Protein 3G5C (pdb70)

GO terms:
  GO:0005515 protein binding (F, IPI)
  GO:0005886 plasma membrane (C, IDA)
  GO:0007417 central nervous system development (P, TAS)
  GO:0005886 plasma membrane (C, TAS)
  GO:2000311 regulation of AMPA receptor activity (P, IDA)

Solvent-accessible surface area: 47093 Å² total; per-residue (Å²): 113,8,52,114,22,47,0,23,0,29,0,2,0,0,1,2,37,72,2,9,109,112,23,202,95,23,76,101,101,1,37,70,45,0,50,42,0,6,94,41,0,18,115,6,0,87,120,49,3,96,0,42,5,6,15,33,14,40,47,27,9,45,106,23,27,66,29,83,46,15,99,45,13,53,51,0,2,86,38,0,4,42,15,21,96,16,72,13,190,69,184,24,9,0,0,0,2,2,0,7,26,114,13,135,60,107,120,8,18,12,8,38,46,11,0,2,59,40,107,82,94,0,0,0,0,0,23,47,12,153,37,67,63,1,1,2,5,0,0,24,6,0,0,40,0,0,10,0,17,20,4,80,71,55,78,77,90,38,107,9,111,44,153,75,104,138,37,4,7,0,20,19,59,134,17,95,112,58,1,51,55,14,27,114,36,2,22,88,20,1,32,91,22,3,56,39,10,3,3,14,33,0,13,44,56,16,60,143,37,81,70,118,71,99,71,24,43,10,10,69,12,84,86,23,94,3,3,17,18,54,114,78,78,9,110,153,82,7,50,147,1,13,149,181,10,62,50,57,161,87,20,98,6,6,32,26,92,0,9,144,144,9,78,54,34,92,156,45,47,63,24,9,102,38,44,36,66,0,16,19,123,7,58,1,49,27,117,48,23,71,7,39,78,15,25,10,43,22,47,32,58,68,1,65,58,107,103,0,14,0,39,34,1,72,16,50,7,41,47,107,12,0,43,80,0,7,4,142,203,9,60,24,9,48,124,47,0,0,68,107,2,0,59,92,19,40,97,67,0,0,17,8,103,95,166,128,85,65,63,106,4,30,125,87,21,7,31,0,0,1,3,0,0,39,121,27,28,112,62,2,41,6,15,104,43,78,48,149,52,15,64,29,118,25,111,35,192,76,145,95,32,58,0,4,1,2,33,0,68,69,18,107,103,71,36,19,2,23,4,63,62,0,1,12,17,33,104,128,46,1,0,54,106,61,41,11,0,33,61,74,26,43,126,66,67,83,13,116,49,60,105,183,84,52,75,0,8,48,26,14,35,0,2,66,84,78,128,21,54,38,78,193,47,66,72,42,81,26,0,44,70,127,111,75,110,188,114,9,55,113,23,50,0,22,0,30,0,1,0,0,1,1,36,72,1,10,110,116,24,200,94,24,78,100,101,1,35,70,43,0,50,44,0,5,91,41,0,18,109,11,0,74,111,49,3,98,0,42,5,7,17,34,15,38,46,27,9,45,105,23,28,65,28,82,45,16,99,44,13,49,51,0,0,81,38,0,4,44,16,23,99,17,70,12,188,68,188,24,10,0,0,0,1,1,0,7,30,111,13,135,59,106,117,8,19,13,11,36,41,12,0,2,59,39,104,84,92,0,0,0,0,0,22,46,12,156,36,69,63,2,3,5,4,0,0,28,6,0,0,43,0,0,11,0,16,21,5,81,75,56,75,78,88,39,106,9,112,44,152,72,102,180,44,4,8,1,19,20,61,136,18,92,111,59,2,78,58,12,26,109,36,2,31,89,20,0,32,92,20,4,56,41,9,3,3,15,35,0,13,43,53,16,61,145,37,79,72,119,71,99,69,24,42,9,10,64,12,85,84,26,95,6,2,16,18,54,115,79,78,9,110,152,83,7,49,147,1,13,149,182,10,63,48,56,160,90,20,96,7,7,33,27,92,0,10,146,144,9,78,51,34,91,157,44,46,62,23,7,103,38,42,35,69,0,14,18,126,8,55,1,50,26,114,48,32,69,8,38,80,16,32,11,44,19,46,32,50,70,2,64,56,105,102,0,13,0,37,34,0,71,17,51,6,40,49,112,14,0,43,83,1,7,3,144,204,10,61,24,11,51,126,49,0,0,61,104,3,0,71,93,20,41,97,66,0,0,18,8,103,95,166,126,84,66,62,106,4,31,118,88,21,6,30,0,0,1,2,0,0,37,119,27,32,109,59,3,40,6,14,104,43,78,49,148,53,14,65,31,117,24,108,33,193,76,146,95,32,58,0,4,1,2,31,0,68,74,17,106,103,68,37,20,4,22,3,68,62,0,1,14,18,30,103,130,50,1,0,54,104,62,41,9,0,32,61,74,27,43,126,66,67,91,14,114,50,59,110,184,84,52,80,1,8,48,26,15,38,0,0,67,83,76,129,20,50,39,75,191,51,67,69,42,81,26,0,44,69,127,115,74,109,189

Nearest PDB structures (foldseek):
  5y31-assembly2_C  TM=9.924E-01  e=4.176E-101  Homo sapiens
  5y2z-assembly5_I  TM=9.927E-01  e=1.454E-100  Homo sapiens
  8y6b-assembly2_B  TM=9.921E-01  e=4.292E-99  Homo sapiens
  5y2z-assembly2_C  TM=9.931E-01  e=2.871E-98  Homo sapiens
  3k7l-assembly1_A  TM=7.183E-01  e=1.178E-37  Naja atra

Sequence (972 aa):
NVEEETKYIELMIVNDHLMFKKHRLSVVHTNTYAKSVVNMADLIYKDQLKTRIVLVAMETWATDNKFAISENPLITLREFMKYRRDFIKEKSDAVHLFSGSQFESSRSGAAYIGGICSLLKGGGVNEFGKTDLMAVTLAQSLAHNIGIISDKRKLASGECKCEDTWSGCIMGDTGYYLPKKFTQCNIEEYHDFLNSGGGACLFNKPSKLLDPPECGNGFIETGEECDCGTPAECVLEGAECCKKCTLTQDSQCSDGLCCKKCKFQPMGTVCREAVNDCDIRETCSGNSSQCAPNIHKMDGYSCDGVQGICFGGRCKTRDRQCKYIWGQKVTASDKYCYEKLNIEGTEKGNCGKDKDTWIQCNKRDVLCGYLLCTNIGNIPRLGELDGEITSTLVVQQGRTLNCSGGHVKLEEDVDLGYVEDGTPCGPQMMCLEHRCLPVASFNFSTCLSSKEGTICSGNGVCSNELKCVCNRHWIGSDCNTYFPHNNVEEETKYIELMIVNDHLMFKKHRLSVVHTNTYAKSVVNMADLIYKDQLKTRIVLVAMETWATDNKFAISENPLITLREFMKYRRDFIKEKSDAVHLFSGSQFESSRSGAAYIGGICSLLKGGGVNEFGKTDLMAVTLAQSLAHNIGIISDKRKLASGECKCEDTWSGCIMGDTGYYLPKKFTQCNIEEYHDFLNSGGGACLFNKPSKLLDPPECGNGFIETGEECDCGTPAECVLEGAECCKKCTLTQDSQCSDGLCCKKCKFQPMGTVCREAVNDCDIRETCSGNSSQCAPNIHKMDGYSCDGVQGICFGGRCKTRDRQCKYIWGQKVTASDKYCYEKLNIEGTEKGNCGKDKDTWIQCNKRDVLCGYLLCTNIGNIPRLGELDGEITSTLVVQQGRTLNCSGGHVKLEEDVDLGYVEDGTPCGPQMMCLEHRCLPVASFNFSTCLSSKEGTICSGNGVCSNELKCVCNRHWIGSDCNTYFPHN

Radius of gyration: 32.87 Å; Cα contacts (8 Å, |Δi|>4): 2276; chains: 2; bounding box: 91×82×80 Å

InterPro domains:
  IPR000742 EGF-like domain [PS00022] (700-711)
  IPR001590 Peptidase M12B, ADAM/reprolysin [PF01421] (239-438)
  IPR001590 Peptidase M12B, ADAM/reprolysin [PS50215] (239-438)
  IPR001762 Disintegrin domain [PF00200] (453-525)
  IPR001762 Disintegrin domain [PR00289] (485-504)
  IPR001762 Disintegrin domain [PR00289] (514-526)
  IPR001762 Disintegrin domain [PS50214] (444-531)
  IPR001762 Disintegrin domain [SM00050] (453-529)
  IPR002870 Peptidase M12B, propeptide [PF01562] (71-142)
  IPR006586 ADAM, cysteine-rich domain [PF08516] (531-644)
  IPR006586 ADAM, cysteine-rich domain [SM00608] (530-671)
  IPR013111 Epidermal growth factor-like domain, extracellular [PF07974] (679-711)
  IPR018358 Disintegrin, conserved site [PS00427] (485-504)
  IPR024079 Metallopeptidase, catalytic domain superfamily [G3DSA:3.40.390.10] (233-439)
  IPR034027 Reprolysin domain, adamalysin-type [cd04269] (239-436)
  IPR036436 Disintegrin domain superfamily [G3DSA:4.10.70.10] (443-527)
  IPR036436 Disintegrin domain superfamily [SSF57552] (453-529)

Secondary structure (DSSP, 8-state):
--SSSPEEEEEEEEE-HHHHHTTTT-HHHHHHHHHHHHHHHHHHHHHHTSEEEEEEEEEE-SS--SS---SSHHHHHHHHHHHHHHT--S--SEEEEEESS--SSS--EEE-TT-TT-TTTSEEEEE---HHHHHHHHHHHHHHHHT----HHHHHHT-S--S--SS-BTT-TTS-S---B--HHHHHHHHHHHHTT--GGGGPPP---SS---TTSS---SS-S---S-HHHHTTTTTTTEETTEE-SS-S-SSSTTBSSSSBPPTT-EEE--SSTTB--EE--SS-SS-----BBPTT-EETTTTEEEETTEEE-HHHHHHHHH-TT--BPPHHHHHHHTTTTBTTB-S-BSSSSBPPPPGGGTTSSB--BSS--SS-SSSEE-S--EEEEEEETTEEEEEEE--EESSSS-EETBPPTT-EEETTEEESSS-EEEGGGG-------SSTT-SGGGTEEEBTTS-EEE-TTEESTTS-EE----/--SSSPEEEEEEEEE-HHHHHTTTT-HHHHHHHHHHHHHHHHHHHHHHTSEEEEEEEEEE-SS--SS---SSHHHHHHHHHHHHHHT--S--SEEEEEESS--SSS--EEE-TT-TT-TTTSEEEEE---HHHHHHHHHHHHHHHHT----HHHHHHT-S--S--SS-BTT-TTS-S---B--HHHHHHHHHHHHTT--GGGGSPP---SS---TTSS---SS-S---S-HHHHTTTTTTTEETTEE-SS-S-SSSTTBSSSSBPPTT-EEE--SSTTB--EE--SS-SS-----BBPTT-EETTTTEEEETTEEE-HHHHHHHHH-TT--BPPHHHHHHHTTT-BTTB-S-BSSSSBPPPPGGGTTSSB--BSS--SS-SSSEE-S--EEEEEEETTEEEEEEE--EESSSS-EETBPPTT-EEETTEEESSS-EEEGGGG-------SSTT-SGGGTEEEBTTS-EEEPTTEESTTS-EE----

Structure (mmCIF, N/CA/C/O backbone):
data_3G5C
#
_entry.id   3G5C
#
_cell.length_a   122.090
_cell.length_b   122.090
_cell.length_c   208.690
_cell.angle_alpha   90.00
_cell.angle_beta   90.00
_cell.angle_gamma   120.00
#
_symmetry.space_group_name_H-M   'H 3'
#
loop_
_entity.id
_entity.type
_entity.pdbx_description
1 polymer 'ADAM 22'
2 non-polymer 2-acetamido-2-deoxy-beta-D-glucopyranose
3 non-polymer 'CALCIUM ION'
4 water water
#
loop_
_atom_site.group_PDB
_atom_site.id
_atom_site.type_symbol
_atom_site.label_atom_id
_atom_site.label_alt_id
_atom_site.label_comp_id
_atom_site.label_asym_id
_atom_site.label_entity_id
_atom_site.label_seq_id
_atom_site.pdbx_PDB_ins_code
_atom_site.Cartn_x
_atom_site.Cartn_y
_atom_site.Cartn_z
_atom_site.occupancy
_atom_site.B_iso_or_equiv
_atom_site.auth_seq_id
_atom_site.auth_comp_id
_atom_site.auth_asym_id
_atom_site.auth_atom_id
_atom_site.pdbx_PDB_model_num
ATOM 1 N N . ASN A 1 1 ? 29.099 -22.190 -29.785 1.00 85.61 233 ASN A N 1
ATOM 2 C CA . ASN A 1 1 ? 30.119 -21.255 -29.225 1.00 84.25 233 ASN A CA 1
ATOM 3 C C . ASN A 1 1 ? 29.911 -20.984 -27.730 1.00 82.95 233 ASN A C 1
ATOM 4 O O . ASN A 1 1 ? 29.712 -21.920 -26.952 1.00 82.90 233 ASN A O 1
ATOM 9 N N . VAL A 1 2 ? 29.968 -19.711 -27.337 1.00 66.20 234 VAL A N 1
ATOM 10 C CA . VAL A 1 2 ? 29.778 -19.326 -25.940 1.00 65.05 234 VAL A CA 1
ATOM 11 C C . VAL A 1 2 ? 28.382 -18.740 -25.706 1.00 65.13 234 VAL A C 1
ATOM 12 O O . VAL A 1 2 ? 27.854 -18.799 -24.591 1.00 64.59 234 VAL A O 1
ATOM 16 N N . GLU A 1 3 ? 27.786 -18.190 -26.764 1.00 53.64 235 GLU A N 1
ATOM 17 C CA . GLU A 1 3 ? 26.443 -17.618 -26.702 1.00 53.61 235 GLU A CA 1
ATOM 18 C C . GLU A 1 3 ? 25.364 -18.623 -27.123 1.00 53.14 235 GLU A C 1
ATOM 19 O O . GLU A 1 3 ? 24.167 -18.322 -27.084 1.00 54.63 235 GLU A O 1
ATOM 25 N N . GLU A 1 4 ? 25.797 -19.820 -27.520 1.00 58.61 236 GLU A N 1
ATOM 26 C CA . GLU A 1 4 ? 24.887 -20.914 -27.868 1.00 56.63 236 GLU A CA 1
ATOM 27 C C . GLU A 1 4 ? 24.680 -21.856 -26.677 1.00 52.93 236 GLU A C 1
ATOM 28 O O . GLU A 1 4 ? 23.683 -22.576 -26.614 1.00 53.81 236 GLU A O 1
ATOM 34 N N . GLU A 1 5 ? 25.631 -21.845 -25.744 1.00 69.46 237 GLU A N 1
ATOM 35 C CA . GLU A 1 5 ? 25.547 -22.658 -24.535 1.00 65.49 237 GLU A CA 1
ATOM 36 C C . GLU A 1 5 ? 24.465 -22.140 -23.591 1.00 61.12 237 GLU A C 1
ATOM 37 O O . GLU A 1 5 ? 24.107 -20.961 -23.628 1.00 59.78 237 GLU A O 1
ATOM 43 N N . THR A 1 6 ? 23.945 -23.034 -22.754 1.00 47.95 238 THR A N 1
ATOM 44 C CA . THR A 1 6 ? 22.983 -22.657 -21.730 1.00 45.77 238 THR A CA 1
ATOM 45 C C . THR A 1 6 ? 23.740 -22.117 -20.519 1.00 43.45 238 THR A C 1
ATOM 46 O O . THR A 1 6 ? 24.694 -22.737 -20.047 1.00 42.28 238 THR A O 1
ATOM 50 N N . LYS A 1 7 ? 23.318 -20.953 -20.038 1.00 42.46 239 LYS A N 1
ATOM 51 C CA . LYS A 1 7 ? 23.940 -20.314 -18.883 1.00 40.48 239 LYS A CA 1
ATOM 52 C C . LYS A 1 7 ? 23.127 -20.567 -17.612 1.00 40.70 239 LYS A C 1
ATOM 53 O O . LYS A 1 7 ? 21.914 -20.765 -17.673 1.00 42.21 239 LYS A O 1
ATOM 59 N N . TYR A 1 8 ? 23.807 -20.573 -16.467 1.00 47.29 240 TYR A N 1
ATOM 60 C CA . TYR A 1 8 ? 23.157 -20.885 -15.195 1.00 44.15 240 TYR A CA 1
ATOM 61 C C . TYR A 1 8 ? 23.561 -19.911 -14.094 1.00 42.34 240 TYR A C 1
ATOM 62 O O . TYR A 1 8 ? 24.718 -19.874 -13.666 1.00 45.76 240 TYR A O 1
ATOM 71 N N . ILE A 1 9 ? 22.590 -19.116 -13.650 1.00 33.74 241 ILE A N 1
ATOM 72 C CA . ILE A 1 9 ? 22.819 -18.162 -12.584 1.00 33.87 241 ILE A CA 1
ATOM 73 C C . ILE A 1 9 ? 22.454 -18.770 -11.225 1.00 35.90 241 ILE A C 1
ATOM 74 O O . ILE A 1 9 ? 21.277 -18.886 -10.877 1.00 38.17 241 ILE A O 1
ATOM 79 N N . GLU A 1 10 ? 23.479 -19.187 -10.485 1.00 31.33 242 GLU A N 1
ATOM 80 C CA . GLU A 1 10 ? 23.311 -19.691 -9.122 1.00 31.99 242 GLU A CA 1
ATOM 81 C C . GLU A 1 10 ? 22.988 -18.493 -8.235 1.00 30.43 242 GLU A C 1
ATOM 82 O O . GLU A 1 10 ? 23.841 -17.637 -7.988 1.00 30.49 242 GLU A O 1
ATOM 88 N N . LEU A 1 11 ? 21.744 -18.448 -7.763 1.00 26.47 243 LEU A N 1
ATOM 89 C CA . LEU A 1 11 ? 21.240 -17.282 -7.059 1.00 27.22 243 LEU A CA 1
ATOM 90 C C . LEU A 1 11 ? 20.924 -17.504 -5.586 1.00 27.77 243 LEU A C 1
ATOM 91 O O . LEU A 1 11 ? 20.341 -18.523 -5.209 1.00 31.31 243 LEU A O 1
ATOM 96 N N . MET A 1 12 ? 21.335 -16.542 -4.766 1.00 41.13 244 MET A N 1
ATOM 97 C CA . MET A 1 12 ? 20.958 -16.517 -3.361 1.00 41.50 244 MET A CA 1
ATOM 98 C C . MET A 1 12 ? 20.019 -15.331 -3.108 1.00 42.30 244 MET A C 1
ATOM 99 O O . MET A 1 12 ? 20.230 -14.235 -3.636 1.00 42.49 244 MET A O 1
ATOM 104 N N . ILE A 1 13 ? 18.976 -15.571 -2.309 1.00 40.13 245 ILE A N 1
ATOM 105 C CA . ILE A 1 13 ? 18.006 -14.543 -1.965 1.00 40.08 245 ILE A CA 1
ATOM 106 C C . ILE A 1 13 ? 17.996 -14.279 -0.460 1.00 44.28 245 ILE A C 1
ATOM 107 O O . ILE A 1 13 ? 17.978 -15.209 0.343 1.00 43.34 245 ILE A O 1
ATOM 112 N N . VAL A 1 14 ? 18.029 -12.999 -0.093 1.00 35.10 246 VAL A N 1
ATOM 113 C CA . VAL A 1 14 ? 17.928 -12.598 1.303 1.00 37.64 246 VAL A CA 1
ATOM 114 C C . VAL A 1 14 ? 16.630 -11.811 1.517 1.00 39.91 246 VAL A C 1
ATOM 115 O O . VAL A 1 14 ? 16.395 -10.794 0.867 1.00 43.37 246 VAL A O 1
ATOM 119 N N . ASN A 1 15 ? 15.785 -12.313 2.417 1.00 41.93 247 ASN A N 1
ATOM 120 C CA . ASN A 1 15 ? 14.538 -11.637 2.770 1.00 40.76 247 ASN A CA 1
ATOM 121 C C . ASN A 1 15 ? 14.726 -10.844 4.061 1.00 42.66 247 ASN A C 1
ATOM 122 O O . ASN A 1 15 ? 15.158 -11.396 5.080 1.00 40.94 247 ASN A O 1
ATOM 127 N N . ASP A 1 16 ? 14.414 -9.549 4.018 1.00 35.33 248 ASP A N 1
ATOM 128 C CA . ASP A 1 16 ? 14.533 -8.700 5.207 1.00 42.70 248 ASP A CA 1
ATOM 129 C C . ASP A 1 16 ? 13.314 -8.864 6.128 1.00 46.01 248 ASP A C 1
ATOM 130 O O . ASP A 1 16 ? 12.378 -9.607 5.804 1.00 46.64 248 ASP A O 1
ATOM 135 N N . HIS A 1 17 ? 13.338 -8.179 7.272 1.00 50.41 249 HIS A N 1
ATOM 136 C CA . HIS A 1 17 ? 12.297 -8.322 8.291 1.00 52.84 249 HIS A CA 1
ATOM 137 C C . HIS A 1 17 ? 10.912 -7.868 7.841 1.00 54.30 249 HIS A C 1
ATOM 138 O O . HIS A 1 17 ? 9.906 -8.464 8.237 1.00 55.44 249 HIS A O 1
ATOM 145 N N . LEU A 1 18 ? 10.861 -6.819 7.018 1.00 51.40 250 LEU A N 1
ATOM 146 C CA . LEU A 1 18 ? 9.593 -6.317 6.481 1.00 52.96 250 LEU A CA 1
ATOM 147 C C . LEU A 1 18 ? 8.985 -7.274 5.455 1.00 52.51 250 LEU A C 1
ATOM 148 O O . LEU A 1 18 ? 7.766 -7.328 5.304 1.00 56.32 250 LEU A O 1
ATOM 153 N N . MET A 1 19 ? 9.838 -8.015 4.754 1.00 49.93 251 MET A N 1
ATOM 154 C CA . MET A 1 19 ? 9.405 -9.061 3.825 1.00 50.18 251 MET A CA 1
ATOM 155 C C . MET A 1 19 ? 8.836 -10.243 4.618 1.00 53.14 251 MET A C 1
ATOM 156 O O . MET A 1 19 ? 7.896 -10.910 4.176 1.00 53.86 251 MET A O 1
ATOM 161 N N . PHE A 1 20 ? 9.421 -10.487 5.791 1.00 64.00 252 PHE A N 1
ATOM 162 C CA . PHE A 1 20 ? 8.997 -11.555 6.691 1.00 67.59 252 PHE A CA 1
ATOM 163 C C . PHE A 1 20 ? 7.646 -11.244 7.335 1.00 70.89 252 PHE A C 1
ATOM 164 O O . PHE A 1 20 ? 6.838 -12.147 7.566 1.00 71.22 252 PHE A O 1
ATOM 172 N N . LYS A 1 21 ? 7.417 -9.964 7.626 1.00 66.99 253 LYS A N 1
ATOM 173 C CA . LYS A 1 21 ? 6.162 -9.492 8.209 1.00 70.09 253 LYS A CA 1
ATOM 174 C C . LYS A 1 21 ? 5.029 -9.483 7.180 1.00 72.00 253 LYS A C 1
ATOM 175 O O . LYS A 1 21 ? 3.855 -9.556 7.543 1.00 74.70 253 LYS A O 1
ATOM 181 N N . LYS A 1 22 ? 5.393 -9.387 5.903 1.00 66.48 254 LYS A N 1
ATOM 182 C CA . LYS A 1 22 ? 4.429 -9.405 4.803 1.00 67.74 254 LYS A CA 1
ATOM 183 C C . LYS A 1 22 ? 3.791 -10.781 4.609 1.00 69.12 254 LYS A C 1
ATOM 184 O O . LYS A 1 22 ? 2.828 -10.924 3.851 1.00 70.24 254 LYS A O 1
ATOM 190 N N . HIS A 1 23 ? 4.330 -11.784 5.298 1.00 75.24 255 HIS A N 1
ATOM 191 C CA . HIS A 1 23 ? 3.830 -13.149 5.197 1.00 77.62 255 HIS A CA 1
ATOM 192 C C . HIS A 1 23 ? 3.529 -13.778 6.560 1.00 80.57 255 HIS A C 1
ATOM 193 O O . HIS A 1 23 ? 3.877 -14.934 6.820 1.00 81.88 255 HIS A O 1
ATOM 200 N N . ARG A 1 24 ? 2.885 -12.986 7.421 1.00 80.31 256 ARG A N 1
ATOM 201 C CA . ARG A 1 24 ? 2.394 -13.425 8.733 1.00 84.01 256 ARG A CA 1
ATOM 202 C C . ARG A 1 24 ? 3.433 -14.104 9.627 1.00 84.15 256 ARG A C 1
ATOM 203 O O . ARG A 1 24 ? 3.142 -15.113 10.279 1.00 86.03 256 ARG A O 1
ATOM 211 N N . LEU A 1 25 ? 4.638 -13.536 9.655 1.00 73.03 257 LEU A N 1
ATOM 212 C CA . LEU A 1 25 ? 5.754 -14.052 10.456 1.00 73.04 257 LEU A CA 1
ATOM 213 C C . LEU A 1 25 ? 5.998 -15.549 10.226 1.00 72.95 257 LEU A C 1
ATOM 214 O O . LEU A 1 25 ? 6.326 -16.290 11.158 1.00 73.51 257 LEU A O 1
ATOM 219 N N . SER A 1 26 ? 5.844 -15.979 8.976 1.00 99.53 258 SER A N 1
ATOM 220 C CA . SER A 1 26 ? 6.005 -17.381 8.602 1.00 98.81 258 SER A CA 1
ATOM 221 C C . SER A 1 26 ? 7.205 -17.574 7.685 1.00 96.82 258 SER A C 1
ATOM 222 O O . SER A 1 26 ? 7.281 -16.969 6.612 1.00 95.25 258 SER A O 1
ATOM 225 N N . VAL A 1 27 ? 8.136 -18.422 8.119 1.00 96.81 259 VAL A N 1
ATOM 226 C CA . VAL A 1 27 ? 9.363 -18.699 7.370 1.00 94.28 259 VAL A CA 1
ATOM 227 C C . VAL A 1 27 ? 9.077 -19.523 6.117 1.00 93.90 259 VAL A C 1
ATOM 228 O O . VAL A 1 27 ? 9.644 -19.260 5.054 1.00 93.89 259 VAL A O 1
ATOM 232 N N . VAL A 1 28 ? 8.194 -20.511 6.248 1.00 76.44 260 VAL A N 1
ATOM 233 C CA . VAL A 1 28 ? 7.822 -21.391 5.136 1.00 74.80 260 VAL A CA 1
ATOM 234 C C . VAL A 1 28 ? 7.105 -20.636 4.012 1.00 74.56 260 VAL A C 1
ATOM 235 O O . VAL A 1 28 ? 7.330 -20.912 2.833 1.00 73.45 260 VAL A O 1
ATOM 239 N N . HIS A 1 29 ? 6.254 -19.681 4.388 1.00 93.54 261 HIS A N 1
ATOM 240 C CA . HIS A 1 29 ? 5.524 -18.849 3.429 1.00 92.95 261 HIS A CA 1
ATOM 241 C C . HIS A 1 29 ? 6.461 -17.956 2.617 1.00 89.05 261 HIS A C 1
ATOM 242 O O . HIS A 1 29 ? 6.392 -17.941 1.388 1.00 87.06 261 HIS A O 1
ATOM 249 N N . THR A 1 30 ? 7.330 -17.222 3.313 1.00 85.36 262 THR A N 1
ATOM 250 C CA . THR A 1 30 ? 8.285 -16.306 2.686 1.00 83.10 262 THR A CA 1
ATOM 251 C C . THR A 1 30 ? 9.217 -17.003 1.700 1.00 80.60 262 THR A C 1
ATOM 252 O O . THR A 1 30 ? 9.441 -16.506 0.592 1.00 79.17 262 THR A O 1
ATOM 256 N N . ASN A 1 31 ? 9.751 -18.153 2.108 1.00 64.32 263 ASN A N 1
ATOM 257 C CA . ASN A 1 31 ? 10.683 -18.914 1.284 1.00 63.01 263 ASN A CA 1
ATOM 258 C C . ASN A 1 31 ? 10.037 -19.500 0.033 1.00 61.99 263 ASN A C 1
ATOM 259 O O . ASN A 1 31 ? 10.618 -19.436 -1.049 1.00 61.68 263 ASN A O 1
ATOM 264 N N . THR A 1 32 ? 8.837 -20.057 0.183 1.00 67.08 264 THR A N 1
ATOM 265 C CA . THR A 1 32 ? 8.082 -20.599 -0.952 1.00 68.14 264 THR A CA 1
ATOM 266 C C . THR A 1 32 ? 7.553 -19.482 -1.856 1.00 66.57 264 THR A C 1
ATOM 267 O O . THR A 1 32 ? 7.390 -19.679 -3.063 1.00 66.68 264 THR A O 1
ATOM 271 N N . TYR A 1 33 ? 7.287 -18.319 -1.265 1.00 60.68 265 TYR A N 1
ATOM 272 C CA . TYR A 1 33 ? 6.850 -17.142 -2.005 1.00 60.20 265 TYR A CA 1
ATOM 273 C C . TYR A 1 33 ? 7.990 -16.596 -2.869 1.00 57.47 265 TYR A C 1
ATOM 274 O O . TYR A 1 33 ? 7.768 -16.159 -4.003 1.00 58.40 265 TYR A O 1
ATOM 283 N N . ALA A 1 34 ? 9.206 -16.623 -2.323 1.00 55.67 266 ALA A N 1
ATOM 284 C CA . ALA A 1 34 ? 10.397 -16.148 -3.032 1.00 50.55 266 ALA A CA 1
ATOM 285 C C . ALA A 1 34 ? 10.826 -17.118 -4.125 1.00 51.58 266 ALA A C 1
ATOM 286 O O . ALA A 1 34 ? 11.403 -16.701 -5.130 1.00 46.21 266 ALA A O 1
ATOM 288 N N . LYS A 1 35 ? 10.556 -18.407 -3.917 1.00 55.06 267 LYS A N 1
ATOM 289 C CA . LYS A 1 35 ? 10.828 -19.432 -4.926 1.00 56.56 267 LYS A CA 1
ATOM 290 C C . LYS A 1 35 ? 9.951 -19.211 -6.160 1.00 57.90 267 LYS A C 1
ATOM 291 O O . LYS A 1 35 ? 10.384 -19.454 -7.286 1.00 59.96 267 LYS A O 1
ATOM 297 N N . SER A 1 36 ? 8.725 -18.744 -5.930 1.00 51.08 268 SER A N 1
ATOM 298 C CA . SER A 1 36 ? 7.769 -18.446 -6.996 1.00 51.10 268 SER A CA 1
ATOM 299 C C . SER A 1 36 ? 8.252 -17.288 -7.869 1.00 48.49 268 SER A C 1
ATOM 300 O O . SER A 1 36 ? 8.143 -17.339 -9.096 1.00 47.96 268 SER A O 1
ATOM 303 N N . VAL A 1 37 ? 8.786 -16.251 -7.220 1.00 52.67 269 VAL A N 1
ATOM 304 C CA . VAL A 1 37 ? 9.335 -15.079 -7.903 1.00 50.15 269 VAL A CA 1
ATOM 305 C C . VAL A 1 37 ? 10.533 -15.483 -8.774 1.00 49.77 269 VAL A C 1
ATOM 306 O O . VAL A 1 37 ? 10.644 -15.053 -9.928 1.00 53.54 269 VAL A O 1
ATOM 310 N N . VAL A 1 38 ? 11.413 -16.312 -8.212 1.00 37.02 270 VAL A N 1
ATOM 311 C CA . VAL A 1 38 ? 12.580 -16.834 -8.915 1.00 37.31 270 VAL A CA 1
ATOM 312 C C . VAL A 1 38 ? 12.155 -17.748 -10.069 1.00 41.21 270 VAL A C 1
ATOM 313 O O . VAL A 1 38 ? 12.726 -17.678 -11.172 1.00 39.55 270 VAL A O 1
ATOM 317 N N . ASN A 1 39 ? 11.148 -18.592 -9.813 1.00 36.78 271 ASN A N 1
ATOM 318 C CA . ASN A 1 39 ? 10.625 -19.527 -10.809 1.00 40.27 271 ASN A CA 1
ATOM 319 C C . ASN A 1 39 ? 10.073 -18.821 -12.050 1.00 40.56 271 ASN A C 1
ATOM 320 O O . ASN A 1 39 ? 10.303 -19.264 -13.179 1.00 38.84 271 ASN A O 1
ATOM 325 N N . MET A 1 40 ? 9.348 -17.725 -11.832 1.00 64.58 272 MET A N 1
ATOM 326 C CA . MET A 1 40 ? 8.768 -16.939 -12.922 1.00 64.88 272 MET A CA 1
ATOM 327 C C . MET A 1 40 ? 9.844 -16.172 -13.681 1.00 62.23 272 MET A C 1
ATOM 328 O O . MET A 1 40 ? 9.767 -16.029 -14.902 1.00 64.43 272 MET A O 1
ATOM 333 N N . ALA A 1 41 ? 10.835 -15.672 -12.944 1.00 46.49 273 ALA A N 1
ATOM 334 C CA . ALA A 1 41 ? 11.982 -14.974 -13.530 1.00 44.06 273 ALA A CA 1
ATOM 335 C C . ALA A 1 41 ? 12.842 -15.944 -14.349 1.00 43.98 273 ALA A C 1
ATOM 336 O O . ALA A 1 41 ? 13.472 -15.548 -15.328 1.00 41.11 273 ALA A O 1
ATOM 338 N N . ASP A 1 42 ? 12.861 -17.211 -13.929 1.00 41.12 274 ASP A N 1
ATOM 339 C CA . ASP A 1 42 ? 13.552 -18.265 -14.655 1.00 42.78 274 ASP A CA 1
ATOM 340 C C . ASP A 1 42 ? 12.877 -18.494 -16.012 1.00 45.06 274 ASP A C 1
ATOM 341 O O . ASP A 1 42 ? 13.554 -18.531 -17.036 1.00 43.88 274 ASP A O 1
ATOM 346 N N . LEU A 1 43 ? 11.548 -18.628 -16.006 1.00 53.38 275 LEU A N 1
ATOM 347 C CA . LEU A 1 43 ? 10.763 -18.849 -17.228 1.00 54.71 275 LEU A CA 1
ATOM 348 C C . LEU A 1 43 ? 10.990 -17.781 -18.294 1.00 54.30 275 LEU A C 1
ATOM 349 O O . LEU A 1 43 ? 10.958 -18.073 -19.492 1.00 54.29 275 LEU A O 1
ATOM 354 N N . ILE A 1 44 ? 11.200 -16.545 -17.850 1.00 56.73 276 ILE A N 1
ATOM 355 C CA . ILE A 1 44 ? 11.502 -15.426 -18.735 1.00 55.91 276 ILE A CA 1
ATOM 356 C C . ILE A 1 44 ? 12.902 -15.588 -19.336 1.00 55.64 276 ILE A C 1
ATOM 357 O O . ILE A 1 44 ? 13.104 -15.393 -20.538 1.00 54.88 276 ILE A O 1
ATOM 362 N N . TYR A 1 45 ? 13.855 -15.958 -18.484 1.00 43.76 277 TYR A N 1
ATOM 363 C CA . TYR A 1 45 ? 15.244 -16.153 -18.884 1.00 42.84 277 TYR A CA 1
ATOM 364 C C . TYR A 1 45 ? 15.463 -17.440 -19.681 1.00 45.89 277 TYR A C 1
ATOM 365 O O . TYR A 1 45 ? 16.287 -17.473 -20.598 1.00 45.99 277 TYR A O 1
ATOM 374 N N . LYS A 1 46 ? 14.719 -18.485 -19.320 1.00 52.57 278 LYS A N 1
ATOM 375 C CA . LYS A 1 46 ? 14.847 -19.822 -19.907 1.00 55.27 278 LYS A CA 1
ATOM 376 C C . LYS A 1 46 ? 14.851 -19.836 -21.431 1.00 57.46 278 LYS A C 1
ATOM 377 O O . LYS A 1 46 ? 15.693 -20.487 -22.051 1.00 57.83 278 LYS A O 1
ATOM 383 N N . ASP A 1 47 ? 13.911 -19.108 -22.024 1.00 83.76 279 ASP A N 1
ATOM 384 C CA . ASP A 1 47 ? 13.743 -19.087 -23.466 1.00 87.24 279 ASP A CA 1
ATOM 385 C C . ASP A 1 47 ? 14.561 -18.012 -24.171 1.00 86.70 279 ASP A C 1
ATOM 386 O O . ASP A 1 47 ? 15.388 -18.318 -25.034 1.00 88.94 279 ASP A O 1
ATOM 391 N N . GLN A 1 48 ? 14.336 -16.761 -23.780 1.00 60.39 280 GLN A N 1
ATOM 392 C CA . GLN A 1 48 ? 14.909 -15.606 -24.462 1.00 57.52 280 GLN A CA 1
ATOM 393 C C . GLN A 1 48 ? 16.427 -15.485 -24.390 1.00 55.42 280 GLN A C 1
ATOM 394 O O . GLN A 1 48 ? 17.091 -15.271 -25.407 1.00 55.31 280 GLN A O 1
ATOM 400 N N . LEU A 1 49 ? 16.974 -15.629 -23.186 1.00 45.73 281 LEU A N 1
ATOM 401 C CA . LEU A 1 49 ? 18.408 -15.444 -22.972 1.00 41.54 281 LEU A CA 1
ATOM 402 C C . LEU A 1 49 ? 19.208 -16.737 -22.972 1.00 40.86 281 LEU A C 1
ATOM 403 O O . LEU A 1 49 ? 20.440 -16.707 -22.848 1.00 39.72 281 LEU A O 1
ATOM 408 N N . LYS A 1 50 ? 18.511 -17.863 -23.127 1.00 40.52 282 LYS A N 1
ATOM 409 C CA . LYS A 1 50 ? 19.122 -19.199 -23.075 1.00 38.65 282 LYS A CA 1
ATOM 410 C C . LYS A 1 50 ? 19.885 -19.361 -21.752 1.00 37.05 282 LYS A C 1
ATOM 411 O O . LYS A 1 50 ? 20.973 -19.936 -21.707 1.00 37.05 282 LYS A O 1
ATOM 417 N N . THR A 1 51 ? 19.284 -18.844 -20.685 1.00 46.15 283 THR A N 1
ATOM 418 C CA . THR A 1 51 ? 19.894 -18.792 -19.362 1.00 43.59 283 THR A CA 1
ATOM 419 C C . THR A 1 51 ? 18.887 -19.236 -18.307 1.00 45.11 283 THR A C 1
ATOM 420 O O . THR A 1 51 ? 17.701 -18.947 -18.419 1.00 47.02 283 THR A O 1
ATOM 424 N N . ARG A 1 52 ? 19.362 -19.943 -17.283 1.00 43.36 284 ARG A N 1
ATOM 425 C CA . ARG A 1 52 ? 18.494 -20.445 -16.226 1.00 42.85 284 ARG A CA 1
ATOM 426 C C . ARG A 1 52 ? 18.797 -19.808 -14.877 1.00 42.78 284 ARG A C 1
ATOM 427 O O . ARG A 1 52 ? 19.963 -19.629 -14.514 1.00 43.37 284 ARG A O 1
ATOM 435 N N . ILE A 1 53 ? 17.741 -19.461 -14.143 1.00 42.29 285 ILE A N 1
ATOM 436 C CA . ILE A 1 53 ? 17.875 -18.883 -12.806 1.00 38.97 285 ILE A CA 1
ATOM 437 C C . ILE A 1 53 ? 17.683 -19.987 -11.761 1.00 40.78 285 ILE A C 1
ATOM 438 O O . ILE A 1 53 ? 16.559 -20.433 -11.498 1.00 42.86 285 ILE A O 1
ATOM 443 N N . VAL A 1 54 ? 18.794 -20.430 -11.175 1.00 52.19 286 VAL A N 1
ATOM 444 C CA . VAL A 1 54 ? 18.756 -21.494 -10.182 1.00 50.64 286 VAL A CA 1
ATOM 445 C C . VAL A 1 54 ? 18.973 -20.952 -8.777 1.00 52.05 286 VAL A C 1
ATOM 446 O O . VAL A 1 54 ? 20.014 -20.357 -8.477 1.00 51.95 286 VAL A O 1
ATOM 450 N N . LEU A 1 55 ? 17.971 -21.143 -7.922 1.00 46.66 287 LEU A N 1
ATOM 451 C CA . LEU A 1 55 ? 18.067 -20.747 -6.519 1.00 46.73 287 LEU A CA 1
ATOM 452 C C . LEU A 1 55 ? 18.892 -21.796 -5.773 1.00 46.82 287 LEU A C 1
ATOM 453 O O . LEU A 1 55 ? 18.485 -22.956 -5.662 1.00 50.13 287 LEU A O 1
ATOM 458 N N . VAL A 1 56 ? 20.053 -21.377 -5.271 1.00 53.26 288 VAL A N 1
ATOM 459 C CA . VAL A 1 56 ? 20.972 -22.286 -4.585 1.00 50.32 288 VAL A CA 1
ATOM 460 C C . VAL A 1 56 ? 20.989 -22.118 -3.065 1.00 52.82 288 VAL A C 1
ATOM 461 O O . VAL A 1 56 ? 21.265 -23.073 -2.337 1.00 54.14 288 VAL A O 1
ATOM 465 N N . ALA A 1 57 ? 20.683 -20.913 -2.597 1.00 47.49 289 ALA A N 1
ATOM 466 C CA . ALA A 1 57 ? 20.656 -20.613 -1.168 1.00 48.02 289 ALA A CA 1
ATOM 467 C C . ALA A 1 57 ? 19.654 -19.500 -0.841 1.00 48.61 289 ALA A C 1
ATOM 468 O O . ALA A 1 57 ? 19.255 -18.740 -1.724 1.00 50.01 289 ALA A O 1
ATOM 470 N N . MET A 1 58 ? 19.253 -19.420 0.429 1.00 39.22 290 MET A N 1
ATOM 471 C CA . MET A 1 58 ? 18.313 -18.406 0.899 1.00 40.03 290 MET A CA 1
ATOM 472 C C . MET A 1 58 ? 18.328 -18.248 2.416 1.00 41.19 290 MET A C 1
ATOM 473 O O . MET A 1 58 ? 18.455 -19.232 3.150 1.00 43.57 290 MET A O 1
ATOM 478 N N . GLU A 1 59 ? 18.227 -17.001 2.874 1.00 46.42 291 GLU A N 1
ATOM 479 C CA . GLU A 1 59 ? 18.073 -16.706 4.296 1.00 47.99 291 GLU A CA 1
ATOM 480 C C . GLU A 1 59 ? 16.997 -15.628 4.512 1.00 49.63 291 GLU A C 1
ATOM 481 O O . GLU A 1 59 ? 16.792 -14.758 3.660 1.00 47.42 291 GLU A O 1
ATOM 487 N N . THR A 1 60 ? 16.312 -15.705 5.651 1.00 62.50 292 THR A N 1
ATOM 488 C CA . THR A 1 60 ? 15.247 -14.766 5.984 1.00 62.89 292 THR A CA 1
ATOM 489 C C . THR A 1 60 ? 15.473 -14.166 7.367 1.00 65.43 292 THR A C 1
ATOM 490 O O . THR A 1 60 ? 15.677 -14.892 8.343 1.00 70.09 292 THR A O 1
ATOM 494 N N . TRP A 1 61 ? 15.450 -12.838 7.443 1.00 43.80 293 TRP A N 1
ATOM 495 C CA . TRP A 1 61 ? 15.660 -12.131 8.703 1.00 46.52 293 TRP A CA 1
ATOM 496 C C . TRP A 1 61 ? 14.368 -12.112 9.515 1.00 49.46 293 TRP A C 1
ATOM 497 O O . TRP A 1 61 ? 13.576 -11.166 9.444 1.00 49.85 293 TRP A O 1
ATOM 508 N N . ALA A 1 62 ? 14.175 -13.174 10.292 1.00 73.73 294 ALA A N 1
ATOM 509 C CA . ALA A 1 62 ? 12.955 -13.388 11.058 1.00 76.45 294 ALA A CA 1
ATOM 510 C C . ALA A 1 62 ? 12.799 -12.478 12.270 1.00 78.89 294 ALA A C 1
ATOM 511 O O . ALA A 1 62 ? 11.678 -12.177 12.689 1.00 81.80 294 ALA A O 1
ATOM 513 N N . THR A 1 63 ? 13.923 -12.040 12.826 1.00 49.85 295 THR A N 1
ATOM 514 C CA . THR A 1 63 ? 13.918 -11.212 14.027 1.00 51.93 295 THR A CA 1
ATOM 515 C C . THR A 1 63 ? 13.967 -9.718 13.721 1.00 51.72 295 THR A C 1
ATOM 516 O O . THR A 1 63 ? 13.105 -8.962 14.173 1.00 56.11 295 THR A O 1
ATOM 520 N N . ASP A 1 64 ? 14.969 -9.302 12.949 1.00 59.28 296 ASP A N 1
ATOM 521 C CA . ASP A 1 64 ? 15.180 -7.891 12.615 1.00 58.17 296 ASP A CA 1
ATOM 522 C C . ASP A 1 64 ? 16.177 -7.715 11.471 1.00 54.22 296 ASP A C 1
ATOM 523 O O . ASP A 1 64 ? 16.779 -8.684 11.006 1.00 54.67 296 ASP A O 1
ATOM 528 N N . ASN A 1 65 ? 16.341 -6.472 11.025 1.00 55.30 297 ASN A N 1
ATOM 529 C CA . ASN A 1 65 ? 17.285 -6.145 9.963 1.00 53.06 297 ASN A CA 1
ATOM 530 C C . ASN A 1 65 ? 18.723 -6.023 10.470 1.00 50.11 297 ASN A C 1
ATOM 531 O O . ASN A 1 65 ? 18.968 -5.465 11.543 1.00 51.05 297 ASN A O 1
ATOM 536 N N . LYS A 1 66 ? 19.661 -6.556 9.687 1.00 44.74 298 LYS A N 1
ATOM 537 C CA . LYS A 1 66 ? 21.084 -6.531 10.036 1.00 43.11 298 LYS A CA 1
ATOM 538 C C . LYS A 1 66 ? 21.696 -5.157 9.794 1.00 41.89 298 LYS A C 1
ATOM 539 O O . LYS A 1 66 ? 22.665 -4.770 10.453 1.00 45.89 298 LYS A O 1
ATOM 545 N N . PHE A 1 67 ? 21.128 -4.430 8.838 1.00 38.90 299 PHE A N 1
ATOM 546 C CA . PHE A 1 67 ? 21.532 -3.056 8.557 1.00 39.09 299 PHE A CA 1
ATOM 547 C C . PHE A 1 67 ? 20.299 -2.197 8.220 1.00 42.61 299 PHE A C 1
ATOM 548 O O . PHE A 1 67 ? 19.219 -2.728 7.948 1.00 41.40 299 PHE A O 1
ATOM 556 N N . ALA A 1 68 ? 20.472 -0.880 8.250 1.00 46.59 300 ALA A N 1
ATOM 557 C CA . ALA A 1 68 ? 19.395 0.056 7.959 1.00 50.74 300 ALA A CA 1
ATOM 558 C C . ALA A 1 68 ? 19.033 0.060 6.475 1.00 52.68 300 ALA A C 1
ATOM 559 O O . ALA A 1 68 ? 19.829 0.495 5.632 1.00 53.18 300 ALA A O 1
ATOM 561 N N . ILE A 1 69 ? 17.835 -0.437 6.165 1.00 65.85 301 ILE A N 1
ATOM 562 C CA . ILE A 1 69 ? 17.331 -0.460 4.794 1.00 67.21 301 ILE A CA 1
ATOM 563 C C . ILE A 1 69 ? 16.888 0.954 4.394 1.00 66.09 301 ILE A C 1
ATOM 564 O O . ILE A 1 69 ? 16.133 1.612 5.111 1.00 68.99 301 ILE A O 1
ATOM 569 N N . SER A 1 70 ? 17.386 1.417 3.252 1.00 47.65 302 SER A N 1
ATOM 570 C CA . SER A 1 70 ? 17.147 2.790 2.811 1.00 48.20 302 SER A CA 1
ATOM 571 C C . SER A 1 70 ? 16.097 2.924 1.718 1.00 47.19 302 SER A C 1
ATOM 572 O O . SER A 1 70 ? 15.891 2.007 0.919 1.00 47.08 302 SER A O 1
ATOM 575 N N . GLU A 1 71 ? 15.436 4.083 1.703 1.00 52.11 303 GLU A N 1
ATOM 576 C CA . GLU A 1 71 ? 14.435 4.428 0.688 1.00 53.16 303 GLU A CA 1
ATOM 577 C C . GLU A 1 71 ? 15.080 4.607 -0.692 1.00 49.95 303 GLU A C 1
ATOM 578 O O . GLU A 1 71 ? 14.424 4.429 -1.720 1.00 50.72 303 GLU A O 1
ATOM 584 N N . ASN A 1 72 ? 16.360 4.976 -0.694 1.00 61.26 304 ASN A N 1
ATOM 585 C CA . ASN A 1 72 ? 17.159 5.046 -1.907 1.00 58.15 304 ASN A CA 1
ATOM 586 C C . ASN A 1 72 ? 17.649 3.631 -2.236 1.00 57.25 304 ASN A C 1
ATOM 587 O O . ASN A 1 72 ? 18.330 3.003 -1.418 1.00 57.95 304 ASN A O 1
ATOM 592 N N . PRO A 1 73 ? 17.302 3.117 -3.434 1.00 45.15 305 PRO A N 1
ATOM 593 C CA . PRO A 1 73 ? 17.707 1.771 -3.852 1.00 44.01 305 PRO A CA 1
ATOM 594 C C . PRO A 1 73 ? 19.216 1.578 -3.949 1.00 41.78 305 PRO A C 1
ATOM 595 O O . PRO A 1 73 ? 19.717 0.490 -3.642 1.00 41.40 305 PRO A O 1
ATOM 599 N N . LEU A 1 74 ? 19.937 2.623 -4.354 1.00 45.11 306 LEU A N 1
ATOM 600 C CA . LEU A 1 74 ? 21.395 2.553 -4.509 1.00 40.37 306 LEU A CA 1
ATOM 601 C C . LEU A 1 74 ? 22.130 2.502 -3.172 1.00 40.55 306 LEU A C 1
ATOM 602 O O . LEU A 1 74 ? 23.120 1.775 -3.035 1.00 42.53 306 LEU A O 1
ATOM 607 N N . ILE A 1 75 ? 21.650 3.277 -2.198 1.00 34.31 307 ILE A N 1
ATOM 608 C CA . ILE A 1 75 ? 22.227 3.277 -0.843 1.00 35.00 307 ILE A CA 1
ATOM 609 C C . ILE A 1 75 ? 22.035 1.899 -0.201 1.00 29.79 307 ILE A C 1
ATOM 610 O O . ILE A 1 75 ? 22.953 1.363 0.414 1.00 30.64 307 ILE A O 1
ATOM 615 N N . THR A 1 76 ? 20.841 1.336 -0.371 1.00 38.87 308 THR A N 1
ATOM 616 C CA . THR A 1 76 ? 20.518 0.001 0.131 1.00 37.78 308 THR A CA 1
ATOM 617 C C . THR A 1 76 ? 21.390 -1.059 -0.542 1.00 35.94 308 THR A C 1
ATOM 618 O O . THR A 1 76 ? 21.916 -1.958 0.128 1.00 34.25 308 THR A O 1
ATOM 622 N N . LEU A 1 77 ? 21.540 -0.942 -1.860 1.00 26.97 309 LEU A N 1
ATOM 623 C CA . LEU A 1 77 ? 22.359 -1.862 -2.654 1.00 27.22 309 LEU A CA 1
ATOM 624 C C . LEU A 1 77 ? 23.812 -1.905 -2.169 1.00 28.16 309 LEU A C 1
ATOM 625 O O . LEU A 1 77 ? 24.400 -2.983 -2.033 1.00 26.21 309 LEU A O 1
ATOM 630 N N . ARG A 1 78 ? 24.377 -0.723 -1.914 1.00 26.93 310 ARG A N 1
ATOM 631 C CA . ARG A 1 78 ? 25.757 -0.583 -1.461 1.00 29.09 310 ARG A CA 1
ATOM 632 C C . ARG A 1 78 ? 25.967 -1.180 -0.066 1.00 33.80 310 ARG A C 1
ATOM 633 O O . ARG A 1 78 ? 26.975 -1.857 0.183 1.00 33.35 310 ARG A O 1
ATOM 641 N N . GLU A 1 79 ? 25.016 -0.925 0.837 1.00 45.48 311 GLU A N 1
ATOM 642 C CA . GLU A 1 79 ? 25.081 -1.455 2.203 1.00 47.57 311 GLU A CA 1
ATOM 643 C C . GLU A 1 79 ? 24.809 -2.954 2.245 1.00 48.12 311 GLU A C 1
ATOM 644 O O . GLU A 1 79 ? 25.294 -3.652 3.144 1.00 48.18 311 GLU A O 1
ATOM 650 N N . PHE A 1 80 ? 24.031 -3.446 1.280 1.00 35.03 312 PHE A N 1
ATOM 651 C CA . PHE A 1 80 ? 23.714 -4.867 1.195 1.00 32.82 312 PHE A CA 1
ATOM 652 C C . PHE A 1 80 ? 24.913 -5.696 0.750 1.00 33.75 312 PHE A C 1
ATOM 653 O O . PHE A 1 80 ? 25.121 -6.812 1.241 1.00 35.72 312 PHE A O 1
ATOM 661 N N . MET A 1 81 ? 25.692 -5.152 -0.185 1.00 42.38 313 MET A N 1
ATOM 662 C CA . MET A 1 81 ? 26.894 -5.830 -0.671 1.00 40.25 313 MET A CA 1
ATOM 663 C C . MET A 1 81 ? 28.000 -5.820 0.383 1.00 38.21 313 MET A C 1
ATOM 664 O O . MET A 1 81 ? 28.871 -6.689 0.384 1.00 36.74 313 MET A O 1
ATOM 669 N N . LYS A 1 82 ? 27.956 -4.834 1.275 1.00 33.26 314 LYS A N 1
ATOM 670 C CA . LYS A 1 82 ? 28.843 -4.780 2.432 1.00 33.90 314 LYS A CA 1
ATOM 671 C C . LYS A 1 82 ? 28.493 -5.926 3.388 1.00 32.62 314 LYS A C 1
ATOM 672 O O . LYS A 1 82 ? 29.380 -6.584 3.926 1.00 31.95 314 LYS A O 1
ATOM 678 N N . TYR A 1 83 ? 27.199 -6.149 3.593 1.00 32.98 315 TYR A N 1
ATOM 679 C CA . TYR A 1 83 ? 26.708 -7.227 4.444 1.00 33.71 315 TYR A CA 1
ATOM 680 C C . TYR A 1 83 ? 27.100 -8.595 3.895 1.00 34.65 315 TYR A C 1
ATOM 681 O O . TYR A 1 83 ? 27.557 -9.462 4.645 1.00 36.93 315 TYR A O 1
ATOM 690 N N . ARG A 1 84 ? 26.925 -8.784 2.589 1.00 34.45 316 ARG A N 1
ATOM 691 C CA . ARG A 1 84 ? 27.206 -10.074 1.955 1.00 35.24 316 ARG A CA 1
ATOM 692 C C . ARG A 1 84 ? 28.699 -10.396 1.877 1.00 35.03 316 ARG A C 1
ATOM 693 O O . ARG A 1 84 ? 29.088 -11.567 1.847 1.00 34.74 316 ARG A O 1
ATOM 701 N N . ARG A 1 85 ? 29.524 -9.354 1.831 1.00 34.89 317 ARG A N 1
ATOM 702 C CA . ARG A 1 85 ? 30.971 -9.518 1.806 1.00 34.53 317 ARG A CA 1
ATOM 703 C C . ARG A 1 85 ? 31.484 -9.988 3.171 1.00 35.19 317 ARG A C 1
ATOM 704 O O . ARG A 1 85 ? 32.397 -10.811 3.251 1.00 55.31 317 ARG A O 1
ATOM 712 N N . ASP A 1 86 ? 30.864 -9.474 4.232 1.00 35.54 318 ASP A N 1
ATOM 713 C CA . ASP A 1 86 ? 31.325 -9.716 5.587 1.00 36.35 318 ASP A CA 1
ATOM 714 C C . ASP A 1 86 ? 30.614 -10.842 6.335 1.00 37.13 318 ASP A C 1
ATOM 715 O O . ASP A 1 86 ? 31.158 -11.384 7.300 1.00 59.10 318 ASP A O 1
ATOM 720 N N . PHE A 1 87 ? 29.418 -11.209 5.879 1.00 48.63 319 PHE A N 1
ATOM 721 C CA . PHE A 1 87 ? 28.616 -12.201 6.596 1.00 47.99 319 PHE A CA 1
ATOM 722 C C . PHE A 1 87 ? 28.158 -13.407 5.780 1.00 49.22 319 PHE A C 1
ATOM 723 O O . PHE A 1 87 ? 28.123 -14.523 6.300 1.00 50.14 319 PHE A O 1
ATOM 731 N N . ILE A 1 88 ? 27.810 -13.193 4.513 1.00 50.87 320 ILE A N 1
ATOM 732 C CA . ILE A 1 88 ? 27.359 -14.289 3.650 1.00 50.89 320 ILE A CA 1
ATOM 733 C C . ILE A 1 88 ? 28.538 -15.163 3.218 1.00 53.34 320 ILE A C 1
ATOM 734 O O . ILE A 1 88 ? 29.456 -14.699 2.536 1.00 49.75 320 ILE A O 1
ATOM 739 N N . LYS A 1 89 ? 28.504 -16.428 3.633 1.00 57.96 321 LYS A N 1
ATOM 740 C CA . LYS A 1 89 ? 29.572 -17.378 3.324 1.00 63.33 321 LYS A CA 1
ATOM 741 C C . LYS A 1 89 ? 29.128 -18.574 2.475 1.00 66.71 321 LYS A C 1
ATOM 742 O O . LYS A 1 89 ? 29.813 -19.598 2.419 1.00 70.05 321 LYS A O 1
ATOM 748 N N . GLU A 1 90 ? 27.976 -18.434 1.818 1.00 41.93 322 GLU A N 1
ATOM 749 C CA . GLU A 1 90 ? 27.504 -19.435 0.854 1.00 43.73 322 GLU A CA 1
ATOM 750 C C . GLU A 1 90 ? 27.899 -19.028 -0.570 1.00 40.55 322 GLU A C 1
ATOM 751 O O . GLU A 1 90 ? 27.977 -17.837 -0.887 1.00 39.39 322 GLU A O 1
ATOM 757 N N . LYS A 1 91 ? 28.141 -20.028 -1.417 1.00 48.76 323 LYS A N 1
ATOM 758 C CA . LYS A 1 91 ? 28.597 -19.794 -2.790 1.00 45.02 323 LYS A CA 1
ATOM 759 C C . LYS A 1 91 ? 27.451 -19.528 -3.756 1.00 42.13 323 LYS A C 1
ATOM 760 O O . LYS A 1 91 ? 26.512 -20.316 -3.846 1.00 42.12 323 LYS A O 1
ATOM 766 N N . SER A 1 92 ? 27.549 -18.414 -4.477 1.00 39.18 324 SER A N 1
ATOM 767 C CA . SER A 1 92 ? 26.536 -18.016 -5.451 1.00 38.68 324 SER A CA 1
ATOM 768 C C . SER A 1 92 ? 27.107 -17.063 -6.502 1.00 34.92 324 SER A C 1
ATOM 769 O O . SER A 1 92 ? 28.069 -16.340 -6.240 1.00 37.79 324 SER A O 1
ATOM 772 N N . ASP A 1 93 ? 26.498 -17.074 -7.686 1.00 40.01 325 ASP A N 1
ATOM 773 C CA . ASP A 1 93 ? 26.875 -16.168 -8.772 1.00 35.63 325 ASP A CA 1
ATOM 774 C C . ASP A 1 93 ? 26.358 -14.750 -8.487 1.00 32.11 325 ASP A C 1
ATOM 775 O O . ASP A 1 93 ? 27.008 -13.761 -8.849 1.00 30.76 325 ASP A O 1
ATOM 780 N N . ALA A 1 94 ? 25.190 -14.664 -7.842 1.00 32.95 326 ALA A N 1
ATOM 781 C CA . ALA A 1 94 ? 24.581 -13.382 -7.478 1.00 31.23 326 ALA A CA 1
ATOM 782 C C . ALA A 1 94 ? 23.757 -13.486 -6.194 1.00 31.13 326 ALA A C 1
ATOM 783 O O . ALA A 1 94 ? 23.102 -14.496 -5.950 1.00 33.45 326 ALA A O 1
ATOM 785 N N . VAL A 1 95 ? 23.798 -12.427 -5.385 1.00 40.57 327 VAL A N 1
ATOM 786 C CA . VAL A 1 95 ? 23.039 -12.355 -4.140 1.00 38.09 327 VAL A CA 1
ATOM 787 C C . VAL A 1 95 ? 22.075 -11.163 -4.190 1.00 36.49 327 VAL A C 1
ATOM 788 O O . VAL A 1 95 ? 22.506 -10.007 -4.284 1.00 32.38 327 VAL A O 1
ATOM 792 N N . HIS A 1 96 ? 20.775 -11.442 -4.119 1.00 33.03 328 HIS A N 1
ATOM 793 C CA . HIS A 1 96 ? 19.764 -10.388 -4.193 1.00 34.39 328 HIS A CA 1
ATOM 794 C C . HIS A 1 96 ? 18.918 -10.242 -2.937 1.00 36.38 328 HIS A C 1
ATOM 795 O O . HIS A 1 96 ? 18.581 -11.227 -2.279 1.00 37.70 328 HIS A O 1
ATOM 802 N N . LEU A 1 97 ? 18.590 -8.996 -2.614 1.00 41.96 329 LEU A N 1
ATOM 803 C CA . LEU A 1 97 ? 17.771 -8.677 -1.453 1.00 45.16 329 LEU A CA 1
ATOM 804 C C . LEU A 1 97 ? 16.303 -8.513 -1.829 1.00 47.69 329 LEU A C 1
ATOM 805 O O . LEU A 1 97 ? 15.968 -7.816 -2.794 1.00 45.70 329 LEU A O 1
ATOM 810 N N . PHE A 1 98 ? 15.439 -9.172 -1.065 1.00 37.52 330 PHE A N 1
ATOM 811 C CA . PHE A 1 98 ? 13.997 -9.052 -1.217 1.00 38.15 330 PHE A CA 1
ATOM 812 C C . PHE A 1 98 ? 13.469 -8.196 -0.068 1.00 42.46 330 PHE A C 1
ATOM 813 O O . PHE A 1 98 ? 13.237 -8.696 1.039 1.00 40.38 330 PHE A O 1
ATOM 821 N N . SER A 1 99 ? 13.293 -6.900 -0.337 1.00 39.50 331 SER A N 1
ATOM 822 C CA . SER A 1 99 ? 12.841 -5.960 0.685 1.00 41.94 331 SER A CA 1
ATOM 823 C C . SER A 1 99 ? 11.332 -5.790 0.712 1.00 46.31 331 SER A C 1
ATOM 824 O O . SER A 1 99 ? 10.701 -5.605 -0.330 1.00 46.73 331 SER A O 1
ATOM 827 N N . GLY A 1 100 ? 10.763 -5.857 1.917 1.00 47.60 332 GLY A N 1
ATOM 828 C CA . GLY A 1 100 ? 9.326 -5.693 2.113 1.00 51.52 332 GLY A CA 1
ATOM 829 C C . GLY A 1 100 ? 8.872 -4.251 1.980 1.00 53.74 332 GLY A C 1
ATOM 830 O O . GLY A 1 100 ? 7.696 -3.982 1.722 1.00 54.43 332 GLY A O 1
ATOM 831 N N . SER A 1 101 ? 9.810 -3.324 2.164 1.00 42.06 333 SER A N 1
ATOM 832 C CA . SER A 1 101 ? 9.542 -1.892 2.037 1.00 43.51 333 SER A CA 1
ATOM 833 C C . SER A 1 101 ? 9.512 -1.457 0.566 1.00 43.20 333 SER A C 1
ATOM 834 O O . SER A 1 101 ? 9.692 -2.282 -0.343 1.00 39.36 333 SER A O 1
ATOM 837 N N . GLN A 1 102 ? 9.284 -0.163 0.342 1.00 67.82 334 GLN A N 1
ATOM 838 C CA . GLN A 1 102 ? 9.188 0.386 -1.008 1.00 70.83 334 GLN A CA 1
ATOM 839 C C . GLN A 1 102 ? 10.159 1.543 -1.209 1.00 71.43 334 GLN A C 1
ATOM 840 O O . GLN A 1 102 ? 10.322 2.387 -0.320 1.00 73.45 334 GLN A O 1
ATOM 846 N N . PHE A 1 103 ? 10.793 1.581 -2.381 1.00 39.55 335 PHE A N 1
ATOM 847 C CA . PHE A 1 103 ? 11.740 2.653 -2.716 1.00 39.44 335 PHE A CA 1
ATOM 848 C C . PHE A 1 103 ? 11.018 3.907 -3.207 1.00 43.32 335 PHE A C 1
ATOM 849 O O . PHE A 1 103 ? 9.836 3.856 -3.544 1.00 43.72 335 PHE A O 1
ATOM 857 N N . GLU A 1 104 ? 11.739 5.025 -3.237 1.00 47.53 336 GLU A N 1
ATOM 858 C CA . GLU A 1 104 ? 11.175 6.322 -3.598 1.00 51.90 336 GLU A CA 1
ATOM 859 C C . GLU A 1 104 ? 10.808 6.444 -5.074 1.00 52.02 336 GLU A C 1
ATOM 860 O O . GLU A 1 104 ? 9.648 6.665 -5.418 1.00 52.04 336 GLU A O 1
ATOM 866 N N . SER A 1 105 ? 11.810 6.304 -5.938 1.00 102.51 337 SER A N 1
ATOM 867 C CA . SER A 1 105 ? 11.630 6.422 -7.384 1.00 104.37 337 SER A CA 1
ATOM 868 C C . SER A 1 105 ? 10.902 5.215 -7.969 1.00 103.43 337 SER A C 1
ATOM 869 O O . SER A 1 105 ? 10.853 4.153 -7.344 1.00 102.28 337 SER A O 1
ATOM 872 N N . SER A 1 106 ? 10.350 5.385 -9.170 1.00 99.42 338 SER A N 1
ATOM 873 C CA . SER A 1 106 ? 9.656 4.307 -9.888 1.00 99.24 338 SER A CA 1
ATOM 874 C C . SER A 1 106 ? 10.564 3.101 -10.145 1.00 95.70 338 SER A C 1
ATOM 875 O O . SER A 1 106 ? 10.083 2.015 -10.486 1.00 95.73 338 SER A O 1
ATOM 878 N N . ARG A 1 107 ? 11.872 3.310 -10.001 1.00 56.30 339 ARG A N 1
ATOM 879 C CA . ARG A 1 107 ? 12.848 2.224 -10.045 1.00 50.75 339 ARG A CA 1
ATOM 880 C C . ARG A 1 107 ? 12.602 1.270 -8.872 1.00 45.95 339 ARG A C 1
ATOM 881 O O . ARG A 1 107 ? 12.860 1.604 -7.710 1.00 41.79 339 ARG A O 1
ATOM 889 N N . SER A 1 108 ? 12.092 0.087 -9.200 1.00 47.47 340 SER A N 1
ATOM 890 C CA . SER A 1 108 ? 11.749 -0.928 -8.211 1.00 46.70 340 SER A CA 1
ATOM 891 C C . SER A 1 108 ? 12.967 -1.709 -7.706 1.00 43.60 340 SER A C 1
ATOM 892 O O . SER A 1 108 ? 12.840 -2.595 -6.852 1.00 40.18 340 SER A O 1
ATOM 895 N N . GLY A 1 109 ? 14.142 -1.375 -8.235 1.00 51.05 341 GLY A N 1
ATOM 896 C CA . GLY A 1 109 ? 15.369 -2.040 -7.829 1.00 48.21 341 GLY A CA 1
ATOM 897 C C . GLY A 1 109 ? 16.645 -1.411 -8.367 1.00 44.52 341 GLY A C 1
ATOM 898 O O . GLY A 1 109 ? 16.605 -0.552 -9.251 1.00 46.96 341 GLY A O 1
ATOM 899 N N . ALA A 1 110 ? 17.774 -1.842 -7.812 1.00 45.26 342 ALA A N 1
ATOM 900 C CA . ALA A 1 110 ? 19.083 -1.385 -8.245 1.00 42.45 342 ALA A CA 1
ATOM 901 C C . ALA A 1 110 ? 20.093 -2.535 -8.190 1.00 40.66 342 ALA A C 1
ATOM 902 O O . ALA A 1 110 ? 20.173 -3.263 -7.193 1.00 39.83 342 ALA A O 1
ATOM 904 N N . ALA A 1 111 ? 20.851 -2.698 -9.273 1.00 31.39 343 ALA A N 1
ATOM 905 C CA . ALA A 1 111 ? 21.868 -3.732 -9.372 1.00 29.33 343 ALA A CA 1
ATOM 906 C C . ALA A 1 111 ? 23.044 -3.236 -10.216 1.00 27.77 343 ALA A C 1
ATOM 907 O O . ALA A 1 111 ? 22.866 -2.444 -11.136 1.00 31.44 343 ALA A O 1
ATOM 909 N N . TYR A 1 112 ? 24.240 -3.716 -9.897 1.00 28.85 344 TYR A N 1
ATOM 910 C CA . TYR A 1 112 ? 25.458 -3.288 -10.571 1.00 29.53 344 TYR A CA 1
ATOM 911 C C . TYR A 1 112 ? 25.572 -3.809 -11.989 1.00 30.03 344 TYR A C 1
ATOM 912 O O . TYR A 1 112 ? 25.364 -4.996 -12.241 1.00 30.11 344 TYR A O 1
ATOM 921 N N . ILE A 1 113 ? 25.901 -2.910 -12.910 1.00 28.80 345 ILE A N 1
ATOM 922 C CA . ILE A 1 113 ? 26.047 -3.257 -14.326 1.00 27.01 345 ILE A CA 1
ATOM 923 C C . ILE A 1 113 ? 27.286 -4.128 -14.534 1.00 26.98 345 ILE A C 1
ATOM 924 O O . ILE A 1 113 ? 28.407 -3.720 -14.214 1.00 29.58 345 ILE A O 1
ATOM 929 N N . GLY A 1 114 ? 27.061 -5.332 -15.064 1.00 32.77 346 GLY A N 1
ATOM 930 C CA . GLY A 1 114 ? 28.128 -6.315 -15.274 1.00 30.23 346 GLY A CA 1
ATOM 931 C C . GLY A 1 114 ? 28.706 -6.775 -13.947 1.00 32.36 346 GLY A C 1
ATOM 932 O O . GLY A 1 114 ? 29.924 -6.867 -13.787 1.00 29.14 346 GLY A O 1
ATOM 933 N N . GLY A 1 115 ? 27.820 -7.084 -13.005 1.00 29.62 347 GLY A N 1
ATOM 934 C CA . GLY A 1 115 ? 28.219 -7.383 -11.638 1.00 28.92 347 GLY A CA 1
ATOM 935 C C . GLY A 1 115 ? 28.451 -8.831 -11.271 1.00 30.33 347 GLY A C 1
ATOM 936 O O . GLY A 1 115 ? 29.182 -9.111 -10.319 1.00 32.01 347 GLY A O 1
ATOM 937 N N . ILE A 1 116 ? 27.842 -9.758 -12.016 1.00 26.57 348 ILE A N 1
ATOM 938 C CA . ILE A 1 116 ? 27.942 -11.194 -11.723 1.00 26.29 348 ILE A CA 1
ATOM 939 C C . ILE A 1 116 ? 29.373 -11.704 -11.547 1.00 26.57 348 ILE A C 1
ATOM 940 O O . ILE A 1 116 ? 30.326 -11.131 -12.105 1.00 21.44 348 ILE A O 1
ATOM 945 N N . CYS A 1 117 ? 29.511 -12.788 -10.774 1.00 42.22 349 CYS A N 1
ATOM 946 C CA . CYS A 1 117 ? 30.798 -13.413 -10.476 1.00 44.85 349 CYS A CA 1
ATOM 947 C C . CYS A 1 117 ? 31.678 -12.581 -9.531 1.00 45.00 349 CYS A C 1
ATOM 948 O O . CYS A 1 117 ? 32.664 -13.086 -8.982 1.00 47.64 349 CYS A O 1
ATOM 951 N N . SER A 1 118 ? 31.319 -11.315 -9.343 1.00 28.00 350 SER A N 1
ATOM 952 C CA . SER A 1 118 ? 32.051 -10.421 -8.447 1.00 26.96 350 SER A CA 1
ATOM 953 C C . SER A 1 118 ? 31.545 -10.556 -7.012 1.00 28.96 350 SER A C 1
ATOM 954 O O . SER A 1 118 ? 30.348 -10.770 -6.778 1.00 25.03 350 SER A O 1
ATOM 957 N N . LEU A 1 119 ? 32.460 -10.416 -6.059 1.00 46.07 351 LEU A N 1
ATOM 958 C CA . LEU A 1 119 ? 32.134 -10.545 -4.641 1.00 48.72 351 LEU A CA 1
ATOM 959 C C . LEU A 1 119 ? 31.476 -9.283 -4.095 1.00 50.52 351 LEU A C 1
ATOM 960 O O . LEU A 1 119 ? 30.563 -9.362 -3.273 1.00 52.78 351 LEU A O 1
ATOM 965 N N . LEU A 1 120 ? 31.937 -8.124 -4.561 1.00 47.87 352 LEU A N 1
ATOM 966 C CA . LEU A 1 120 ? 31.415 -6.835 -4.111 1.00 46.58 352 LEU A CA 1
ATOM 967 C C . LEU A 1 120 ? 30.336 -6.246 -5.015 1.00 46.83 352 LEU A C 1
ATOM 968 O O . LEU A 1 120 ? 29.554 -5.394 -4.580 1.00 47.74 352 LEU A O 1
ATOM 973 N N . LYS A 1 121 ? 30.285 -6.708 -6.265 1.00 35.10 353 LYS A N 1
ATOM 974 C CA . LYS A 1 121 ? 29.356 -6.152 -7.252 1.00 34.24 353 LYS A CA 1
ATOM 975 C C . LYS A 1 121 ? 28.261 -7.115 -7.704 1.00 35.05 353 LYS A C 1
ATOM 976 O O . LYS A 1 121 ? 27.278 -6.693 -8.321 1.00 37.56 353 LYS A O 1
ATOM 982 N N . GLY A 1 122 ? 28.429 -8.397 -7.393 1.00 36.88 354 GLY A N 1
ATOM 983 C CA . GLY A 1 122 ? 27.484 -9.423 -7.828 1.00 34.72 354 GLY A CA 1
ATOM 984 C C . GLY A 1 122 ? 26.201 -9.499 -7.016 1.00 34.40 354 GLY A C 1
ATOM 985 O O . GLY A 1 122 ? 26.045 -10.386 -6.173 1.00 32.78 354 GLY A O 1
ATOM 986 N N . GLY A 1 123 ? 25.289 -8.564 -7.270 1.00 27.99 355 GLY A N 1
ATOM 987 C CA . GLY A 1 123 ? 24.016 -8.550 -6.568 1.00 29.49 355 GLY A CA 1
ATOM 988 C C . GLY A 1 123 ? 23.119 -7.359 -6.856 1.00 31.16 355 GLY A C 1
ATOM 989 O O . GLY A 1 123 ? 23.485 -6.449 -7.593 1.00 30.12 355 GLY A O 1
ATOM 990 N N . GLY A 1 124 ? 21.935 -7.377 -6.253 1.00 32.43 356 GLY A N 1
ATOM 991 C CA . GLY A 1 124 ? 20.967 -6.306 -6.408 1.00 31.73 356 GLY A CA 1
ATOM 992 C C . GLY A 1 124 ? 19.981 -6.227 -5.255 1.00 34.98 356 GLY A C 1
ATOM 993 O O . GLY A 1 124 ? 19.993 -7.071 -4.350 1.00 35.57 356 GLY A O 1
ATOM 994 N N . VAL A 1 125 ? 19.136 -5.202 -5.288 1.00 33.69 357 VAL A N 1
ATOM 995 C CA . VAL A 1 125 ? 18.103 -5.003 -4.275 1.00 35.13 357 VAL A CA 1
ATOM 996 C C . VAL A 1 125 ? 16.741 -4.889 -4.981 1.00 37.18 357 VAL A C 1
ATOM 997 O O . VAL A 1 125 ? 16.624 -4.233 -6.017 1.00 37.02 357 VAL A O 1
ATOM 1001 N N . ASN A 1 126 ? 15.727 -5.545 -4.428 1.00 38.98 358 ASN A N 1
ATOM 1002 C CA . ASN A 1 126 ? 14.399 -5.564 -5.040 1.00 40.76 358 ASN A CA 1
ATOM 1003 C C . ASN A 1 126 ? 13.291 -5.257 -4.041 1.00 43.77 358 ASN A C 1
ATOM 1004 O O . ASN A 1 126 ? 13.217 -5.875 -2.972 1.00 41.91 358 ASN A O 1
ATOM 1009 N N . GLU A 1 127 ? 12.438 -4.291 -4.389 1.00 35.86 359 GLU A N 1
ATOM 1010 C CA . GLU A 1 127 ? 11.312 -3.917 -3.530 1.00 38.90 359 GLU A CA 1
ATOM 1011 C C . GLU A 1 127 ? 10.152 -4.900 -3.659 1.00 39.94 359 GLU A C 1
ATOM 1012 O O . GLU A 1 127 ? 10.060 -5.644 -4.637 1.00 40.39 359 GLU A O 1
ATOM 1018 N N . PHE A 1 128 ? 9.271 -4.889 -2.661 1.00 52.89 360 PHE A N 1
ATOM 1019 C CA . PHE A 1 128 ? 8.135 -5.803 -2.602 1.00 56.29 360 PHE A CA 1
ATOM 1020 C C . PHE A 1 128 ? 7.072 -5.511 -3.654 1.00 56.57 360 PHE A C 1
ATOM 1021 O O . PHE A 1 128 ? 6.850 -4.359 -4.027 1.00 56.23 360 PHE A O 1
ATOM 1029 N N . GLY A 1 129 ? 6.428 -6.576 -4.124 1.00 42.74 361 GLY A N 1
ATOM 1030 C CA . GLY A 1 129 ? 5.339 -6.481 -5.084 1.00 45.80 361 GLY A CA 1
ATOM 1031 C C . GLY A 1 129 ? 4.597 -7.801 -5.191 1.00 48.17 361 GLY A C 1
ATOM 1032 O O . GLY A 1 129 ? 4.713 -8.659 -4.313 1.00 49.46 361 GLY A O 1
ATOM 1033 N N . LYS A 1 130 ? 3.824 -7.956 -6.264 1.00 61.83 362 LYS A N 1
ATOM 1034 C CA . LYS A 1 130 ? 3.105 -9.197 -6.527 1.00 62.71 362 LYS A CA 1
ATOM 1035 C C . LYS A 1 130 ? 4.077 -10.209 -7.144 1.00 61.85 362 LYS A C 1
ATOM 1036 O O . LYS A 1 130 ? 5.109 -9.826 -7.693 1.00 91.03 362 LYS A O 1
ATOM 1042 N N . THR A 1 131 ? 3.739 -11.494 -7.042 1.00 67.69 363 THR A N 1
ATOM 1043 C CA . THR A 1 131 ? 4.583 -12.576 -7.553 1.00 69.08 363 THR A CA 1
ATOM 1044 C C . THR A 1 131 ? 5.007 -12.362 -9.006 1.00 68.92 363 THR A C 1
ATOM 1045 O O . THR A 1 131 ? 6.183 -12.521 -9.344 1.00 70.88 363 THR A O 1
ATOM 1049 N N . ASP A 1 132 ? 4.050 -11.990 -9.855 1.00 66.90 364 ASP A N 1
ATOM 1050 C CA . ASP A 1 132 ? 4.312 -11.724 -11.270 1.00 64.04 364 ASP A CA 1
ATOM 1051 C C . ASP A 1 132 ? 5.117 -10.438 -11.461 1.00 60.17 364 ASP A C 1
ATOM 1052 O O . ASP A 1 132 ? 5.996 -10.369 -12.323 1.00 57.25 364 ASP A O 1
ATOM 1057 N N . LEU A 1 133 ? 4.807 -9.428 -10.649 1.00 61.79 365 LEU A N 1
ATOM 1058 C CA . LEU A 1 133 ? 5.435 -8.109 -10.745 1.00 58.24 365 LEU A CA 1
ATOM 1059 C C . LEU A 1 133 ? 6.880 -8.091 -10.248 1.00 54.90 365 LEU A C 1
ATOM 1060 O O . LEU A 1 133 ? 7.739 -7.443 -10.846 1.00 55.52 365 LEU A O 1
ATOM 1065 N N . MET A 1 134 ? 7.135 -8.803 -9.154 1.00 49.95 366 MET A N 1
ATOM 1066 C CA . MET A 1 134 ? 8.463 -8.859 -8.544 1.00 47.73 366 MET A CA 1
ATOM 1067 C C . MET A 1 134 ? 9.444 -9.677 -9.377 1.00 47.87 366 MET A C 1
ATOM 1068 O O . MET A 1 134 ? 10.652 -9.434 -9.343 1.00 47.65 366 MET A O 1
ATOM 1073 N N . ALA A 1 135 ? 8.915 -10.654 -10.113 1.00 46.37 367 ALA A N 1
ATOM 1074 C CA . ALA A 1 135 ? 9.715 -11.485 -11.007 1.00 45.89 367 ALA A CA 1
ATOM 1075 C C . ALA A 1 135 ? 10.317 -10.643 -12.136 1.00 46.32 367 ALA A C 1
ATOM 1076 O O . ALA A 1 135 ? 11.431 -10.914 -12.587 1.00 51.66 367 ALA A O 1
ATOM 1078 N N . VAL A 1 136 ? 9.573 -9.628 -12.574 1.00 41.96 368 VAL A N 1
ATOM 1079 C CA . VAL A 1 136 ? 10.035 -8.676 -13.583 1.00 36.01 368 VAL A CA 1
ATOM 1080 C C . VAL A 1 136 ? 11.140 -7.799 -12.984 1.00 33.90 368 VAL A C 1
ATOM 1081 O O . VAL A 1 136 ? 12.158 -7.540 -13.641 1.00 33.40 368 VAL A O 1
ATOM 1085 N N . THR A 1 137 ? 10.937 -7.356 -11.741 1.00 33.07 369 THR A N 1
ATOM 1086 C CA . THR A 1 137 ? 11.920 -6.551 -11.006 1.00 29.18 369 THR A CA 1
ATOM 1087 C C . THR A 1 137 ? 13.248 -7.301 -10.847 1.00 29.31 369 THR A C 1
ATOM 1088 O O . THR A 1 137 ? 14.323 -6.704 -10.968 1.00 27.15 369 THR A O 1
ATOM 1092 N N . LEU A 1 138 ? 13.164 -8.603 -10.571 1.00 38.36 370 LEU A N 1
ATOM 1093 C CA . LEU A 1 138 ? 14.341 -9.458 -10.455 1.00 40.85 370 LEU A CA 1
ATOM 1094 C C . LEU A 1 138 ? 14.969 -9.719 -11.831 1.00 40.99 370 LEU A C 1
ATOM 1095 O O . LEU A 1 138 ? 16.195 -9.819 -11.952 1.00 38.75 370 LEU A O 1
ATOM 1100 N N . ALA A 1 139 ? 14.117 -9.833 -12.854 1.00 41.55 371 ALA A N 1
ATOM 1101 C CA . ALA A 1 139 ? 14.575 -10.089 -14.222 1.00 41.19 371 ALA A CA 1
ATOM 1102 C C . ALA A 1 139 ? 15.373 -8.927 -14.798 1.00 40.11 371 ALA A C 1
ATOM 1103 O O . ALA A 1 139 ? 16.274 -9.140 -15.613 1.00 44.12 371 ALA A O 1
ATOM 1105 N N . GLN A 1 140 ? 15.043 -7.706 -14.378 1.00 50.90 372 GLN A N 1
ATOM 1106 C CA . GLN A 1 140 ? 15.770 -6.511 -14.815 1.00 51.00 372 GLN A CA 1
ATOM 1107 C C . GLN A 1 140 ? 16.956 -6.198 -13.899 1.00 50.40 372 GLN A C 1
ATOM 1108 O O . GLN A 1 140 ? 17.897 -5.513 -14.306 1.00 51.64 372 GLN A O 1
ATOM 1114 N N . SER A 1 141 ? 16.899 -6.699 -12.666 1.00 35.42 373 SER A N 1
ATOM 1115 C CA . SER A 1 141 ? 18.015 -6.560 -11.717 1.00 35.44 373 SER A CA 1
ATOM 1116 C C . SER A 1 141 ? 19.157 -7.494 -12.121 1.00 33.83 373 SER A C 1
ATOM 1117 O O . SER A 1 141 ? 20.321 -7.092 -12.126 1.00 36.83 373 SER A O 1
ATOM 1120 N N . LEU A 1 142 ? 18.814 -8.737 -12.452 1.00 28.88 374 LEU A N 1
ATOM 1121 C CA . LEU A 1 142 ? 19.783 -9.721 -12.911 1.00 27.05 374 LEU A CA 1
ATOM 1122 C C . LEU A 1 142 ? 20.323 -9.379 -14.306 1.00 30.43 374 LEU A C 1
ATOM 1123 O O . LEU A 1 142 ? 21.459 -9.725 -14.638 1.00 28.83 374 LEU A O 1
ATOM 1128 N N . ALA A 1 143 ? 19.498 -8.706 -15.112 1.00 35.96 375 ALA A N 1
ATOM 1129 C CA . ALA A 1 143 ? 19.881 -8.256 -16.451 1.00 38.77 375 ALA A CA 1
ATOM 1130 C C . ALA A 1 143 ? 21.027 -7.248 -16.380 1.00 39.40 375 ALA A C 1
ATOM 1131 O O . ALA A 1 143 ? 21.934 -7.267 -17.218 1.00 39.17 375 ALA A O 1
ATOM 1133 N N . HIS A 1 144 ? 20.966 -6.361 -15.386 1.00 37.07 376 HIS A N 1
ATOM 1134 C CA . HIS A 1 144 ? 22.029 -5.385 -15.143 1.00 34.52 376 HIS A CA 1
ATOM 1135 C C . HIS A 1 144 ? 23.332 -6.084 -14.758 1.00 34.29 376 HIS A C 1
ATOM 1136 O O . HIS A 1 144 ? 24.395 -5.761 -15.295 1.00 31.95 376 HIS A O 1
ATOM 1143 N N . ASN A 1 145 ? 23.244 -7.039 -13.830 1.00 30.22 377 ASN A N 1
ATOM 1144 C CA . ASN A 1 145 ? 24.384 -7.878 -13.453 1.00 31.13 377 ASN A CA 1
ATOM 1145 C C . ASN A 1 145 ? 24.929 -8.611 -14.680 1.00 33.57 377 ASN A C 1
ATOM 1146 O O . ASN A 1 145 ? 26.136 -8.806 -14.816 1.00 34.20 377 ASN A O 1
ATOM 1151 N N . ILE A 1 146 ? 24.014 -8.999 -15.566 1.00 34.52 378 ILE A N 1
ATOM 1152 C CA . ILE A 1 146 ? 24.329 -9.789 -16.750 1.00 37.09 378 ILE A CA 1
ATOM 1153 C C . ILE A 1 146 ? 24.887 -8.985 -17.939 1.00 37.05 378 ILE A C 1
ATOM 1154 O O . ILE A 1 146 ? 25.376 -9.559 -18.909 1.00 38.54 378 ILE A O 1
ATOM 1159 N N . GLY A 1 147 ? 24.826 -7.662 -17.839 1.00 33.95 379 GLY A N 1
ATOM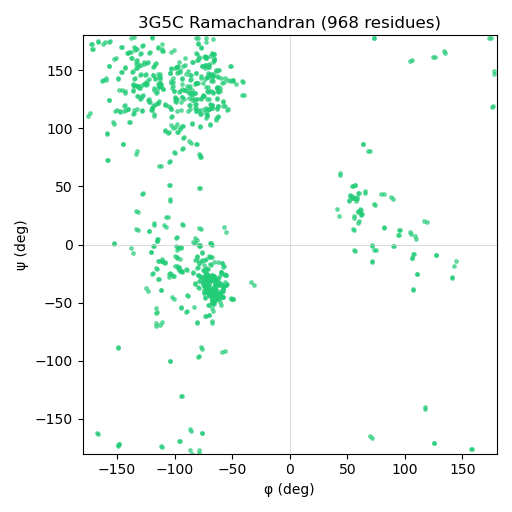 1160 C CA . GLY A 1 147 ? 25.391 -6.794 -18.862 1.00 35.34 379 GLY A CA 1
ATOM 1161 C C . GLY A 1 147 ? 24.379 -6.084 -19.744 1.00 38.08 379 GLY A C 1
ATOM 1162 O O . GLY A 1 147 ? 24.744 -5.224 -20.548 1.00 37.95 379 GLY A O 1
ATOM 1163 N N . ILE A 1 148 ? 23.108 -6.450 -19.598 1.00 40.17 380 ILE A N 1
ATOM 1164 C CA . ILE A 1 148 ? 22.018 -5.807 -20.324 1.00 42.14 380 ILE A CA 1
ATOM 1165 C C . ILE A 1 148 ? 21.722 -4.465 -19.652 1.00 46.28 380 ILE A C 1
ATOM 1166 O O . ILE A 1 148 ? 21.237 -4.421 -18.519 1.00 50.80 380 ILE A O 1
ATOM 1171 N N . ILE A 1 149 ? 22.010 -3.376 -20.363 1.00 45.42 381 ILE A N 1
ATOM 1172 C CA . ILE A 1 149 ? 21.909 -2.034 -19.792 1.00 47.55 381 ILE A CA 1
ATOM 1173 C C . ILE A 1 149 ? 20.785 -1.171 -20.361 1.00 53.41 381 ILE A C 1
ATOM 1174 O O . ILE A 1 149 ? 20.426 -0.151 -19.768 1.00 54.37 381 ILE A O 1
ATOM 1179 N N . SER A 1 150 ? 20.226 -1.603 -21.494 1.00 54.84 382 SER A N 1
ATOM 1180 C CA . SER A 1 150 ? 19.233 -0.828 -22.251 1.00 58.85 382 SER A CA 1
ATOM 1181 C C . SER A 1 150 ? 19.882 0.468 -22.761 1.00 59.20 382 SER A C 1
ATOM 1182 O O . SER A 1 150 ? 19.807 1.515 -22.109 1.00 61.05 382 SER A O 1
ATOM 1185 N N . ASP A 1 151 ? 20.516 0.373 -23.931 1.00 78.89 383 ASP A N 1
ATOM 1186 C CA . ASP A 1 151 ? 21.270 1.472 -24.542 1.00 78.31 383 ASP A CA 1
ATOM 1187 C C . ASP A 1 151 ? 20.448 2.747 -24.698 1.00 80.24 383 ASP A C 1
ATOM 1188 O O . ASP A 1 151 ? 19.467 2.776 -25.442 1.00 81.80 383 ASP A O 1
ATOM 1193 N N . LYS A 1 152 ? 20.867 3.800 -23.999 1.00 61.12 384 LYS A N 1
ATOM 1194 C CA . LYS A 1 152 ? 20.178 5.097 -24.025 1.00 62.97 384 LYS A CA 1
ATOM 1195 C C . LYS A 1 152 ? 20.386 5.846 -25.336 1.00 66.03 384 LYS A C 1
ATOM 1196 O O . LYS A 1 152 ? 19.478 6.532 -25.811 1.00 69.08 384 LYS A O 1
ATOM 1202 N N . ARG A 1 153 ? 21.586 5.722 -25.905 1.00 73.65 385 ARG A N 1
ATOM 1203 C CA . ARG A 1 153 ? 21.948 6.381 -27.164 1.00 74.94 385 ARG A CA 1
ATOM 1204 C C . ARG A 1 153 ? 21.070 5.901 -28.319 1.00 76.06 385 ARG A C 1
ATOM 1205 O O . ARG A 1 153 ? 20.566 6.707 -29.105 1.00 120.84 385 ARG A O 1
ATOM 1213 N N . LYS A 1 154 ? 20.898 4.584 -28.408 1.00 69.49 386 LYS A N 1
ATOM 1214 C CA . LYS A 1 154 ? 20.070 3.968 -29.443 1.00 70.56 386 LYS A CA 1
ATOM 1215 C C . LYS A 1 154 ? 18.583 4.219 -29.191 1.00 71.40 386 LYS A C 1
ATOM 1216 O O . LYS A 1 154 ? 17.800 4.318 -30.136 1.00 121.63 386 LYS A O 1
ATOM 1222 N N . LEU A 1 155 ? 18.205 4.321 -27.918 1.00 75.58 387 LEU A N 1
ATOM 1223 C CA . LEU A 1 155 ? 16.824 4.612 -27.525 1.00 76.32 387 LEU A CA 1
ATOM 1224 C C . LEU A 1 155 ? 16.403 6.033 -27.910 1.00 77.91 387 LEU A C 1
ATOM 1225 O O . LEU A 1 155 ? 15.325 6.234 -28.473 1.00 130.00 387 LEU A O 1
ATOM 1230 N N . ALA A 1 156 ? 17.256 7.007 -27.592 1.00 151.95 388 ALA A N 1
ATOM 1231 C CA . ALA A 1 156 ? 16.993 8.418 -27.886 1.00 154.30 388 ALA A CA 1
ATOM 1232 C C . ALA A 1 156 ? 16.940 8.691 -29.385 1.00 156.82 388 ALA A C 1
ATOM 1233 O O . ALA A 1 156 ? 16.219 9.583 -29.836 1.00 158.71 388 ALA A O 1
ATOM 1235 N N . SER A 1 157 ? 17.713 7.921 -30.148 1.00 89.79 389 SER A N 1
ATOM 1236 C CA . SER A 1 157 ? 17.723 8.022 -31.603 1.00 90.77 389 SER A CA 1
ATOM 1237 C C . SER A 1 157 ? 16.506 7.316 -32.208 1.00 93.70 389 SER A C 1
ATOM 1238 O O . SER A 1 157 ? 16.033 7.692 -33.281 1.00 95.79 389 SER A O 1
ATOM 1241 N N . GLY A 1 158 ? 16.001 6.305 -31.503 1.00 129.02 390 GLY A N 1
ATOM 1242 C CA . GLY A 1 158 ? 14.880 5.508 -31.986 1.00 128.79 390 GLY A CA 1
ATOM 1243 C C . GLY A 1 158 ? 15.354 4.243 -32.680 1.00 128.37 390 GLY A C 1
ATOM 1244 O O . GLY A 1 158 ? 14.574 3.563 -33.351 1.00 129.23 390 GLY A O 1
ATOM 1245 N N . GLU A 1 159 ? 16.641 3.936 -32.515 1.00 134.73 391 GLU A N 1
ATOM 1246 C CA . GLU A 1 159 ? 17.248 2.746 -33.103 1.00 133.73 391 GLU A CA 1
ATOM 1247 C C . GLU A 1 159 ? 16.681 1.484 -32.451 1.00 132.52 391 GLU A C 1
ATOM 1248 O O . GLU A 1 159 ? 16.171 0.612 -33.144 1.00 133.89 391 GLU A O 1
ATOM 1254 N N . CYS A 1 160 ? 16.750 1.395 -31.124 1.00 99.42 392 CYS A N 1
ATOM 1255 C CA . CYS A 1 160 ? 16.195 0.242 -30.416 1.00 97.16 392 CYS A CA 1
ATOM 1256 C C . CYS A 1 160 ? 14.801 0.538 -29.861 1.00 98.77 392 CYS A C 1
ATOM 1257 O O . CYS A 1 160 ? 14.633 1.397 -28.990 1.00 99.17 392 CYS A O 1
ATOM 1260 N N . LYS A 1 161 ? 13.805 -0.176 -30.385 1.00 73.47 393 LYS A N 1
ATOM 1261 C CA . LYS A 1 161 ? 12.413 -0.019 -29.955 1.00 75.24 393 LYS A CA 1
ATOM 1262 C C . LYS A 1 161 ? 11.792 -1.373 -29.616 1.00 75.82 393 LYS A C 1
ATOM 1263 O O . LYS A 1 161 ? 12.120 -2.388 -30.238 1.00 75.91 393 LYS A O 1
ATOM 1269 N N . CYS A 1 162 ? 10.897 -1.375 -28.630 1.00 102.86 394 CYS A N 1
ATOM 1270 C CA . CYS A 1 162 ? 10.191 -2.587 -28.210 1.00 104.67 394 CYS A CA 1
ATOM 1271 C C . CYS A 1 162 ? 9.212 -3.023 -29.306 1.00 108.16 394 CYS A C 1
ATOM 1272 O O . CYS A 1 162 ? 8.146 -2.424 -29.476 1.00 109.88 394 CYS A O 1
ATOM 1275 N N . GLU A 1 163 ? 9.597 -4.064 -30.045 1.00 97.00 395 GLU A N 1
ATOM 1276 C CA . GLU A 1 163 ? 8.818 -4.562 -31.181 1.00 101.01 395 GLU A CA 1
ATOM 1277 C C . GLU A 1 163 ? 7.499 -5.188 -30.749 1.00 103.99 395 GLU A C 1
ATOM 1278 O O . GLU A 1 163 ? 6.439 -4.860 -31.288 1.00 105.78 395 GLU A O 1
ATOM 1284 N N . ASP A 1 164 ? 7.574 -6.094 -29.778 1.00 141.83 396 ASP A N 1
ATOM 1285 C CA . ASP A 1 164 ? 6.392 -6.740 -29.228 1.00 144.76 396 ASP A CA 1
ATOM 1286 C C . ASP A 1 164 ? 5.968 -6.020 -27.951 1.00 145.44 396 ASP A C 1
ATOM 1287 O O . ASP A 1 164 ? 6.513 -6.276 -26.874 1.00 145.94 396 ASP A O 1
ATOM 1292 N N . THR A 1 165 ? 5.007 -5.110 -28.081 1.00 171.90 397 THR A N 1
ATOM 1293 C CA . THR A 1 165 ? 4.466 -4.385 -26.935 1.00 172.48 397 THR A CA 1
ATOM 1294 C C . THR A 1 165 ? 3.481 -5.293 -26.185 1.00 174.03 397 THR A C 1
ATOM 1295 O O . THR A 1 165 ? 2.353 -4.896 -25.874 1.00 175.05 397 THR A O 1
ATOM 1299 N N . TRP A 1 166 ? 3.923 -6.521 -25.918 1.00 200.80 398 TRP A N 1
ATOM 1300 C CA . TRP A 1 166 ? 3.143 -7.500 -25.159 1.00 200.80 398 TRP A CA 1
ATOM 1301 C C . TRP A 1 166 ? 3.260 -7.091 -23.694 1.00 200.80 398 TRP A C 1
ATOM 1302 O O . TRP A 1 166 ? 3.973 -7.726 -22.911 1.00 200.80 398 TRP A O 1
ATOM 1313 N N . SER A 1 167 ? 2.532 -6.033 -23.344 1.00 195.39 399 SER A N 1
ATOM 1314 C CA . SER A 1 167 ? 2.683 -5.356 -22.059 1.00 194.72 399 SER A CA 1
ATOM 1315 C C . SER A 1 167 ? 4.138 -4.867 -21.902 1.00 193.56 399 SER A C 1
ATOM 1316 O O . SER A 1 167 ? 4.729 -4.982 -20.828 1.00 192.99 399 SER A O 1
ATOM 1319 N N . GLY A 1 168 ? 4.702 -4.351 -22.998 1.00 94.88 400 GLY A N 1
ATOM 1320 C CA . GLY A 1 168 ? 6.035 -3.751 -23.001 1.00 88.60 400 GLY A CA 1
ATOM 1321 C C . GLY A 1 168 ? 7.228 -4.681 -22.887 1.00 83.97 400 GLY A C 1
ATOM 1322 O O . GLY A 1 168 ? 7.076 -5.901 -22.757 1.00 83.68 400 GLY A O 1
ATOM 1323 N N . CYS A 1 169 ? 8.420 -4.086 -22.947 1.00 78.25 401 CYS A N 1
ATOM 1324 C CA . CYS A 1 169 ? 9.685 -4.802 -22.815 1.00 73.01 401 CYS A CA 1
ATOM 1325 C C . CYS A 1 169 ? 10.285 -4.566 -21.423 1.00 67.49 401 CYS A C 1
ATOM 1326 O O . CYS A 1 169 ? 10.112 -3.490 -20.843 1.00 66.35 401 CYS A O 1
ATOM 1329 N N . ILE A 1 170 ? 10.995 -5.576 -20.906 1.00 55.00 402 ILE A N 1
ATOM 1330 C CA . ILE A 1 170 ? 11.518 -5.562 -19.530 1.00 49.19 402 ILE A CA 1
ATOM 1331 C C . ILE A 1 170 ? 12.483 -4.427 -19.247 1.00 49.00 402 ILE A C 1
ATOM 1332 O O . ILE A 1 170 ? 12.335 -3.713 -18.254 1.00 47.99 402 ILE A O 1
ATOM 1337 N N . MET A 1 171 ? 13.473 -4.259 -20.120 1.00 74.70 403 MET A N 1
ATOM 1338 C CA . MET A 1 171 ? 14.446 -3.182 -19.970 1.00 76.27 403 MET A CA 1
ATOM 1339 C C . MET A 1 171 ? 13.885 -1.836 -20.436 1.00 81.37 403 MET A C 1
ATOM 1340 O O . MET A 1 171 ? 14.626 -0.869 -20.639 1.00 82.39 403 MET A O 1
ATOM 1345 N N . GLY A 1 172 ? 12.564 -1.800 -20.602 1.00 103.88 404 GLY A N 1
ATOM 1346 C CA . GLY A 1 172 ? 11.844 -0.575 -20.901 1.00 111.05 404 GLY A CA 1
ATOM 1347 C C . GLY A 1 172 ? 10.950 -0.221 -19.721 1.00 115.80 404 GLY A C 1
ATOM 1348 O O . GLY A 1 172 ? 9.722 -0.273 -19.826 1.00 115.86 404 GLY A O 1
ATOM 1349 N N . ASP A 1 173 ? 11.576 0.128 -18.595 1.00 155.43 405 ASP A N 1
ATOM 1350 C CA . ASP A 1 173 ? 10.853 0.536 -17.387 1.00 159.48 405 ASP A CA 1
ATOM 1351 C C . ASP A 1 173 ? 10.152 1.884 -17.584 1.00 161.76 405 ASP A C 1
ATOM 1352 O O . ASP A 1 173 ? 9.501 2.398 -16.671 1.00 161.98 405 ASP A O 1
ATOM 1357 N N . THR A 1 174 ? 10.299 2.438 -18.789 1.00 171.38 406 THR A N 1
ATOM 1358 C CA . THR A 1 174 ? 9.633 3.676 -19.211 1.00 173.28 406 THR A CA 1
ATOM 1359 C C . THR A 1 174 ? 8.109 3.585 -19.027 1.00 174.10 406 THR A C 1
ATOM 1360 O O . THR A 1 174 ? 7.452 4.584 -18.728 1.00 174.77 406 THR A O 1
ATOM 1364 N N . GLY A 1 175 ? 7.567 2.385 -19.228 1.00 114.67 407 GLY A N 1
ATOM 1365 C CA . GLY A 1 175 ? 6.161 2.098 -18.964 1.00 115.72 407 GLY A CA 1
ATOM 1366 C C . GLY A 1 175 ? 6.082 0.914 -18.013 1.00 114.97 407 GLY A C 1
ATOM 1367 O O . GLY A 1 175 ? 6.835 -0.055 -18.162 1.00 113.99 407 GLY A O 1
ATOM 1368 N N . TYR A 1 176 ? 5.175 0.980 -17.040 1.00 130.20 408 TYR A N 1
ATOM 1369 C CA . TYR A 1 176 ? 5.074 -0.080 -16.041 1.00 128.73 408 TYR A CA 1
ATOM 1370 C C . TYR A 1 176 ? 3.709 -0.766 -16.008 1.00 127.70 408 TYR A C 1
ATOM 1371 O O . TYR A 1 176 ? 2.684 -0.153 -15.695 1.00 128.53 408 TYR A O 1
ATOM 1380 N N . TYR A 1 177 ? 3.731 -2.053 -16.348 1.00 117.26 409 TYR A N 1
ATOM 1381 C CA . TYR A 1 177 ? 2.538 -2.901 -16.441 1.00 115.58 409 TYR A CA 1
ATOM 1382 C C . TYR A 1 177 ? 2.941 -4.333 -16.098 1.00 111.77 409 TYR A C 1
ATOM 1383 O O . TYR A 1 177 ? 2.851 -4.737 -14.938 1.00 111.30 409 TYR A O 1
ATOM 1392 N N . LEU A 1 178 ? 3.373 -5.090 -17.108 1.00 115.72 410 LEU A N 1
ATOM 1393 C CA . LEU A 1 178 ? 3.941 -6.421 -16.910 1.00 110.02 410 LEU A CA 1
ATOM 1394 C C . LEU A 1 178 ? 4.804 -6.839 -18.112 1.00 106.12 410 LEU A C 1
ATOM 1395 O O . LEU A 1 178 ? 4.388 -7.686 -18.910 1.00 107.26 410 LEU A O 1
ATOM 1400 N N . PRO A 1 179 ? 6.000 -6.226 -18.265 1.00 76.51 411 PRO A N 1
ATOM 1401 C CA . PRO A 1 179 ? 6.913 -6.575 -19.359 1.00 72.13 411 PRO A CA 1
ATOM 1402 C C . PRO A 1 179 ? 7.368 -8.034 -19.263 1.00 69.09 411 PRO A C 1
ATOM 1403 O O . PRO A 1 179 ? 7.788 -8.491 -18.198 1.00 68.02 411 PRO A O 1
ATOM 1407 N N . LYS A 1 180 ? 7.285 -8.748 -20.382 1.00 83.65 412 LYS A N 1
ATOM 1408 C CA . LYS A 1 180 ? 7.581 -10.176 -20.411 1.00 81.02 412 LYS A CA 1
ATOM 1409 C C . LYS A 1 180 ? 8.719 -10.529 -21.373 1.00 77.96 412 LYS A C 1
ATOM 1410 O O . LYS A 1 180 ? 9.181 -11.674 -21.406 1.00 76.94 412 LYS A O 1
ATOM 1416 N N . LYS A 1 181 ? 9.182 -9.540 -22.135 1.00 74.92 413 LYS A N 1
ATOM 1417 C CA . LYS A 1 181 ? 10.199 -9.778 -23.158 1.00 71.05 413 LYS A CA 1
ATOM 1418 C C . LYS A 1 181 ? 11.363 -8.794 -23.170 1.00 67.54 413 LYS A C 1
ATOM 1419 O O . LYS A 1 181 ? 11.225 -7.642 -22.756 1.00 66.48 413 LYS A O 1
ATOM 1425 N N . PHE A 1 182 ? 12.512 -9.281 -23.634 1.00 51.44 414 PHE A N 1
ATOM 1426 C CA . PHE A 1 182 ? 13.683 -8.445 -23.870 1.00 48.10 414 PHE A CA 1
ATOM 1427 C C . PHE A 1 182 ? 13.737 -8.088 -25.360 1.00 48.84 414 PHE A C 1
ATOM 1428 O O . PHE A 1 182 ? 13.322 -8.883 -26.211 1.00 47.59 414 PHE A O 1
ATOM 1436 N N . THR A 1 183 ? 14.244 -6.897 -25.665 1.00 69.43 415 THR A N 1
ATOM 1437 C CA . THR A 1 183 ? 14.443 -6.474 -27.049 1.00 71.90 415 THR A CA 1
ATOM 1438 C C . THR A 1 183 ? 15.624 -7.241 -27.651 1.00 74.04 415 THR A C 1
ATOM 1439 O O . THR A 1 183 ? 16.446 -7.793 -26.919 1.00 74.01 415 THR A O 1
ATOM 1443 N N . GLN A 1 184 ? 15.694 -7.286 -28.979 1.00 56.23 416 GLN A N 1
ATOM 1444 C CA . GLN A 1 184 ? 16.824 -7.910 -29.669 1.00 57.16 416 GLN A CA 1
ATOM 1445 C C . GLN A 1 184 ? 18.140 -7.201 -29.339 1.00 55.53 416 GLN A C 1
ATOM 1446 O O . GLN A 1 184 ? 19.206 -7.817 -29.370 1.00 55.23 416 GLN A O 1
ATOM 1452 N N . CYS A 1 185 ? 18.047 -5.908 -29.025 1.00 48.12 417 CYS A N 1
ATOM 1453 C CA . CYS A 1 185 ? 19.198 -5.123 -28.580 1.00 48.17 417 CYS A CA 1
ATOM 1454 C C . CYS A 1 185 ? 19.690 -5.617 -27.214 1.00 43.07 417 CYS A C 1
ATOM 1455 O O . CYS A 1 185 ? 20.892 -5.645 -26.963 1.00 39.53 417 CYS A O 1
ATOM 1458 N N . ASN A 1 186 ? 18.753 -5.998 -26.346 1.00 61.90 418 ASN A N 1
ATOM 1459 C CA . ASN A 1 186 ? 19.062 -6.562 -25.035 1.00 56.91 418 ASN A CA 1
ATOM 1460 C C . ASN A 1 186 ? 19.855 -7.872 -25.146 1.00 56.50 418 ASN A C 1
ATOM 1461 O O . ASN A 1 186 ? 20.806 -8.099 -24.396 1.00 54.98 418 ASN A O 1
ATOM 1466 N N . ILE A 1 187 ? 19.441 -8.725 -26.083 1.00 41.86 419 ILE A N 1
ATOM 1467 C CA . ILE A 1 187 ? 20.080 -10.015 -26.324 1.00 41.65 419 ILE A CA 1
ATOM 1468 C C . ILE A 1 187 ? 21.509 -9.822 -26.832 1.00 42.42 419 ILE A C 1
ATOM 1469 O O . ILE A 1 187 ? 22.417 -10.564 -26.445 1.00 41.46 419 ILE A O 1
ATOM 1474 N N . GLU A 1 188 ? 21.697 -8.821 -27.693 1.00 52.49 420 GLU A N 1
ATOM 1475 C CA . GLU A 1 188 ? 23.013 -8.496 -28.253 1.00 52.77 420 GLU A CA 1
ATOM 1476 C C . GLU A 1 188 ? 23.971 -7.986 -27.183 1.00 49.75 420 GLU A C 1
ATOM 1477 O O . GLU A 1 188 ? 25.134 -8.380 -27.153 1.00 49.20 420 GLU A O 1
ATOM 1483 N N . GLU A 1 189 ? 23.472 -7.112 -26.310 1.00 48.27 421 GLU A N 1
ATOM 1484 C CA . GLU A 1 189 ? 24.243 -6.567 -25.191 1.00 42.09 421 GLU A CA 1
ATOM 1485 C C . GLU A 1 189 ? 24.722 -7.683 -24.253 1.00 38.53 421 GLU A C 1
ATOM 1486 O O . GLU A 1 189 ? 25.813 -7.600 -23.677 1.00 37.86 421 GLU A O 1
ATOM 1492 N N . TYR A 1 190 ? 23.901 -8.718 -24.112 1.00 37.05 422 TYR A N 1
ATOM 1493 C CA . TYR A 1 190 ? 24.235 -9.879 -23.297 1.00 37.93 422 TYR A CA 1
ATOM 1494 C C . TYR A 1 190 ? 25.278 -10.761 -23.991 1.00 38.99 422 TYR A C 1
ATOM 1495 O O . TYR A 1 190 ? 26.205 -11.255 -23.345 1.00 39.24 422 TYR A O 1
ATOM 1504 N N . HIS A 1 191 ? 25.119 -10.954 -25.301 1.00 32.67 423 HIS A N 1
ATOM 1505 C CA . HIS A 1 191 ? 26.087 -11.714 -26.095 1.00 33.29 423 HIS A CA 1
ATOM 1506 C C . HIS A 1 191 ? 27.459 -11.035 -26.081 1.00 32.65 423 HIS A C 1
ATOM 1507 O O . HIS A 1 191 ? 28.478 -11.694 -25.902 1.00 32.38 423 HIS A O 1
ATOM 1514 N N . ASP A 1 192 ? 27.460 -9.721 -26.269 1.00 39.92 424 ASP A N 1
ATOM 1515 C CA . ASP A 1 192 ? 28.679 -8.910 -26.270 1.00 39.61 424 ASP A CA 1
ATOM 1516 C C . ASP A 1 192 ? 29.406 -8.968 -24.933 1.00 39.44 424 ASP A C 1
ATOM 1517 O O . ASP A 1 192 ? 30.628 -8.876 -24.887 1.00 41.20 424 ASP A O 1
ATOM 1522 N N . PHE A 1 193 ? 28.645 -9.107 -23.853 1.00 35.47 425 PHE A N 1
ATOM 1523 C CA . PHE A 1 193 ? 29.193 -9.218 -22.505 1.00 33.65 425 PHE A CA 1
ATOM 1524 C C . PHE A 1 193 ? 29.901 -10.562 -22.299 1.00 34.70 425 PHE A C 1
ATOM 1525 O O . PHE A 1 193 ? 30.976 -10.617 -21.695 1.00 36.47 425 PHE A O 1
ATOM 1533 N N . LEU A 1 194 ? 29.282 -11.637 -22.792 1.00 31.17 426 LEU A N 1
ATOM 1534 C CA . LEU A 1 194 ? 29.844 -12.982 -22.702 1.00 31.47 426 LEU A CA 1
ATOM 1535 C C . LEU A 1 194 ? 31.060 -13.126 -23.621 1.00 34.93 426 LEU A C 1
ATOM 1536 O O . LEU A 1 194 ? 32.053 -13.770 -23.253 1.00 36.11 426 LEU A O 1
ATOM 1541 N N . ASN A 1 195 ? 30.969 -12.534 -24.813 1.00 46.90 427 ASN A N 1
ATOM 1542 C CA . ASN A 1 195 ? 32.074 -12.524 -25.770 1.00 46.18 427 ASN A CA 1
ATOM 1543 C C . ASN A 1 195 ? 33.218 -11.611 -25.306 1.00 43.84 427 ASN A C 1
ATOM 1544 O O . ASN A 1 195 ? 34.360 -11.761 -25.747 1.00 43.72 427 ASN A O 1
ATOM 1549 N N . SER A 1 196 ? 32.897 -10.674 -24.418 1.00 31.38 428 SER A N 1
ATOM 1550 C CA . SER A 1 196 ? 33.893 -9.778 -23.832 1.00 29.56 428 SER A CA 1
ATOM 1551 C C . SER A 1 196 ? 34.686 -10.472 -22.713 1.00 28.19 428 SER A C 1
ATOM 1552 O O . SER A 1 196 ? 35.740 -9.990 -22.300 1.00 31.24 428 SER A O 1
ATOM 1555 N N . GLY A 1 197 ? 34.168 -11.601 -22.234 1.00 29.90 429 GLY A N 1
ATOM 1556 C CA . GLY A 1 197 ? 34.827 -12.372 -21.185 1.00 27.90 429 GLY A CA 1
ATOM 1557 C C . GLY A 1 197 ? 34.113 -12.328 -19.844 1.00 25.55 429 GLY A C 1
ATOM 1558 O O . GLY A 1 197 ? 34.612 -12.856 -18.848 1.00 26.40 429 GLY A O 1
ATOM 1559 N N . GLY A 1 198 ? 32.944 -11.694 -19.820 1.00 27.54 430 GLY A N 1
ATOM 1560 C CA . GLY A 1 198 ? 32.157 -11.578 -18.602 1.00 27.38 430 GLY A CA 1
ATOM 1561 C C . GLY A 1 198 ? 31.215 -12.747 -18.389 1.00 28.49 430 GLY A C 1
ATOM 1562 O O . GLY A 1 198 ? 30.740 -13.360 -19.350 1.00 33.21 430 GLY A O 1
ATOM 1563 N N . GLY A 1 199 ? 30.954 -13.059 -17.120 1.00 27.18 431 GLY A N 1
ATOM 1564 C CA . GLY A 1 199 ? 30.047 -14.141 -16.764 1.00 25.77 431 GLY A CA 1
ATOM 1565 C C . GLY A 1 199 ? 30.653 -15.524 -16.861 1.00 29.76 431 GLY A C 1
ATOM 1566 O O . GLY A 1 199 ? 30.015 -16.454 -17.366 1.00 30.40 431 GLY A O 1
ATOM 1567 N N . ALA A 1 200 ? 31.881 -15.665 -16.370 1.00 41.45 432 ALA A N 1
ATOM 1568 C CA . ALA A 1 200 ? 32.592 -16.944 -16.399 1.00 40.73 432 ALA A CA 1
ATOM 1569 C C . ALA A 1 200 ? 32.008 -17.962 -15.420 1.00 42.37 432 ALA A C 1
ATOM 1570 O O . ALA A 1 200 ? 32.063 -19.168 -15.662 1.00 42.54 432 ALA A O 1
ATOM 1572 N N . CYS A 1 201 ? 31.446 -17.471 -14.322 1.00 29.56 433 CYS A N 1
ATOM 1573 C CA . CYS A 1 201 ? 30.857 -18.315 -13.283 1.00 30.14 433 CYS A CA 1
ATOM 1574 C C . CYS A 1 201 ? 29.458 -18.830 -13.652 1.00 30.81 433 CYS A C 1
ATOM 1575 O O . CYS A 1 201 ? 28.843 -19.586 -12.891 1.00 32.15 433 CYS A O 1
ATOM 1578 N N . LEU A 1 202 ? 28.968 -18.425 -14.820 1.00 36.60 434 LEU A N 1
ATOM 1579 C CA . LEU A 1 202 ? 27.630 -18.787 -15.292 1.00 38.94 434 LEU A CA 1
ATOM 1580 C C . LEU A 1 202 ? 27.608 -20.044 -16.164 1.00 41.34 434 LEU A C 1
ATOM 1581 O O . LEU A 1 202 ? 26.623 -20.293 -16.866 1.00 44.10 434 LEU A O 1
ATOM 1586 N N . PHE A 1 203 ? 28.672 -20.838 -16.108 1.00 53.73 435 PHE A N 1
ATOM 1587 C CA . PHE A 1 203 ? 28.813 -21.995 -17.000 1.00 54.11 435 PHE A CA 1
ATOM 1588 C C . PHE A 1 203 ? 28.819 -23.369 -16.343 1.00 56.95 435 PHE A C 1
ATOM 1589 O O . PHE A 1 203 ? 28.983 -24.382 -17.025 1.00 58.70 435 PHE A O 1
ATOM 1597 N N . ASN A 1 204 ? 28.637 -23.407 -15.024 1.00 47.14 436 ASN A N 1
ATOM 1598 C CA . ASN A 1 204 ? 28.530 -24.675 -14.315 1.00 47.81 436 ASN A CA 1
ATOM 1599 C C . ASN A 1 204 ? 27.079 -25.001 -13.950 1.00 50.44 436 ASN A C 1
ATOM 1600 O O . ASN A 1 204 ? 26.308 -24.118 -13.578 1.00 52.17 436 ASN A O 1
ATOM 1605 N N . LYS A 1 205 ? 26.716 -26.276 -14.081 1.00 65.77 437 LYS A N 1
ATOM 1606 C CA . LYS A 1 205 ? 25.371 -26.716 -13.762 1.00 66.51 437 LYS A CA 1
ATOM 1607 C C . LYS A 1 205 ? 25.226 -27.182 -12.320 1.00 70.14 437 LYS A C 1
ATOM 1608 O O . LYS A 1 205 ? 25.996 -28.027 -11.852 1.00 70.51 437 LYS A O 1
ATOM 1614 N N . PRO A 1 206 ? 24.258 -26.598 -11.589 1.00 61.18 438 PRO A N 1
ATOM 1615 C CA . PRO A 1 206 ? 23.960 -27.009 -10.214 1.00 63.29 438 PRO A CA 1
ATOM 1616 C C . PRO A 1 206 ? 23.333 -28.419 -10.199 1.00 67.11 438 PRO A C 1
ATOM 1617 O O . PRO A 1 206 ? 22.842 -28.904 -11.229 1.00 64.41 438 PRO A O 1
ATOM 1621 N N . SER A 1 207 ? 23.359 -29.056 -9.029 1.00 79.63 439 SER A N 1
ATOM 1622 C CA . SER A 1 207 ? 22.801 -30.395 -8.861 1.00 85.77 439 SER A CA 1
ATOM 1623 C C . SER A 1 207 ? 21.619 -30.393 -7.890 1.00 89.77 439 SER A C 1
ATOM 1624 O O . SER A 1 207 ? 20.473 -30.581 -8.303 1.00 91.23 439 SER A O 1
ATOM 1627 N N . LYS A 1 208 ? 21.906 -30.170 -6.609 1.00 176.36 440 LYS A N 1
ATOM 1628 C CA . LYS A 1 208 ? 20.878 -30.151 -5.583 1.00 179.74 440 LYS A CA 1
ATOM 1629 C C . LYS A 1 208 ? 20.217 -28.785 -5.451 1.00 179.37 440 LYS A C 1
ATOM 1630 O O . LYS A 1 208 ? 20.622 -27.977 -4.627 1.00 178.12 440 LYS A O 1
ATOM 1636 N N . LEU A 1 209 ? 19.183 -28.556 -6.257 1.00 79.68 441 LEU A N 1
ATOM 1637 C CA . LEU A 1 209 ? 18.359 -27.364 -6.107 1.00 79.43 441 LEU A CA 1
ATOM 1638 C C . LEU A 1 209 ? 17.617 -27.521 -4.767 1.00 81.37 441 LEU A C 1
ATOM 1639 O O . LEU A 1 209 ? 17.196 -28.604 -4.395 1.00 83.19 441 LEU A O 1
ATOM 1644 N N . LEU A 1 210 ? 17.455 -26.410 -4.041 1.00 71.83 442 LEU A N 1
ATOM 1645 C CA . LEU A 1 210 ? 16.821 -26.427 -2.700 1.00 74.10 442 LEU A CA 1
ATOM 1646 C C . LEU A 1 210 ? 15.428 -26.997 -2.635 1.00 77.14 442 LEU A C 1
ATOM 1647 O O . LEU A 1 210 ? 14.711 -26.813 -1.648 1.00 77.26 442 LEU A O 1
ATOM 1652 N N . ASP A 1 211 ? 15.042 -27.701 -3.697 1.00 99.69 443 ASP A N 1
ATOM 1653 C CA . ASP A 1 211 ? 13.744 -28.355 -3.797 1.00 103.10 443 ASP A CA 1
ATOM 1654 C C . ASP A 1 211 ? 13.926 -29.849 -4.073 1.00 105.50 443 ASP A C 1
ATOM 1655 O O . ASP A 1 211 ? 14.821 -30.236 -4.828 1.00 104.52 443 ASP A O 1
ATOM 1660 N N . PRO A 1 212 ? 13.079 -30.670 -3.427 1.00 105.37 444 PRO A N 1
ATOM 1661 C CA . PRO A 1 212 ? 13.126 -32.162 -3.624 1.00 106.50 444 PRO A CA 1
ATOM 1662 C C . PRO A 1 212 ? 13.214 -32.593 -5.091 1.00 105.96 444 PRO A C 1
ATOM 1663 O O . PRO A 1 212 ? 12.527 -32.023 -5.942 1.00 106.44 444 PRO A O 1
ATOM 1667 N N . PRO A 1 213 ? 14.058 -33.607 -5.388 1.00 106.58 445 PRO A N 1
ATOM 1668 C CA . PRO A 1 213 ? 14.290 -34.122 -6.741 1.00 106.35 445 PRO A CA 1
ATOM 1669 C C . PRO A 1 213 ? 13.038 -34.434 -7.548 1.00 107.10 445 PRO A C 1
ATOM 1670 O O . PRO A 1 213 ? 12.049 -34.926 -7.006 1.00 107.94 445 PRO A O 1
ATOM 1674 N N . GLU A 1 214 ? 13.099 -34.133 -8.844 1.00 97.81 446 GLU A N 1
ATOM 1675 C CA . GLU A 1 214 ? 12.011 -34.397 -9.776 1.00 99.71 446 GLU A CA 1
ATOM 1676 C C . GLU A 1 214 ? 12.627 -34.793 -11.117 1.00 100.02 446 GLU A C 1
ATOM 1677 O O . GLU A 1 214 ? 13.304 -33.988 -11.759 1.00 98.38 446 GLU A O 1
ATOM 1683 N N . CYS A 1 215 ? 12.398 -36.042 -11.524 1.00 78.28 447 CYS A N 1
ATOM 1684 C CA . CYS A 1 215 ? 12.979 -36.574 -12.751 1.00 78.35 447 CYS A CA 1
ATOM 1685 C C . CYS A 1 215 ? 12.354 -35.972 -14.007 1.00 75.67 447 CYS A C 1
ATOM 1686 O O . CYS A 1 215 ? 11.165 -36.154 -14.269 1.00 76.93 447 CYS A O 1
ATOM 1689 N N . GLY A 1 216 ? 13.167 -35.242 -14.770 1.00 91.82 448 GLY A N 1
ATOM 1690 C CA . GLY A 1 216 ? 12.715 -34.645 -16.019 1.00 90.57 448 GLY A CA 1
ATOM 1691 C C . GLY A 1 216 ? 12.733 -33.126 -16.060 1.00 87.66 448 GLY A C 1
ATOM 1692 O O . GLY A 1 216 ? 12.041 -32.521 -16.882 1.00 87.26 448 GLY A O 1
ATOM 1693 N N . ASN A 1 217 ? 13.510 -32.510 -15.171 1.00 84.97 449 ASN A N 1
ATOM 1694 C CA . ASN A 1 217 ? 13.657 -31.053 -15.159 1.00 80.62 449 ASN A CA 1
ATOM 1695 C C . ASN A 1 217 ? 14.952 -30.601 -15.851 1.00 78.40 449 ASN A C 1
ATOM 1696 O O . ASN A 1 217 ? 15.147 -29.409 -16.103 1.00 77.10 449 ASN A O 1
ATOM 1701 N N . GLY A 1 218 ? 15.823 -31.563 -16.155 1.00 83.14 450 GLY A N 1
ATOM 1702 C CA . GLY A 1 218 ? 17.091 -31.286 -16.823 1.00 80.78 450 GLY A CA 1
ATOM 1703 C C . GLY A 1 218 ? 18.256 -31.107 -15.867 1.00 79.84 450 GLY A C 1
ATOM 1704 O O . GLY A 1 218 ? 19.353 -30.728 -16.280 1.00 78.43 450 GLY A O 1
ATOM 1705 N N . PHE A 1 219 ? 18.013 -31.386 -14.588 1.00 54.52 451 PHE A N 1
ATOM 1706 C CA . PHE A 1 219 ? 19.019 -31.239 -13.544 1.00 53.74 451 PHE A CA 1
ATOM 1707 C C . PHE A 1 219 ? 19.230 -32.560 -12.819 1.00 55.05 451 PHE A C 1
ATOM 1708 O O . PHE A 1 219 ? 18.277 -33.152 -12.310 1.00 57.23 451 PHE A O 1
ATOM 1716 N N . ILE A 1 220 ? 20.482 -33.019 -12.780 1.00 59.96 452 ILE A N 1
ATOM 1717 C CA . ILE A 1 220 ? 20.820 -34.268 -12.098 1.00 61.75 452 ILE A CA 1
ATOM 1718 C C . ILE A 1 220 ? 20.886 -34.043 -10.588 1.00 60.93 452 ILE A C 1
ATOM 1719 O O . ILE A 1 220 ? 21.861 -33.500 -10.065 1.00 57.46 452 ILE A O 1
ATOM 1724 N N . GLU A 1 221 ? 19.821 -34.456 -9.905 1.00 91.25 453 GLU A N 1
ATOM 1725 C CA . GLU A 1 221 ? 19.690 -34.303 -8.459 1.00 92.01 453 GLU A CA 1
ATOM 1726 C C . GLU A 1 221 ? 20.111 -35.583 -7.730 1.00 95.17 453 GLU A C 1
ATOM 1727 O O . GLU A 1 221 ? 20.697 -36.483 -8.339 1.00 97.41 453 GLU A O 1
ATOM 1733 N N . THR A 1 222 ? 19.828 -35.654 -6.429 1.00 98.67 454 THR A N 1
ATOM 1734 C CA . THR A 1 222 ? 20.160 -36.841 -5.634 1.00 99.17 454 THR A CA 1
ATOM 1735 C C . THR A 1 222 ? 19.207 -37.999 -5.926 1.00 100.94 454 THR A C 1
ATOM 1736 O O . THR A 1 222 ? 17.985 -37.843 -5.871 1.00 102.02 454 THR A O 1
ATOM 1740 N N . GLY A 1 223 ? 19.788 -39.156 -6.242 1.00 69.04 455 GLY A N 1
ATOM 1741 C CA . GLY A 1 223 ? 19.018 -40.349 -6.568 1.00 70.72 455 GLY A CA 1
ATOM 1742 C C . GLY A 1 223 ? 19.059 -40.699 -8.046 1.00 71.64 455 GLY A C 1
ATOM 1743 O O . GLY A 1 223 ? 19.144 -41.872 -8.417 1.00 72.48 455 GLY A O 1
ATOM 1744 N N . GLU A 1 224 ? 19.002 -39.673 -8.890 1.00 90.49 456 GLU A N 1
ATOM 1745 C CA . GLU A 1 224 ? 19.009 -39.846 -10.341 1.00 92.54 456 GLU A CA 1
ATOM 1746 C C . GLU A 1 224 ? 20.415 -39.745 -10.927 1.00 92.24 456 GLU A C 1
ATOM 1747 O O . GLU A 1 224 ? 21.224 -38.923 -10.495 1.00 89.83 456 GLU A O 1
ATOM 1753 N N . GLU A 1 225 ? 20.649 -40.707 -11.899 1.00 92.68 457 GLU A N 1
ATOM 1754 C CA . GLU A 1 225 ? 21.954 -40.845 -12.547 1.00 93.09 457 GLU A CA 1
ATOM 1755 C C . GLU A 1 225 ? 22.090 -39.845 -13.689 1.00 91.40 457 GLU A C 1
ATOM 1756 O O . GLU A 1 225 ? 23.052 -39.080 -13.747 1.00 89.20 457 GLU A O 1
ATOM 1762 N N . CYS A 1 226 ? 21.119 -39.871 -14.600 1.00 71.19 458 CYS A N 1
ATOM 1763 C CA . CYS A 1 226 ? 21.071 -38.942 -15.722 1.00 69.55 458 CYS A CA 1
ATOM 1764 C C . CYS A 1 226 ? 19.790 -38.111 -15.669 1.00 67.66 458 CYS A C 1
ATOM 1765 O O . CYS A 1 226 ? 18.952 -38.290 -14.778 1.00 68.34 458 CYS A O 1
ATOM 1768 N N . ASP A 1 227 ? 19.664 -37.203 -16.636 1.00 62.50 459 ASP A N 1
ATOM 1769 C CA . ASP A 1 227 ? 18.487 -36.366 -16.796 1.00 61.72 459 ASP A CA 1
ATOM 1770 C C . ASP A 1 227 ? 18.634 -35.540 -18.069 1.00 62.22 459 ASP A C 1
ATOM 1771 O O . ASP A 1 227 ? 19.491 -34.658 -18.148 1.00 61.06 459 ASP A O 1
ATOM 1776 N N . CYS A 1 228 ? 17.827 -35.859 -19.072 1.00 55.50 460 CYS A N 1
ATOM 1777 C CA . CYS A 1 228 ? 17.741 -35.041 -20.276 1.00 58.67 460 CYS A CA 1
ATOM 1778 C C . CYS A 1 228 ? 16.729 -33.918 -19.985 1.00 60.10 460 CYS A C 1
ATOM 1779 O O . CYS A 1 228 ? 16.190 -33.848 -18.880 1.00 60.43 460 CYS A O 1
ATOM 1782 N N . GLY A 1 229 ? 16.489 -33.041 -20.958 1.00 183.38 461 GLY A N 1
ATOM 1783 C CA . GLY A 1 229 ? 15.553 -31.930 -20.773 1.00 183.00 461 GLY A CA 1
ATOM 1784 C C . GLY A 1 229 ? 14.169 -32.406 -20.361 1.00 184.01 461 GLY A C 1
ATOM 1785 O O . GLY A 1 229 ? 13.878 -32.546 -19.171 1.00 183.95 461 GLY A O 1
ATOM 1786 N N . THR A 1 230 ? 13.314 -32.627 -21.357 1.00 102.21 462 THR A N 1
ATOM 1787 C CA . THR A 1 230 ? 11.980 -33.205 -21.179 1.00 105.01 462 THR A CA 1
ATOM 1788 C C . THR A 1 230 ? 11.757 -34.091 -22.406 1.00 107.20 462 THR A C 1
ATOM 1789 O O . THR A 1 230 ? 12.315 -33.806 -23.463 1.00 105.72 462 THR A O 1
ATOM 1793 N N . PRO A 1 231 ? 10.927 -35.150 -22.291 1.00 134.39 463 PRO A N 1
ATOM 1794 C CA . PRO A 1 231 ? 10.661 -36.087 -23.393 1.00 136.35 463 PRO A CA 1
ATOM 1795 C C . PRO A 1 231 ? 10.662 -35.483 -24.799 1.00 135.27 463 PRO A C 1
ATOM 1796 O O . PRO A 1 231 ? 11.031 -36.159 -25.759 1.00 135.49 463 PRO A O 1
ATOM 1800 N N . ALA A 1 232 ? 10.244 -34.224 -24.912 1.00 108.87 464 ALA A N 1
ATOM 1801 C CA . ALA A 1 232 ? 10.262 -33.495 -26.180 1.00 108.28 464 ALA A CA 1
ATOM 1802 C C . ALA A 1 232 ? 11.691 -33.091 -26.572 1.00 106.63 464 ALA A C 1
ATOM 1803 O O . ALA A 1 232 ? 12.199 -33.513 -27.613 1.00 107.15 464 ALA A O 1
ATOM 1805 N N . GLU A 1 233 ? 12.326 -32.272 -25.734 1.00 135.12 465 GLU A N 1
ATOM 1806 C CA . GLU A 1 233 ? 13.701 -31.810 -25.966 1.00 133.70 465 GLU A CA 1
ATOM 1807 C C . GLU A 1 233 ? 14.743 -32.891 -25.653 1.00 133.45 465 GLU A C 1
ATOM 1808 O O . GLU A 1 233 ? 15.936 -32.716 -25.916 1.00 133.30 465 GLU A O 1
ATOM 1814 N N . CYS A 1 234 ? 14.275 -34.003 -25.093 1.00 124.62 466 CYS A N 1
ATOM 1815 C CA . CYS A 1 234 ? 15.106 -35.161 -24.774 1.00 124.51 466 CYS A CA 1
ATOM 1816 C C . CYS A 1 234 ? 15.479 -35.924 -26.047 1.00 124.55 466 CYS A C 1
ATOM 1817 O O . CYS A 1 234 ? 16.581 -36.462 -26.154 1.00 124.20 466 CYS A O 1
ATOM 1820 N N . VAL A 1 235 ? 14.548 -35.963 -26.999 1.00 94.23 467 VAL A N 1
ATOM 1821 C CA . VAL A 1 235 ? 14.745 -36.630 -28.291 1.00 94.77 467 VAL A CA 1
ATOM 1822 C C . VAL A 1 235 ? 15.952 -36.054 -29.038 1.00 92.56 467 VAL A C 1
ATOM 1823 O O . VAL A 1 235 ? 16.693 -36.786 -29.699 1.00 93.63 467 VAL A O 1
ATOM 1827 N N . LEU A 1 236 ? 16.141 -34.742 -28.917 1.00 88.16 468 LEU A N 1
ATOM 1828 C CA . LEU A 1 236 ? 17.257 -34.040 -29.552 1.00 86.25 468 LEU A CA 1
ATOM 1829 C C . LEU A 1 236 ? 18.613 -34.527 -29.039 1.00 85.47 468 LEU A C 1
ATOM 1830 O O . LEU A 1 236 ? 19.545 -34.716 -29.824 1.00 84.93 468 LEU A O 1
ATOM 1835 N N . GLU A 1 237 ? 18.711 -34.729 -27.725 1.00 85.97 469 GLU A N 1
ATOM 1836 C CA . GLU A 1 237 ? 19.930 -35.230 -27.095 1.00 86.48 469 GLU A CA 1
ATOM 1837 C C . GLU A 1 237 ? 19.641 -35.895 -25.751 1.00 86.71 469 GLU A C 1
ATOM 1838 O O . GLU A 1 237 ? 19.039 -35.282 -24.866 1.00 84.88 469 GLU A O 1
ATOM 1844 N N . GLY A 1 238 ? 20.060 -37.152 -25.614 1.00 122.32 470 GLY A N 1
ATOM 1845 C CA . GLY A 1 238 ? 19.955 -37.857 -24.343 1.00 125.63 470 GLY A CA 1
ATOM 1846 C C . GLY A 1 238 ? 18.957 -38.994 -24.252 1.00 129.31 470 GLY A C 1
ATOM 1847 O O . GLY A 1 238 ? 19.120 -39.899 -23.431 1.00 130.39 470 GLY A O 1
ATOM 1848 N N . ALA A 1 239 ? 17.925 -38.948 -25.093 1.00 163.56 471 ALA A N 1
ATOM 1849 C CA . ALA A 1 239 ? 16.865 -39.960 -25.096 1.00 166.26 471 ALA A CA 1
ATOM 1850 C C . ALA A 1 239 ? 17.373 -41.371 -25.377 1.00 167.55 471 ALA A C 1
ATOM 1851 O O . ALA A 1 239 ? 16.737 -42.357 -24.998 1.00 168.75 471 ALA A O 1
ATOM 1853 N N . GLU A 1 240 ? 18.523 -41.454 -26.037 1.00 106.23 472 GLU A N 1
ATOM 1854 C CA . GLU A 1 240 ? 19.116 -42.725 -26.426 1.00 107.78 472 GLU A CA 1
ATOM 1855 C C . GLU A 1 240 ? 19.749 -43.468 -25.250 1.00 106.34 472 GLU A C 1
ATOM 1856 O O . GLU A 1 240 ? 19.759 -44.700 -25.222 1.00 108.66 472 GLU A O 1
ATOM 1862 N N . CYS A 1 241 ? 20.267 -42.713 -24.282 1.00 85.28 473 CYS A N 1
ATOM 1863 C CA . CYS A 1 241 ? 20.981 -43.295 -23.140 1.00 84.91 473 CYS A CA 1
ATOM 1864 C C . CYS A 1 241 ? 20.327 -43.093 -21.780 1.00 84.01 473 CYS A C 1
ATOM 1865 O O . CYS A 1 241 ? 20.607 -43.841 -20.841 1.00 84.27 473 CYS A O 1
ATOM 1868 N N . CYS A 1 242 ? 19.463 -42.087 -21.669 1.00 98.34 474 CYS A N 1
ATOM 1869 C CA . CYS A 1 242 ? 18.765 -41.820 -20.414 1.00 98.85 474 CYS A CA 1
ATOM 1870 C C . CYS A 1 242 ? 17.338 -42.362 -20.455 1.00 101.45 474 CYS A C 1
ATOM 1871 O O . CYS A 1 242 ? 16.602 -42.140 -21.420 1.00 102.45 474 CYS A O 1
ATOM 1874 N N . LYS A 1 243 ? 16.966 -43.078 -19.396 1.00 72.85 475 LYS A N 1
ATOM 1875 C CA . LYS A 1 243 ? 15.643 -43.684 -19.277 1.00 75.84 475 LYS A CA 1
ATOM 1876 C C . LYS A 1 243 ? 15.222 -43.697 -17.809 1.00 75.65 475 LYS A C 1
ATOM 1877 O O . LYS A 1 243 ? 15.846 -44.371 -16.986 1.00 76.43 475 LYS A O 1
ATOM 1883 N N . LYS A 1 244 ? 14.166 -42.946 -17.498 1.00 114.55 476 LYS A N 1
ATOM 1884 C CA . LYS A 1 244 ? 13.644 -42.812 -16.132 1.00 115.32 476 LYS A CA 1
ATOM 1885 C C . LYS A 1 244 ? 14.747 -42.349 -15.167 1.00 114.38 476 LYS A C 1
ATOM 1886 O O . LYS A 1 244 ? 14.836 -42.819 -14.027 1.00 115.50 476 LYS A O 1
ATOM 1892 N N . CYS A 1 245 ? 15.575 -41.420 -15.649 1.00 117.72 477 CYS A N 1
ATOM 1893 C CA . CYS A 1 245 ? 16.729 -40.898 -14.911 1.00 115.93 477 CYS A CA 1
ATOM 1894 C C . CYS A 1 245 ? 17.777 -41.974 -14.579 1.00 115.35 477 CYS A C 1
ATOM 1895 O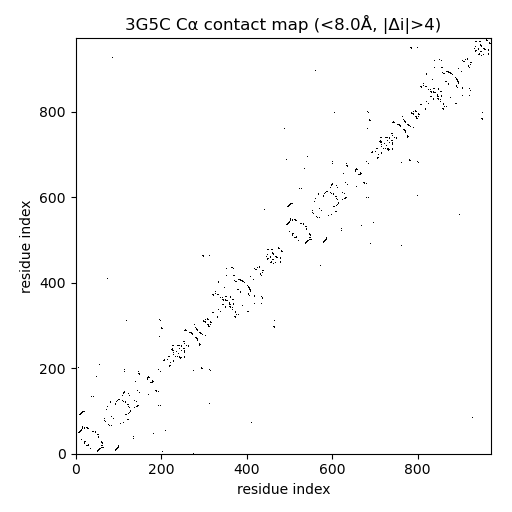 O . CYS A 1 245 ? 18.480 -41.887 -13.566 1.00 113.59 477 CYS A O 1
ATOM 1898 N N . THR A 1 246 ? 17.869 -42.983 -15.444 1.00 87.32 478 THR A N 1
ATOM 1899 C CA . THR A 1 246 ? 18.848 -44.061 -15.303 1.00 86.26 478 THR A CA 1
ATOM 1900 C C . THR A 1 246 ? 19.501 -44.371 -16.647 1.00 85.37 478 THR A C 1
ATOM 1901 O O . THR A 1 246 ? 18.831 -44.407 -17.683 1.00 85.05 478 THR A O 1
ATOM 1905 N N . LEU A 1 247 ? 20.815 -44.585 -16.615 1.00 72.42 479 LEU A N 1
ATOM 1906 C CA . LEU A 1 247 ? 21.595 -44.870 -17.818 1.00 72.29 479 LEU A CA 1
ATOM 1907 C C . LEU A 1 247 ? 21.270 -46.236 -18.416 1.00 76.13 479 LEU A C 1
ATOM 1908 O O . LEU A 1 247 ? 20.962 -47.185 -17.690 1.00 76.69 479 LEU A O 1
ATOM 1913 N N . THR A 1 248 ? 21.335 -46.327 -19.743 1.00 126.25 480 THR A N 1
ATOM 1914 C CA . THR A 1 248 ? 21.102 -47.587 -20.449 1.00 129.52 480 THR A CA 1
ATOM 1915 C C . THR A 1 248 ? 22.318 -48.513 -20.322 1.00 131.58 480 THR A C 1
ATOM 1916 O O . THR A 1 248 ? 23.163 -48.318 -19.443 1.00 129.59 480 THR A O 1
ATOM 1920 N N . GLN A 1 249 ? 22.400 -49.517 -21.193 1.00 140.05 481 GLN A N 1
ATOM 1921 C CA . GLN A 1 249 ? 23.500 -50.476 -21.169 1.00 141.92 481 GLN A CA 1
ATOM 1922 C C . GLN A 1 249 ? 24.821 -49.803 -21.547 1.00 139.42 481 GLN A C 1
ATOM 1923 O O . GLN A 1 249 ? 25.726 -49.690 -20.716 1.00 137.61 481 GLN A O 1
ATOM 1929 N N . ASP A 1 250 ? 24.918 -49.352 -22.796 1.00 156.81 482 ASP A N 1
ATOM 1930 C CA . ASP A 1 250 ? 26.125 -48.695 -23.296 1.00 154.40 482 ASP A CA 1
ATOM 1931 C C . ASP A 1 250 ? 26.025 -47.179 -23.156 1.00 150.61 482 ASP A C 1
ATOM 1932 O O . ASP A 1 250 ? 25.687 -46.474 -24.113 1.00 150.26 482 ASP A O 1
ATOM 1937 N N . SER A 1 251 ? 26.323 -46.686 -21.955 1.00 120.10 483 SER A N 1
ATOM 1938 C CA . SER A 1 251 ? 26.256 -45.259 -21.664 1.00 114.82 483 SER A CA 1
ATOM 1939 C C . SER A 1 251 ? 27.082 -44.856 -20.447 1.00 112.26 483 SER A C 1
ATOM 1940 O O . SER A 1 251 ? 27.155 -45.583 -19.453 1.00 111.00 483 SER A O 1
ATOM 1943 N N . GLN A 1 252 ? 27.717 -43.693 -20.558 1.00 104.21 484 GLN A N 1
ATOM 1944 C CA . GLN A 1 252 ? 28.465 -43.084 -19.462 1.00 101.37 484 GLN A CA 1
ATOM 1945 C C . GLN A 1 252 ? 27.811 -41.735 -19.151 1.00 97.52 484 GLN A C 1
ATOM 1946 O O . GLN A 1 252 ? 27.918 -41.213 -18.039 1.00 96.12 484 GLN A O 1
ATOM 1952 N N . CYS A 1 253 ? 27.134 -41.192 -20.161 1.00 75.30 485 CYS A N 1
ATOM 1953 C CA . CYS A 1 253 ? 26.448 -39.910 -20.069 1.00 72.79 485 CYS A CA 1
ATOM 1954 C C . CYS A 1 253 ? 25.189 -39.908 -20.933 1.00 72.31 485 CYS A C 1
ATOM 1955 O O . CYS A 1 253 ? 24.963 -40.825 -21.728 1.00 73.73 485 CYS A O 1
ATOM 1958 N N . SER A 1 254 ? 24.373 -38.874 -20.761 1.00 75.50 486 SER A N 1
ATOM 1959 C CA . SER A 1 254 ? 23.162 -38.700 -21.545 1.00 76.48 486 SER A CA 1
ATOM 1960 C C . SER A 1 254 ? 23.269 -37.440 -22.402 1.00 74.78 486 SER A C 1
ATOM 1961 O O . SER A 1 254 ? 23.181 -37.503 -23.630 1.00 75.56 486 SER A O 1
ATOM 1964 N N . ASP A 1 255 ? 23.481 -36.304 -21.740 1.00 66.66 487 ASP A N 1
ATOM 1965 C CA . ASP A 1 255 ? 23.553 -35.002 -22.399 1.00 65.06 487 ASP A CA 1
ATOM 1966 C C . ASP A 1 255 ? 24.746 -34.187 -21.908 1.00 61.93 487 ASP A C 1
ATOM 1967 O O . ASP A 1 255 ? 25.269 -34.427 -20.815 1.00 61.33 487 ASP A O 1
ATOM 1972 N N . GLY A 1 256 ? 25.170 -33.226 -22.726 1.00 84.42 488 GLY A N 1
ATOM 1973 C CA . GLY A 1 256 ? 26.293 -32.361 -22.384 1.00 79.34 488 GLY A CA 1
ATOM 1974 C C . GLY A 1 256 ? 27.277 -32.178 -23.526 1.00 79.10 488 GLY A C 1
ATOM 1975 O O . GLY A 1 256 ? 27.258 -32.935 -24.501 1.00 79.89 488 GLY A O 1
ATOM 1976 N N . LEU A 1 257 ? 28.139 -31.170 -23.398 1.00 60.10 489 LEU A N 1
ATOM 1977 C CA . LEU A 1 257 ? 29.157 -30.863 -24.406 1.00 58.27 489 LEU A CA 1
ATOM 1978 C C . LEU A 1 257 ? 30.232 -31.938 -24.498 1.00 57.49 489 LEU A C 1
ATOM 1979 O O . LEU A 1 257 ? 30.862 -32.105 -25.545 1.00 54.21 489 LEU A O 1
ATOM 1984 N N . CYS A 1 258 ? 30.444 -32.655 -23.398 1.00 68.83 490 CYS A N 1
ATOM 1985 C CA . CYS A 1 258 ? 31.416 -33.742 -23.354 1.00 72.66 490 CYS A CA 1
ATOM 1986 C C . CYS A 1 258 ? 30.718 -35.108 -23.371 1.00 77.27 490 CYS A C 1
ATOM 1987 O O . CYS A 1 258 ? 30.979 -35.972 -22.530 1.00 79.31 490 CYS A O 1
ATOM 1990 N N . CYS A 1 259 ? 29.827 -35.276 -24.348 1.00 82.28 491 CYS A N 1
ATOM 1991 C CA . CYS A 1 259 ? 29.066 -36.512 -24.539 1.00 86.37 491 CYS A CA 1
ATOM 1992 C C . CYS A 1 259 ? 28.698 -36.614 -26.020 1.00 88.55 491 CYS A C 1
ATOM 1993 O O . CYS A 1 259 ? 27.806 -35.906 -26.494 1.00 88.97 491 CYS A O 1
ATOM 1996 N N . LYS A 1 260 ? 29.390 -37.494 -26.743 1.00 144.35 492 LYS A N 1
ATOM 1997 C CA . LYS A 1 260 ? 29.211 -37.613 -28.192 1.00 148.17 492 LYS A CA 1
ATOM 1998 C C . LYS A 1 260 ? 27.935 -38.356 -28.578 1.00 151.82 492 LYS A C 1
ATOM 1999 O O . LYS A 1 260 ? 26.883 -37.736 -28.757 1.00 152.86 492 LYS A O 1
ATOM 2005 N N . LYS A 1 261 ? 28.034 -39.678 -28.711 1.00 125.54 493 LYS A N 1
ATOM 2006 C CA . LYS A 1 261 ? 26.889 -40.523 -29.058 1.00 128.70 493 LYS A CA 1
ATOM 2007 C C . LYS A 1 261 ? 26.068 -40.783 -27.799 1.00 129.34 493 LYS A C 1
ATOM 2008 O O . LYS A 1 261 ? 24.927 -40.329 -27.685 1.00 128.97 493 LYS A O 1
ATOM 2014 N N . CYS A 1 262 ? 26.669 -41.519 -26.869 1.00 74.22 494 CYS A N 1
ATOM 2015 C CA . CYS A 1 262 ? 26.103 -41.786 -25.546 1.00 75.15 494 CYS A CA 1
ATOM 2016 C C . CYS A 1 262 ? 27.244 -42.027 -24.557 1.00 74.09 494 CYS A C 1
ATOM 2017 O O . CYS A 1 262 ? 27.019 -42.273 -23.370 1.00 75.06 494 CYS A O 1
ATOM 2020 N N . LYS A 1 263 ? 28.470 -41.945 -25.073 1.00 99.62 495 LYS A N 1
ATOM 2021 C CA . LYS A 1 263 ? 29.680 -42.161 -24.285 1.00 99.26 495 LYS A CA 1
ATOM 2022 C C . LYS A 1 263 ? 30.435 -40.847 -24.085 1.00 96.67 495 LYS A C 1
ATOM 2023 O O . LYS A 1 263 ? 30.147 -39.847 -24.748 1.00 95.76 495 LYS A O 1
ATOM 2029 N N . PHE A 1 264 ? 31.396 -40.857 -23.163 1.00 89.69 496 PHE A N 1
ATOM 2030 C CA . PHE A 1 264 ? 32.202 -39.677 -22.864 1.00 86.57 496 PHE A CA 1
ATOM 2031 C C . PHE A 1 264 ? 33.099 -39.252 -24.026 1.00 84.61 496 PHE A C 1
ATOM 2032 O O . PHE A 1 264 ? 33.408 -40.046 -24.918 1.00 86.24 496 PHE A O 1
ATOM 2040 N N . GLN A 1 265 ? 33.505 -37.985 -23.999 1.00 91.91 497 GLN A N 1
ATOM 2041 C CA . GLN A 1 265 ? 34.434 -37.428 -24.977 1.00 87.75 497 GLN A CA 1
ATOM 2042 C C . GLN A 1 265 ? 35.845 -37.559 -24.392 1.00 87.67 497 GLN A C 1
ATOM 2043 O O . GLN A 1 265 ? 36.061 -37.221 -23.223 1.00 85.01 497 GLN A O 1
ATOM 2049 N N . PRO A 1 266 ? 36.816 -38.042 -25.198 1.00 83.17 498 PRO A N 1
ATOM 2050 C CA . PRO A 1 266 ? 38.195 -38.242 -24.735 1.00 81.51 498 PRO A CA 1
ATOM 2051 C C . PRO A 1 266 ? 38.798 -37.029 -24.033 1.00 78.32 498 PRO A C 1
ATOM 2052 O O . PRO A 1 266 ? 38.561 -35.895 -24.449 1.00 77.17 498 PRO A O 1
ATOM 2056 N N . MET A 1 267 ? 39.569 -37.283 -22.974 1.00 97.52 499 MET A N 1
ATOM 2057 C CA . MET A 1 267 ? 40.196 -36.223 -22.188 1.00 94.20 499 MET A CA 1
ATOM 2058 C C . MET A 1 267 ? 41.093 -35.334 -23.044 1.00 91.07 499 MET A C 1
ATOM 2059 O O . MET A 1 267 ? 42.019 -35.814 -23.699 1.00 91.59 499 MET A O 1
ATOM 2064 N N . GLY A 1 268 ? 40.795 -34.036 -23.036 1.00 74.95 500 GLY A N 1
ATOM 2065 C CA . GLY A 1 268 ? 41.564 -33.066 -23.802 1.00 69.56 500 GLY A CA 1
ATOM 2066 C C . GLY A 1 268 ? 40.865 -32.558 -25.050 1.00 66.78 500 GLY A C 1
ATOM 2067 O O . GLY A 1 268 ? 41.479 -31.870 -25.870 1.00 64.76 500 GLY A O 1
ATOM 2068 N N . THR A 1 269 ? 39.589 -32.900 -25.203 1.00 64.85 501 THR A N 1
ATOM 2069 C CA . THR A 1 269 ? 38.799 -32.433 -26.345 1.00 64.01 501 THR A CA 1
ATOM 2070 C C . THR A 1 269 ? 38.258 -31.032 -26.055 1.00 62.84 501 THR A C 1
ATOM 2071 O O . THR A 1 269 ? 37.579 -30.814 -25.046 1.00 64.18 501 THR A O 1
ATOM 2075 N N . VAL A 1 270 ? 38.565 -30.096 -26.950 1.00 67.22 502 VAL A N 1
ATOM 2076 C CA . VAL A 1 270 ? 38.156 -28.702 -26.802 1.00 66.29 502 VAL A CA 1
ATOM 2077 C C . VAL A 1 270 ? 36.636 -28.558 -26.808 1.00 68.02 502 VAL A C 1
ATOM 2078 O O . VAL A 1 270 ? 35.985 -28.762 -27.833 1.00 69.53 502 VAL A O 1
ATOM 2082 N N . CYS A 1 271 ? 36.082 -28.223 -25.646 1.00 59.55 503 CYS A N 1
ATOM 2083 C CA . CYS A 1 271 ? 34.642 -28.028 -25.497 1.00 57.72 503 CYS A CA 1
ATOM 2084 C C . CYS A 1 271 ? 34.246 -26.552 -25.494 1.00 54.29 503 CYS A C 1
ATOM 2085 O O . CYS A 1 271 ? 33.126 -26.202 -25.872 1.00 56.08 503 CYS A O 1
ATOM 2088 N N . ARG A 1 272 ? 35.169 -25.695 -25.061 1.00 51.24 504 ARG A N 1
ATOM 2089 C CA . ARG A 1 272 ? 34.945 -24.251 -25.048 1.00 48.83 504 ARG A CA 1
ATOM 2090 C C . ARG A 1 272 ? 36.229 -23.495 -25.402 1.00 46.48 504 ARG A C 1
ATOM 2091 O O . ARG A 1 272 ? 37.239 -23.616 -24.713 1.00 45.04 504 ARG A O 1
ATOM 2099 N N . GLU A 1 273 ? 36.171 -22.720 -26.481 1.00 54.62 505 GLU A N 1
ATOM 2100 C CA . GLU A 1 273 ? 37.298 -21.923 -26.936 1.00 54.03 505 GLU A CA 1
ATOM 2101 C C . GLU A 1 273 ? 37.337 -20.581 -26.204 1.00 49.08 505 GLU A C 1
ATOM 2102 O O . GLU A 1 273 ? 36.319 -20.115 -25.692 1.00 47.76 505 GLU A O 1
ATOM 2108 N N . ALA A 1 274 ? 38.520 -19.974 -26.154 1.00 45.05 506 ALA A N 1
ATOM 2109 C CA . ALA A 1 274 ? 38.721 -18.668 -25.523 1.00 39.26 506 ALA A CA 1
ATOM 2110 C C . ALA A 1 274 ? 37.996 -17.559 -26.288 1.00 41.63 506 ALA A C 1
ATOM 2111 O O . ALA A 1 274 ? 38.123 -17.458 -27.512 1.00 37.08 506 ALA A O 1
ATOM 2113 N N . VAL A 1 275 ? 37.239 -16.737 -25.560 1.00 40.10 507 VAL A N 1
ATOM 2114 C CA . VAL A 1 275 ? 36.482 -15.637 -26.168 1.00 40.37 507 VAL A CA 1
ATOM 2115 C C . VAL A 1 275 ? 37.363 -14.435 -26.494 1.00 40.54 507 VAL A C 1
ATOM 2116 O O . VAL A 1 275 ? 37.099 -13.704 -27.455 1.00 43.18 507 VAL A O 1
ATOM 2120 N N . ASN A 1 276 ? 38.404 -14.237 -25.688 1.00 37.15 508 ASN A N 1
ATOM 2121 C CA . ASN A 1 276 ? 39.380 -13.173 -25.899 1.00 33.64 508 ASN A CA 1
ATOM 2122 C C . ASN A 1 276 ? 40.764 -13.601 -25.390 1.00 32.38 508 ASN A C 1
ATOM 2123 O O . ASN A 1 276 ? 40.949 -14.760 -25.005 1.00 33.47 508 ASN A O 1
ATOM 2128 N N . ASP A 1 277 ? 41.727 -12.679 -25.396 1.00 37.09 509 ASP A N 1
ATOM 2129 C CA . ASP A 1 277 ? 43.080 -12.991 -24.925 1.00 39.65 509 ASP A CA 1
ATOM 2130 C C . ASP A 1 277 ? 43.225 -12.948 -23.394 1.00 39.61 509 ASP A C 1
ATOM 2131 O O . ASP A 1 277 ? 44.321 -13.133 -22.855 1.00 38.39 509 ASP A O 1
ATOM 2136 N N . CYS A 1 278 ? 42.105 -12.713 -22.707 1.00 36.69 510 CYS A N 1
ATOM 2137 C CA . CYS A 1 278 ? 42.048 -12.813 -21.244 1.00 37.43 510 CYS A CA 1
ATOM 2138 C C . CYS A 1 278 ? 41.542 -14.191 -20.841 1.00 38.52 510 CYS A C 1
ATOM 2139 O O . CYS A 1 278 ? 41.635 -14.576 -19.675 1.00 35.56 510 CYS A O 1
ATOM 2142 N N . ASP A 1 279 ? 41.020 -14.928 -21.820 1.00 35.99 511 ASP A N 1
ATOM 2143 C CA . ASP A 1 279 ? 40.352 -16.206 -21.571 1.00 39.04 511 ASP A CA 1
ATOM 2144 C C . ASP A 1 279 ? 41.246 -17.418 -21.783 1.00 40.05 511 ASP A C 1
ATOM 2145 O O . ASP A 1 279 ? 42.208 -17.369 -22.553 1.00 42.60 511 ASP A O 1
ATOM 2150 N N . ILE A 1 280 ? 40.918 -18.506 -21.086 1.00 27.28 512 ILE A N 1
ATOM 2151 C CA . ILE A 1 280 ? 41.608 -19.784 -21.215 1.00 26.93 512 ILE A CA 1
ATOM 2152 C C . ILE A 1 280 ? 40.627 -20.823 -21.766 1.00 28.81 512 ILE A C 1
ATOM 2153 O O . ILE A 1 280 ? 39.517 -20.950 -21.255 1.00 27.20 512 ILE A O 1
ATOM 2158 N N . ARG A 1 281 ? 41.041 -21.554 -22.798 1.00 46.73 513 ARG A N 1
ATOM 2159 C CA . ARG A 1 281 ? 40.208 -22.609 -23.387 1.00 50.61 513 ARG A CA 1
ATOM 2160 C C . ARG A 1 281 ? 39.949 -23.749 -22.399 1.00 51.33 513 ARG A C 1
ATOM 2161 O O . ARG A 1 281 ? 40.773 -24.037 -21.525 1.00 49.40 513 ARG A O 1
ATOM 2169 N N . GLU A 1 282 ? 38.789 -24.386 -22.547 1.00 41.60 514 GLU A N 1
ATOM 2170 C CA . GLU A 1 282 ? 38.388 -25.478 -21.666 1.00 41.07 514 GLU A CA 1
ATOM 2171 C C . GLU A 1 282 ? 38.370 -26.799 -22.432 1.00 45.51 514 GLU A C 1
ATOM 2172 O O . GLU A 1 282 ? 37.902 -26.866 -23.575 1.00 44.96 514 GLU A O 1
ATOM 2178 N N . THR A 1 283 ? 38.897 -27.845 -21.800 1.00 45.07 515 THR A N 1
ATOM 2179 C CA . THR A 1 283 ? 38.940 -29.174 -22.407 1.00 49.62 515 THR A CA 1
ATOM 2180 C C . THR A 1 283 ? 38.065 -30.161 -21.646 1.00 52.56 515 THR A C 1
ATOM 2181 O O . THR A 1 283 ? 37.924 -30.067 -20.424 1.00 51.51 515 THR A O 1
ATOM 2185 N N . CYS A 1 284 ? 37.481 -31.105 -22.383 1.00 54.19 516 CYS A N 1
ATOM 2186 C CA . CYS A 1 284 ? 36.680 -32.172 -21.788 1.00 57.58 516 CYS A CA 1
ATOM 2187 C C . CYS A 1 284 ? 37.552 -33.031 -20.880 1.00 59.15 516 CYS A C 1
ATOM 2188 O O . CYS A 1 284 ? 38.671 -33.401 -21.238 1.00 59.62 516 CYS A O 1
ATOM 2191 N N . SER A 1 285 ? 37.027 -33.331 -19.697 1.00 59.55 517 SER A N 1
ATOM 2192 C CA . SER A 1 285 ? 37.754 -34.088 -18.687 1.00 61.80 517 SER A CA 1
ATOM 2193 C C . SER A 1 285 ? 37.901 -35.569 -19.027 1.00 65.41 517 SER A C 1
ATOM 2194 O O . SER A 1 285 ? 38.781 -36.248 -18.493 1.00 67.54 517 SER A O 1
ATOM 2197 N N . GLY A 1 286 ? 37.040 -36.060 -19.918 1.00 83.94 518 GLY A N 1
ATOM 2198 C CA . GLY A 1 286 ? 36.987 -37.483 -20.236 1.00 88.50 518 GLY A CA 1
ATOM 2199 C C . GLY A 1 286 ? 36.321 -38.255 -19.105 1.00 90.42 518 GLY A C 1
ATOM 2200 O O . GLY A 1 286 ? 36.097 -39.463 -19.206 1.00 90.65 518 GLY A O 1
ATOM 2201 N N . ASN A 1 287 ? 36.007 -37.535 -18.029 1.00 80.88 519 ASN A N 1
ATOM 2202 C CA . ASN A 1 287 ? 35.401 -38.102 -16.833 1.00 83.62 519 ASN A CA 1
ATOM 2203 C C . ASN A 1 287 ? 33.987 -37.569 -16.615 1.00 82.98 519 ASN A C 1
ATOM 2204 O O . ASN A 1 287 ? 33.140 -38.255 -16.045 1.00 83.94 519 ASN A O 1
ATOM 2209 N N . SER A 1 288 ? 33.743 -36.343 -17.075 1.00 108.58 520 SER A N 1
ATOM 2210 C CA . SER A 1 288 ? 32.455 -35.688 -16.887 1.00 106.27 520 SER A CA 1
ATOM 2211 C C . SER A 1 288 ? 31.764 -35.362 -18.208 1.00 104.08 520 SER A C 1
ATOM 2212 O O . SER A 1 288 ? 32.419 -35.183 -19.237 1.00 104.32 520 SER A O 1
ATOM 2215 N N . SER A 1 289 ? 30.436 -35.299 -18.165 1.00 57.19 521 SER A N 1
ATOM 2216 C CA . SER A 1 289 ? 29.620 -34.946 -19.328 1.00 55.68 521 SER A CA 1
ATOM 2217 C C . SER A 1 289 ? 29.609 -33.433 -19.551 1.00 53.57 521 SER A C 1
ATOM 2218 O O . SER A 1 289 ? 29.403 -32.965 -20.673 1.00 52.64 521 SER A O 1
ATOM 2221 N N . GLN A 1 290 ? 29.817 -32.681 -18.470 1.00 71.73 522 GLN A N 1
ATOM 2222 C CA . GLN A 1 290 ? 29.899 -31.225 -18.539 1.00 68.88 522 GLN A CA 1
ATOM 2223 C C . GLN A 1 290 ? 31.284 -30.771 -18.980 1.00 68.47 522 GLN A C 1
ATOM 2224 O O . GLN A 1 290 ? 32.289 -31.422 -18.683 1.00 68.98 522 GLN A O 1
ATOM 2230 N N . CYS A 1 291 ? 31.324 -29.658 -19.703 1.00 76.32 523 CYS A N 1
ATOM 2231 C CA . CYS A 1 291 ? 32.579 -28.994 -20.037 1.00 74.29 523 CYS A CA 1
ATOM 2232 C C . CYS A 1 291 ? 33.024 -28.242 -18.775 1.00 70.05 523 CYS A C 1
ATOM 2233 O O . CYS A 1 291 ? 32.265 -27.443 -18.219 1.00 70.70 523 CYS A O 1
ATOM 2236 N N . ALA A 1 292 ? 34.253 -28.515 -18.336 1.00 60.59 524 ALA A N 1
ATOM 2237 C CA . ALA A 1 292 ? 34.823 -27.976 -17.089 1.00 57.37 524 ALA A CA 1
ATOM 2238 C C . ALA A 1 292 ? 34.495 -26.504 -16.833 1.00 53.88 524 ALA A C 1
ATOM 2239 O O . ALA A 1 292 ? 34.535 -25.695 -17.762 1.00 54.51 524 ALA A O 1
ATOM 2241 N N . PRO A 1 293 ? 34.195 -26.144 -15.566 1.00 47.45 525 PRO A N 1
ATOM 2242 C CA . PRO A 1 293 ? 33.845 -24.772 -15.176 1.00 43.49 525 PRO A CA 1
ATOM 2243 C C . PRO A 1 293 ? 34.694 -23.724 -15.886 1.00 41.84 525 PRO A C 1
ATOM 2244 O O . PRO A 1 293 ? 35.920 -23.805 -15.859 1.00 43.24 525 PRO A O 1
ATOM 2248 N N . ASN A 1 294 ? 34.038 -22.740 -16.499 1.00 44.72 526 ASN A N 1
ATOM 2249 C CA . ASN A 1 294 ? 34.711 -21.704 -17.264 1.00 40.59 526 ASN A CA 1
ATOM 2250 C C . ASN A 1 294 ? 35.635 -20.837 -16.416 1.00 40.26 526 ASN A C 1
ATOM 2251 O O . ASN A 1 294 ? 35.196 -20.152 -15.489 1.00 39.55 526 ASN A O 1
ATOM 2256 N N . ILE A 1 295 ? 36.929 -20.895 -16.745 1.00 41.12 527 ILE A N 1
ATOM 2257 C CA . ILE A 1 295 ? 37.945 -20.105 -16.064 1.00 38.43 527 ILE A CA 1
ATOM 2258 C C . ILE A 1 295 ? 38.763 -19.295 -17.062 1.00 40.78 527 ILE A C 1
ATOM 2259 O O . ILE A 1 295 ? 38.825 -19.633 -18.249 1.00 38.50 527 ILE A O 1
ATOM 2264 N N . HIS A 1 296 ? 39.377 -18.216 -16.575 1.00 38.14 528 HIS A N 1
ATOM 2265 C CA . HIS A 1 296 ? 40.188 -17.339 -17.409 1.00 36.78 528 HIS A CA 1
ATOM 2266 C C . HIS A 1 296 ? 41.468 -16.937 -16.678 1.00 32.56 528 HIS A C 1
ATOM 2267 O O . HIS A 1 296 ? 41.684 -17.334 -15.527 1.00 30.67 528 HIS A O 1
ATOM 2274 N N . LYS A 1 297 ? 42.317 -16.164 -17.356 1.00 30.54 529 LYS A N 1
ATOM 2275 C CA . LYS A 1 297 ? 43.549 -15.655 -16.759 1.00 31.04 529 LYS A CA 1
ATOM 2276 C C . LYS A 1 297 ? 43.239 -14.755 -15.565 1.00 33.10 529 LYS A C 1
ATOM 2277 O O . LYS A 1 297 ? 42.247 -14.023 -15.575 1.00 35.14 529 LYS A O 1
ATOM 2283 N N . MET A 1 298 ? 44.091 -14.817 -14.546 1.00 32.83 530 MET A N 1
ATOM 2284 C CA . MET A 1 298 ? 43.928 -13.989 -13.346 1.00 34.01 530 MET A CA 1
ATOM 2285 C C . MET A 1 298 ? 44.145 -12.503 -13.651 1.00 36.23 530 MET A C 1
ATOM 2286 O O . MET A 1 298 ? 44.693 -12.145 -14.697 1.00 35.24 530 MET A O 1
ATOM 2291 N N . ASP A 1 299 ? 43.712 -11.644 -12.730 1.00 41.65 531 ASP A N 1
ATOM 2292 C CA . ASP A 1 299 ? 43.822 -10.196 -12.899 1.00 42.32 531 ASP A CA 1
ATOM 2293 C C . ASP A 1 299 ? 45.265 -9.729 -12.874 1.00 44.07 531 ASP A C 1
ATOM 2294 O O . ASP A 1 299 ? 45.956 -9.878 -11.865 1.00 48.13 531 ASP A O 1
ATOM 2299 N N . GLY A 1 300 ? 45.714 -9.154 -13.988 1.00 27.11 532 GLY A N 1
ATOM 2300 C CA . GLY A 1 300 ? 47.091 -8.669 -14.097 1.00 24.36 532 GLY A CA 1
ATOM 2301 C C . GLY A 1 300 ? 47.707 -8.935 -15.458 1.00 27.17 532 GLY A C 1
ATOM 2302 O O . GLY A 1 300 ? 48.602 -8.205 -15.889 1.00 30.93 532 GLY A O 1
ATOM 2303 N N . TYR A 1 301 ? 47.239 -9.994 -16.119 1.00 25.61 533 TYR A N 1
ATOM 2304 C CA . TYR A 1 301 ? 47.695 -10.341 -17.461 1.00 24.88 533 TYR A CA 1
ATOM 2305 C C . TYR A 1 301 ? 47.338 -9.240 -18.457 1.00 25.26 533 TYR A C 1
ATOM 2306 O O . TYR A 1 301 ? 46.221 -8.723 -18.454 1.00 27.53 533 TYR A O 1
ATOM 2315 N N . SER A 1 302 ? 48.300 -8.883 -19.302 1.00 32.30 534 SER A N 1
ATOM 2316 C CA . SER A 1 302 ? 48.086 -7.862 -20.310 1.00 34.50 534 SER A CA 1
ATOM 2317 C C . SER A 1 302 ? 47.281 -8.396 -21.493 1.00 32.80 534 SER A C 1
ATOM 2318 O O . SER A 1 302 ? 47.420 -9.551 -21.881 1.00 31.24 534 SER A O 1
ATOM 2321 N N . CYS A 1 303 ? 46.417 -7.541 -22.039 1.00 23.66 535 CYS A N 1
ATOM 2322 C CA . CYS A 1 303 ? 45.588 -7.886 -23.189 1.00 22.75 535 CYS A CA 1
ATOM 2323 C C . CYS A 1 303 ? 45.628 -6.779 -24.246 1.00 23.60 535 CYS A C 1
ATOM 2324 O O . CYS A 1 303 ? 46.118 -5.679 -23.985 1.00 24.75 535 CYS A O 1
ATOM 2327 N N . ASP A 1 304 ? 45.113 -7.083 -25.436 1.00 37.48 536 ASP A N 1
ATOM 2328 C CA . ASP A 1 304 ? 45.145 -6.174 -26.595 1.00 38.70 536 ASP A CA 1
ATOM 2329 C C . ASP A 1 304 ? 46.563 -5.717 -26.957 1.00 38.98 536 ASP A C 1
ATOM 2330 O O . ASP A 1 304 ? 46.740 -4.680 -27.600 1.00 39.52 536 ASP A O 1
ATOM 2335 N N . GLY A 1 305 ? 47.559 -6.503 -26.548 1.00 50.81 537 GLY A N 1
ATOM 2336 C CA . GLY A 1 305 ? 48.960 -6.189 -26.795 1.00 53.40 537 GLY A CA 1
ATOM 2337 C C . GLY A 1 305 ? 49.446 -4.994 -25.994 1.00 54.83 537 GLY A C 1
ATOM 2338 O O . GLY A 1 305 ? 49.523 -3.878 -26.523 1.00 57.91 537 GLY A O 1
ATOM 2339 N N . VAL A 1 306 ? 49.763 -5.234 -24.719 1.00 57.59 538 VAL A N 1
ATOM 2340 C CA . VAL A 1 306 ? 50.255 -4.213 -23.771 1.00 59.07 538 VAL A CA 1
ATOM 2341 C C . VAL A 1 306 ? 49.328 -2.993 -23.579 1.00 58.27 538 VAL A C 1
ATOM 2342 O O . VAL A 1 306 ? 49.572 -2.141 -22.717 1.00 60.51 538 VAL A O 1
ATOM 2346 N N . GLN A 1 307 ? 48.258 -2.932 -24.368 1.00 62.16 539 GLN A N 1
ATOM 2347 C CA . GLN A 1 307 ? 47.329 -1.809 -24.339 1.00 59.96 539 GLN A CA 1
ATOM 2348 C C . GLN A 1 307 ? 46.277 -1.939 -23.237 1.00 57.70 539 GLN A C 1
ATOM 2349 O O . GLN A 1 307 ? 45.711 -0.939 -22.787 1.00 57.28 539 GLN A O 1
ATOM 2355 N N . GLY A 1 308 ? 46.019 -3.175 -22.809 1.00 34.62 540 GLY A N 1
ATOM 2356 C CA . GLY A 1 308 ? 45.034 -3.436 -21.765 1.00 29.83 540 GLY A CA 1
ATOM 2357 C C . GLY A 1 308 ? 45.518 -4.422 -20.714 1.00 28.98 540 GLY A C 1
ATOM 2358 O O . GLY A 1 308 ? 46.561 -5.055 -20.874 1.00 32.33 540 GLY A O 1
ATOM 2359 N N . ILE A 1 309 ? 44.747 -4.537 -19.633 1.00 40.63 541 ILE A N 1
ATOM 2360 C CA . ILE A 1 309 ? 45.019 -5.479 -18.552 1.00 36.22 541 ILE A CA 1
ATOM 2361 C C . ILE A 1 309 ? 43.724 -6.178 -18.131 1.00 38.37 541 ILE A C 1
ATOM 2362 O O . ILE A 1 309 ? 42.697 -5.522 -17.929 1.00 42.90 541 ILE A O 1
ATOM 2367 N N . CYS A 1 310 ? 43.791 -7.502 -17.998 1.00 30.94 542 CYS A N 1
ATOM 2368 C CA . CYS A 1 310 ? 42.625 -8.311 -17.675 1.00 31.46 542 CYS A CA 1
ATOM 2369 C C . CYS A 1 310 ? 42.114 -8.117 -16.246 1.00 30.19 542 CYS A C 1
ATOM 2370 O O . CYS A 1 310 ? 42.892 -8.115 -15.290 1.00 30.69 542 CYS A O 1
ATOM 2373 N N . PHE A 1 311 ? 40.800 -7.930 -16.132 1.00 27.10 543 PHE A N 1
ATOM 2374 C CA . PHE A 1 311 ? 40.111 -7.847 -14.841 1.00 27.45 543 PHE A CA 1
ATOM 2375 C C . PHE A 1 311 ? 38.778 -8.574 -14.949 1.00 28.09 543 PHE A C 1
ATOM 2376 O O . PHE A 1 311 ? 37.908 -8.161 -15.717 1.00 23.93 543 PHE A O 1
ATOM 2384 N N . GLY A 1 312 ? 38.630 -9.647 -14.174 1.00 29.28 544 GLY A N 1
ATOM 2385 C CA . GLY A 1 312 ? 37.412 -10.456 -14.186 1.00 27.48 544 GLY A CA 1
ATOM 2386 C C . GLY A 1 312 ? 37.133 -11.108 -15.533 1.00 32.36 544 GLY A C 1
ATOM 2387 O O . GLY A 1 312 ? 35.980 -11.414 -15.854 1.00 37.15 544 GLY A O 1
ATOM 2388 N N . GLY A 1 313 ? 38.191 -11.313 -16.319 1.00 26.67 545 GLY A N 1
ATOM 2389 C CA . GLY A 1 313 ? 38.075 -11.913 -17.639 1.00 25.60 545 GLY A CA 1
ATOM 2390 C C . GLY A 1 313 ? 37.874 -10.900 -18.751 1.00 27.90 545 GLY A C 1
ATOM 2391 O O . GLY A 1 313 ? 37.785 -11.265 -19.930 1.00 28.97 545 GLY A O 1
ATOM 2392 N N . ARG A 1 314 ? 37.808 -9.622 -18.380 1.00 31.48 546 ARG A N 1
ATOM 2393 C CA . ARG A 1 314 ? 37.579 -8.540 -19.337 1.00 32.02 546 ARG A CA 1
ATOM 2394 C C . ARG A 1 314 ? 38.786 -7.623 -19.483 1.00 35.78 546 ARG A C 1
ATOM 2395 O O . ARG A 1 314 ? 39.498 -7.359 -18.508 1.00 37.00 546 ARG A O 1
ATOM 2403 N N . CYS A 1 315 ? 39.002 -7.138 -20.707 1.00 25.47 547 CYS A N 1
ATOM 2404 C CA . CYS A 1 315 ? 40.138 -6.286 -21.016 1.00 26.04 547 CYS A CA 1
ATOM 2405 C C . CYS A 1 315 ? 39.825 -4.811 -20.761 1.00 29.00 547 CYS A C 1
ATOM 2406 O O . CYS A 1 315 ? 38.794 -4.293 -21.206 1.00 28.34 547 CYS A O 1
ATOM 2409 N N . LYS A 1 316 ? 40.720 -4.138 -20.037 1.00 34.47 548 LYS A N 1
ATOM 2410 C CA . LYS A 1 316 ? 40.543 -2.727 -19.707 1.00 33.21 548 LYS A CA 1
ATOM 2411 C C . LYS A 1 316 ? 41.496 -1.812 -20.476 1.00 34.60 548 LYS A C 1
ATOM 2412 O O . LYS A 1 316 ? 42.663 -1.659 -20.107 1.00 35.15 548 LYS A O 1
ATOM 2418 N N . THR A 1 317 ? 40.988 -1.229 -21.563 1.00 41.86 549 THR A N 1
ATOM 2419 C CA . THR A 1 317 ? 41.722 -0.210 -22.313 1.00 41.94 549 THR A CA 1
ATOM 2420 C C . THR A 1 317 ? 40.895 1.077 -22.336 1.00 38.32 549 THR A C 1
ATOM 2421 O O . THR A 1 317 ? 39.709 1.064 -22.004 1.00 41.20 549 THR A O 1
ATOM 2425 N N . ARG A 1 318 ? 41.527 2.186 -22.715 1.00 25.08 550 ARG A N 1
ATOM 2426 C CA . ARG A 1 318 ? 40.844 3.470 -22.837 1.00 28.28 550 ARG A CA 1
ATOM 2427 C C . ARG A 1 318 ? 39.926 3.501 -24.054 1.00 29.12 550 ARG A C 1
ATOM 2428 O O . ARG A 1 318 ? 38.901 4.189 -24.046 1.00 32.78 550 ARG A O 1
ATOM 2436 N N . ASP A 1 319 ? 40.304 2.761 -25.098 1.00 32.82 551 ASP A N 1
ATOM 2437 C CA . ASP A 1 319 ? 39.507 2.680 -26.323 1.00 33.41 551 ASP A CA 1
ATOM 2438 C C . ASP A 1 319 ? 38.211 1.911 -26.096 1.00 34.91 551 ASP A C 1
ATOM 2439 O O . ASP A 1 319 ? 37.166 2.277 -26.632 1.00 35.37 551 ASP A O 1
ATOM 2444 N N . ARG A 1 320 ? 38.285 0.850 -25.294 1.00 35.49 552 ARG A N 1
ATOM 2445 C CA . ARG A 1 320 ? 37.118 0.035 -24.953 1.00 32.70 552 ARG A CA 1
ATOM 2446 C C . ARG A 1 320 ? 36.192 0.764 -23.989 1.00 32.63 552 ARG A C 1
ATOM 2447 O O . ARG A 1 320 ? 34.981 0.546 -24.001 1.00 34.27 552 ARG A O 1
ATOM 2455 N N . GLN A 1 321 ? 36.771 1.616 -23.144 1.00 45.65 553 GLN A N 1
ATOM 2456 C CA . GLN A 1 321 ? 36.004 2.433 -22.204 1.00 48.35 553 GLN A CA 1
ATOM 2457 C C . GLN A 1 321 ? 35.240 3.528 -22.956 1.00 51.45 553 GLN A C 1
ATOM 2458 O O . GLN A 1 321 ? 34.104 3.852 -22.603 1.00 55.11 553 GLN A O 1
ATOM 2464 N N . CYS A 1 322 ? 35.869 4.093 -23.985 1.00 40.36 554 CYS A N 1
ATOM 2465 C CA . CYS A 1 322 ? 35.234 5.096 -24.841 1.00 42.16 554 CYS A CA 1
ATOM 2466 C C . CYS A 1 322 ? 34.057 4.504 -25.620 1.00 40.52 554 CYS A C 1
ATOM 2467 O O . CYS A 1 322 ? 33.038 5.175 -25.811 1.00 44.18 554 CYS A O 1
ATOM 2470 N N . LYS A 1 323 ? 34.202 3.249 -26.053 1.00 37.13 555 LYS A N 1
ATOM 2471 C CA . LYS A 1 323 ? 33.146 2.549 -26.786 1.00 38.48 555 LYS A CA 1
ATOM 2472 C C . LYS A 1 323 ? 31.999 2.123 -25.872 1.00 39.39 555 LYS A C 1
ATOM 2473 O O . LYS A 1 323 ? 30.834 2.135 -26.279 1.00 39.65 555 LYS A O 1
ATOM 2479 N N . TYR A 1 324 ? 32.339 1.755 -24.641 1.00 35.54 556 TYR A N 1
ATOM 2480 C CA . TYR A 1 324 ? 31.366 1.320 -23.646 1.00 38.25 556 TYR A CA 1
ATOM 2481 C C . TYR A 1 324 ? 30.406 2.441 -23.250 1.00 40.43 556 TYR A C 1
ATOM 2482 O O . TYR A 1 324 ? 29.221 2.196 -23.005 1.00 41.88 556 TYR A O 1
ATOM 2491 N N . ILE A 1 325 ? 30.920 3.664 -23.205 1.00 37.35 557 ILE A N 1
ATOM 2492 C CA . ILE A 1 325 ? 30.126 4.817 -22.815 1.00 35.64 557 ILE A CA 1
ATOM 2493 C C . ILE A 1 325 ? 29.414 5.483 -24.002 1.00 39.92 557 ILE A C 1
ATOM 2494 O O . ILE A 1 325 ? 28.228 5.813 -23.913 1.00 41.81 557 ILE A O 1
ATOM 2499 N N . TRP A 1 326 ? 30.128 5.644 -25.117 1.00 54.39 558 TRP A N 1
ATOM 2500 C CA . TRP A 1 326 ? 29.628 6.453 -26.230 1.00 54.84 558 TRP A CA 1
ATOM 2501 C C . TRP A 1 326 ? 29.244 5.729 -27.516 1.00 54.55 558 TRP A C 1
ATOM 2502 O O . TRP A 1 326 ? 28.602 6.315 -28.390 1.00 59.40 558 TRP A O 1
ATOM 2513 N N . GLY A 1 327 ? 29.628 4.461 -27.633 1.00 50.38 559 GLY A N 1
ATOM 2514 C CA . GLY A 1 327 ? 29.264 3.669 -28.803 1.00 52.20 559 GLY A CA 1
ATOM 2515 C C . GLY A 1 327 ? 30.443 3.061 -29.537 1.00 54.04 559 GLY A C 1
ATOM 2516 O O . GLY A 1 327 ? 31.578 3.511 -29.389 1.00 54.90 559 GLY A O 1
ATOM 2517 N N . GLN A 1 328 ? 30.155 2.052 -30.354 1.00 50.92 560 GLN A N 1
ATOM 2518 C CA . GLN A 1 328 ? 31.171 1.290 -31.078 1.00 52.90 560 GLN A CA 1
ATOM 2519 C C . GLN A 1 328 ? 31.932 2.101 -32.129 1.00 55.17 560 GLN A C 1
ATOM 2520 O O . GLN A 1 328 ? 33.084 1.802 -32.442 1.00 56.83 560 GLN A O 1
ATOM 2526 N N . LYS A 1 329 ? 31.284 3.134 -32.661 1.00 62.76 561 LYS A N 1
ATOM 2527 C CA . LYS A 1 329 ? 31.883 3.985 -33.691 1.00 64.10 561 LYS A CA 1
ATOM 2528 C C . LYS A 1 329 ? 32.919 4.957 -33.118 1.00 62.98 561 LYS A C 1
ATOM 2529 O O . LYS A 1 329 ? 33.709 5.545 -33.859 1.00 64.36 561 LYS A O 1
ATOM 2535 N N . VAL A 1 330 ? 32.912 5.109 -31.795 1.00 44.47 562 VAL A N 1
ATOM 2536 C CA . VAL A 1 330 ? 33.813 6.023 -31.100 1.00 43.76 562 VAL A CA 1
ATOM 2537 C C . VAL A 1 330 ? 35.157 5.360 -30.800 1.00 42.95 562 VAL A C 1
ATOM 2538 O O . VAL A 1 330 ? 35.216 4.173 -30.475 1.00 42.22 562 VAL A O 1
ATOM 2542 N N . THR A 1 331 ? 36.231 6.134 -30.922 1.00 43.07 563 THR A N 1
ATOM 2543 C CA . THR A 1 331 ? 37.579 5.673 -30.602 1.00 42.07 563 THR A CA 1
ATOM 2544 C C . THR A 1 331 ? 38.217 6.586 -29.559 1.00 41.51 563 THR A C 1
ATOM 2545 O O . THR A 1 331 ? 37.823 7.740 -29.414 1.00 44.71 563 THR A O 1
ATOM 2549 N N . ALA A 1 332 ? 39.200 6.060 -28.833 1.00 48.03 564 ALA A N 1
ATOM 2550 C CA . ALA A 1 332 ? 39.947 6.843 -27.853 1.00 46.92 564 ALA A CA 1
ATOM 2551 C C . ALA A 1 332 ? 40.862 7.840 -28.562 1.00 48.75 564 ALA A C 1
ATOM 2552 O O . ALA A 1 332 ? 41.406 7.546 -29.625 1.00 50.74 564 ALA A O 1
ATOM 2554 N N . SER A 1 333 ? 41.017 9.021 -27.966 1.00 39.55 565 SER A N 1
ATOM 2555 C CA . SER A 1 333 ? 41.882 10.063 -28.511 1.00 41.72 565 SER A CA 1
ATOM 2556 C C . SER A 1 333 ? 43.350 9.650 -28.480 1.00 43.06 565 SER A C 1
ATOM 2557 O O . SER A 1 333 ? 43.728 8.703 -27.781 1.00 38.89 565 SER A O 1
ATOM 2560 N N . ASP A 1 334 ? 44.168 10.372 -29.245 1.00 40.40 566 ASP A N 1
ATOM 2561 C CA . ASP A 1 334 ? 45.608 10.155 -29.284 1.00 43.91 566 ASP A CA 1
ATOM 2562 C C . ASP A 1 334 ? 46.215 10.415 -27.903 1.00 44.07 566 ASP A C 1
ATOM 2563 O O . ASP A 1 334 ? 45.696 11.227 -27.133 1.00 44.66 566 ASP A O 1
ATOM 2568 N N . LYS A 1 335 ? 47.311 9.720 -27.598 1.00 52.25 567 LYS A N 1
ATOM 2569 C CA . LYS A 1 335 ? 48.018 9.884 -26.326 1.00 54.11 567 LYS A CA 1
ATOM 2570 C C . LYS A 1 335 ? 48.430 11.339 -26.078 1.00 57.95 567 LYS A C 1
ATOM 2571 O O . LYS A 1 335 ? 48.583 11.762 -24.930 1.00 59.14 567 LYS A O 1
ATOM 2577 N N . TYR A 1 336 ? 48.599 12.090 -27.167 1.00 67.13 568 TYR A N 1
ATOM 2578 C CA . TYR A 1 336 ? 48.975 13.504 -27.118 1.00 69.81 568 TYR A CA 1
ATOM 2579 C C . TYR A 1 336 ? 47.841 14.383 -26.594 1.00 68.70 568 TYR A C 1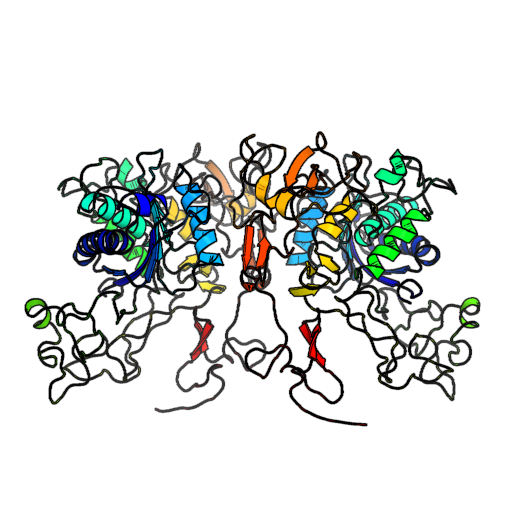
ATOM 2580 O O . TYR A 1 336 ? 48.095 15.398 -25.942 1.00 66.89 568 TYR A O 1
ATOM 2589 N N . CYS A 1 337 ? 46.599 13.995 -26.890 1.00 54.93 569 CYS A N 1
ATOM 2590 C CA . CYS A 1 337 ? 45.410 14.688 -26.372 1.00 54.77 569 CYS A CA 1
ATOM 2591 C C . CYS A 1 337 ? 45.432 14.685 -24.841 1.00 51.91 569 CYS A C 1
ATOM 2592 O O . CYS A 1 337 ? 45.066 15.671 -24.205 1.00 48.88 569 CYS A O 1
ATOM 2595 N N . TYR A 1 338 ? 45.852 13.556 -24.268 1.00 49.37 570 TYR A N 1
ATOM 2596 C CA . TYR A 1 338 ? 46.008 13.415 -22.827 1.00 49.07 570 TYR A CA 1
ATOM 2597 C C . TYR A 1 338 ? 47.195 14.239 -22.331 1.00 51.30 570 TYR A C 1
ATOM 2598 O O . TYR A 1 338 ? 47.056 15.050 -21.412 1.00 52.12 570 TYR A O 1
ATOM 2607 N N . GLU A 1 339 ? 48.349 14.039 -22.969 1.00 53.06 571 GLU A N 1
ATOM 2608 C CA . GLU A 1 339 ? 49.612 14.675 -22.573 1.00 52.08 571 GLU A CA 1
ATOM 2609 C C . GLU A 1 339 ? 49.604 16.202 -22.539 1.00 52.56 571 GLU A C 1
ATOM 2610 O O . GLU A 1 339 ? 50.467 16.811 -21.904 1.00 52.95 571 GLU A O 1
ATOM 2616 N N . LYS A 1 340 ? 48.635 16.815 -23.216 1.00 54.01 572 LYS A N 1
ATOM 2617 C CA . LYS A 1 340 ? 48.565 18.271 -23.293 1.00 56.11 572 LYS A CA 1
ATOM 2618 C C . LYS A 1 340 ? 47.387 18.901 -22.567 1.00 56.32 572 LYS A C 1
ATOM 2619 O O . LYS A 1 340 ? 47.540 19.948 -21.936 1.00 57.65 572 LYS A O 1
ATOM 2625 N N . LEU A 1 341 ? 46.223 18.268 -22.642 1.00 60.50 573 LEU A N 1
ATOM 2626 C CA . LEU A 1 341 ? 45.013 18.827 -22.043 1.00 57.05 573 LEU A CA 1
ATOM 2627 C C . LEU A 1 341 ? 44.860 18.563 -20.548 1.00 55.93 573 LEU A C 1
ATOM 2628 O O . LEU A 1 341 ? 44.323 19.400 -19.823 1.00 54.11 573 LEU A O 1
ATOM 2633 N N . ASN A 1 342 ? 45.338 17.405 -20.090 1.00 60.84 574 ASN A N 1
ATOM 2634 C CA . ASN A 1 342 ? 45.184 17.011 -18.686 1.00 58.71 574 ASN A CA 1
ATOM 2635 C C . ASN A 1 342 ? 46.075 17.750 -17.691 1.00 60.45 574 ASN A C 1
ATOM 2636 O O . ASN A 1 342 ? 45.746 17.830 -16.507 1.00 59.26 574 ASN A O 1
ATOM 2641 N N . ILE A 1 343 ? 47.190 18.299 -18.172 1.00 87.96 575 ILE A N 1
ATOM 2642 C CA . ILE A 1 343 ? 48.089 19.080 -17.316 1.00 92.26 575 ILE A CA 1
ATOM 2643 C C . ILE A 1 343 ? 47.604 20.530 -17.165 1.00 95.17 575 ILE A C 1
ATOM 2644 O O . ILE A 1 343 ? 48.073 21.261 -16.289 1.00 95.65 575 ILE A O 1
ATOM 2649 N N . GLU A 1 344 ? 46.657 20.934 -18.011 1.00 76.69 576 GLU A N 1
ATOM 2650 C CA . GLU A 1 344 ? 46.103 22.287 -17.979 1.00 81.50 576 GLU A CA 1
ATOM 2651 C C . GLU A 1 344 ? 45.295 22.563 -16.709 1.00 82.95 576 GLU A C 1
ATOM 2652 O O . GLU A 1 344 ? 45.522 23.569 -16.030 1.00 86.22 576 GLU A O 1
ATOM 2658 N N . GLY A 1 345 ? 44.363 21.666 -16.395 1.00 82.56 577 GLY A N 1
ATOM 2659 C CA . GLY A 1 345 ? 43.504 21.822 -15.226 1.00 84.16 577 GLY A CA 1
ATOM 2660 C C . GLY A 1 345 ? 42.229 22.583 -15.537 1.00 85.12 577 GLY A C 1
ATOM 2661 O O . GLY A 1 345 ? 41.773 23.400 -14.735 1.00 85.40 577 GLY A O 1
ATOM 2662 N N . THR A 1 346 ? 41.663 22.312 -16.710 1.00 84.43 578 THR A N 1
ATOM 2663 C CA . THR A 1 346 ? 40.422 22.949 -17.143 1.00 85.36 578 THR A CA 1
ATOM 2664 C C . THR A 1 346 ? 39.289 21.924 -17.171 1.00 83.50 578 THR A C 1
ATOM 2665 O O . THR A 1 346 ? 39.464 20.780 -16.747 1.00 131.10 578 THR A O 1
ATOM 2669 N N . GLU A 1 347 ? 38.127 22.347 -17.663 1.00 64.26 579 GLU A N 1
ATOM 2670 C CA . GLU A 1 347 ? 36.980 21.457 -17.842 1.00 62.78 579 GLU A CA 1
ATOM 2671 C C . GLU A 1 347 ? 37.249 20.526 -19.026 1.00 61.94 579 GLU A C 1
ATOM 2672 O O . GLU A 1 347 ? 36.544 19.533 -19.223 1.00 115.04 579 GLU A O 1
ATOM 2678 N N . LYS A 1 348 ? 38.286 20.854 -19.793 1.00 79.42 580 LYS A N 1
ATOM 2679 C CA . LYS A 1 348 ? 38.630 20.140 -21.020 1.00 78.95 580 LYS A CA 1
ATOM 2680 C C . LYS A 1 348 ? 39.731 19.096 -20.823 1.00 77.38 580 LYS A C 1
ATOM 2681 O O . LYS A 1 348 ? 40.070 18.359 -21.751 1.00 122.78 580 LYS A O 1
ATOM 2687 N N . GLY A 1 349 ? 40.279 19.043 -19.609 1.00 84.63 581 GLY A N 1
ATOM 2688 C CA . GLY A 1 349 ? 41.337 18.094 -19.271 1.00 81.48 581 GLY A CA 1
ATOM 2689 C C . GLY A 1 349 ? 41.841 18.315 -17.856 1.00 79.31 581 GLY A C 1
ATOM 2690 O O . GLY A 1 349 ? 42.364 19.385 -17.538 1.00 82.48 581 GLY A O 1
ATOM 2691 N N . ASN A 1 350 ? 41.695 17.291 -17.014 1.00 58.98 582 ASN A N 1
ATOM 2692 C CA . ASN A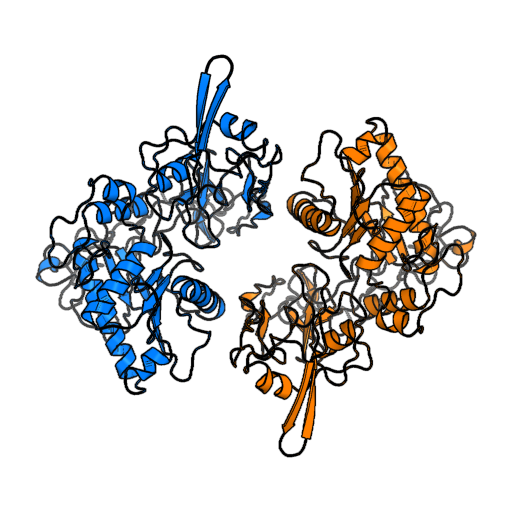 1 350 ? 42.036 17.389 -15.593 1.00 57.71 582 ASN A CA 1
ATOM 2693 C C . ASN A 1 350 ? 42.214 16.037 -14.899 1.00 57.13 582 ASN A C 1
ATOM 2694 O O . ASN A 1 350 ? 41.950 14.985 -15.489 1.00 54.96 582 ASN A O 1
ATOM 2699 N N . CYS A 1 351 ? 42.667 16.080 -13.644 1.00 58.82 583 CYS A N 1
ATOM 2700 C CA . CYS A 1 351 ? 42.801 14.888 -12.799 1.00 58.06 583 CYS A CA 1
ATOM 2701 C C . CYS A 1 351 ? 41.705 14.829 -11.729 1.00 58.05 583 CYS A C 1
ATOM 2702 O O . CYS A 1 351 ? 41.875 14.184 -10.690 1.00 57.19 583 CYS A O 1
ATOM 2705 N N . GLY A 1 352 ? 40.587 15.502 -11.993 1.00 53.92 584 GLY A N 1
ATOM 2706 C CA . GLY A 1 352 ? 39.470 15.538 -11.059 1.00 55.56 584 GLY A CA 1
ATOM 2707 C C . GLY A 1 352 ? 39.044 16.949 -10.694 1.00 59.14 584 GLY A C 1
ATOM 2708 O O . GLY A 1 352 ? 39.505 17.924 -11.291 1.00 60.19 584 GLY A O 1
ATOM 2709 N N . LYS A 1 353 ? 38.162 17.047 -9.700 1.00 67.78 585 LYS A N 1
ATOM 2710 C CA . LYS A 1 353 ? 37.643 18.326 -9.235 1.00 70.73 585 LYS A CA 1
ATOM 2711 C C . LYS A 1 353 ? 37.718 18.394 -7.710 1.00 72.79 585 LYS A C 1
ATOM 2712 O O . LYS A 1 353 ? 37.394 17.424 -7.022 1.00 70.36 585 LYS A O 1
ATOM 2718 N N . ASP A 1 354 ? 38.152 19.544 -7.194 1.00 116.58 586 ASP A N 1
ATOM 2719 C CA . ASP A 1 354 ? 38.301 19.743 -5.754 1.00 120.00 586 ASP A CA 1
ATOM 2720 C C . ASP A 1 354 ? 37.168 20.599 -5.183 1.00 122.12 586 ASP A C 1
ATOM 2721 O O . ASP A 1 354 ? 36.068 20.098 -4.947 1.00 120.93 586 ASP A O 1
ATOM 2726 N N . LYS A 1 355 ? 37.446 21.883 -4.961 1.00 144.09 587 LYS A N 1
ATOM 2727 C CA . LYS A 1 355 ? 36.453 22.828 -4.442 1.00 146.20 587 LYS A CA 1
ATOM 2728 C C . LYS A 1 355 ? 35.975 23.720 -5.583 1.00 147.81 587 LYS A C 1
ATOM 2729 O O . LYS A 1 355 ? 36.309 24.908 -5.637 1.00 149.14 587 LYS A O 1
ATOM 2735 N N . ASP A 1 356 ? 35.191 23.129 -6.485 1.00 126.18 588 ASP A N 1
ATOM 2736 C CA . ASP A 1 356 ? 34.711 23.798 -7.698 1.00 127.93 588 ASP A CA 1
ATOM 2737 C C . ASP A 1 356 ? 35.864 24.276 -8.598 1.00 127.52 588 ASP A C 1
ATOM 2738 O O . ASP A 1 356 ? 35.681 25.133 -9.470 1.00 129.68 588 ASP A O 1
ATOM 2743 N N . THR A 1 357 ? 37.046 23.706 -8.369 1.00 137.74 589 THR A N 1
ATOM 2744 C CA . THR A 1 357 ? 38.247 24.010 -9.145 1.00 136.71 589 THR A CA 1
ATOM 2745 C C . THR A 1 357 ? 38.877 22.702 -9.616 1.00 133.00 589 THR A C 1
ATOM 2746 O O . THR A 1 357 ? 39.137 21.804 -8.810 1.00 131.34 589 THR A O 1
ATOM 2750 N N . TRP A 1 358 ? 39.108 22.597 -10.924 1.00 73.47 590 TRP A N 1
ATOM 2751 C CA . TRP A 1 358 ? 39.678 21.389 -11.518 1.00 70.41 590 TRP A CA 1
ATOM 2752 C C . TRP A 1 358 ? 41.119 21.157 -11.080 1.00 68.61 590 TRP A C 1
ATOM 2753 O O . TRP A 1 358 ? 41.876 22.109 -10.879 1.00 70.35 590 TRP A O 1
ATOM 2764 N N . ILE A 1 359 ? 41.482 19.883 -10.931 1.00 102.12 591 ILE A N 1
ATOM 2765 C CA . ILE A 1 359 ? 42.844 19.492 -10.563 1.00 99.11 591 ILE A CA 1
ATOM 2766 C C . ILE A 1 359 ? 43.655 19.210 -11.824 1.00 97.61 591 ILE A C 1
ATOM 2767 O O . ILE A 1 359 ? 43.237 18.419 -12.670 1.00 95.75 591 ILE A O 1
ATOM 2772 N N . GLN A 1 360 ? 44.810 19.857 -11.951 1.00 56.65 592 GLN A N 1
ATOM 2773 C CA . GLN A 1 360 ? 45.689 19.607 -13.090 1.00 55.31 592 GLN A CA 1
ATOM 2774 C C . GLN A 1 360 ? 46.605 18.407 -12.847 1.00 53.35 592 GLN A C 1
ATOM 2775 O O . GLN A 1 360 ? 47.265 18.309 -11.808 1.00 53.96 592 GLN A O 1
ATOM 2781 N N . CYS A 1 361 ? 46.619 17.492 -13.816 1.00 54.36 593 CYS A N 1
ATOM 2782 C CA . CYS A 1 361 ? 47.404 16.271 -13.720 1.00 51.31 593 CYS A CA 1
ATOM 2783 C C . CYS A 1 361 ? 48.905 16.506 -13.723 1.00 49.35 593 CYS A C 1
ATOM 2784 O O . CYS A 1 361 ? 49.400 17.438 -14.356 1.00 52.04 593 CYS A O 1
ATOM 2787 N N . ASN A 1 362 ? 49.615 15.657 -12.988 1.00 64.14 594 ASN A N 1
ATOM 2788 C CA . ASN A 1 362 ? 51.063 15.597 -13.065 1.00 63.70 594 ASN A CA 1
ATOM 2789 C C . ASN A 1 362 ? 51.408 14.890 -14.385 1.00 63.39 594 ASN A C 1
ATOM 2790 O O . ASN A 1 362 ? 50.611 14.096 -14.893 1.00 62.95 594 ASN A O 1
ATOM 2795 N N . LYS A 1 363 ? 52.587 15.184 -14.934 1.00 59.25 595 LYS A N 1
ATOM 2796 C CA . LYS A 1 363 ? 53.029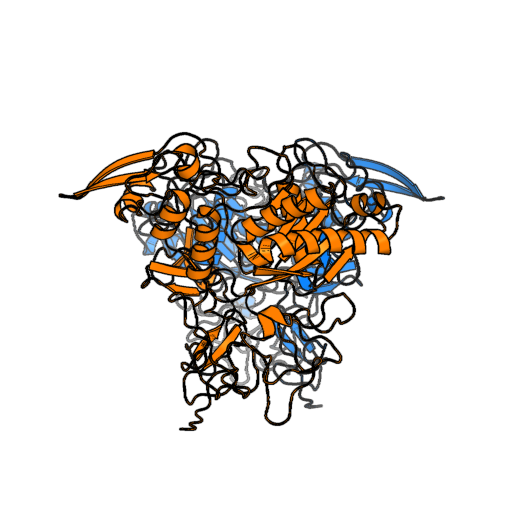 14.586 -16.199 1.00 58.42 595 LYS A CA 1
ATOM 2797 C C . LYS A 1 363 ? 53.121 13.055 -16.138 1.00 58.36 595 LYS A C 1
ATOM 2798 O O . LYS A 1 363 ? 53.056 12.380 -17.170 1.00 58.30 595 LYS A O 1
ATOM 2804 N N . ARG A 1 364 ? 53.274 12.521 -14.925 1.00 44.79 596 ARG A N 1
ATOM 2805 C CA . ARG A 1 364 ? 53.309 11.082 -14.694 1.00 43.50 596 ARG A CA 1
ATOM 2806 C C . ARG A 1 364 ? 51.916 10.442 -14.805 1.00 40.68 596 ARG A C 1
ATOM 2807 O O . ARG A 1 364 ? 51.776 9.339 -15.339 1.00 38.42 596 ARG A O 1
ATOM 2815 N N . ASP A 1 365 ? 50.897 11.140 -14.304 1.00 49.08 597 ASP A N 1
ATOM 2816 C CA . ASP A 1 365 ? 49.531 10.600 -14.244 1.00 46.82 597 ASP A CA 1
ATOM 2817 C C . ASP A 1 365 ? 48.627 11.185 -15.322 1.00 47.32 597 ASP A C 1
ATOM 2818 O O . ASP A 1 365 ? 47.444 11.441 -15.082 1.00 45.55 597 ASP A O 1
ATOM 2823 N N . VAL A 1 366 ? 49.179 11.374 -16.517 1.00 58.26 598 VAL A N 1
ATOM 2824 C CA . VAL A 1 366 ? 48.446 12.040 -17.593 1.00 58.03 598 VAL A CA 1
ATOM 2825 C C . VAL A 1 366 ? 47.470 11.126 -18.337 1.00 57.72 598 VAL A C 1
ATOM 2826 O O . VAL A 1 366 ? 46.538 11.604 -18.988 1.00 58.38 598 VAL A O 1
ATOM 2830 N N . LEU A 1 367 ? 47.678 9.812 -18.228 1.00 58.71 599 LEU A N 1
ATOM 2831 C CA . LEU A 1 367 ? 46.791 8.830 -18.859 1.00 56.83 599 LEU A CA 1
ATOM 2832 C C . LEU A 1 367 ? 45.763 8.261 -17.872 1.00 52.99 599 LEU A C 1
ATOM 2833 O O . LEU A 1 367 ? 45.015 7.344 -18.213 1.00 50.43 599 LEU A O 1
ATOM 2838 N N . CYS A 1 368 ? 45.726 8.807 -16.656 1.00 40.86 600 CYS A N 1
ATOM 2839 C CA . CYS A 1 368 ? 44.820 8.322 -15.619 1.00 40.04 600 CYS A CA 1
ATOM 2840 C C . CYS A 1 368 ? 43.757 9.337 -15.211 1.00 41.33 600 CYS A C 1
ATOM 2841 O O . CYS A 1 368 ? 42.972 9.091 -14.285 1.00 39.76 600 CYS A O 1
ATOM 2844 N N . GLY A 1 369 ? 43.724 10.474 -15.907 1.00 45.20 601 GLY A N 1
ATOM 2845 C CA . GLY A 1 369 ? 42.780 11.536 -15.594 1.00 46.02 601 GLY A CA 1
ATOM 2846 C C . GLY A 1 369 ? 41.506 11.489 -16.407 1.00 46.78 601 GLY A C 1
ATOM 2847 O O . GLY A 1 369 ? 40.867 10.444 -16.510 1.00 46.97 601 GLY A O 1
ATOM 2848 N N . TYR A 1 370 ? 41.148 12.638 -16.980 1.00 46.14 602 TYR A N 1
ATOM 2849 C CA . TYR A 1 370 ? 39.940 12.805 -17.787 1.00 45.50 602 TYR A CA 1
ATOM 2850 C C . TYR A 1 370 ? 39.988 11.942 -19.048 1.00 43.31 602 TYR A C 1
ATOM 2851 O O . TYR A 1 370 ? 40.945 12.019 -19.826 1.00 46.15 602 TYR A O 1
ATOM 2860 N N . LEU A 1 371 ? 38.964 11.110 -19.231 1.00 49.90 603 LEU A N 1
ATOM 2861 C CA . LEU A 1 371 ? 38.876 10.233 -20.401 1.00 45.98 603 LEU A CA 1
ATOM 2862 C C . LEU A 1 371 ? 38.604 11.056 -21.656 1.00 49.78 603 LEU A C 1
ATOM 2863 O O . LEU A 1 371 ? 37.636 11.823 -21.719 1.00 50.06 603 LEU A O 1
ATOM 2868 N N . LEU A 1 372 ? 39.464 10.881 -22.655 1.00 43.80 604 LEU A N 1
ATOM 2869 C CA . LEU A 1 372 ? 39.359 11.619 -23.903 1.00 45.58 604 LEU A CA 1
ATOM 2870 C C . LEU A 1 372 ? 39.138 10.697 -25.096 1.00 45.71 604 LEU A C 1
ATOM 2871 O O . LEU A 1 372 ? 39.961 9.826 -25.384 1.00 43.53 604 LEU A O 1
ATOM 2876 N N . CYS A 1 373 ? 38.007 10.890 -25.768 1.00 62.04 605 CYS A N 1
ATOM 2877 C CA . CYS A 1 373 ? 37.657 10.131 -26.963 1.00 64.87 605 CYS A CA 1
ATOM 2878 C C . CYS A 1 373 ? 37.633 11.083 -28.171 1.00 70.38 605 CYS A C 1
ATOM 2879 O O . CYS A 1 373 ? 37.689 12.300 -28.002 1.00 69.28 605 CYS A O 1
ATOM 2882 N N . THR A 1 374 ? 37.553 10.529 -29.379 1.00 62.81 606 THR A N 1
ATOM 2883 C CA . THR A 1 374 ? 37.636 11.329 -30.602 1.00 69.46 606 THR A CA 1
ATOM 2884 C C . THR A 1 374 ? 36.339 12.058 -30.973 1.00 72.57 606 THR A C 1
ATOM 2885 O O . THR A 1 374 ? 36.073 13.151 -30.464 1.00 75.08 606 THR A O 1
ATOM 2889 N N . ASN A 1 375 ? 35.543 11.458 -31.860 1.00 86.33 607 ASN A N 1
ATOM 2890 C CA . ASN A 1 375 ? 34.274 12.048 -32.289 1.00 90.11 607 ASN A CA 1
ATOM 2891 C C . ASN A 1 375 ? 33.142 11.519 -31.416 1.00 89.19 607 ASN A C 1
ATOM 2892 O O . ASN A 1 375 ? 32.532 10.488 -31.706 1.00 88.09 607 ASN A O 1
ATOM 2897 N N . ILE A 1 376 ? 32.870 12.259 -30.346 1.00 55.19 608 ILE A N 1
ATOM 2898 C CA . ILE A 1 376 ? 31.937 11.826 -29.314 1.00 56.67 608 ILE A CA 1
ATOM 2899 C C . ILE A 1 376 ? 30.506 12.278 -29.581 1.00 58.87 608 ILE A C 1
ATOM 2900 O O . ILE A 1 376 ? 30.277 13.265 -30.286 1.00 61.42 608 ILE A O 1
ATOM 2905 N N . GLY A 1 377 ? 29.542 11.536 -29.038 1.00 69.09 609 GLY A N 1
ATOM 2906 C CA . GLY A 1 377 ? 28.137 11.917 -29.147 1.00 68.98 609 GLY A CA 1
ATOM 2907 C C . GLY A 1 377 ? 27.765 12.868 -28.022 1.00 68.60 609 GLY A C 1
ATOM 2908 O O . GLY A 1 377 ? 28.634 13.523 -27.443 1.00 69.97 609 GLY A O 1
ATOM 2909 N N . ASN A 1 378 ? 26.474 12.964 -27.723 1.00 71.30 610 ASN A N 1
ATOM 2910 C CA . ASN A 1 378 ? 26.014 13.763 -26.586 1.00 69.93 610 ASN A CA 1
ATOM 2911 C C . ASN A 1 378 ? 24.985 13.009 -25.740 1.00 67.14 610 ASN A C 1
ATOM 2912 O O . ASN A 1 378 ? 24.307 13.590 -24.891 1.00 67.69 610 ASN A O 1
ATOM 2917 N N . ILE A 1 379 ? 24.889 11.705 -25.987 1.00 65.33 611 ILE A N 1
ATOM 2918 C CA . ILE A 1 379 ? 24.003 10.822 -25.238 1.00 62.36 611 ILE A CA 1
ATOM 2919 C C . ILE A 1 379 ? 24.724 9.494 -24.963 1.00 58.03 611 ILE A C 1
ATOM 2920 O O . ILE A 1 379 ? 24.914 8.683 -25.876 1.00 57.49 611 ILE A O 1
ATOM 2925 N N . PRO A 1 380 ? 25.160 9.281 -23.705 1.00 62.69 612 PRO A N 1
ATOM 2926 C CA . PRO A 1 380 ? 25.857 8.043 -23.347 1.00 59.31 612 PRO A CA 1
ATOM 2927 C C . PRO A 1 380 ? 24.926 6.841 -23.338 1.00 58.20 612 PRO A C 1
ATOM 2928 O O . PRO A 1 380 ? 23.722 6.987 -23.110 1.00 60.25 612 PRO A O 1
ATOM 2932 N N . ARG A 1 381 ? 25.490 5.660 -23.589 1.00 59.67 613 ARG A N 1
ATOM 2933 C CA . ARG A 1 381 ? 24.730 4.411 -23.624 1.00 58.22 613 ARG A CA 1
ATOM 2934 C C . ARG A 1 381 ? 24.146 4.063 -22.255 1.00 58.33 613 ARG A C 1
ATOM 2935 O O . ARG A 1 381 ? 23.088 3.436 -22.161 1.00 59.36 613 ARG A O 1
ATOM 2943 N N . LEU A 1 382 ? 24.848 4.478 -21.204 1.00 52.49 614 LEU A N 1
ATOM 2944 C CA . LEU A 1 382 ? 24.415 4.256 -19.829 1.00 53.07 614 LEU A CA 1
ATOM 2945 C C . LEU A 1 382 ? 24.655 5.514 -18.990 1.00 55.79 614 LEU A C 1
ATOM 2946 O O . LEU A 1 382 ? 25.370 6.424 -19.416 1.00 55.41 614 LEU A O 1
ATOM 2951 N N . GLY A 1 383 ? 24.041 5.556 -17.808 1.00 58.08 615 GLY A N 1
ATOM 2952 C CA . GLY A 1 383 ? 24.251 6.649 -16.864 1.00 63.75 615 GLY A CA 1
ATOM 2953 C C . GLY A 1 383 ? 23.669 7.990 -17.261 1.00 68.99 615 GLY A C 1
ATOM 2954 O O . GLY A 1 383 ? 22.838 8.079 -18.170 1.00 68.48 615 GLY A O 1
ATOM 2955 N N . GLU A 1 384 ? 24.123 9.038 -16.574 1.00 47.76 616 GLU A N 1
ATOM 2956 C CA . GLU A 1 384 ? 23.629 10.390 -16.798 1.00 52.94 616 GLU A CA 1
ATOM 2957 C C . GLU A 1 384 ? 24.745 11.357 -17.168 1.00 56.29 616 GLU A C 1
ATOM 2958 O O . GLU A 1 384 ? 25.711 11.513 -16.420 1.00 56.98 616 GLU A O 1
ATOM 2964 N N . LEU A 1 385 ? 24.601 11.997 -18.327 1.00 69.32 617 LEU A N 1
ATOM 2965 C CA . LEU A 1 385 ? 25.526 13.045 -18.752 1.00 71.60 617 LEU A CA 1
ATOM 2966 C C . LEU A 1 385 ? 25.314 14.276 -17.873 1.00 76.06 617 LEU A C 1
ATOM 2967 O O . LEU A 1 385 ? 24.236 14.877 -17.877 1.00 78.90 617 LEU A O 1
ATOM 2972 N N . ASP A 1 386 ? 26.348 14.644 -17.123 1.00 76.36 618 ASP A N 1
ATOM 2973 C CA . ASP A 1 386 ? 26.273 15.773 -16.208 1.00 77.87 618 ASP A CA 1
ATOM 2974 C C . ASP A 1 386 ? 26.924 17.020 -16.806 1.00 80.16 618 ASP A C 1
ATOM 2975 O O . ASP A 1 386 ? 28.069 17.356 -16.495 1.00 79.53 618 ASP A O 1
ATOM 2980 N N . GLY A 1 387 ? 26.176 17.693 -17.680 1.00 55.56 619 GLY A N 1
ATOM 2981 C CA . GLY A 1 387 ? 26.649 18.915 -18.310 1.00 57.32 619 GLY A CA 1
ATOM 2982 C C . GLY A 1 387 ? 26.789 18.821 -19.818 1.00 57.91 619 GLY A C 1
ATOM 2983 O O . GLY A 1 387 ? 25.973 18.188 -20.491 1.00 111.76 619 GLY A O 1
ATOM 2984 N N . GLU A 1 388 ? 27.841 19.452 -20.337 1.00 82.52 620 GLU A N 1
ATOM 2985 C CA . GLU A 1 388 ? 28.081 19.522 -21.776 1.00 82.08 620 GLU A CA 1
ATOM 2986 C C . GLU A 1 388 ? 29.298 18.705 -22.192 1.00 80.17 620 GLU A C 1
ATOM 2987 O O . GLU A 1 388 ? 30.085 18.261 -21.349 1.00 78.74 620 GLU A O 1
ATOM 2993 N N . ILE A 1 389 ? 29.443 18.518 -23.499 1.00 70.37 621 ILE A N 1
ATOM 2994 C CA . ILE A 1 389 ? 30.557 17.773 -24.060 1.00 68.47 621 ILE A CA 1
ATOM 2995 C C . ILE A 1 389 ? 31.794 18.654 -24.247 1.00 69.30 621 ILE A C 1
ATOM 2996 O O . ILE A 1 389 ? 31.706 19.778 -24.753 1.00 71.27 621 ILE A O 1
ATOM 3001 N N . THR A 1 390 ? 32.934 18.138 -23.803 1.00 60.32 622 THR A N 1
ATOM 3002 C CA . THR A 1 390 ? 34.226 18.781 -23.991 1.00 61.38 622 THR A CA 1
ATOM 3003 C C . THR A 1 390 ? 34.742 18.462 -25.398 1.00 62.18 622 THR A C 1
ATOM 3004 O O . THR A 1 390 ? 34.591 17.336 -25.871 1.00 60.59 622 THR A O 1
ATOM 3008 N N . SER A 1 391 ? 35.327 19.459 -26.063 1.00 76.07 623 SER A N 1
ATOM 3009 C CA . SER A 1 391 ? 35.938 19.269 -27.379 1.00 78.46 623 SER A CA 1
ATOM 3010 C C . SER A 1 391 ? 36.973 20.346 -27.719 1.00 81.15 623 SER A C 1
ATOM 3011 O O . SER A 1 391 ? 36.628 21.425 -28.205 1.00 83.40 623 SER A O 1
ATOM 3014 N N . THR A 1 392 ? 38.241 20.045 -27.443 1.00 94.59 624 THR A N 1
ATOM 3015 C CA . THR A 1 392 ? 39.351 20.930 -27.796 1.00 97.11 624 THR A CA 1
ATOM 3016 C C . THR A 1 392 ? 40.011 20.396 -29.070 1.00 98.23 624 THR A C 1
ATOM 3017 O O . THR A 1 392 ? 39.733 19.269 -29.492 1.00 96.71 624 THR A O 1
ATOM 3021 N N . LEU A 1 393 ? 40.873 21.204 -29.683 1.00 100.00 625 LEU A N 1
ATOM 3022 C CA . LEU A 1 393 ? 41.573 20.796 -30.896 1.00 100.48 625 LEU A CA 1
ATOM 3023 C C . LEU A 1 393 ? 43.056 21.161 -30.820 1.00 103.14 625 LEU A C 1
ATOM 3024 O O . LEU A 1 393 ? 43.413 22.340 -30.752 1.00 104.53 625 LEU A O 1
ATOM 3029 N N . VAL A 1 394 ? 43.912 20.141 -30.825 1.00 72.00 626 VAL A N 1
ATOM 3030 C CA . VAL A 1 394 ? 45.360 20.339 -30.757 1.00 73.42 626 VAL A CA 1
ATOM 3031 C C . VAL A 1 394 ? 46.070 19.917 -32.040 1.00 75.56 626 VAL A C 1
ATOM 3032 O O . VAL A 1 394 ? 45.736 18.893 -32.643 1.00 75.16 626 VAL A O 1
ATOM 3036 N N . VAL A 1 395 ? 47.047 20.723 -32.451 1.00 82.40 627 VAL A N 1
ATOM 3037 C CA . VAL A 1 395 ? 47.842 20.437 -33.643 1.00 84.27 627 VAL A CA 1
ATOM 3038 C C . VAL A 1 395 ? 49.117 19.677 -33.281 1.00 82.88 627 VAL A C 1
ATOM 3039 O O . VAL A 1 395 ? 49.725 19.923 -32.235 1.00 83.15 627 VAL A O 1
ATOM 3043 N N . GLN A 1 396 ? 49.504 18.738 -34.141 1.00 133.60 628 GLN A N 1
ATOM 3044 C CA . GLN A 1 396 ? 50.731 17.976 -33.946 1.00 131.24 628 GLN A CA 1
ATOM 3045 C C . GLN A 1 396 ? 51.543 17.926 -35.241 1.00 132.68 628 GLN A C 1
ATOM 3046 O O . GLN A 1 396 ? 51.498 16.941 -35.985 1.00 131.47 628 GLN A O 1
ATOM 3052 N N . GLN A 1 397 ? 52.269 19.015 -35.496 1.00 155.66 629 GLN A N 1
ATOM 3053 C CA . GLN A 1 397 ? 53.152 19.190 -36.661 1.00 157.57 629 GLN A CA 1
ATOM 3054 C C . GLN A 1 397 ? 52.617 18.720 -38.024 1.00 157.73 629 GLN A C 1
ATOM 3055 O O . GLN A 1 397 ? 53.391 18.434 -38.942 1.00 157.61 629 GLN A O 1
ATOM 3061 N N . GLY A 1 398 ? 51.292 18.667 -38.151 1.00 145.38 630 GLY A N 1
ATOM 3062 C CA . GLY A 1 398 ? 50.650 18.212 -39.380 1.00 145.70 630 GLY A CA 1
ATOM 3063 C C . GLY A 1 398 ? 49.369 17.428 -39.140 1.00 143.71 630 GLY A C 1
ATOM 3064 O O . GLY A 1 398 ? 48.589 17.204 -40.069 1.00 144.19 630 GLY A O 1
ATOM 3065 N N . ARG A 1 399 ? 49.156 17.008 -37.894 1.00 173.31 631 ARG A N 1
ATOM 3066 C CA . ARG A 1 399 ? 47.960 16.259 -37.517 1.00 170.77 631 ARG A CA 1
ATOM 3067 C C . ARG A 1 399 ? 47.128 17.014 -36.482 1.00 169.08 631 ARG A C 1
ATOM 3068 O O . ARG A 1 399 ? 47.548 17.178 -35.333 1.00 169.44 631 ARG A O 1
ATOM 3076 N N . THR A 1 400 ? 45.954 17.482 -36.904 1.00 127.44 632 THR A N 1
ATOM 3077 C CA . THR A 1 400 ? 45.020 18.156 -36.002 1.00 125.69 632 THR A CA 1
ATOM 3078 C C . THR A 1 400 ? 44.145 17.094 -35.331 1.00 122.25 632 THR A C 1
ATOM 3079 O O . THR A 1 400 ? 43.388 16.381 -35.996 1.00 120.15 632 THR A O 1
ATOM 3083 N N . LEU A 1 401 ? 44.261 16.996 -34.008 1.00 95.22 633 LEU A N 1
ATOM 3084 C CA . LEU A 1 401 ? 43.566 15.965 -33.245 1.00 90.11 633 LEU A CA 1
ATOM 3085 C C . LEU A 1 401 ? 42.343 16.490 -32.511 1.00 88.76 633 LEU A C 1
ATOM 3086 O O . LEU A 1 401 ? 42.367 17.588 -31.948 1.00 87.39 633 LEU A O 1
ATOM 3091 N N . ASN A 1 402 ? 41.273 15.697 -32.528 1.00 70.12 634 ASN A N 1
ATOM 3092 C CA . ASN A 1 402 ? 40.027 16.050 -31.857 1.00 69.03 634 ASN A CA 1
ATOM 3093 C C . ASN A 1 402 ? 39.886 15.284 -30.543 1.00 67.12 634 ASN A C 1
ATOM 3094 O O . ASN A 1 402 ? 39.690 14.068 -30.538 1.00 66.13 634 ASN A O 1
ATOM 3099 N N . CYS A 1 403 ? 39.996 16.007 -29.432 1.00 70.84 635 CYS A N 1
ATOM 3100 C CA . CYS A 1 403 ? 39.910 15.411 -28.103 1.00 68.83 635 CYS A CA 1
ATOM 3101 C C . CYS A 1 403 ? 38.596 15.815 -27.443 1.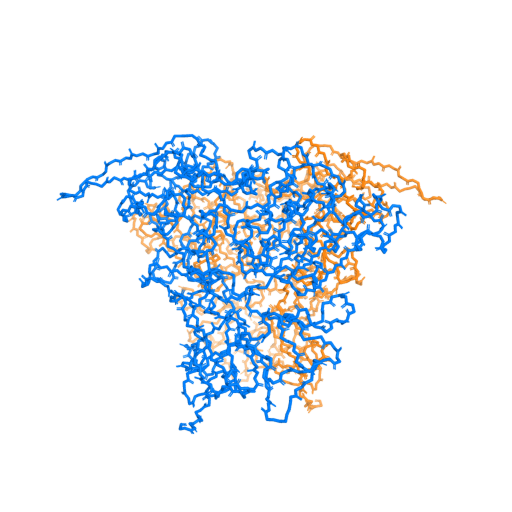00 67.84 635 CYS A C 1
ATOM 3102 O O . CYS A 1 403 ? 38.340 17.001 -27.233 1.00 71.56 635 CYS A O 1
ATOM 3105 N N . SER A 1 404 ? 37.776 14.824 -27.110 1.00 63.70 636 SER A N 1
ATOM 3106 C CA . SER A 1 404 ? 36.448 15.060 -26.550 1.00 61.11 636 SER A CA 1
ATOM 3107 C C . SER A 1 404 ? 36.194 14.267 -25.275 1.00 59.09 636 SER A C 1
ATOM 3108 O O . SER A 1 404 ? 36.785 13.209 -25.065 1.00 57.17 636 SER A O 1
ATOM 3111 N N . GLY A 1 405 ? 35.300 14.783 -24.432 1.00 66.48 637 GLY A N 1
ATOM 3112 C CA . GLY A 1 405 ? 34.961 14.124 -23.178 1.00 64.49 637 GLY A CA 1
ATOM 3113 C C . GLY A 1 405 ? 33.527 14.342 -22.728 1.00 61.77 637 GLY A C 1
ATOM 3114 O O . GLY A 1 405 ? 32.711 14.899 -23.462 1.00 62.79 637 GLY A O 1
ATOM 3115 N N . GLY A 1 406 ? 33.234 13.897 -21.509 1.00 50.36 638 GLY A N 1
ATOM 3116 C CA . GLY A 1 406 ? 31.905 14.019 -20.925 1.00 51.58 638 GLY A CA 1
ATOM 3117 C C . GLY A 1 406 ? 31.836 13.378 -19.549 1.00 51.75 638 GLY A C 1
ATOM 3118 O O . GLY A 1 406 ? 32.542 12.404 -19.278 1.00 51.56 638 GLY A O 1
ATOM 3119 N N . HIS A 1 407 ? 30.986 13.928 -18.682 1.00 59.79 639 HIS A N 1
ATOM 3120 C CA . HIS A 1 407 ? 30.828 13.417 -17.323 1.00 59.04 639 HIS A CA 1
ATOM 3121 C C . HIS A 1 407 ? 29.582 12.559 -17.184 1.00 58.74 639 HIS A C 1
ATOM 3122 O O . HIS A 1 407 ? 28.471 13.071 -17.058 1.00 62.13 639 HIS A O 1
ATOM 3129 N N . VAL A 1 408 ? 29.784 11.244 -17.206 1.00 40.36 640 VAL A N 1
ATOM 3130 C CA . VAL A 1 408 ? 28.685 10.289 -17.122 1.00 40.19 640 VAL A CA 1
ATOM 3131 C C . VAL A 1 408 ? 28.606 9.679 -15.724 1.00 43.37 640 VAL A C 1
ATOM 3132 O O . VAL A 1 408 ? 29.524 8.994 -15.273 1.00 42.91 640 VAL A O 1
ATOM 3136 N N . LYS A 1 409 ? 27.487 9.942 -15.049 1.00 49.40 641 LYS A N 1
ATOM 3137 C CA . LYS A 1 409 ? 27.286 9.508 -13.674 1.00 51.19 641 LYS A CA 1
ATOM 3138 C C . LYS A 1 409 ? 26.398 8.277 -13.575 1.00 53.38 641 LYS A C 1
ATOM 3139 O O . LYS A 1 409 ? 25.376 8.182 -14.259 1.00 54.50 641 LYS A O 1
ATOM 3145 N N . LEU A 1 410 ? 26.805 7.334 -12.730 1.00 96.75 642 LEU A N 1
ATOM 3146 C CA . LEU A 1 410 ? 25.984 6.168 -12.390 1.00 97.99 642 LEU A CA 1
ATOM 3147 C C . LEU A 1 410 ? 25.588 6.303 -10.916 1.00 101.07 642 LEU A C 1
ATOM 3148 O O . LEU A 1 410 ? 24.420 6.514 -10.581 1.00 100.72 642 LEU A O 1
ATOM 3153 N N . GLU A 1 411 ? 26.585 6.158 -10.049 1.00 126.92 643 GLU A N 1
ATOM 3154 C CA . GLU A 1 411 ? 26.431 6.413 -8.628 1.00 131.75 643 GLU A CA 1
ATOM 3155 C C . GLU A 1 411 ? 26.797 7.889 -8.397 1.00 134.40 643 GLU A C 1
ATOM 3156 O O . GLU A 1 411 ? 27.459 8.509 -9.234 1.00 136.23 643 GLU A O 1
ATOM 3162 N N . GLU A 1 412 ? 26.348 8.445 -7.274 1.00 95.47 644 GLU A N 1
ATOM 3163 C CA . GLU A 1 412 ? 26.710 9.810 -6.881 1.00 96.59 644 GLU A CA 1
ATOM 3164 C C . GLU A 1 412 ? 28.210 9.887 -6.579 1.00 96.75 644 GLU A C 1
ATOM 3165 O O . GLU A 1 412 ? 28.785 10.976 -6.504 1.00 97.03 644 GLU A O 1
ATOM 3171 N N . ASP A 1 413 ? 28.829 8.719 -6.414 1.00 134.03 645 ASP A N 1
ATOM 3172 C CA . ASP A 1 413 ? 30.259 8.600 -6.154 1.00 132.25 645 ASP A CA 1
ATOM 3173 C C . ASP A 1 413 ? 31.025 8.225 -7.429 1.00 129.18 645 ASP A C 1
ATOM 3174 O O . ASP A 1 413 ? 32.052 8.828 -7.747 1.00 128.58 645 ASP A O 1
ATOM 3179 N N . VAL A 1 414 ? 30.510 7.232 -8.151 1.00 103.09 646 VAL A N 1
ATOM 3180 C CA . VAL A 1 414 ? 31.160 6.701 -9.348 1.00 99.57 646 VAL A CA 1
ATOM 3181 C C . VAL A 1 414 ? 30.891 7.567 -10.577 1.00 98.20 646 VAL A C 1
ATOM 3182 O O . VAL A 1 414 ? 29.735 7.837 -10.915 1.00 99.34 646 VAL A O 1
ATOM 3186 N N . ASP A 1 415 ? 31.966 7.998 -11.235 1.00 47.32 647 ASP A N 1
ATOM 3187 C CA . ASP A 1 415 ? 31.859 8.825 -12.433 1.00 46.29 647 ASP A CA 1
ATOM 3188 C C . ASP A 1 415 ? 32.671 8.276 -13.604 1.00 41.05 647 ASP A C 1
ATOM 3189 O O . ASP A 1 415 ? 33.902 8.186 -13.542 1.00 37.80 647 ASP A O 1
ATOM 3194 N N . LEU A 1 416 ? 31.957 7.892 -14.662 1.00 58.81 648 LEU A N 1
ATOM 3195 C CA . LEU A 1 416 ? 32.579 7.505 -15.924 1.00 56.46 648 LEU A CA 1
ATOM 3196 C C . LEU A 1 416 ? 32.906 8.801 -16.671 1.00 58.17 648 LEU A C 1
ATOM 3197 O O . LEU A 1 416 ? 32.106 9.747 -16.681 1.00 61.93 648 LEU A O 1
ATOM 3202 N N . GLY A 1 417 ? 34.075 8.832 -17.302 1.00 46.33 649 GLY A N 1
ATOM 3203 C CA . GLY A 1 417 ? 34.577 10.061 -17.911 1.00 42.63 649 GLY A CA 1
ATOM 3204 C C . GLY A 1 417 ? 35.981 10.325 -17.389 1.00 43.11 649 GLY A C 1
ATOM 3205 O O . GLY A 1 417 ? 36.675 11.230 -17.851 1.00 41.45 649 GLY A O 1
ATOM 3206 N N . TYR A 1 418 ? 36.368 9.539 -16.389 1.00 46.59 650 TYR A N 1
ATOM 3207 C CA . TYR A 1 418 ? 37.740 9.490 -15.903 1.00 45.03 650 TYR A CA 1
ATOM 3208 C C . TYR A 1 418 ? 38.245 8.066 -16.111 1.00 40.68 650 TYR A C 1
ATOM 3209 O O . TYR A 1 418 ? 37.478 7.110 -15.998 1.00 39.92 650 TYR A O 1
ATOM 3218 N N . VAL A 1 419 ? 39.537 7.940 -16.415 1.00 42.41 651 VAL A N 1
ATOM 3219 C CA . VAL A 1 419 ? 40.144 6.642 -16.712 1.00 40.08 651 VAL A CA 1
ATOM 3220 C C . VAL A 1 419 ? 39.943 5.638 -15.584 1.00 39.34 651 VAL A C 1
ATOM 3221 O O . VAL A 1 419 ? 40.368 5.857 -14.449 1.00 42.73 651 VAL A O 1
ATOM 3225 N N . GLU A 1 420 ? 39.266 4.548 -15.924 1.00 36.73 652 GLU A N 1
ATOM 3226 C CA . GLU A 1 420 ? 38.921 3.471 -15.004 1.00 33.51 652 GLU A CA 1
ATOM 3227 C C . GLU A 1 420 ? 40.165 2.846 -14.362 1.00 31.05 652 GLU A C 1
ATOM 3228 O O . GLU A 1 420 ? 41.183 2.649 -15.026 1.00 26.69 652 GLU A O 1
ATOM 3234 N N . ASP A 1 421 ? 40.074 2.556 -13.060 1.00 32.89 653 ASP A N 1
ATOM 3235 C CA . ASP A 1 421 ? 41.176 1.961 -12.299 1.00 31.74 653 ASP A CA 1
ATOM 3236 C C . ASP A 1 421 ? 41.587 0.602 -12.862 1.00 32.34 653 ASP A C 1
ATOM 3237 O O . ASP A 1 421 ? 40.730 -0.257 -13.127 1.00 30.94 653 ASP A O 1
ATOM 3242 N N . GLY A 1 422 ? 42.897 0.416 -13.040 1.00 38.41 654 GLY A N 1
ATOM 3243 C CA . GLY A 1 422 ? 43.436 -0.838 -13.554 1.00 37.42 654 GLY A CA 1
ATOM 3244 C C . GLY A 1 422 ? 43.917 -0.765 -14.995 1.00 36.52 654 GLY A C 1
ATOM 3245 O O . GLY A 1 422 ? 44.571 -1.687 -15.481 1.00 33.70 654 GLY A O 1
ATOM 3246 N N . THR A 1 423 ? 43.581 0.334 -15.670 1.00 24.67 655 THR A N 1
ATOM 3247 C CA . THR A 1 423 ? 43.979 0.564 -17.059 1.00 24.86 655 THR A CA 1
ATOM 3248 C C . THR A 1 423 ? 45.478 0.880 -17.137 1.00 28.57 655 THR A C 1
ATOM 3249 O O . THR A 1 423 ? 45.990 1.670 -16.333 1.00 28.86 655 THR A O 1
ATOM 3253 N N . PRO A 1 424 ? 46.193 0.264 -18.101 1.00 24.54 656 PRO A N 1
ATOM 3254 C CA . PRO A 1 424 ? 47.629 0.504 -18.269 1.00 26.70 656 PRO A CA 1
ATOM 3255 C C . PRO A 1 424 ? 47.953 1.964 -18.568 1.00 28.02 656 PRO A C 1
ATOM 3256 O O . PRO A 1 424 ? 47.292 2.591 -19.399 1.00 30.71 656 PRO A O 1
ATOM 3260 N N . CYS A 1 425 ? 48.962 2.493 -17.880 1.00 31.11 657 CYS A N 1
ATOM 3261 C CA . CYS A 1 425 ? 49.457 3.849 -18.123 1.00 33.11 657 CYS A CA 1
ATOM 3262 C C . CYS A 1 425 ? 50.945 3.809 -18.482 1.00 36.63 657 CYS A C 1
ATOM 3263 O O . CYS A 1 425 ? 51.618 4.845 -18.520 1.00 42.46 657 CYS A O 1
ATOM 3266 N N . GLY A 1 426 ? 51.444 2.601 -18.749 1.00 37.26 658 GLY A N 1
ATOM 3267 C CA . GLY A 1 426 ? 52.842 2.385 -19.090 1.00 36.66 658 GLY A CA 1
ATOM 3268 C C . GLY A 1 426 ? 53.271 0.956 -18.800 1.00 39.87 658 GLY A C 1
ATOM 3269 O O . GLY A 1 426 ? 52.442 0.127 -18.420 1.00 39.33 658 GLY A O 1
ATOM 3270 N N . PRO A 1 427 ? 54.565 0.645 -18.983 1.00 43.17 659 PRO A N 1
ATOM 3271 C CA . PRO A 1 427 ? 55.095 -0.696 -18.723 1.00 40.70 659 PRO A CA 1
ATOM 3272 C C . PRO A 1 427 ? 55.047 -1.028 -17.228 1.00 38.72 659 PRO A C 1
ATOM 3273 O O . PRO A 1 427 ? 55.662 -0.328 -16.416 1.00 37.06 659 PRO A O 1
ATOM 3277 N N . GLN A 1 428 ? 54.315 -2.086 -16.887 1.00 40.52 660 GLN A N 1
ATOM 3278 C CA . GLN A 1 428 ? 54.138 -2.545 -15.499 1.00 38.88 660 GLN A CA 1
ATOM 3279 C C . GLN A 1 428 ? 53.505 -1.491 -14.591 1.00 37.45 660 GLN A C 1
ATOM 3280 O O . GLN A 1 428 ? 53.745 -1.479 -13.377 1.00 35.40 660 GLN A O 1
ATOM 3286 N N . MET A 1 429 ? 52.696 -0.615 -15.179 1.00 41.83 661 MET A N 1
ATOM 3287 C CA . MET A 1 429 ? 52.056 0.467 -14.437 1.00 41.35 661 MET A CA 1
ATOM 3288 C C . MET A 1 429 ? 50.579 0.622 -14.789 1.00 40.31 661 MET A C 1
ATOM 3289 O O . MET A 1 429 ? 50.203 0.559 -15.964 1.00 39.42 661 MET A O 1
ATOM 3294 N N . MET A 1 430 ? 49.755 0.816 -13.761 1.00 37.81 662 MET A N 1
ATOM 3295 C CA . MET A 1 430 ? 48.305 0.937 -13.927 1.00 39.68 662 MET A CA 1
ATOM 3296 C C . MET A 1 430 ? 47.733 2.178 -13.238 1.00 38.81 662 MET A C 1
ATOM 3297 O O . MET A 1 430 ? 48.398 2.806 -12.419 1.00 40.36 662 MET A O 1
ATOM 3302 N N . CYS A 1 431 ? 46.502 2.525 -13.592 1.00 29.72 663 CYS A N 1
ATOM 3303 C CA . CYS A 1 431 ? 45.807 3.658 -12.991 1.00 32.41 663 CYS A CA 1
ATOM 3304 C C . CYS A 1 431 ? 45.066 3.248 -11.722 1.00 32.08 663 CYS A C 1
ATOM 3305 O O . CYS A 1 431 ? 44.399 2.215 -11.693 1.00 32.86 663 CYS A O 1
ATOM 3308 N N . LEU A 1 432 ? 45.199 4.068 -10.682 1.00 28.41 664 LEU A N 1
ATOM 3309 C CA . LEU A 1 432 ? 44.490 3.858 -9.416 1.00 31.94 664 LEU A CA 1
ATOM 3310 C C . LEU A 1 432 ? 44.247 5.222 -8.776 1.00 33.01 664 LEU A C 1
ATOM 3311 O O . LEU A 1 432 ? 45.192 5.918 -8.408 1.00 34.61 664 LEU A O 1
ATOM 3316 N N . GLU A 1 433 ? 42.971 5.590 -8.653 1.00 40.48 665 GLU A N 1
ATOM 3317 C CA . GLU A 1 433 ? 42.559 6.875 -8.089 1.00 44.00 665 GLU A CA 1
ATOM 3318 C C . GLU A 1 433 ? 43.236 8.042 -8.819 1.00 44.87 665 GLU A C 1
ATOM 3319 O O . GLU A 1 433 ? 43.837 8.926 -8.196 1.00 45.85 665 GLU A O 1
ATOM 3325 N N . HIS A 1 434 ? 43.137 8.017 -10.150 1.00 38.89 666 HIS A N 1
ATOM 3326 C CA . HIS A 1 434 ? 43.710 9.045 -11.035 1.00 42.59 666 HIS A CA 1
ATOM 3327 C C . HIS A 1 434 ? 45.237 9.163 -10.949 1.00 44.63 666 HIS A C 1
ATOM 3328 O O . HIS A 1 434 ? 45.801 10.227 -11.220 1.00 48.09 666 HIS A O 1
ATOM 3335 N N . ARG A 1 435 ? 45.897 8.069 -10.575 1.00 50.89 667 ARG A N 1
ATOM 3336 C CA . ARG A 1 435 ? 47.348 8.041 -10.440 1.00 49.05 667 ARG A CA 1
ATOM 3337 C C . ARG A 1 435 ? 47.964 6.834 -11.134 1.00 46.21 667 ARG A C 1
ATOM 3338 O O . ARG A 1 435 ? 47.453 5.721 -11.027 1.00 45.32 667 ARG A O 1
ATOM 3346 N N . CYS A 1 436 ? 49.064 7.067 -11.849 1.00 40.06 668 CYS A N 1
ATOM 3347 C CA . CYS A 1 436 ? 49.792 6.004 -12.523 1.00 39.41 668 CYS A CA 1
ATOM 3348 C C . CYS A 1 436 ? 50.765 5.348 -11.538 1.00 39.71 668 CYS A C 1
ATOM 3349 O O . CYS A 1 436 ? 51.815 5.903 -11.214 1.00 41.94 668 CYS A O 1
ATOM 3352 N N . LEU A 1 437 ? 50.395 4.161 -11.063 1.00 45.85 669 LEU A N 1
ATOM 3353 C CA . LEU A 1 437 ? 51.171 3.438 -10.059 1.00 42.36 669 LEU A CA 1
ATOM 3354 C C . LEU A 1 437 ? 51.708 2.115 -10.590 1.00 40.60 669 LEU A C 1
ATOM 3355 O O . LEU A 1 437 ? 51.146 1.555 -11.532 1.00 38.64 669 LEU A O 1
ATOM 3360 N N . PRO A 1 438 ? 52.802 1.603 -9.991 1.00 47.52 670 PRO A N 1
ATOM 3361 C CA . PRO A 1 438 ? 53.370 0.312 -10.389 1.00 45.86 670 PRO A CA 1
ATOM 3362 C C . PRO A 1 438 ? 52.402 -0.842 -10.063 1.00 43.48 670 PRO A C 1
ATOM 3363 O O . PRO A 1 438 ? 51.530 -0.700 -9.202 1.00 45.60 670 PRO A O 1
ATOM 3367 N N . VAL A 1 439 ? 52.581 -1.975 -10.745 1.00 36.30 671 VAL A N 1
ATOM 3368 C CA . VAL A 1 439 ? 51.729 -3.158 -10.559 1.00 36.98 671 VAL A CA 1
ATOM 3369 C C . VAL A 1 439 ? 51.684 -3.671 -9.114 1.00 36.51 671 VAL A C 1
ATOM 3370 O O . VAL A 1 439 ? 50.707 -4.312 -8.706 1.00 37.03 671 VAL A O 1
ATOM 3374 N N . ALA A 1 440 ? 52.734 -3.379 -8.352 1.00 33.15 672 ALA A N 1
ATOM 3375 C CA . ALA A 1 440 ? 52.846 -3.807 -6.957 1.00 36.27 672 ALA A CA 1
ATOM 3376 C C . ALA A 1 440 ? 51.814 -3.140 -6.043 1.00 35.74 672 ALA A C 1
ATOM 3377 O O . ALA A 1 440 ? 51.395 -3.725 -5.043 1.00 38.10 672 ALA A O 1
ATOM 3379 N N . SER A 1 441 ? 51.409 -1.922 -6.399 1.00 34.52 673 SER A N 1
ATOM 3380 C CA . SER A 1 441 ? 50.432 -1.148 -5.631 1.00 34.10 673 SER A CA 1
ATOM 3381 C C . SER A 1 441 ? 49.019 -1.742 -5.677 1.00 37.27 673 SER A C 1
ATOM 3382 O O . SER A 1 441 ? 48.083 -1.189 -5.092 1.00 40.23 673 SER A O 1
ATOM 3385 N N . PHE A 1 442 ? 48.876 -2.867 -6.377 1.00 41.30 674 PHE A N 1
ATOM 3386 C CA . PHE A 1 442 ? 47.606 -3.567 -6.496 1.00 39.69 674 PHE A CA 1
ATOM 3387 C C . PHE A 1 442 ? 47.622 -4.868 -5.687 1.00 38.16 674 PHE A C 1
ATOM 3388 O O . PHE A 1 442 ? 46.570 -5.456 -5.409 1.00 38.56 674 PHE A O 1
ATOM 3396 N N . ASN A 1 443 ? 48.825 -5.293 -5.306 1.00 44.86 675 ASN A N 1
ATOM 3397 C CA . ASN A 1 443 ? 49.053 -6.523 -4.534 1.00 46.14 675 ASN A CA 1
ATOM 3398 C C . ASN A 1 443 ? 48.224 -7.706 -5.031 1.00 44.14 675 ASN A C 1
ATOM 3399 O O . ASN A 1 443 ? 47.380 -8.232 -4.296 1.00 41.82 675 ASN A O 1
ATOM 3404 N N . PHE A 1 444 ? 48.450 -8.099 -6.280 1.00 43.17 676 PHE A N 1
ATOM 3405 C CA . PHE A 1 444 ? 47.767 -9.252 -6.863 1.00 42.49 676 PHE A CA 1
ATOM 3406 C C . PHE A 1 444 ? 48.230 -10.547 -6.199 1.00 43.89 676 PHE A C 1
ATOM 3407 O O . PHE A 1 444 ? 49.410 -10.708 -5.889 1.00 45.74 676 PHE A O 1
ATOM 3415 N N . SER A 1 445 ? 47.285 -11.452 -5.978 1.00 37.88 677 SER A N 1
ATOM 3416 C CA . SER A 1 445 ? 47.589 -12.794 -5.478 1.00 39.80 677 SER A CA 1
ATOM 3417 C C . SER A 1 445 ? 48.207 -13.603 -6.626 1.00 41.16 677 SER A C 1
ATOM 3418 O O . SER A 1 445 ? 48.061 -13.241 -7.796 1.00 39.04 677 SER A O 1
ATOM 3421 N N . THR A 1 446 ? 48.896 -14.694 -6.296 1.00 49.54 678 THR A N 1
ATOM 3422 C CA . THR A 1 446 ? 49.576 -15.493 -7.315 1.00 51.98 678 THR A CA 1
ATOM 3423 C C . THR A 1 446 ? 49.408 -16.988 -7.123 1.00 51.47 678 THR A C 1
ATOM 3424 O O . THR A 1 446 ? 49.076 -17.455 -6.034 1.00 52.96 678 THR A O 1
ATOM 3428 N N . CYS A 1 447 ? 49.635 -17.728 -8.202 1.00 41.27 679 CYS A N 1
ATOM 3429 C CA . CYS A 1 447 ? 49.652 -19.182 -8.188 1.00 36.09 679 CYS A CA 1
ATOM 3430 C C . CYS A 1 447 ? 51.003 -19.676 -7.646 1.00 36.12 679 CYS A C 1
ATOM 3431 O O . CYS A 1 447 ? 51.922 -18.883 -7.424 1.00 39.20 679 CYS A O 1
ATOM 3434 N N . LEU A 1 448 ? 51.117 -20.989 -7.443 1.00 41.63 680 LEU A N 1
ATOM 3435 C CA . LEU A 1 448 ? 52.359 -21.601 -6.969 1.00 40.28 680 LEU A CA 1
ATOM 3436 C C . LEU A 1 448 ? 53.401 -21.676 -8.085 1.00 42.28 680 LEU A C 1
ATOM 3437 O O . LEU A 1 448 ? 53.072 -21.974 -9.237 1.00 41.45 680 LEU A O 1
ATOM 3442 N N . SER A 1 449 ? 54.653 -21.393 -7.737 1.00 46.75 681 SER A N 1
ATOM 3443 C CA . SER A 1 449 ? 55.758 -21.446 -8.696 1.00 47.31 681 SER A CA 1
ATOM 3444 C C . SER A 1 449 ? 57.050 -21.916 -8.029 1.00 50.27 681 SER A C 1
ATOM 3445 O O . SER A 1 449 ? 57.414 -21.441 -6.952 1.00 52.41 681 SER A O 1
ATOM 3448 N N . SER A 1 450 ? 57.731 -22.853 -8.680 1.00 38.26 682 SER A N 1
ATOM 3449 C CA . SER A 1 450 ? 58.961 -23.428 -8.151 1.00 39.97 682 SER A CA 1
ATOM 3450 C C . SER A 1 450 ? 60.212 -22.986 -8.921 1.00 40.13 682 SER A C 1
ATOM 3451 O O . SER A 1 450 ? 61.277 -23.600 -8.806 1.00 43.99 682 SER A O 1
ATOM 3454 N N . LYS A 1 451 ? 60.067 -21.920 -9.699 1.00 36.85 683 LYS A N 1
ATOM 3455 C CA . LYS A 1 451 ? 61.182 -21.326 -10.430 1.00 40.89 683 LYS A CA 1
ATOM 3456 C C . LYS A 1 451 ? 61.211 -19.812 -10.201 1.00 42.47 683 LYS A C 1
ATOM 3457 O O . LYS A 1 451 ? 60.172 -19.144 -10.267 1.00 42.15 683 LYS A O 1
ATOM 3463 N N . GLU A 1 452 ? 62.407 -19.286 -9.933 1.00 45.90 684 GLU A N 1
ATOM 3464 C CA . GLU A 1 452 ? 62.603 -17.874 -9.606 1.00 46.35 684 GLU A CA 1
ATOM 3465 C C . GLU A 1 452 ? 62.196 -16.933 -10.742 1.00 45.74 684 GLU A C 1
ATOM 3466 O O . GLU A 1 452 ? 62.745 -17.001 -11.847 1.00 45.53 684 GLU A O 1
ATOM 3472 N N . GLY A 1 453 ? 61.225 -16.067 -10.457 1.00 43.18 685 GLY A N 1
ATOM 3473 C CA . GLY A 1 453 ? 60.760 -15.070 -11.414 1.00 41.71 685 GLY A CA 1
ATOM 3474 C C . GLY A 1 453 ? 59.924 -15.609 -12.559 1.00 42.75 685 GLY A C 1
ATOM 3475 O O . GLY A 1 453 ? 60.003 -15.109 -13.682 1.00 41.47 685 GLY A O 1
ATOM 3476 N N . THR A 1 454 ? 59.123 -16.637 -12.276 1.00 52.83 686 THR A N 1
ATOM 3477 C CA . THR A 1 454 ? 58.236 -17.246 -13.274 1.00 50.42 686 THR A CA 1
ATOM 3478 C C . THR A 1 454 ? 56.833 -17.450 -12.714 1.00 47.17 686 THR A C 1
ATOM 3479 O O . THR A 1 454 ? 56.648 -17.566 -11.501 1.00 47.64 686 THR A O 1
ATOM 3483 N N . ILE A 1 455 ? 55.852 -17.493 -13.610 1.00 35.95 687 ILE A N 1
ATOM 3484 C CA . ILE A 1 455 ? 54.466 -17.803 -13.240 1.00 33.11 687 ILE A CA 1
ATOM 3485 C C . ILE A 1 455 ? 54.213 -19.281 -13.553 1.00 33.28 687 ILE A C 1
ATOM 3486 O O . ILE A 1 455 ? 54.377 -19.713 -14.704 1.00 31.45 687 ILE A O 1
ATOM 3491 N N . CYS A 1 456 ? 53.811 -20.037 -12.531 1.00 39.05 688 CYS A N 1
ATOM 3492 C CA . CYS A 1 456 ? 53.577 -21.487 -12.641 1.00 42.05 688 CYS A CA 1
ATOM 3493 C C . CYS A 1 456 ? 54.815 -22.232 -13.152 1.00 43.25 688 CYS A C 1
ATOM 3494 O O . CYS A 1 456 ? 54.734 -23.012 -14.108 1.00 43.80 688 CYS A O 1
ATOM 3497 N N . SER A 1 457 ? 55.953 -21.974 -12.507 1.00 31.67 689 SER A N 1
ATOM 3498 C CA . SER A 1 457 ? 57.257 -22.558 -12.862 1.00 31.33 689 SER A CA 1
ATOM 3499 C C . SER A 1 457 ? 57.656 -22.321 -14.330 1.00 33.00 689 SER A C 1
ATOM 3500 O O . SER A 1 457 ? 58.602 -22.937 -14.836 1.00 31.02 689 SER A O 1
ATOM 3503 N N . GLY A 1 458 ? 56.941 -21.410 -14.991 1.00 29.87 690 GLY A N 1
ATOM 3504 C CA . GLY A 1 458 ? 57.191 -21.079 -16.389 1.00 31.37 690 GLY A CA 1
ATOM 3505 C C . GLY A 1 458 ? 56.559 -22.050 -17.372 1.00 34.64 690 GLY A C 1
ATOM 3506 O O . GLY A 1 458 ? 56.892 -22.036 -18.560 1.00 35.25 690 GLY A O 1
ATOM 3507 N N . ASN A 1 459 ? 55.642 -22.882 -16.882 1.00 44.17 691 ASN A N 1
ATOM 3508 C CA . ASN A 1 459 ? 54.989 -23.900 -17.713 1.00 46.05 691 ASN A CA 1
ATOM 3509 C C . ASN A 1 459 ? 53.466 -23.925 -17.566 1.00 48.31 691 ASN A C 1
ATOM 3510 O O . ASN A 1 459 ? 52.836 -24.969 -17.754 1.00 49.94 691 ASN A O 1
ATOM 3515 N N . GLY A 1 460 ? 52.879 -22.774 -17.239 1.00 53.33 692 GLY A N 1
ATOM 3516 C CA . GLY A 1 460 ? 51.435 -22.684 -17.071 1.00 52.89 692 GLY A CA 1
ATOM 3517 C C . GLY A 1 460 ? 50.893 -21.280 -16.888 1.00 51.86 692 GLY A C 1
ATOM 3518 O O . GLY A 1 460 ? 51.652 -20.319 -16.746 1.00 53.23 692 GLY A O 1
ATOM 3519 N N . VAL A 1 461 ? 49.567 -21.173 -16.889 1.00 36.18 693 VAL A N 1
ATOM 3520 C CA . VAL A 1 461 ? 48.867 -19.899 -16.716 1.00 32.62 693 VAL A CA 1
ATOM 3521 C C . VAL A 1 461 ? 48.110 -19.896 -15.392 1.00 27.54 693 VAL A C 1
ATOM 3522 O O . VAL A 1 461 ? 47.460 -20.878 -15.037 1.00 26.31 693 VAL A O 1
ATOM 3526 N N . CYS A 1 462 ? 48.196 -18.781 -14.672 1.00 31.44 694 CYS A N 1
ATOM 3527 C CA . CYS A 1 462 ? 47.490 -18.619 -13.405 1.00 29.48 694 CYS A CA 1
ATOM 3528 C C . CYS A 1 462 ? 46.037 -18.217 -13.645 1.00 29.77 694 CYS A C 1
ATOM 3529 O O . CYS A 1 462 ? 45.758 -17.130 -14.162 1.00 29.62 694 CYS A O 1
ATOM 3532 N N . SER A 1 463 ? 45.119 -19.103 -13.270 1.00 33.68 695 SER A N 1
ATOM 3533 C CA . SER A 1 463 ? 43.681 -18.874 -13.446 1.00 34.38 695 SER A CA 1
ATOM 3534 C C . SER A 1 463 ? 43.125 -17.911 -12.410 1.00 35.47 695 SER A C 1
ATOM 3535 O O . SER A 1 463 ? 43.804 -17.572 -11.442 1.00 34.05 695 SER A O 1
ATOM 3538 N N . ASN A 1 464 ? 41.880 -17.475 -12.616 1.00 44.53 696 ASN A N 1
ATOM 3539 C CA . ASN A 1 464 ? 41.199 -16.595 -11.668 1.00 44.30 696 ASN A CA 1
ATOM 3540 C C . ASN A 1 464 ? 40.872 -17.311 -10.346 1.00 45.73 696 ASN A C 1
ATOM 3541 O O . ASN A 1 464 ? 40.609 -16.668 -9.327 1.00 46.44 696 ASN A O 1
ATOM 3546 N N . GLU A 1 465 ? 40.899 -18.642 -10.386 1.00 41.99 697 GLU A N 1
ATOM 3547 C CA . GLU A 1 465 ? 40.729 -19.473 -9.198 1.00 45.21 697 GLU A CA 1
ATOM 3548 C C . GLU A 1 465 ? 42.062 -19.607 -8.439 1.00 44.46 697 GLU A C 1
ATOM 3549 O O . GLU A 1 465 ? 42.133 -20.286 -7.406 1.00 48.28 697 GLU A O 1
ATOM 3555 N N . LEU A 1 466 ? 43.098 -18.947 -8.958 1.00 32.99 698 LEU A N 1
ATOM 3556 C CA . LEU A 1 466 ? 44.461 -19.018 -8.429 1.00 30.48 698 LEU A CA 1
ATOM 3557 C C . LEU A 1 466 ? 45.023 -20.439 -8.458 1.00 31.05 698 LEU A C 1
ATOM 3558 O O . LEU A 1 466 ? 45.634 -20.910 -7.489 1.00 28.83 698 LEU A O 1
ATOM 3563 N N . LYS A 1 467 ? 44.797 -21.113 -9.588 1.00 44.82 699 LYS A N 1
ATOM 3564 C CA . LYS A 1 467 ? 45.319 -22.454 -9.836 1.00 46.25 699 LYS A CA 1
ATOM 3565 C C . LYS A 1 467 ? 46.112 -22.458 -11.139 1.00 49.27 699 LYS A C 1
ATOM 3566 O O . LYS A 1 467 ? 45.787 -21.724 -12.077 1.00 47.65 699 LYS A O 1
ATOM 3572 N N . CYS A 1 468 ? 47.153 -23.283 -11.190 1.00 35.44 700 CYS A N 1
ATOM 3573 C CA . CYS A 1 468 ? 47.995 -23.379 -12.375 1.00 33.23 700 CYS A CA 1
ATOM 3574 C C . CYS A 1 468 ? 47.406 -24.297 -13.444 1.00 33.14 700 CYS A C 1
ATOM 3575 O O . CYS A 1 468 ? 47.210 -25.490 -13.214 1.00 35.27 700 CYS A O 1
ATOM 3578 N N . VAL A 1 469 ? 47.108 -23.717 -14.604 1.00 38.71 701 VAL A N 1
ATOM 3579 C CA . VAL A 1 469 ? 46.658 -24.481 -15.765 1.00 38.56 701 VAL A CA 1
ATOM 3580 C C . VAL A 1 469 ? 47.897 -24.746 -16.618 1.00 38.99 701 VAL A C 1
ATOM 3581 O O . VAL A 1 469 ? 48.349 -23.884 -17.373 1.00 40.26 701 VAL A O 1
ATOM 3585 N N . CYS A 1 470 ? 48.436 -25.951 -16.485 1.00 30.14 702 CYS A N 1
ATOM 3586 C CA . CYS A 1 470 ? 49.699 -26.317 -17.122 1.00 28.39 702 CYS A CA 1
ATOM 3587 C C . CYS A 1 470 ? 49.600 -26.516 -18.624 1.00 30.39 702 CYS A C 1
ATOM 3588 O O . CYS A 1 470 ? 48.530 -26.833 -19.151 1.00 30.53 702 CYS A O 1
ATOM 3591 N N . ASN A 1 471 ? 50.725 -26.318 -19.305 1.00 31.00 703 ASN A N 1
ATOM 3592 C CA . ASN A 1 471 ? 50.852 -26.623 -20.722 1.00 37.39 703 ASN A CA 1
ATOM 3593 C C . ASN A 1 471 ? 50.911 -28.147 -20.902 1.00 40.71 703 ASN A C 1
ATOM 3594 O O . ASN A 1 471 ? 50.892 -28.896 -19.918 1.00 39.23 703 ASN A O 1
ATOM 3599 N N . ARG A 1 472 ? 50.976 -28.601 -22.153 1.00 40.28 704 ARG A N 1
ATOM 3600 C CA . ARG A 1 472 ? 51.072 -30.027 -22.441 1.00 45.26 704 ARG A CA 1
ATOM 3601 C C . ARG A 1 472 ? 52.332 -30.626 -21.800 1.00 45.60 704 ARG A C 1
ATOM 3602 O O . ARG A 1 472 ? 53.375 -29.969 -21.724 1.00 49.89 704 ARG A O 1
ATOM 3610 N N . HIS A 1 473 ? 52.206 -31.864 -21.322 1.00 59.45 705 HIS A N 1
ATOM 3611 C CA . HIS A 1 473 ? 53.316 -32.629 -20.735 1.00 56.30 705 HIS A CA 1
ATOM 3612 C C . HIS A 1 473 ? 53.819 -32.161 -19.365 1.00 53.96 705 HIS A C 1
ATOM 3613 O O . HIS A 1 473 ? 54.740 -32.755 -18.804 1.00 56.19 705 HIS A O 1
ATOM 3620 N N . TRP A 1 474 ? 53.218 -31.100 -18.831 1.00 38.60 706 TRP A N 1
ATOM 3621 C CA . TRP A 1 474 ? 53.585 -30.602 -17.507 1.00 35.30 706 TRP A CA 1
ATOM 3622 C C . TRP A 1 474 ? 52.476 -30.858 -16.491 1.00 33.55 706 TRP A C 1
ATOM 3623 O O . TRP A 1 474 ? 51.294 -30.616 -16.772 1.00 32.96 706 TRP A O 1
ATOM 3634 N N . ILE A 1 475 ? 52.856 -31.370 -15.321 1.00 38.39 707 ILE A N 1
ATOM 3635 C CA . ILE A 1 475 ? 51.895 -31.667 -14.254 1.00 39.24 707 ILE A CA 1
ATOM 3636 C C . ILE A 1 475 ? 52.297 -31.038 -12.918 1.00 40.07 707 ILE A C 1
ATOM 3637 O O . ILE A 1 475 ? 53.402 -30.505 -12.780 1.00 43.58 707 ILE A O 1
ATOM 3642 N N . GLY A 1 476 ? 51.385 -31.094 -11.948 1.00 36.20 708 GLY A N 1
ATOM 3643 C CA . GLY A 1 476 ? 51.619 -30.531 -10.626 1.00 31.15 708 GLY A CA 1
ATOM 3644 C C . GLY A 1 476 ? 50.850 -29.247 -10.402 1.00 33.15 708 GLY A C 1
ATOM 3645 O O . GLY A 1 476 ? 50.450 -28.569 -11.362 1.00 30.61 708 GLY A O 1
ATOM 3646 N N . SER A 1 477 ? 50.640 -28.907 -9.128 1.00 28.02 709 SER A N 1
ATOM 3647 C CA . SER A 1 477 ? 49.943 -27.678 -8.743 1.00 26.94 709 SER A CA 1
ATOM 3648 C C . SER A 1 477 ? 50.780 -26.431 -9.065 1.00 27.15 709 SER A C 1
ATOM 3649 O O . SER A 1 477 ? 50.283 -25.299 -9.004 1.00 26.94 709 SER A O 1
ATOM 3652 N N . ASP A 1 478 ? 52.046 -26.650 -9.412 1.00 28.83 710 ASP A N 1
ATOM 3653 C CA . ASP A 1 478 ? 52.965 -25.565 -9.773 1.00 28.95 710 ASP A CA 1
ATOM 3654 C C . ASP A 1 478 ? 53.480 -25.696 -11.212 1.00 29.38 710 ASP A C 1
ATOM 3655 O O . ASP A 1 478 ? 54.251 -24.846 -11.667 1.00 31.53 710 ASP A O 1
ATOM 3660 N N . CYS A 1 479 ? 53.052 -26.754 -11.907 1.00 30.11 711 CYS A N 1
ATOM 3661 C CA . CYS A 1 479 ? 53.495 -27.077 -13.279 1.00 30.20 711 CYS A CA 1
ATOM 3662 C C . CYS A 1 479 ? 55.018 -27.242 -13.374 1.00 31.94 711 CYS A C 1
ATOM 3663 O O . CYS A 1 479 ? 55.636 -26.849 -14.372 1.00 33.29 711 CYS A O 1
ATOM 3666 N N . ASN A 1 480 ? 55.610 -27.840 -12.340 1.00 33.30 712 ASN A N 1
ATOM 3667 C CA . ASN A 1 480 ? 57.055 -27.979 -12.262 1.00 36.71 712 ASN A CA 1
ATOM 3668 C C . ASN A 1 480 ? 57.586 -29.344 -12.706 1.00 39.43 712 ASN A C 1
ATOM 3669 O O . ASN A 1 480 ? 58.770 -29.483 -13.027 1.00 41.45 712 ASN A O 1
ATOM 3674 N N . THR A 1 481 ? 56.704 -30.336 -12.748 1.00 47.33 713 THR A N 1
ATOM 3675 C CA . THR A 1 481 ? 57.086 -31.702 -13.104 1.00 47.62 713 THR A CA 1
ATOM 3676 C C . THR A 1 481 ? 56.769 -32.032 -14.561 1.00 48.76 713 THR A C 1
ATOM 3677 O O . THR A 1 481 ? 55.637 -31.855 -15.017 1.00 50.67 713 THR A O 1
ATOM 3681 N N . TYR A 1 482 ? 57.783 -32.501 -15.284 1.00 35.94 714 TYR A N 1
ATOM 3682 C CA . TYR A 1 482 ? 57.626 -32.894 -16.687 1.00 37.49 714 TYR A CA 1
ATOM 3683 C C . TYR A 1 482 ? 57.168 -34.355 -16.760 1.00 41.38 714 TYR A C 1
ATOM 3684 O O . TYR A 1 482 ? 57.854 -35.263 -16.285 1.00 41.47 714 TYR A O 1
ATOM 3693 N N . PHE A 1 483 ? 55.998 -34.558 -17.358 1.00 47.25 715 PHE A N 1
ATOM 3694 C CA . PHE A 1 483 ? 55.356 -35.867 -17.430 1.00 48.56 715 PHE A CA 1
ATOM 3695 C C . PHE A 1 483 ? 54.630 -36.012 -18.769 1.00 51.06 715 PHE A C 1
ATOM 3696 O O . PHE A 1 483 ? 53.437 -35.712 -18.867 1.00 49.75 715 PHE A O 1
ATOM 3704 N N . PRO A 1 484 ? 55.346 -36.452 -19.815 1.00 54.62 716 PRO A N 1
ATOM 3705 C CA . PRO A 1 484 ? 54.723 -36.622 -21.134 1.00 59.95 716 PRO A CA 1
ATOM 3706 C C . PRO A 1 484 ? 53.859 -37.882 -21.210 1.00 66.03 716 PRO A C 1
ATOM 3707 O O . PRO A 1 484 ? 54.105 -38.849 -20.481 1.00 67.28 716 PRO A O 1
ATOM 3711 N N . HIS A 1 485 ? 52.858 -37.866 -22.092 1.00 100.23 717 HIS A N 1
ATOM 3712 C CA . HIS A 1 485 ? 51.911 -38.980 -22.209 1.00 108.79 717 HIS A CA 1
ATOM 3713 C C . HIS A 1 485 ? 51.571 -39.416 -23.636 1.00 112.62 717 HIS A C 1
ATOM 3714 O O . HIS A 1 485 ? 50.908 -40.446 -23.829 1.00 113.68 717 HIS A O 1
ATOM 3721 N N . ASN A 1 486 ? 52.048 -38.649 -24.621 1.00 92.52 718 ASN A N 1
ATOM 3722 C CA . ASN A 1 486 ? 51.748 -38.870 -26.045 1.00 97.56 718 ASN A CA 1
ATOM 3723 C C . ASN A 1 486 ? 50.329 -38.418 -26.405 1.00 101.94 718 ASN A C 1
ATOM 3724 O O . ASN A 1 486 ? 49.333 -38.987 -25.918 1.00 102.67 718 ASN A O 1
ATOM 3729 N N . ASN B 1 1 ? 65.703 -1.028 31.483 1.00 85.59 233 ASN B N 1
ATOM 3730 C CA . ASN B 1 1 ? 64.389 -1.453 30.917 1.00 84.23 233 ASN B CA 1
ATOM 3731 C C . ASN B 1 1 ? 64.264 -1.145 29.421 1.00 82.93 233 ASN B C 1
ATOM 3732 O O . ASN B 1 1 ? 65.172 -1.457 28.647 1.00 82.88 233 ASN B O 1
ATOM 3737 N N . VAL B 1 2 ? 63.141 -0.549 29.022 1.00 66.15 234 VAL B N 1
ATOM 3738 C CA . VAL B 1 2 ? 62.901 -0.197 27.622 1.00 65.00 234 VAL B CA 1
ATOM 3739 C C . VAL B 1 2 ? 63.077 1.306 27.386 1.00 65.08 234 VAL B C 1
ATOM 3740 O O . VAL B 1 2 ? 63.367 1.735 26.267 1.00 64.54 234 VAL B O 1
ATOM 3744 N N . GLU B 1 3 ? 62.906 2.093 28.447 1.00 53.63 235 GLU B N 1
ATOM 3745 C CA . GLU B 1 3 ? 63.078 3.545 28.392 1.00 53.60 235 GLU B CA 1
ATOM 3746 C C . GLU B 1 3 ? 64.488 3.976 28.814 1.00 53.13 235 GLU B C 1
ATOM 3747 O O . GLU B 1 3 ? 64.824 5.163 28.776 1.00 54.62 235 GLU B O 1
ATOM 3753 N N . GLU B 1 4 ? 65.305 3.002 29.214 1.00 58.54 236 GLU B N 1
ATOM 3754 C CA . GLU B 1 4 ? 66.706 3.242 29.563 1.00 56.56 236 GLU B CA 1
ATOM 3755 C C . GLU B 1 4 ? 67.623 2.959 28.368 1.00 52.86 236 GLU B C 1
ATOM 3756 O O . GLU B 1 4 ? 68.743 3.465 28.304 1.00 53.74 236 GLU B O 1
ATOM 3762 N N . GLU B 1 5 ? 67.139 2.142 27.434 1.00 69.43 237 GLU B N 1
ATOM 3763 C CA . GLU B 1 5 ? 67.883 1.806 26.224 1.00 65.46 237 GLU B CA 1
ATOM 3764 C C . GLU B 1 5 ? 67.982 3.000 25.277 1.00 61.09 237 GLU B C 1
ATOM 3765 O O . GLU B 1 5 ? 67.142 3.898 25.309 1.00 59.75 237 GLU B O 1
ATOM 3771 N N . THR B 1 6 ? 69.020 2.998 24.444 1.00 47.95 238 THR B N 1
ATOM 3772 C CA . THR B 1 6 ? 69.180 4.019 23.420 1.00 45.77 238 THR B CA 1
ATOM 3773 C C . THR B 1 6 ? 68.335 3.631 22.208 1.00 43.45 238 THR B C 1
ATOM 3774 O O . THR B 1 6 ? 68.396 2.494 21.735 1.00 42.28 238 THR B O 1
ATOM 3778 N N . LYS B 1 7 ? 67.534 4.582 21.727 1.00 42.53 239 LYS B N 1
ATOM 3779 C CA . LYS B 1 7 ? 66.674 4.365 20.568 1.00 40.55 239 LYS B CA 1
ATOM 3780 C C . LYS B 1 7 ? 67.309 4.934 19.299 1.00 40.77 239 LYS B C 1
ATOM 3781 O O . LYS B 1 7 ? 68.108 5.870 19.366 1.00 42.28 239 LYS B O 1
ATOM 3787 N N . TYR B 1 8 ? 66.956 4.362 18.151 1.00 47.23 240 TYR B N 1
ATOM 3788 C CA . TYR B 1 8 ? 67.550 4.763 16.878 1.00 44.09 240 TYR B CA 1
ATOM 3789 C C . TYR B 1 8 ? 66.504 4.909 15.780 1.00 42.28 240 TYR B C 1
ATOM 3790 O O . TYR B 1 8 ? 65.891 3.927 15.352 1.00 45.70 240 TYR B O 1
ATOM 3799 N N . ILE B 1 9 ? 66.298 6.145 15.338 1.00 33.65 241 ILE B N 1
ATOM 3800 C CA . ILE B 1 9 ? 65.354 6.425 14.274 1.00 33.78 241 ILE B CA 1
ATOM 3801 C C . ILE B 1 9 ? 66.061 6.424 12.912 1.00 35.81 241 ILE B C 1
ATOM 3802 O O . ILE B 1 9 ? 66.762 7.373 12.563 1.00 38.08 241 ILE B O 1
ATOM 3807 N N . GLU B 1 10 ? 65.894 5.328 12.175 1.00 31.37 242 GLU B N 1
ATOM 3808 C CA . GLU B 1 10 ? 66.421 5.205 10.815 1.00 32.03 242 GLU B CA 1
ATOM 3809 C C . GLU B 1 10 ? 65.562 6.082 9.913 1.00 30.47 242 GLU B C 1
ATOM 3810 O O . GLU B 1 10 ? 64.404 5.762 9.637 1.00 30.53 242 GLU B O 1
ATOM 3816 N N . LEU B 1 11 ? 66.149 7.184 9.457 1.00 26.53 243 LEU B N 1
ATOM 3817 C CA . LEU B 1 11 ? 65.397 8.209 8.748 1.00 27.28 243 LEU B CA 1
ATOM 3818 C C . LEU B 1 11 ? 65.750 8.367 7.272 1.00 27.83 243 LEU B C 1
ATOM 3819 O O . LEU B 1 11 ? 66.926 8.346 6.892 1.00 31.37 243 LEU B O 1
ATOM 3824 N N . MET B 1 12 ? 64.715 8.502 6.455 1.00 41.08 244 MET B N 1
ATOM 3825 C CA . MET B 1 12 ? 64.886 8.843 5.044 1.00 41.45 244 MET B CA 1
ATOM 3826 C C . MET B 1 12 ? 64.321 10.245 4.794 1.00 42.25 244 MET B C 1
ATOM 3827 O O . MET B 1 12 ? 63.254 10.599 5.313 1.00 42.44 244 MET B O 1
ATOM 3832 N N . ILE B 1 13 ? 65.046 11.032 4.001 1.00 40.06 245 ILE B N 1
ATOM 3833 C CA . ILE B 1 13 ? 64.620 12.378 3.651 1.00 40.01 245 ILE B CA 1
ATOM 3834 C C . ILE B 1 13 ? 64.397 12.515 2.148 1.00 44.21 245 ILE B C 1
ATOM 3835 O O . ILE B 1 13 ? 65.193 12.032 1.345 1.00 43.27 245 ILE B O 1
ATOM 3840 N N . VAL B 1 14 ? 63.284 13.148 1.780 1.00 35.10 246 VAL B N 1
ATOM 3841 C CA . VAL B 1 14 ? 62.990 13.429 0.382 1.00 37.64 246 VAL B CA 1
ATOM 3842 C C . VAL B 1 14 ? 62.957 14.947 0.164 1.00 39.91 246 VAL B C 1
ATOM 3843 O O . VAL B 1 14 ? 62.188 15.661 0.808 1.00 43.37 246 VAL B O 1
ATOM 3847 N N . ASN B 1 15 ? 63.821 15.427 -0.728 1.00 41.91 247 ASN B N 1
ATOM 3848 C CA . ASN B 1 15 ? 63.860 16.841 -1.085 1.00 40.74 247 ASN B CA 1
ATOM 3849 C C . ASN B 1 15 ? 63.072 17.072 -2.375 1.00 42.64 247 ASN B C 1
ATOM 3850 O O . ASN B 1 15 ? 63.331 16.424 -3.389 1.00 40.92 247 ASN B O 1
ATOM 3855 N N . ASP B 1 16 ? 62.106 17.987 -2.331 1.00 35.43 248 ASP B N 1
ATOM 3856 C CA . ASP B 1 16 ? 61.307 18.311 -3.513 1.00 42.80 248 ASP B CA 1
ATOM 3857 C C . ASP B 1 16 ? 62.066 19.268 -4.446 1.00 46.11 248 ASP B C 1
ATOM 3858 O O . ASP B 1 16 ? 63.186 19.687 -4.136 1.00 46.74 248 ASP B O 1
ATOM 3863 N N . HIS B 1 17 ? 61.454 19.601 -5.583 1.00 50.42 249 HIS B N 1
ATOM 3864 C CA . HIS B 1 17 ? 62.097 20.421 -6.606 1.00 52.85 249 HIS B CA 1
ATOM 3865 C C . HIS B 1 17 ? 62.400 21.849 -6.156 1.00 54.31 249 HIS B C 1
ATOM 3866 O O . HIS B 1 17 ? 63.422 22.420 -6.546 1.00 55.45 249 HIS B O 1
ATOM 3873 N N . LEU B 1 18 ? 61.516 22.418 -5.336 1.00 51.35 250 LEU B N 1
ATOM 3874 C CA . LEU B 1 18 ? 61.716 23.771 -4.805 1.00 52.91 250 LEU B CA 1
ATOM 3875 C C . LEU B 1 18 ? 62.840 23.827 -3.772 1.00 52.46 250 LEU B C 1
ATOM 3876 O O . LEU B 1 18 ? 63.489 24.859 -3.619 1.00 56.27 250 LEU B O 1
ATOM 3881 N N . MET B 1 19 ? 63.060 22.717 -3.073 1.00 49.89 251 MET B N 1
ATOM 3882 C CA . MET B 1 19 ? 64.182 22.568 -2.146 1.00 50.14 251 MET B CA 1
ATOM 3883 C C . MET B 1 19 ? 65.490 22.482 -2.943 1.00 53.10 251 MET B C 1
ATOM 3884 O O . MET B 1 19 ? 66.530 22.983 -2.512 1.00 53.82 251 MET B O 1
ATOM 3889 N N . PHE B 1 20 ? 65.415 21.836 -4.106 1.00 63.98 252 PHE B N 1
ATOM 3890 C CA . PHE B 1 20 ? 66.552 21.669 -5.006 1.00 67.57 252 PHE B CA 1
ATOM 3891 C C . PHE B 1 20 ? 66.962 22.990 -5.656 1.00 70.87 252 PHE B C 1
ATOM 3892 O O . PHE B 1 20 ? 68.149 23.231 -5.892 1.00 71.20 252 PHE B O 1
ATOM 3900 N N . LYS B 1 21 ? 65.970 23.833 -5.946 1.00 67.03 253 LYS B N 1
ATOM 3901 C CA . LYS B 1 21 ? 66.197 25.154 -6.529 1.00 70.13 253 LYS B CA 1
ATOM 3902 C C . LYS B 1 21 ? 66.770 26.130 -5.501 1.00 72.04 253 LYS B C 1
ATOM 3903 O O . LYS B 1 21 ? 67.468 27.079 -5.861 1.00 74.74 253 LYS B O 1
ATOM 3909 N N . LYS B 1 22 ? 66.466 25.892 -4.227 1.00 66.48 254 LYS B N 1
ATOM 3910 C CA . LYS B 1 22 ? 66.969 26.712 -3.124 1.00 67.74 254 LYS B CA 1
ATOM 3911 C C . LYS B 1 22 ? 68.476 26.570 -2.929 1.00 69.12 254 LYS B C 1
ATOM 3912 O O . LYS B 1 22 ? 69.084 27.334 -2.174 1.00 70.24 254 LYS B O 1
ATOM 3918 N N . HIS B 1 23 ? 69.071 25.593 -3.607 1.00 75.26 255 HIS B N 1
ATOM 3919 C CA . HIS B 1 23 ? 70.504 25.341 -3.510 1.00 77.64 255 HIS B CA 1
ATOM 3920 C C . HIS B 1 23 ? 71.195 25.289 -4.877 1.00 80.59 255 HIS B C 1
ATOM 3921 O O . HIS B 1 23 ? 72.013 24.403 -5.144 1.00 81.90 255 HIS B O 1
ATOM 3928 N N . ARG B 1 24 ? 70.836 26.250 -5.731 1.00 80.30 256 ARG B N 1
ATOM 3929 C CA . ARG B 1 24 ? 71.464 26.464 -7.041 1.00 84.00 256 ARG B CA 1
ATOM 3930 C C . ARG B 1 24 ? 71.535 25.233 -7.945 1.00 84.14 256 ARG B C 1
ATOM 3931 O O . ARG B 1 24 ? 72.549 24.994 -8.608 1.00 86.02 256 ARG B O 1
ATOM 3939 N N . LEU B 1 25 ? 70.445 24.465 -7.970 1.00 73.04 257 LEU B N 1
ATOM 3940 C CA . LEU B 1 25 ? 70.334 23.241 -8.774 1.00 73.05 257 LEU B CA 1
ATOM 3941 C C . LEU B 1 25 ? 71.505 22.279 -8.545 1.00 72.96 257 LEU B C 1
ATOM 3942 O O . LEU B 1 25 ? 71.971 21.613 -9.472 1.00 73.52 257 LEU B O 1
ATOM 3947 N N . SER B 1 26 ? 71.964 22.205 -7.297 1.00 99.51 258 SER B N 1
ATOM 3948 C CA . SER B 1 26 ? 73.091 21.356 -6.923 1.00 98.79 258 SER B CA 1
ATOM 3949 C C . SER B 1 26 ? 72.649 20.225 -6.008 1.00 96.80 258 SER B C 1
ATOM 3950 O O . SER B 1 26 ? 72.076 20.465 -4.942 1.00 95.23 258 SER B O 1
ATOM 3953 N N . VAL B 1 27 ? 72.926 18.993 -6.431 1.00 96.84 259 VAL B N 1
ATOM 3954 C CA . VAL B 1 27 ? 72.545 17.796 -5.679 1.00 94.31 259 VAL B CA 1
ATOM 3955 C C . VAL B 1 27 ? 73.406 17.630 -4.428 1.00 93.93 259 VAL B C 1
ATOM 3956 O O . VAL B 1 27 ? 72.899 17.268 -3.364 1.00 93.92 259 VAL B O 1
ATOM 3960 N N . VAL B 1 28 ? 74.702 17.907 -4.563 1.00 76.48 260 VAL B N 1
ATOM 3961 C CA . VAL B 1 28 ? 75.657 17.781 -3.458 1.00 74.84 260 VAL B CA 1
ATOM 3962 C C . VAL B 1 28 ? 75.374 18.782 -2.333 1.00 74.60 260 VAL B C 1
ATOM 3963 O O . VAL B 1 28 ? 75.534 18.458 -1.154 1.00 73.49 260 VAL B O 1
ATOM 3967 N N . HIS B 1 29 ? 74.950 19.989 -2.708 1.00 93.56 261 HIS B N 1
ATOM 3968 C CA . HIS B 1 29 ? 74.602 21.036 -1.748 1.00 92.97 261 HIS B CA 1
ATOM 3969 C C . HIS B 1 29 ? 73.360 20.681 -0.934 1.00 89.07 261 HIS B C 1
ATOM 3970 O O . HIS B 1 29 ? 73.381 20.759 0.295 1.00 87.08 261 HIS B O 1
ATOM 3977 N N . THR B 1 30 ? 72.291 20.285 -1.627 1.00 85.34 262 THR B N 1
ATOM 3978 C CA . THR B 1 30 ? 71.021 19.920 -0.997 1.00 83.08 262 THR B CA 1
ATOM 3979 C C . THR B 1 30 ? 71.159 18.764 -0.012 1.00 80.58 262 THR B C 1
ATOM 3980 O O . THR B 1 30 ? 70.618 18.817 1.095 1.00 79.15 262 THR B O 1
ATOM 3984 N N . ASN B 1 31 ? 71.888 17.728 -0.424 1.00 64.32 263 ASN B N 1
ATOM 3985 C CA . ASN B 1 31 ? 72.083 16.537 0.394 1.00 63.01 263 ASN B CA 1
ATOM 3986 C C . ASN B 1 31 ? 72.915 16.791 1.642 1.00 61.99 263 ASN B C 1
ATOM 3987 O O . ASN B 1 31 ? 72.580 16.300 2.720 1.00 61.68 263 ASN B O 1
ATOM 3992 N N . THR B 1 32 ? 73.988 17.565 1.499 1.00 67.05 264 THR B N 1
ATOM 3993 C CA . THR B 1 32 ? 74.834 17.943 2.635 1.00 68.11 264 THR B CA 1
ATOM 3994 C C . THR B 1 32 ? 74.126 18.954 3.544 1.00 66.54 264 THR B C 1
ATOM 3995 O O . THR B 1 32 ? 74.364 18.981 4.755 1.00 66.65 264 THR B O 1
ATOM 3999 N N . TYR B 1 33 ? 73.266 19.780 2.949 1.00 60.67 265 TYR B N 1
ATOM 4000 C CA . TYR B 1 33 ? 72.461 20.746 3.691 1.00 60.19 265 TYR B CA 1
ATOM 4001 C C . TYR B 1 33 ? 71.422 20.030 4.558 1.00 57.46 265 TYR B C 1
ATOM 4002 O O . TYR B 1 33 ? 71.160 20.438 5.692 1.00 58.39 265 TYR B O 1
ATOM 4011 N N . ALA B 1 34 ? 70.832 18.969 4.010 1.00 55.71 266 ALA B N 1
ATOM 4012 C CA . ALA B 1 34 ? 69.830 18.179 4.716 1.00 50.59 266 ALA B CA 1
ATOM 4013 C C . ALA B 1 34 ? 70.456 17.323 5.814 1.00 51.62 266 ALA B C 1
ATOM 4014 O O . ALA B 1 34 ? 69.809 17.045 6.828 1.00 46.25 266 ALA B O 1
ATOM 4016 N N . LYS B 1 35 ? 71.704 16.903 5.604 1.00 55.06 267 LYS B N 1
ATOM 4017 C CA . LYS B 1 35 ? 72.453 16.159 6.617 1.00 56.56 267 LYS B CA 1
ATOM 4018 C C . LYS B 1 35 ? 72.697 17.034 7.847 1.00 57.90 267 LYS B C 1
ATOM 4019 O O . LYS B 1 35 ? 72.681 16.541 8.976 1.00 59.96 267 LYS B O 1
ATOM 4025 N N . SER B 1 36 ? 72.909 18.331 7.614 1.00 51.12 268 SER B N 1
ATOM 4026 C CA . SER B 1 36 ? 73.123 19.308 8.681 1.00 51.14 268 SER B CA 1
ATOM 4027 C C . SER B 1 36 ? 71.873 19.477 9.549 1.00 48.53 268 SER B C 1
ATOM 4028 O O . SER B 1 36 ? 71.967 19.567 10.774 1.00 48.00 268 SER B O 1
ATOM 4031 N N . VAL B 1 37 ? 70.711 19.511 8.897 1.00 52.73 269 VAL B N 1
ATOM 4032 C CA . VAL B 1 37 ? 69.422 19.624 9.581 1.00 50.21 269 VAL B CA 1
ATOM 4033 C C . VAL B 1 37 ? 69.170 18.386 10.449 1.00 49.83 269 VAL B C 1
ATOM 4034 O O . VAL B 1 37 ? 68.736 18.504 11.598 1.00 53.60 269 VAL B O 1
ATOM 4038 N N . VAL B 1 38 ? 69.459 17.209 9.892 1.00 36.96 270 VAL B N 1
ATOM 4039 C CA . VAL B 1 38 ? 69.321 15.938 10.596 1.00 37.25 270 VAL B CA 1
ATOM 4040 C C . VAL B 1 38 ? 70.323 15.843 11.753 1.00 41.15 270 VAL B C 1
ATOM 4041 O O . VAL B 1 38 ? 69.977 15.386 12.855 1.00 39.49 270 VAL B O 1
ATOM 4045 N N . ASN B 1 39 ? 71.557 16.283 11.500 1.00 36.80 271 ASN B N 1
ATOM 4046 C CA . ASN B 1 39 ? 72.632 16.266 12.495 1.00 40.29 271 ASN B CA 1
ATOM 4047 C C . ASN B 1 39 ? 72.305 17.101 13.738 1.00 40.58 271 ASN B C 1
ATOM 4048 O O . ASN B 1 39 ? 72.571 16.681 14.864 1.00 38.86 271 ASN B O 1
ATOM 4053 N N . MET B 1 40 ? 71.729 18.280 13.516 1.00 64.55 272 MET B N 1
ATOM 4054 C CA . MET B 1 40 ? 71.350 19.186 14.598 1.00 64.85 272 MET B CA 1
ATOM 4055 C C . MET B 1 40 ? 70.129 18.676 15.358 1.00 62.20 272 MET B C 1
ATOM 4056 O O . MET B 1 40 ? 70.016 18.868 16.568 1.00 64.40 272 MET B O 1
ATOM 4061 N N . ALA B 1 41 ? 69.214 18.042 14.628 1.00 46.52 273 ALA B N 1
ATOM 4062 C CA . ALA B 1 41 ? 68.027 17.415 15.214 1.00 44.09 273 ALA B CA 1
ATOM 4063 C C . ALA B 1 41 ? 68.434 16.182 16.035 1.00 44.01 273 ALA B C 1
ATOM 4064 O O . ALA B 1 41 ? 67.778 15.841 17.025 1.00 41.14 273 ALA B O 1
ATOM 4066 N N . ASP B 1 42 ? 69.515 15.524 15.609 1.00 41.05 274 ASP B N 1
ATOM 4067 C CA . ASP B 1 42 ? 70.074 14.394 16.338 1.00 42.71 274 ASP B CA 1
ATOM 4068 C C . ASP B 1 42 ? 70.604 14.863 17.698 1.00 44.99 274 ASP B C 1
ATOM 4069 O O . ASP B 1 42 ? 70.286 14.263 18.720 1.00 43.81 274 ASP B O 1
ATOM 4074 N N . LEU B 1 43 ? 71.390 15.944 17.698 1.00 53.36 275 LEU B N 1
ATOM 4075 C CA . LEU B 1 43 ? 71.968 16.511 18.923 1.00 54.69 275 LEU B CA 1
ATOM 4076 C C . LEU B 1 43 ? 70.923 16.853 19.983 1.00 54.28 275 LEU B C 1
ATOM 4077 O O . LEU B 1 43 ? 71.183 16.730 21.184 1.00 54.27 275 LEU B O 1
ATOM 4082 N N . ILE B 1 44 ? 69.753 17.294 19.534 1.00 56.66 276 ILE B N 1
ATOM 4083 C CA . ILE B 1 44 ? 68.624 17.591 20.414 1.00 55.84 276 ILE B CA 1
ATOM 4084 C C . ILE B 1 44 ? 68.078 16.292 21.020 1.00 55.57 276 ILE B C 1
ATOM 4085 O O . ILE B 1 44 ? 67.808 16.215 22.219 1.00 54.81 276 ILE B O 1
ATOM 4090 N N . TYR B 1 45 ? 67.921 15.280 20.167 1.00 43.70 277 TYR B N 1
ATOM 4091 C CA . TYR B 1 45 ? 67.401 13.979 20.570 1.00 42.78 277 TYR B CA 1
ATOM 4092 C C . TYR B 1 45 ? 68.402 13.147 21.368 1.00 45.83 277 TYR B C 1
ATOM 4093 O O . TYR B 1 45 ? 68.020 12.420 22.285 1.00 45.93 277 TYR B O 1
ATOM 4102 N N . LYS B 1 46 ? 69.680 13.263 21.004 1.00 52.56 278 LYS B N 1
ATOM 4103 C CA . LYS B 1 46 ? 70.770 12.479 21.590 1.00 55.26 278 LYS B CA 1
ATOM 4104 C C . LYS B 1 46 ? 70.782 12.465 23.116 1.00 57.45 278 LYS B C 1
ATOM 4105 O O . LYS B 1 46 ? 70.916 11.407 23.734 1.00 57.82 278 LYS B O 1
ATOM 4111 N N . ASP B 1 47 ? 70.632 13.644 23.710 1.00 83.76 279 ASP B N 1
ATOM 4112 C CA . ASP B 1 47 ? 70.699 13.798 25.151 1.00 87.24 279 ASP B CA 1
ATOM 4113 C C . ASP B 1 47 ? 69.357 13.636 25.857 1.00 86.70 279 ASP B C 1
ATOM 4114 O O . ASP B 1 47 ? 69.216 12.802 26.756 1.00 88.94 279 ASP B O 1
ATOM 4119 N N . GLN B 1 48 ? 68.385 14.449 25.452 1.00 60.39 280 GLN B N 1
ATOM 4120 C CA . GLN B 1 48 ? 67.098 14.539 26.137 1.00 57.52 280 GLN B CA 1
ATOM 4121 C C . GLN B 1 48 ? 66.221 13.299 26.067 1.00 55.42 280 GLN B C 1
ATOM 4122 O O . GLN B 1 48 ? 65.673 12.860 27.081 1.00 55.31 280 GLN B O 1
ATOM 4128 N N . LEU B 1 49 ? 66.095 12.731 24.871 1.00 45.65 281 LEU B N 1
ATOM 4129 C CA . LEU B 1 49 ? 65.214 11.582 24.656 1.00 41.46 281 LEU B CA 1
ATOM 4130 C C . LEU B 1 49 ? 65.935 10.243 24.653 1.00 40.78 281 LEU B C 1
ATOM 4131 O O . LEU B 1 49 ? 65.297 9.193 24.517 1.00 39.64 281 LEU B O 1
ATOM 4136 N N . LYS B 1 50 ? 67.259 10.286 24.815 1.00 40.61 282 LYS B N 1
ATOM 4137 C CA . LYS B 1 50 ? 68.121 9.093 24.757 1.00 38.74 282 LYS B CA 1
ATOM 4138 C C . LYS B 1 50 ? 67.875 8.346 23.437 1.00 37.14 282 LYS B C 1
ATOM 4139 O O . LYS B 1 50 ? 67.837 7.112 23.395 1.00 37.14 282 LYS B O 1
ATOM 4145 N N . THR B 1 51 ? 67.721 9.125 22.368 1.00 46.18 283 THR B N 1
ATOM 4146 C CA . THR B 1 51 ? 67.366 8.620 21.046 1.00 43.62 283 THR B CA 1
ATOM 4147 C C . THR B 1 51 ? 68.245 9.283 19.990 1.00 45.14 283 THR B C 1
ATOM 4148 O O . THR B 1 51 ? 68.557 10.464 20.093 1.00 47.05 283 THR B O 1
ATOM 4152 N N . ARG B 1 52 ? 68.641 8.519 18.978 1.00 43.37 284 ARG B N 1
ATOM 4153 C CA . ARG B 1 52 ? 69.499 9.034 17.913 1.00 42.86 284 ARG B CA 1
ATOM 4154 C C . ARG B 1 52 ? 68.775 9.102 16.577 1.00 42.79 284 ARG B C 1
ATOM 4155 O O . ARG B 1 52 ? 67.973 8.223 16.249 1.00 43.38 284 ARG B O 1
ATOM 4163 N N . ILE B 1 53 ? 69.057 10.155 15.814 1.00 42.32 285 ILE B N 1
ATOM 4164 C CA . ILE B 1 53 ? 68.469 10.323 14.484 1.00 39.00 285 ILE B CA 1
ATOM 4165 C C . ILE B 1 53 ? 69.509 9.960 13.420 1.00 40.81 285 ILE B C 1
ATOM 4166 O O . ILE B 1 53 ? 70.431 10.730 13.128 1.00 42.89 285 ILE B O 1
ATOM 4171 N N . VAL B 1 54 ? 69.353 8.762 12.859 1.00 52.16 286 VAL B N 1
ATOM 4172 C CA . VAL B 1 54 ? 70.287 8.262 11.864 1.00 50.61 286 VAL B CA 1
ATOM 4173 C C . VAL B 1 54 ? 69.707 8.338 10.462 1.00 52.02 286 VAL B C 1
ATOM 4174 O O . VAL B 1 54 ? 68.676 7.727 10.168 1.00 51.92 286 VAL B O 1
ATOM 4178 N N . LEU B 1 55 ? 70.371 9.111 9.604 1.00 46.67 287 LEU B N 1
ATOM 4179 C CA . LEU B 1 55 ? 69.978 9.225 8.203 1.00 46.74 287 LEU B CA 1
ATOM 4180 C C . LEU B 1 55 ? 70.473 7.992 7.454 1.00 46.83 287 LEU B C 1
ATOM 4181 O O . LEU B 1 55 ? 71.681 7.772 7.336 1.00 50.14 287 LEU B O 1
ATOM 4186 N N . VAL B 1 56 ? 69.531 7.188 6.960 1.00 53.27 288 VAL B N 1
ATOM 4187 C CA . VAL B 1 56 ? 69.867 5.941 6.273 1.00 50.33 288 VAL B CA 1
ATOM 4188 C C . VAL B 1 56 ? 69.702 6.009 4.754 1.00 52.83 288 VAL B C 1
ATOM 4189 O O . VAL B 1 56 ? 70.371 5.274 4.024 1.00 54.15 288 VAL B O 1
ATOM 4193 N N . ALA B 1 57 ? 68.831 6.900 4.286 1.00 47.41 289 ALA B N 1
ATOM 4194 C CA . ALA B 1 57 ? 68.584 7.075 2.859 1.00 47.94 289 ALA B CA 1
ATOM 4195 C C . ALA B 1 57 ? 68.117 8.495 2.528 1.00 48.53 289 ALA B C 1
ATOM 4196 O O . ALA B 1 57 ? 67.650 9.219 3.406 1.00 49.93 289 ALA B O 1
ATOM 4198 N N . MET B 1 58 ? 68.259 8.884 1.262 1.00 39.18 290 MET B N 1
ATOM 4199 C CA . MET B 1 58 ? 67.832 10.196 0.789 1.00 39.99 290 MET B CA 1
ATOM 4200 C C . MET B 1 58 ? 67.689 10.252 -0.733 1.00 41.15 290 MET B C 1
ATOM 4201 O O . MET B 1 58 ? 68.468 9.636 -1.466 1.00 43.53 290 MET B O 1
ATOM 4206 N N . GLU B 1 59 ? 66.666 10.970 -1.193 1.00 46.33 291 GLU B N 1
ATOM 4207 C CA . GLU B 1 59 ? 66.486 11.245 -2.614 1.00 47.90 291 GLU B CA 1
ATOM 4208 C C . GLU B 1 59 ? 66.082 12.711 -2.832 1.00 49.54 291 GLU B C 1
ATOM 4209 O O . GLU B 1 59 ? 65.416 13.316 -1.988 1.00 47.33 291 GLU B O 1
ATOM 4215 N N . THR B 1 60 ? 66.502 13.273 -3.965 1.00 62.46 292 THR B N 1
ATOM 4216 C CA . THR B 1 60 ? 66.210 14.661 -4.299 1.00 62.85 292 THR B CA 1
ATOM 4217 C C . THR B 1 60 ? 65.580 14.759 -5.681 1.00 65.39 292 THR B C 1
ATOM 4218 O O . THR B 1 60 ? 66.101 14.211 -6.651 1.00 70.05 292 THR B O 1
ATOM 4222 N N . TRP B 1 61 ? 64.447 15.452 -5.759 1.00 43.81 293 TRP B N 1
ATOM 4223 C CA . TRP B 1 61 ? 63.724 15.625 -7.016 1.00 46.53 293 TRP B CA 1
ATOM 4224 C C . TRP B 1 61 ? 64.359 16.744 -7.833 1.00 49.47 293 TRP B C 1
ATOM 4225 O O . TRP B 1 61 ? 63.937 17.903 -7.765 1.00 49.86 293 TRP B O 1
ATOM 4236 N N . ALA B 1 62 ? 65.375 16.374 -8.609 1.00 73.69 294 ALA B N 1
ATOM 4237 C CA . ALA B 1 62 ? 66.168 17.328 -9.376 1.00 76.41 294 ALA B CA 1
ATOM 4238 C C . ALA B 1 62 ? 65.453 17.923 -10.581 1.00 78.85 294 ALA B C 1
ATOM 4239 O O . ALA B 1 62 ? 65.743 19.049 -10.984 1.00 81.76 294 ALA B O 1
ATOM 4241 N N . THR B 1 63 ? 64.513 17.169 -11.142 1.00 49.92 295 THR B N 1
ATOM 4242 C CA . THR B 1 63 ? 63.800 17.592 -12.343 1.00 52.00 295 THR B CA 1
ATOM 4243 C C . THR B 1 63 ? 62.479 18.294 -12.046 1.00 51.79 295 THR B C 1
ATOM 4244 O O . THR B 1 63 ? 62.250 19.411 -12.514 1.00 56.18 295 THR B O 1
ATOM 4248 N N . ASP B 1 64 ? 61.620 17.638 -11.266 1.00 59.27 296 ASP B N 1
ATOM 4249 C CA . ASP B 1 64 ? 60.292 18.160 -10.933 1.00 58.16 296 ASP B CA 1
ATOM 4250 C C . ASP B 1 64 ? 59.645 17.389 -9.787 1.00 54.21 296 ASP B C 1
ATOM 4251 O O . ASP B 1 64 ? 60.196 16.395 -9.308 1.00 54.66 296 ASP B O 1
ATOM 4256 N N . ASN B 1 65 ? 58.477 17.857 -9.352 1.00 55.31 297 ASN B N 1
ATOM 4257 C CA . ASN B 1 65 ? 57.725 17.202 -8.284 1.00 53.07 297 ASN B CA 1
ATOM 4258 C C . ASN B 1 65 ? 56.898 16.020 -8.791 1.00 50.12 297 ASN B C 1
ATOM 4259 O O . ASN B 1 65 ? 56.281 16.092 -9.857 1.00 51.06 297 ASN B O 1
ATOM 4264 N N . LYS B 1 66 ? 56.902 14.935 -8.014 1.00 44.76 298 LYS B N 1
ATOM 4265 C CA . LYS B 1 66 ? 56.171 13.716 -8.358 1.00 43.13 298 LYS B CA 1
ATOM 4266 C C . LYS B 1 66 ? 54.671 13.875 -8.115 1.00 41.91 298 LYS B C 1
ATOM 4267 O O . LYS B 1 66 ? 53.850 13.229 -8.774 1.00 45.91 298 LYS B O 1
ATOM 4273 N N . PHE B 1 67 ? 54.325 14.729 -7.154 1.00 38.93 299 PHE B N 1
ATOM 4274 C CA . PHE B 1 67 ? 52.934 15.067 -6.871 1.00 39.12 299 PHE B CA 1
ATOM 4275 C C . PHE B 1 67 ? 52.800 16.562 -6.542 1.00 42.64 299 PHE B C 1
ATOM 4276 O O . PHE B 1 67 ? 53.800 17.235 -6.271 1.00 41.43 299 PHE B O 1
ATOM 4284 N N . ALA B 1 68 ? 51.570 17.066 -6.571 1.00 46.56 300 ALA B N 1
ATOM 4285 C CA . ALA B 1 68 ? 51.305 18.471 -6.283 1.00 50.71 300 ALA B CA 1
ATOM 4286 C C . ALA B 1 68 ? 51.470 18.789 -4.795 1.00 52.65 300 ALA B C 1
ATOM 4287 O O . ALA B 1 68 ? 50.697 18.316 -3.955 1.00 53.15 300 ALA B O 1
ATOM 4289 N N . ILE B 1 69 ? 52.497 19.578 -4.485 1.00 65.83 301 ILE B N 1
ATOM 4290 C CA . ILE B 1 69 ? 52.781 20.010 -3.118 1.00 67.19 301 ILE B CA 1
ATOM 4291 C C . ILE B 1 69 ? 51.767 21.096 -2.716 1.00 66.07 301 ILE B C 1
ATOM 4292 O O . ILE B 1 69 ? 51.567 22.076 -3.435 1.00 68.97 301 ILE B O 1
ATOM 4297 N N . SER B 1 70 ? 51.121 20.899 -1.572 1.00 47.69 302 SER B N 1
ATOM 4298 C CA . SER B 1 70 ? 50.051 21.792 -1.130 1.00 48.24 302 SER B CA 1
ATOM 4299 C C . SER B 1 70 ? 50.469 22.766 -0.036 1.00 47.23 302 SER B C 1
ATOM 4300 O O . SER B 1 70 ? 51.366 22.480 0.765 1.00 47.12 302 SER B O 1
ATOM 4303 N N . GLU B 1 71 ? 49.802 23.923 -0.020 1.00 52.11 303 GLU B N 1
ATOM 4304 C CA . GLU B 1 71 ? 50.005 24.961 0.995 1.00 53.16 303 GLU B CA 1
ATOM 4305 C C . GLU B 1 71 ? 49.524 24.490 2.374 1.00 49.95 303 GLU B C 1
ATOM 4306 O O . GLU B 1 71 ? 50.000 24.970 3.405 1.00 50.72 303 GLU B O 1
ATOM 4312 N N . ASN B 1 72 ? 48.567 23.565 2.371 1.00 61.20 304 ASN B N 1
ATOM 4313 C CA . ASN B 1 72 ? 48.101 22.912 3.585 1.00 58.09 304 ASN B CA 1
ATOM 4314 C C . ASN B 1 72 ? 49.070 21.770 3.917 1.00 57.19 304 ASN B C 1
ATOM 4315 O O . ASN B 1 72 ? 49.262 20.863 3.101 1.00 57.89 304 ASN B O 1
ATOM 4320 N N . PRO B 1 73 ? 49.694 21.815 5.113 1.00 45.19 305 PRO B N 1
ATOM 4321 C CA . PRO B 1 73 ? 50.651 20.786 5.539 1.00 44.05 305 PRO B CA 1
ATOM 4322 C C . PRO B 1 73 ? 50.061 19.384 5.637 1.00 41.82 305 PRO B C 1
ATOM 4323 O O . PRO B 1 73 ? 50.753 18.407 5.339 1.00 41.44 305 PRO B O 1
ATOM 4327 N N . LEU B 1 74 ? 48.793 19.287 6.035 1.00 45.09 306 LEU B N 1
ATOM 4328 C CA . LEU B 1 74 ? 48.118 17.994 6.192 1.00 40.35 306 LEU B CA 1
ATOM 4329 C C . LEU B 1 74 ? 47.788 17.329 4.858 1.00 40.53 306 LEU B C 1
ATOM 4330 O O . LEU B 1 74 ? 47.896 16.107 4.729 1.00 42.51 306 LEU B O 1
ATOM 4335 N N . ILE B 1 75 ? 47.381 18.135 3.875 1.00 34.50 307 ILE B N 1
ATOM 4336 C CA . ILE B 1 75 ? 47.088 17.640 2.524 1.00 35.19 307 ILE B CA 1
ATOM 4337 C C . ILE B 1 75 ? 48.377 17.120 1.880 1.00 29.98 307 ILE B C 1
ATOM 4338 O O . ILE B 1 75 ? 48.377 16.062 1.251 1.00 30.83 307 ILE B O 1
ATOM 4343 N N . THR B 1 76 ? 49.464 17.867 2.050 1.00 38.98 308 THR B N 1
ATOM 4344 C CA . THR B 1 76 ? 50.781 17.480 1.547 1.00 37.89 308 THR B CA 1
ATOM 4345 C C . THR B 1 76 ? 51.258 16.188 2.219 1.00 36.05 308 THR B C 1
ATOM 4346 O O . THR B 1 76 ? 51.766 15.279 1.551 1.00 34.36 308 THR B O 1
ATOM 4350 N N . LEU B 1 77 ? 51.088 16.118 3.538 1.00 27.16 309 LEU B N 1
ATOM 4351 C CA . LEU B 1 77 ? 51.475 14.954 4.333 1.00 27.41 309 LEU B CA 1
ATOM 4352 C C . LEU B 1 77 ? 50.783 13.672 3.848 1.00 28.35 309 LEU B C 1
ATOM 4353 O O . LEU B 1 77 ? 51.416 12.623 3.711 1.00 26.40 309 LEU B O 1
ATOM 4358 N N . ARG B 1 78 ? 49.478 13.775 3.597 1.00 27.03 310 ARG B N 1
ATOM 4359 C CA . ARG B 1 78 ? 48.667 12.644 3.150 1.00 29.19 310 ARG B CA 1
ATOM 4360 C C . ARG B 1 78 ? 49.073 12.166 1.755 1.00 33.90 310 ARG B C 1
ATOM 4361 O O . ARG B 1 78 ? 49.147 10.963 1.508 1.00 33.45 310 ARG B O 1
ATOM 4369 N N . GLU B 1 79 ? 49.340 13.113 0.855 1.00 45.63 311 GLU B N 1
ATOM 4370 C CA . GLU B 1 79 ? 49.762 12.798 -0.514 1.00 47.72 311 GLU B CA 1
ATOM 4371 C C . GLU B 1 79 ? 51.192 12.271 -0.558 1.00 48.27 311 GLU B C 1
ATOM 4372 O O . GLU B 1 79 ? 51.547 11.497 -1.454 1.00 48.33 311 GLU B O 1
ATOM 4378 N N . PHE B 1 80 ? 52.008 12.699 0.400 1.00 35.08 312 PHE B N 1
ATOM 4379 C CA . PHE B 1 80 ? 53.401 12.263 0.488 1.00 32.87 312 PHE B CA 1
ATOM 4380 C C . PHE B 1 80 ? 53.516 10.810 0.935 1.00 33.80 312 PHE B C 1
ATOM 4381 O O . PHE B 1 80 ? 54.381 10.073 0.448 1.00 35.77 312 PHE B O 1
ATOM 4389 N N . MET B 1 81 ? 52.651 10.409 1.864 1.00 42.33 313 MET B N 1
ATOM 4390 C CA . MET B 1 81 ? 52.630 9.034 2.358 1.00 40.20 313 MET B CA 1
ATOM 4391 C C . MET B 1 81 ? 52.070 8.075 1.299 1.00 38.16 313 MET B C 1
ATOM 4392 O O . MET B 1 81 ? 52.379 6.884 1.305 1.00 36.69 313 MET B O 1
ATOM 4397 N N . LYS B 1 82 ? 51.248 8.609 0.400 1.00 33.20 314 LYS B N 1
ATOM 4398 C CA . LYS B 1 82 ? 50.759 7.863 -0.757 1.00 33.84 314 LYS B CA 1
ATOM 4399 C C . LYS B 1 82 ? 51.925 7.603 -1.713 1.00 32.56 314 LYS B C 1
ATOM 4400 O O . LYS B 1 82 ? 52.048 6.510 -2.262 1.00 31.89 314 LYS B O 1
ATOM 4406 N N . TYR B 1 83 ? 52.770 8.615 -1.903 1.00 33.03 315 TYR B N 1
ATOM 4407 C CA . TYR B 1 83 ? 53.951 8.501 -2.753 1.00 33.76 315 TYR B CA 1
ATOM 4408 C C . TYR B 1 83 ? 54.941 7.480 -2.205 1.00 34.70 315 TYR B C 1
ATOM 4409 O O . TYR B 1 83 ? 55.467 6.654 -2.954 1.00 36.98 315 TYR B O 1
ATOM 4418 N N . ARG B 1 84 ? 55.190 7.537 -0.899 1.00 34.49 316 ARG B N 1
ATOM 4419 C CA . ARG B 1 84 ? 56.167 6.651 -0.262 1.00 35.28 316 ARG B CA 1
ATOM 4420 C C . ARG B 1 84 ? 55.704 5.198 -0.195 1.00 35.07 316 ARG B C 1
ATOM 4421 O O . ARG B 1 84 ? 56.527 4.278 -0.181 1.00 34.78 316 ARG B O 1
ATOM 4429 N N . ARG B 1 85 ? 54.390 5.005 -0.136 1.00 34.93 317 ARG B N 1
ATOM 4430 C CA . ARG B 1 85 ? 53.804 3.669 -0.115 1.00 34.57 317 ARG B CA 1
ATOM 4431 C C . ARG B 1 85 ? 53.953 2.995 -1.482 1.00 35.23 317 ARG B C 1
ATOM 4432 O O . ARG B 1 85 ? 54.224 1.795 -1.565 1.00 55.35 317 ARG B O 1
ATOM 4440 N N . ASP B 1 86 ? 53.800 3.789 -2.542 1.00 35.43 318 ASP B N 1
ATOM 4441 C CA . ASP B 1 86 ? 53.785 3.268 -3.898 1.00 36.24 318 ASP B CA 1
ATOM 4442 C C . ASP B 1 86 ? 55.126 3.288 -4.626 1.00 37.02 318 ASP B C 1
ATOM 4443 O O . ASP B 1 86 ? 55.340 2.504 -5.552 1.00 58.99 318 ASP B O 1
ATOM 4448 N N . PHE B 1 87 ? 56.032 4.164 -4.197 1.00 48.56 319 PHE B N 1
ATOM 4449 C CA . PHE B 1 87 ? 57.296 4.351 -4.910 1.00 47.92 319 PHE B CA 1
ATOM 4450 C C . PHE B 1 87 ? 58.568 4.130 -4.092 1.00 49.15 319 PHE B C 1
ATOM 4451 O O . PHE B 1 87 ? 59.533 3.555 -4.597 1.00 50.07 319 PHE B O 1
ATOM 4459 N N . ILE B 1 88 ? 58.571 4.580 -2.837 1.00 50.81 320 ILE B N 1
ATOM 4460 C CA . ILE B 1 88 ? 59.739 4.422 -1.966 1.00 50.83 320 ILE B CA 1
ATOM 4461 C C . ILE B 1 88 ? 59.900 2.965 -1.534 1.00 53.28 320 ILE B C 1
ATOM 4462 O O . ILE B 1 88 ? 59.036 2.405 -0.859 1.00 49.69 320 ILE B O 1
ATOM 4467 N N . LYS B 1 89 ? 61.017 2.363 -1.936 1.00 57.95 321 LYS B N 1
ATOM 4468 C CA . LYS B 1 89 ? 61.301 0.960 -1.642 1.00 63.32 321 LYS B CA 1
ATOM 4469 C C . LYS B 1 89 ? 62.554 0.734 -0.790 1.00 66.70 321 LYS B C 1
ATOM 4470 O O . LYS B 1 89 ? 63.085 -0.377 -0.734 1.00 70.04 321 LYS B O 1
ATOM 4476 N N . GLU B 1 90 ? 63.019 1.796 -0.135 1.00 41.94 322 GLU B N 1
ATOM 4477 C CA . GLU B 1 90 ? 64.115 1.698 0.829 1.00 43.74 322 GLU B CA 1
ATOM 4478 C C . GLU B 1 90 ? 63.555 1.558 2.248 1.00 40.56 322 GLU B C 1
ATOM 4479 O O . GLU B 1 90 ? 62.471 2.065 2.553 1.00 39.40 322 GLU B O 1
ATOM 4485 N N . LYS B 1 91 ? 64.308 0.870 3.107 1.00 48.73 323 LYS B N 1
ATOM 4486 C CA . LYS B 1 91 ? 63.872 0.582 4.476 1.00 44.99 323 LYS B CA 1
ATOM 4487 C C . LYS B 1 91 ? 64.227 1.695 5.453 1.00 42.10 323 LYS B C 1
ATOM 4488 O O . LYS B 1 91 ? 65.387 2.095 5.560 1.00 42.09 323 LYS B O 1
ATOM 4494 N N . SER B 1 92 ? 63.211 2.179 6.167 1.00 39.18 324 SER B N 1
ATOM 4495 C CA . SER B 1 92 ? 63.375 3.255 7.140 1.00 38.68 324 SER B CA 1
ATOM 4496 C C . SER B 1 92 ? 62.266 3.241 8.189 1.00 34.92 324 SER B C 1
ATOM 4497 O O . SER B 1 92 ? 61.155 2.772 7.927 1.00 37.79 324 SER B O 1
ATOM 4500 N N . ASP B 1 93 ? 62.579 3.764 9.374 1.00 40.05 325 ASP B N 1
ATOM 4501 C CA . ASP B 1 93 ? 61.603 3.889 10.454 1.00 35.67 325 ASP B CA 1
ATOM 4502 C C . ASP B 1 93 ? 60.636 5.049 10.172 1.00 32.15 325 ASP B C 1
ATOM 4503 O O . ASP B 1 93 ? 59.450 4.987 10.530 1.00 30.80 325 ASP B O 1
ATOM 4508 N N . ALA B 1 94 ? 61.144 6.097 9.523 1.00 32.92 326 ALA B N 1
ATOM 4509 C CA . ALA B 1 94 ? 60.341 7.274 9.164 1.00 31.20 326 ALA B CA 1
ATOM 4510 C C . ALA B 1 94 ? 60.839 7.935 7.883 1.00 31.10 326 ALA B C 1
ATOM 4511 O O . ALA B 1 94 ? 62.046 8.007 7.643 1.00 33.42 326 ALA B O 1
ATOM 4513 N N . VAL B 1 95 ? 59.903 8.421 7.072 1.00 40.52 327 VAL B N 1
ATOM 4514 C CA . VAL B 1 95 ? 60.220 9.119 5.826 1.00 38.04 327 VAL B CA 1
ATOM 4515 C C . VAL B 1 95 ? 59.667 10.545 5.875 1.00 36.44 327 VAL B C 1
ATOM 4516 O O . VAL B 1 95 ? 58.453 10.748 5.966 1.00 32.33 327 VAL B O 1
ATOM 4520 N N . HIS B 1 96 ? 60.558 11.532 5.806 1.00 33.03 328 HIS B N 1
ATOM 4521 C CA . HIS B 1 96 ? 60.148 12.942 5.880 1.00 34.39 328 HIS B CA 1
ATOM 4522 C C . HIS B 1 96 ? 60.444 13.738 4.618 1.00 36.38 328 HIS B C 1
ATOM 4523 O O . HIS B 1 96 ? 61.473 13.543 3.968 1.00 37.70 328 HIS B O 1
ATOM 4530 N N . LEU B 1 97 ? 59.527 14.635 4.284 1.00 41.91 329 LEU B N 1
ATOM 4531 C CA . LEU B 1 97 ? 59.664 15.503 3.122 1.00 45.11 329 LEU B CA 1
ATOM 4532 C C . LEU B 1 97 ? 60.260 16.857 3.507 1.00 47.64 329 LEU B C 1
ATOM 4533 O O . LEU B 1 97 ? 59.830 17.486 4.480 1.00 45.65 329 LEU B O 1
ATOM 4538 N N . PHE B 1 98 ? 61.257 17.283 2.740 1.00 37.51 330 PHE B N 1
ATOM 4539 C CA . PHE B 1 98 ? 61.873 18.590 2.896 1.00 38.14 330 PHE B CA 1
ATOM 4540 C C . PHE B 1 98 ? 61.390 19.483 1.747 1.00 42.45 330 PHE B C 1
ATOM 4541 O O . PHE B 1 98 ? 61.937 19.439 0.640 1.00 40.37 330 PHE B O 1
ATOM 4549 N N . SER B 1 99 ? 60.355 20.281 2.020 1.00 39.56 331 SER B N 1
ATOM 4550 C CA . SER B 1 99 ? 59.764 21.149 1.001 1.00 42.00 331 SER B CA 1
ATOM 4551 C C . SER B 1 99 ? 60.391 22.532 0.968 1.00 46.37 331 SER B C 1
ATOM 4552 O O . SER B 1 99 ? 60.573 23.168 2.012 1.00 46.79 331 SER B O 1
ATOM 4555 N N . GLY B 1 100 ? 60.718 22.990 -0.240 1.00 47.65 332 GLY B N 1
ATOM 4556 C CA . GLY B 1 100 ? 61.301 24.312 -0.440 1.00 51.57 332 GLY B CA 1
ATOM 4557 C C . GLY B 1 100 ? 60.286 25.434 -0.307 1.00 53.79 332 GLY B C 1
ATOM 4558 O O . GLY B 1 100 ? 60.650 26.587 -0.057 1.00 54.48 332 GLY B O 1
ATOM 4559 N N . SER B 1 101 ? 59.012 25.090 -0.478 1.00 42.09 333 SER B N 1
ATOM 4560 C CA . SER B 1 101 ? 57.911 26.045 -0.354 1.00 43.54 333 SER B CA 1
ATOM 4561 C C . SER B 1 101 ? 57.561 26.311 1.114 1.00 43.23 333 SER B C 1
ATOM 4562 O O . SER B 1 101 ? 58.221 25.790 2.026 1.00 39.39 333 SER B O 1
ATOM 4565 N N . GLN B 1 102 ? 56.523 27.116 1.335 1.00 67.80 334 GLN B N 1
ATOM 4566 C CA . GLN B 1 102 ? 56.099 27.482 2.683 1.00 70.81 334 GLN B CA 1
ATOM 4567 C C . GLN B 1 102 ? 54.612 27.232 2.892 1.00 71.41 334 GLN B C 1
ATOM 4568 O O . GLN B 1 102 ? 53.794 27.542 2.020 1.00 73.43 334 GLN B O 1
ATOM 4574 N N . PHE B 1 103 ? 54.269 26.680 4.054 1.00 39.62 335 PHE B N 1
ATOM 4575 C CA . PHE B 1 103 ? 52.867 26.396 4.397 1.00 39.51 335 PHE B CA 1
ATOM 4576 C C . PHE B 1 103 ? 52.150 27.652 4.894 1.00 43.39 335 PHE B C 1
ATOM 4577 O O . PHE B 1 103 ? 52.792 28.644 5.249 1.00 43.79 335 PHE B O 1
ATOM 4585 N N . GLU B 1 104 ? 50.820 27.594 4.913 1.00 47.59 336 GLU B N 1
ATOM 4586 C CA . GLU B 1 104 ? 49.984 28.738 5.279 1.00 51.96 336 GLU B CA 1
ATOM 4587 C C . GLU B 1 104 ? 50.060 29.109 6.758 1.00 52.08 336 GLU B C 1
ATOM 4588 O O . GLU B 1 104 ? 50.448 30.225 7.108 1.00 52.10 336 GLU B O 1
ATOM 4594 N N . SER B 1 105 ? 49.682 28.166 7.618 1.00 102.48 337 SER B N 1
ATOM 4595 C CA . SER B 1 105 ? 49.672 28.378 9.064 1.00 104.34 337 SER B CA 1
ATOM 4596 C C . SER B 1 105 ? 51.080 28.400 9.647 1.00 103.40 337 SER B C 1
ATOM 4597 O O . SER B 1 105 ? 52.022 27.905 9.025 1.00 102.25 337 SER B O 1
ATOM 4600 N N . SER B 1 106 ? 51.211 28.971 10.845 1.00 99.41 338 SER B N 1
ATOM 4601 C CA . SER B 1 106 ? 52.493 29.028 11.564 1.00 99.23 338 SER B CA 1
ATOM 4602 C C . SER B 1 106 ? 53.071 27.635 11.827 1.00 95.69 338 SER B C 1
ATOM 4603 O O . SER B 1 106 ? 54.247 27.499 12.177 1.00 95.72 338 SER B O 1
ATOM 4606 N N . ARG B 1 107 ? 52.228 26.614 11.678 1.00 56.36 339 ARG B N 1
ATOM 4607 C CA . ARG B 1 107 ? 52.666 25.221 11.726 1.00 50.81 339 ARG B CA 1
ATOM 4608 C C . ARG B 1 107 ? 53.616 24.946 10.556 1.00 46.01 339 ARG B C 1
ATOM 4609 O O . ARG B 1 107 ? 53.199 24.864 9.396 1.00 41.85 339 ARG B O 1
ATOM 4617 N N . SER B 1 108 ? 54.897 24.815 10.885 1.00 47.47 340 SER B N 1
ATOM 4618 C CA . SER B 1 108 ? 55.949 24.605 9.896 1.00 46.70 340 SER B CA 1
ATOM 4619 C C . SER B 1 108 ? 56.020 23.160 9.392 1.00 43.60 340 SER B C 1
ATOM 4620 O O . SER B 1 108 ? 56.848 22.827 8.539 1.00 40.18 340 SER B O 1
ATOM 4623 N N . GLY B 1 109 ? 55.145 22.310 9.920 1.00 51.07 341 GLY B N 1
ATOM 4624 C CA . GLY B 1 109 ? 55.108 20.913 9.511 1.00 48.23 341 GLY B CA 1
ATOM 4625 C C . GLY B 1 109 ? 53.926 20.122 10.048 1.00 44.54 341 GLY B C 1
ATOM 4626 O O . GLY B 1 109 ? 53.199 20.586 10.934 1.00 46.98 341 GLY B O 1
ATOM 4627 N N . ALA B 1 110 ? 53.738 18.927 9.497 1.00 45.21 342 ALA B N 1
ATOM 4628 C CA . ALA B 1 110 ? 52.682 18.019 9.926 1.00 42.40 342 ALA B CA 1
ATOM 4629 C C . ALA B 1 110 ? 53.169 16.574 9.871 1.00 40.61 342 ALA B C 1
ATOM 4630 O O . ALA B 1 110 ? 53.732 16.134 8.865 1.00 39.78 342 ALA B O 1
ATOM 4632 N N . ALA B 1 111 ? 52.953 15.844 10.962 1.00 31.55 343 ALA B N 1
ATOM 4633 C CA . ALA B 1 111 ? 53.342 14.442 11.058 1.00 29.49 343 ALA B CA 1
ATOM 4634 C C . ALA B 1 111 ? 52.328 13.667 11.904 1.00 27.93 343 ALA B C 1
ATOM 4635 O O . ALA B 1 111 ? 51.734 14.217 12.827 1.00 31.60 343 ALA B O 1
ATOM 4637 N N . TYR B 1 112 ? 52.139 12.391 11.577 1.00 28.88 344 TYR B N 1
ATOM 4638 C CA . TYR B 1 112 ? 51.162 11.550 12.252 1.00 29.56 344 TYR B CA 1
ATOM 4639 C C . TYR B 1 112 ? 51.563 11.188 13.671 1.00 30.06 344 TYR B C 1
ATOM 4640 O O . TYR B 1 112 ? 52.689 10.748 13.915 1.00 30.14 344 TYR B O 1
ATOM 4649 N N . ILE B 1 113 ? 50.621 11.364 14.597 1.00 29.05 345 ILE B N 1
ATOM 4650 C CA . ILE B 1 113 ? 50.838 11.066 16.012 1.00 27.26 345 ILE B CA 1
ATOM 4651 C C . ILE B 1 113 ? 50.979 9.560 16.217 1.00 27.23 345 ILE B C 1
ATOM 4652 O O . ILE B 1 113 ? 50.060 8.797 15.891 1.00 29.83 345 ILE B O 1
ATOM 4657 N N . GLY B 1 114 ? 52.132 9.143 16.750 1.00 32.77 346 GLY B N 1
ATOM 4658 C CA . GLY B 1 114 ? 52.440 7.724 16.964 1.00 30.23 346 GLY B CA 1
ATOM 4659 C C . GLY B 1 114 ? 52.556 6.986 15.639 1.00 32.36 346 GLY B C 1
ATOM 4660 O O . GLY B 1 114 ? 52.048 5.879 15.481 1.00 29.14 346 GLY B O 1
ATOM 4661 N N . GLY B 1 115 ? 53.256 7.604 14.692 1.00 29.82 347 GLY B N 1
ATOM 4662 C CA . GLY B 1 115 ? 53.316 7.108 13.323 1.00 29.12 347 GLY B CA 1
ATOM 4663 C C . GLY B 1 115 ? 54.464 6.197 12.953 1.00 30.53 347 GLY B C 1
ATOM 4664 O O . GLY B 1 115 ? 54.353 5.429 11.997 1.00 32.21 347 GLY B O 1
ATOM 4665 N N . ILE B 1 116 ? 55.563 6.262 13.705 1.00 26.55 348 ILE B N 1
ATOM 4666 C CA . ILE B 1 116 ? 56.762 5.458 13.415 1.00 26.27 348 ILE B CA 1
ATOM 4667 C C . ILE B 1 116 ? 56.490 3.965 13.239 1.00 26.55 348 ILE B C 1
ATOM 4668 O O . ILE B 1 116 ? 55.522 3.433 13.800 1.00 21.42 348 ILE B O 1
ATOM 4673 N N . CYS B 1 117 ? 57.367 3.302 12.471 1.00 42.18 349 CYS B N 1
ATOM 4674 C CA . CYS B 1 117 ? 57.260 1.874 12.170 1.00 44.81 349 CYS B CA 1
ATOM 4675 C C . CYS B 1 117 ? 56.110 1.535 11.213 1.00 44.96 349 CYS B C 1
ATOM 4676 O O . CYS B 1 117 ? 56.060 0.433 10.656 1.00 47.60 349 CYS B O 1
ATOM 4679 N N . SER B 1 118 ? 55.193 2.479 11.028 1.00 27.98 350 SER B N 1
ATOM 4680 C CA . SER B 1 118 ? 54.060 2.290 10.129 1.00 26.94 350 SER B CA 1
ATOM 4681 C C . SER B 1 118 ? 54.429 2.659 8.692 1.00 28.94 350 SER B C 1
ATOM 4682 O O . SER B 1 118 ? 55.214 3.583 8.463 1.00 25.01 350 SER B O 1
ATOM 4685 N N . LEU B 1 119 ? 53.851 1.934 7.740 1.00 45.96 351 LEU B N 1
ATOM 4686 C CA . LEU B 1 119 ? 54.122 2.149 6.324 1.00 48.61 351 LEU B CA 1
ATOM 4687 C C . LEU B 1 119 ? 53.343 3.344 5.772 1.00 50.41 351 LEU B C 1
ATOM 4688 O O . LEU B 1 119 ? 53.855 4.091 4.937 1.00 52.67 351 LEU B O 1
ATOM 4693 N N . LEU B 1 120 ? 52.113 3.522 6.250 1.00 47.76 352 LEU B N 1
ATOM 4694 C CA . LEU B 1 120 ? 51.244 4.606 5.799 1.00 46.47 352 LEU B CA 1
ATOM 4695 C C . LEU B 1 120 ? 51.263 5.836 6.699 1.00 46.72 352 LEU B C 1
ATOM 4696 O O . LEU B 1 120 ? 50.882 6.928 6.272 1.00 47.63 352 LEU B O 1
ATOM 4701 N N . LYS B 1 121 ? 51.718 5.660 7.939 1.00 35.03 353 LYS B N 1
ATOM 4702 C CA . LYS B 1 121 ? 51.697 6.741 8.931 1.00 34.17 353 LYS B CA 1
ATOM 4703 C C . LYS B 1 121 ? 53.073 7.218 9.384 1.00 34.98 353 LYS B C 1
ATOM 4704 O O . LYS B 1 121 ? 53.197 8.276 9.999 1.00 37.49 353 LYS B O 1
ATOM 4710 N N . GLY B 1 122 ? 54.103 6.440 9.071 1.00 36.97 354 GLY B N 1
ATOM 4711 C CA . GLY B 1 122 ? 55.462 6.747 9.504 1.00 34.81 354 GLY B CA 1
ATOM 4712 C C . GLY B 1 122 ? 56.164 7.819 8.697 1.00 34.49 354 GLY B C 1
ATOM 4713 O O . GLY B 1 122 ? 57.006 7.516 7.850 1.00 32.87 354 GLY B O 1
ATOM 4714 N N . GLY B 1 123 ? 55.816 9.073 8.964 1.00 28.29 355 GLY B N 1
ATOM 4715 C CA . GLY B 1 123 ? 56.441 10.192 8.263 1.00 29.79 355 GLY B CA 1
ATOM 4716 C C . GLY B 1 123 ? 55.847 11.560 8.546 1.00 31.46 355 GLY B C 1
ATOM 4717 O O . GLY B 1 123 ? 54.872 11.691 9.283 1.00 30.42 355 GLY B O 1
ATOM 4718 N N . GLY B 1 124 ? 56.448 12.578 7.940 1.00 32.41 356 GLY B N 1
ATOM 4719 C CA . GLY B 1 124 ? 55.995 13.950 8.091 1.00 31.71 356 GLY B CA 1
ATOM 4720 C C . GLY B 1 124 ? 56.424 14.846 6.941 1.00 34.96 356 GLY B C 1
ATOM 4721 O O . GLY B 1 124 ? 57.162 14.422 6.046 1.00 35.55 356 GLY B O 1
ATOM 4722 N N . VAL B 1 125 ? 55.946 16.083 6.966 1.00 33.65 357 VAL B N 1
ATOM 4723 C CA . VAL B 1 125 ? 56.309 17.076 5.964 1.00 35.09 357 VAL B CA 1
ATOM 4724 C C . VAL B 1 125 ? 56.897 18.312 6.676 1.00 37.14 357 VAL B C 1
ATOM 4725 O O . VAL B 1 125 ? 56.409 18.727 7.726 1.00 36.98 357 VAL B O 1
ATOM 4729 N N . ASN B 1 126 ? 57.969 18.865 6.114 1.00 39.02 358 ASN B N 1
ATOM 4730 C CA . ASN B 1 126 ? 58.659 20.004 6.724 1.00 40.80 358 ASN B CA 1
ATOM 4731 C C . ASN B 1 126 ? 58.937 21.115 5.719 1.00 43.81 358 ASN B C 1
ATOM 4732 O O . ASN B 1 126 ? 59.506 20.868 4.647 1.00 41.95 358 ASN B O 1
ATOM 4737 N N . GLU B 1 127 ? 58.528 22.339 6.065 1.00 35.92 359 GLU B N 1
ATOM 4738 C CA . GLU B 1 127 ? 58.767 23.497 5.203 1.00 38.96 359 GLU B CA 1
ATOM 4739 C C . GLU B 1 127 ? 60.200 24.000 5.330 1.00 40.00 359 GLU B C 1
ATOM 4740 O O . GLU B 1 127 ? 60.896 23.693 6.300 1.00 40.45 359 GLU B O 1
ATOM 4746 N N . PHE B 1 128 ? 60.630 24.779 4.338 1.00 52.94 360 PHE B N 1
ATOM 4747 C CA . PHE B 1 128 ? 61.990 25.305 4.282 1.00 56.34 360 PHE B CA 1
ATOM 4748 C C . PHE B 1 128 ? 62.264 26.377 5.332 1.00 56.62 360 PHE B C 1
ATOM 4749 O O . PHE B 1 128 ? 61.372 27.138 5.711 1.00 56.28 360 PHE B O 1
ATOM 4757 N N . GLY B 1 129 ? 63.511 26.410 5.796 1.00 42.79 361 GLY B N 1
ATOM 4758 C CA . GLY B 1 129 ? 63.970 27.409 6.755 1.00 45.85 361 GLY B CA 1
ATOM 4759 C C . GLY B 1 129 ? 65.485 27.385 6.866 1.00 48.22 361 GLY B C 1
ATOM 4760 O O . GLY B 1 129 ? 66.169 26.853 5.991 1.00 49.51 361 GLY B O 1
ATOM 4761 N N . LYS B 1 130 ? 66.004 27.970 7.940 1.00 61.78 362 LYS B N 1
ATOM 4762 C CA . LYS B 1 130 ? 67.436 27.968 8.204 1.00 62.66 362 LYS B CA 1
ATOM 4763 C C . LYS B 1 130 ? 67.826 26.618 8.818 1.00 61.80 362 LYS B C 1
ATOM 4764 O O . LYS B 1 130 ? 66.977 25.912 9.359 1.00 90.98 362 LYS B O 1
ATOM 4770 N N . THR B 1 131 ? 69.109 26.272 8.721 1.00 67.70 363 THR B N 1
ATOM 4771 C CA . THR B 1 131 ? 69.626 25.002 9.235 1.00 69.09 363 THR B CA 1
ATOM 4772 C C . THR B 1 131 ? 69.228 24.743 10.687 1.00 68.93 363 THR B C 1
ATOM 4773 O O . THR B 1 131 ? 68.773 23.648 11.024 1.00 70.89 363 THR B O 1
ATOM 4777 N N . ASP B 1 132 ? 69.392 25.756 11.534 1.00 66.85 364 ASP B N 1
ATOM 4778 C CA . ASP B 1 132 ? 69.030 25.669 12.950 1.00 63.99 364 ASP B CA 1
ATOM 4779 C C . ASP B 1 132 ? 67.512 25.612 13.142 1.00 60.12 364 ASP B C 1
ATOM 4780 O O . ASP B 1 132 ? 67.016 24.894 14.011 1.00 57.20 364 ASP B O 1
ATOM 4785 N N . LEU B 1 133 ? 66.791 26.378 12.324 1.00 61.81 365 LEU B N 1
ATOM 4786 C CA . LEU B 1 133 ? 65.335 26.495 12.423 1.00 58.26 365 LEU B CA 1
ATOM 4787 C C . LEU B 1 133 ? 64.597 25.249 11.933 1.00 54.92 365 LEU B C 1
ATOM 4788 O O . LEU B 1 133 ? 63.611 24.828 12.540 1.00 55.54 365 LEU B O 1
ATOM 4793 N N . MET B 1 134 ? 65.081 24.668 10.837 1.00 49.99 366 MET B N 1
ATOM 4794 C CA . MET B 1 134 ? 64.459 23.490 10.232 1.00 47.77 366 MET B CA 1
ATOM 4795 C C . MET B 1 134 ? 64.696 22.230 11.060 1.00 47.91 366 MET B C 1
ATOM 4796 O O . MET B 1 134 ? 63.892 21.296 11.023 1.00 47.69 366 MET B O 1
ATOM 4801 N N . ALA B 1 135 ? 65.810 22.210 11.798 1.00 46.41 367 ALA B N 1
ATOM 4802 C CA . ALA B 1 135 ? 66.137 21.100 12.690 1.00 45.93 367 ALA B CA 1
ATOM 4803 C C . ALA B 1 135 ? 65.113 20.999 13.822 1.00 46.36 367 ALA B C 1
ATOM 4804 O O . ALA B 1 135 ? 64.801 19.901 14.281 1.00 51.70 367 ALA B O 1
ATOM 4806 N N . VAL B 1 136 ? 64.594 22.150 14.251 1.00 42.01 368 VAL B N 1
ATOM 4807 C CA . VAL B 1 136 ? 63.536 22.219 15.261 1.00 36.06 368 VAL B CA 1
ATOM 4808 C C . VAL B 1 136 ? 62.225 21.695 14.661 1.00 33.95 368 VAL B C 1
ATOM 4809 O O . VAL B 1 136 ? 61.494 20.943 15.315 1.00 33.45 368 VAL B O 1
ATOM 4813 N N . THR B 1 137 ? 61.945 22.097 13.418 1.00 33.17 369 THR B N 1
ATOM 4814 C CA . THR B 1 137 ? 60.757 21.647 12.687 1.00 29.28 369 THR B CA 1
ATOM 4815 C C . THR B 1 137 ? 60.741 20.119 12.532 1.00 29.41 369 THR B C 1
ATOM 4816 O O . THR B 1 137 ? 59.691 19.487 12.664 1.00 27.25 369 THR B O 1
ATOM 4820 N N . LEU B 1 138 ? 61.904 19.544 12.248 1.00 38.40 370 LEU B N 1
ATOM 4821 C CA . LEU B 1 138 ? 62.057 18.096 12.140 1.00 40.89 370 LEU B CA 1
ATOM 4822 C C . LEU B 1 138 ? 61.961 17.428 13.520 1.00 41.03 370 LEU B C 1
ATOM 4823 O O . LEU B 1 138 ? 61.397 16.335 13.646 1.00 38.79 370 LEU B O 1
ATOM 4828 N N . ALA B 1 139 ? 62.512 18.095 14.537 1.00 41.57 371 ALA B N 1
ATOM 4829 C CA . ALA B 1 139 ? 62.497 17.583 15.906 1.00 41.21 371 ALA B CA 1
ATOM 4830 C C . ALA B 1 139 ? 61.089 17.474 16.477 1.00 40.13 371 ALA B C 1
ATOM 4831 O O . ALA B 1 139 ? 60.821 16.591 17.295 1.00 44.14 371 ALA B O 1
ATOM 4833 N N . GLN B 1 140 ? 60.195 18.367 16.051 1.00 50.85 372 GLN B N 1
ATOM 4834 C CA . GLN B 1 140 ? 58.800 18.332 16.492 1.00 50.95 372 GLN B CA 1
ATOM 4835 C C . GLN B 1 140 ? 57.930 17.470 15.572 1.00 50.35 372 GLN B C 1
ATOM 4836 O O . GLN B 1 140 ? 56.861 17.005 15.977 1.00 51.59 372 GLN B O 1
ATOM 4842 N N . SER B 1 141 ? 58.396 17.260 14.339 1.00 35.43 373 SER B N 1
ATOM 4843 C CA . SER B 1 141 ? 57.718 16.363 13.393 1.00 35.45 373 SER B CA 1
ATOM 4844 C C . SER B 1 141 ? 57.957 14.911 13.807 1.00 33.84 373 SER B C 1
ATOM 4845 O O . SER B 1 141 ? 57.026 14.107 13.824 1.00 36.84 373 SER B O 1
ATOM 4848 N N . LEU B 1 142 ? 59.207 14.587 14.133 1.00 29.02 374 LEU B N 1
ATOM 4849 C CA . LEU B 1 142 ? 59.570 13.249 14.599 1.00 27.19 374 LEU B CA 1
ATOM 4850 C C . LEU B 1 142 ? 59.005 12.961 15.990 1.00 30.57 374 LEU B C 1
ATOM 4851 O O . LEU B 1 142 ? 58.747 11.808 16.323 1.00 28.97 374 LEU B O 1
ATOM 4856 N N . ALA B 1 143 ? 58.825 14.010 16.794 1.00 36.00 375 ALA B N 1
ATOM 4857 C CA . ALA B 1 143 ? 58.244 13.895 18.132 1.00 38.81 375 ALA B CA 1
ATOM 4858 C C . ALA B 1 143 ? 56.795 13.415 18.062 1.00 39.44 375 ALA B C 1
ATOM 4859 O O . ALA B 1 143 ? 56.362 12.624 18.899 1.00 39.21 375 ALA B O 1
ATOM 4861 N N . HIS B 1 144 ? 56.056 13.909 17.070 1.00 37.07 376 HIS B N 1
ATOM 4862 C CA . HIS B 1 144 ? 54.682 13.480 16.832 1.00 34.52 376 HIS B CA 1
ATOM 4863 C C . HIS B 1 144 ? 54.639 11.997 16.442 1.00 34.29 376 HIS B C 1
ATOM 4864 O O . HIS B 1 144 ? 53.835 11.236 16.983 1.00 31.95 376 HIS B O 1
ATOM 4871 N N . ASN B 1 145 ? 55.506 11.600 15.514 1.00 30.31 377 ASN B N 1
ATOM 4872 C CA . ASN B 1 145 ? 55.666 10.202 15.133 1.00 31.22 377 ASN B CA 1
ATOM 4873 C C . ASN B 1 145 ? 56.033 9.357 16.357 1.00 33.66 377 ASN B C 1
ATOM 4874 O O . ASN B 1 145 ? 55.597 8.215 16.494 1.00 34.29 377 ASN B O 1
ATOM 4879 N N . ILE B 1 146 ? 56.824 9.949 17.244 1.00 34.57 378 ILE B N 1
ATOM 4880 C CA . ILE B 1 146 ? 57.351 9.280 18.426 1.00 37.14 378 ILE B CA 1
ATOM 4881 C C . ILE B 1 146 ? 56.377 9.190 19.614 1.00 37.10 378 ILE B C 1
ATOM 4882 O O . ILE B 1 146 ? 56.629 8.468 20.578 1.00 38.59 378 ILE B O 1
ATOM 4887 N N . GLY B 1 147 ? 55.263 9.905 19.523 1.00 33.93 379 GLY B N 1
ATOM 4888 C CA . GLY B 1 147 ? 54.233 9.852 20.552 1.00 35.32 379 GLY B CA 1
ATOM 4889 C C . GLY B 1 147 ? 54.123 11.087 21.430 1.00 38.06 379 GLY B C 1
ATOM 4890 O O . GLY B 1 147 ? 53.197 11.197 22.239 1.00 37.93 379 GLY B O 1
ATOM 4891 N N . ILE B 1 148 ? 55.070 12.011 21.281 1.00 40.10 380 ILE B N 1
ATOM 4892 C CA . ILE B 1 148 ? 55.052 13.275 22.007 1.00 42.07 380 ILE B CA 1
ATOM 4893 C C . ILE B 1 148 ? 54.041 14.207 21.333 1.00 46.21 380 ILE B C 1
ATOM 4894 O O . ILE B 1 148 ? 54.248 14.649 20.200 1.00 50.73 380 ILE B O 1
ATOM 4899 N N . ILE B 1 149 ? 52.954 14.502 22.043 1.00 45.44 381 ILE B N 1
ATOM 4900 C CA . ILE B 1 149 ? 51.844 15.259 21.474 1.00 47.57 381 ILE B CA 1
ATOM 4901 C C . ILE B 1 149 ? 51.656 16.662 22.043 1.00 53.43 381 ILE B C 1
ATOM 4902 O O . ILE B 1 149 ? 50.947 17.483 21.450 1.00 54.39 381 ILE B O 1
ATOM 4907 N N . SER B 1 150 ? 52.314 16.933 23.173 1.00 54.84 382 SER B N 1
ATOM 4908 C CA . SER B 1 150 ? 52.141 18.181 23.930 1.00 58.85 382 SER B CA 1
ATOM 4909 C C . SER B 1 150 ? 50.695 18.269 24.441 1.00 59.20 382 SER B C 1
ATOM 4910 O O . SER B 1 150 ? 49.827 18.868 23.795 1.00 61.05 382 SER B O 1
ATOM 4913 N N . ASP B 1 151 ? 50.462 17.665 25.607 1.00 78.88 383 ASP B N 1
ATOM 4914 C CA . ASP B 1 151 ? 49.136 17.562 26.224 1.00 78.30 383 ASP B CA 1
ATOM 4915 C C . ASP B 1 151 ? 48.434 18.906 26.370 1.00 80.23 383 ASP B C 1
ATOM 4916 O O . ASP B 1 151 ? 48.897 19.778 27.103 1.00 81.79 383 ASP B O 1
ATOM 4921 N N . LYS B 1 152 ? 47.306 19.055 25.677 1.00 61.14 384 LYS B N 1
ATOM 4922 C CA . LYS B 1 152 ? 46.523 20.298 25.700 1.00 62.99 384 LYS B CA 1
ATOM 4923 C C . LYS B 1 152 ? 45.773 20.500 27.014 1.00 66.05 384 LYS B C 1
ATOM 4924 O O . LYS B 1 152 ? 45.647 21.630 27.490 1.00 69.10 384 LYS B O 1
ATOM 4930 N N . ARG B 1 153 ? 45.272 19.404 27.585 1.00 73.66 385 ARG B N 1
ATOM 4931 C CA . ARG B 1 153 ? 44.526 19.429 28.848 1.00 74.95 385 ARG B CA 1
ATOM 4932 C C . ARG B 1 153 ? 45.385 19.957 29.999 1.00 76.07 385 ARG B C 1
ATOM 4933 O O . ARG B 1 153 ? 44.943 20.802 30.781 1.00 120.85 385 ARG B O 1
ATOM 4941 N N . LYS B 1 154 ? 46.610 19.442 30.092 1.00 69.51 386 LYS B N 1
ATOM 4942 C CA . LYS B 1 154 ? 47.559 19.853 31.124 1.00 70.58 386 LYS B CA 1
ATOM 4943 C C . LYS B 1 154 ? 48.090 21.266 30.868 1.00 71.42 386 LYS B C 1
ATOM 4944 O O . LYS B 1 154 ? 48.398 21.996 31.809 1.00 121.65 386 LYS B O 1
ATOM 4950 N N . LEU B 1 155 ? 48.187 21.643 29.594 1.00 75.56 387 LEU B N 1
ATOM 4951 C CA . LEU B 1 155 ? 48.620 22.985 29.200 1.00 76.30 387 LEU B CA 1
ATOM 4952 C C . LEU B 1 155 ? 47.599 24.056 29.587 1.00 77.89 387 LEU B C 1
ATOM 4953 O O . LEU B 1 155 ? 47.963 25.088 30.155 1.00 129.98 387 LEU B O 1
ATOM 4958 N N . ALA B 1 156 ? 46.329 23.803 29.269 1.00 151.95 388 ALA B N 1
ATOM 4959 C CA . ALA B 1 156 ? 45.235 24.733 29.564 1.00 154.30 388 ALA B CA 1
ATOM 4960 C C . ALA B 1 156 ? 45.027 24.910 31.066 1.00 156.82 388 ALA B C 1
ATOM 4961 O O . ALA B 1 156 ? 44.620 25.982 31.521 1.00 158.71 388 ALA B O 1
ATOM 4963 N N . SER B 1 157 ? 45.303 23.851 31.824 1.00 89.81 389 SER B N 1
ATOM 4964 C CA . SER B 1 157 ? 45.219 23.892 33.281 1.00 90.79 389 SER B CA 1
ATOM 4965 C C . SER B 1 157 ? 46.436 24.594 33.885 1.00 93.72 389 SER B C 1
ATOM 4966 O O . SER B 1 157 ? 46.352 25.171 34.970 1.00 95.81 389 SER B O 1
ATOM 4969 N N . GLY B 1 158 ? 47.560 24.544 33.170 1.00 129.00 390 GLY B N 1
ATOM 4970 C CA . GLY B 1 158 ? 48.809 25.118 33.654 1.00 128.77 390 GLY B CA 1
ATOM 4971 C C . GLY B 1 158 ? 49.667 24.077 34.350 1.00 128.35 390 GLY B C 1
ATOM 4972 O O . GLY B 1 158 ? 50.644 24.415 35.024 1.00 129.21 390 GLY B O 1
ATOM 4973 N N . GLU B 1 159 ? 49.290 22.808 34.189 1.00 134.72 391 GLU B N 1
ATOM 4974 C CA . GLU B 1 159 ? 50.024 21.690 34.778 1.00 133.72 391 GLU B CA 1
ATOM 4975 C C . GLU B 1 159 ? 51.404 21.572 34.129 1.00 132.51 391 GLU B C 1
ATOM 4976 O O . GLU B 1 159 ? 52.415 21.653 34.821 1.00 133.88 391 GLU B O 1
ATOM 4982 N N . CYS B 1 160 ? 51.450 21.410 32.807 1.00 99.42 392 CYS B N 1
ATOM 4983 C CA . CYS B 1 160 ? 52.728 21.330 32.099 1.00 97.16 392 CYS B CA 1
ATOM 4984 C C . CYS B 1 160 ? 53.162 22.690 31.553 1.00 98.77 392 CYS B C 1
ATOM 4985 O O . CYS B 1 160 ? 52.492 23.273 30.696 1.00 99.17 392 CYS B O 1
ATOM 4988 N N . LYS B 1 161 ? 54.286 23.188 32.066 1.00 73.51 393 LYS B N 1
ATOM 4989 C CA . LYS B 1 161 ? 54.845 24.476 31.642 1.00 75.28 393 LYS B CA 1
ATOM 4990 C C . LYS B 1 161 ? 56.328 24.342 31.301 1.00 75.86 393 LYS B C 1
ATOM 4991 O O . LYS B 1 161 ? 57.046 23.553 31.920 1.00 75.95 393 LYS B O 1
ATOM 4997 N N . CYS B 1 162 ? 56.774 25.119 30.316 1.00 102.86 394 CYS B N 1
ATOM 4998 C CA . CYS B 1 162 ? 58.175 25.131 29.890 1.00 104.67 394 CYS B CA 1
ATOM 4999 C C . CYS B 1 162 ? 59.043 25.760 30.985 1.00 108.16 394 CYS B C 1
ATOM 5000 O O . CYS B 1 162 ? 59.063 26.984 31.150 1.00 109.88 394 CYS B O 1
ATOM 5003 N N . GLU B 1 163 ? 59.749 24.908 31.728 1.00 97.02 395 GLU B N 1
ATOM 5004 C CA . GLU B 1 163 ? 60.570 25.334 32.864 1.00 101.03 395 GLU B CA 1
ATOM 5005 C C . GLU B 1 163 ? 61.776 26.158 32.437 1.00 104.01 395 GLU B C 1
ATOM 5006 O O . GLU B 1 163 ? 62.033 27.229 32.993 1.00 105.80 395 GLU B O 1
ATOM 5012 N N . ASP B 1 164 ? 62.517 25.649 31.456 1.00 141.84 396 ASP B N 1
ATOM 5013 C CA . ASP B 1 164 ? 63.666 26.355 30.908 1.00 144.77 396 ASP B CA 1
ATOM 5014 C C . ASP B 1 164 ? 63.253 27.082 29.632 1.00 145.45 396 ASP B C 1
ATOM 5015 O O . ASP B 1 164 ? 63.198 26.480 28.555 1.00 145.95 396 ASP B O 1
ATOM 5020 N N . THR B 1 165 ? 62.948 28.371 29.760 1.00 171.90 397 THR B N 1
ATOM 5021 C CA . THR B 1 165 ? 62.594 29.198 28.609 1.00 172.48 397 THR B CA 1
ATOM 5022 C C . THR B 1 165 ? 63.874 29.596 27.863 1.00 174.03 397 THR B C 1
ATOM 5023 O O . THR B 1 165 ? 64.095 30.770 27.548 1.00 175.05 397 THR B O 1
ATOM 5027 N N . TRP B 1 166 ? 64.715 28.597 27.598 1.00 200.80 398 TRP B N 1
ATOM 5028 C CA . TRP B 1 166 ? 65.956 28.779 26.847 1.00 200.80 398 TRP B CA 1
ATOM 5029 C C . TRP B 1 166 ? 65.556 28.868 25.380 1.00 200.80 398 TRP B C 1
ATOM 5030 O O . TRP B 1 166 ? 65.757 27.927 24.605 1.00 200.80 398 TRP B O 1
ATOM 5041 N N . SER B 1 167 ? 65.003 30.024 25.020 1.00 195.39 399 SER B N 1
ATOM 5042 C CA . SER B 1 167 ? 64.341 30.227 23.735 1.00 194.72 399 SER B CA 1
ATOM 5043 C C . SER B 1 167 ? 63.182 29.223 23.583 1.00 193.56 399 SER B C 1
ATOM 5044 O O . SER B 1 167 ? 62.967 28.665 22.507 1.00 192.99 399 SER B O 1
ATOM 5047 N N . GLY B 1 168 ? 62.464 28.989 24.686 1.00 94.87 400 GLY B N 1
ATOM 5048 C CA . GLY B 1 168 ? 61.274 28.139 24.695 1.00 88.59 400 GLY B CA 1
ATOM 5049 C C . GLY B 1 168 ? 61.480 26.640 24.577 1.00 83.96 400 GLY B C 1
ATOM 5050 O O . GLY B 1 168 ? 62.610 26.160 24.444 1.00 83.67 400 GLY B O 1
ATOM 5051 N N . CYS B 1 169 ? 60.368 25.908 24.633 1.00 78.24 401 CYS B N 1
ATOM 5052 C CA . CYS B 1 169 ? 60.352 24.453 24.499 1.00 73.00 401 CYS B CA 1
ATOM 5053 C C . CYS B 1 169 ? 59.851 24.053 23.107 1.00 67.48 401 CYS B C 1
ATOM 5054 O O . CYS B 1 169 ? 59.009 24.740 22.527 1.00 66.34 401 CYS B O 1
ATOM 5057 N N . ILE B 1 170 ? 60.369 22.935 22.592 1.00 55.04 402 ILE B N 1
ATOM 5058 C CA . ILE B 1 170 ? 60.093 22.488 21.215 1.00 49.23 402 ILE B CA 1
ATOM 5059 C C . ILE B 1 170 ? 58.621 22.245 20.930 1.00 49.04 402 ILE B C 1
ATOM 5060 O O . ILE B 1 170 ? 58.077 22.773 19.959 1.00 48.03 402 ILE B O 1
ATOM 5065 N N . MET B 1 171 ? 57.978 21.451 21.783 1.00 74.71 403 MET B N 1
ATOM 5066 C CA . MET B 1 171 ? 56.559 21.150 21.629 1.00 76.28 403 MET B CA 1
ATOM 5067 C C . MET B 1 171 ? 55.672 22.309 22.093 1.00 81.38 403 MET B C 1
ATOM 5068 O O . MET B 1 171 ? 54.460 22.156 22.273 1.00 82.40 403 MET B O 1
ATOM 5073 N N . GLY B 1 172 ? 56.306 23.464 22.284 1.00 103.88 404 GLY B N 1
ATOM 5074 C CA . GLY B 1 172 ? 55.608 24.701 22.583 1.00 111.05 404 GLY B CA 1
ATOM 5075 C C . GLY B 1 172 ? 55.748 25.650 21.401 1.00 115.80 404 GLY B C 1
ATOM 5076 O O . GLY B 1 172 ? 56.414 26.684 21.503 1.00 115.86 404 GLY B O 1
ATOM 5077 N N . ASP B 1 173 ? 55.127 25.286 20.278 1.00 155.43 405 ASP B N 1
ATOM 5078 C CA . ASP B 1 173 ? 55.135 26.115 19.071 1.00 159.48 405 ASP B CA 1
ATOM 5079 C C . ASP B 1 173 ? 54.312 27.394 19.267 1.00 161.76 405 ASP B C 1
ATOM 5080 O O . ASP B 1 173 ? 54.179 28.208 18.349 1.00 161.98 405 ASP B O 1
ATOM 5085 N N . THR B 1 174 ? 53.769 27.551 20.476 1.00 171.39 406 THR B N 1
ATOM 5086 C CA . THR B 1 174 ? 53.021 28.744 20.892 1.00 173.29 406 THR B CA 1
ATOM 5087 C C . THR B 1 174 ? 53.859 30.022 20.715 1.00 174.11 406 THR B C 1
ATOM 5088 O O . THR B 1 174 ? 53.319 31.094 20.439 1.00 174.78 406 THR B O 1
ATOM 5092 N N . GLY B 1 175 ? 55.173 29.889 20.896 1.00 114.65 407 GLY B N 1
ATOM 5093 C CA . GLY B 1 175 ? 56.121 30.966 20.636 1.00 115.70 407 GLY B CA 1
ATOM 5094 C C . GLY B 1 175 ? 57.193 30.445 19.689 1.00 114.95 407 GLY B C 1
ATOM 5095 O O . GLY B 1 175 ? 57.663 29.313 19.843 1.00 113.97 407 GLY B O 1
ATOM 5096 N N . TYR B 1 176 ? 57.584 31.263 18.713 1.00 130.19 408 TYR B N 1
ATOM 5097 C CA . TYR B 1 176 ? 58.557 30.822 17.716 1.00 128.72 408 TYR B CA 1
ATOM 5098 C C . TYR B 1 176 ? 59.837 31.652 17.685 1.00 127.69 408 TYR B C 1
ATOM 5099 O O . TYR B 1 176 ? 59.827 32.847 17.374 1.00 128.52 408 TYR B O 1
ATOM 5108 N N . TYR B 1 177 ? 60.936 30.982 18.025 1.00 117.26 409 TYR B N 1
ATOM 5109 C CA . TYR B 1 177 ? 62.271 31.583 18.118 1.00 115.58 409 TYR B CA 1
ATOM 5110 C C . TYR B 1 177 ? 63.300 30.509 17.773 1.00 111.77 409 TYR B C 1
ATOM 5111 O O . TYR B 1 177 ? 63.676 30.365 16.609 1.00 111.30 409 TYR B O 1
ATOM 5120 N N . LEU B 1 178 ? 63.753 29.771 18.786 1.00 115.74 410 LEU B N 1
ATOM 5121 C CA . LEU B 1 178 ? 64.619 28.611 18.590 1.00 110.04 410 LEU B CA 1
ATOM 5122 C C . LEU B 1 178 ? 64.549 27.659 19.795 1.00 106.14 410 LEU B C 1
ATOM 5123 O O . LEU B 1 178 ? 65.490 27.598 20.594 1.00 107.28 410 LEU B O 1
ATOM 5128 N N . PRO B 1 179 ? 63.421 26.932 19.949 1.00 76.52 411 PRO B N 1
ATOM 5129 C CA . PRO B 1 179 ? 63.275 25.973 21.048 1.00 72.14 411 PRO B CA 1
ATOM 5130 C C . PRO B 1 179 ? 64.315 24.854 20.950 1.00 69.10 411 PRO B C 1
ATOM 5131 O O . PRO B 1 179 ? 64.512 24.269 19.882 1.00 68.03 411 PRO B O 1
ATOM 5135 N N . LYS B 1 180 ? 64.973 24.568 22.069 1.00 83.62 412 LYS B N 1
ATOM 5136 C CA . LYS B 1 180 ? 66.064 23.602 22.102 1.00 80.99 412 LYS B CA 1
ATOM 5137 C C . LYS B 1 180 ? 65.801 22.436 23.060 1.00 77.93 412 LYS B C 1
ATOM 5138 O O . LYS B 1 180 ? 66.564 21.469 23.097 1.00 76.91 412 LYS B O 1
ATOM 5144 N N . LYS B 1 181 ? 64.709 22.523 23.816 1.00 74.95 413 LYS B N 1
ATOM 5145 C CA . LYS B 1 181 ? 64.405 21.523 24.834 1.00 71.08 413 LYS B CA 1
ATOM 5146 C C . LYS B 1 181 ? 62.967 21.015 24.848 1.00 67.57 413 LYS B C 1
ATOM 5147 O O . LYS B 1 181 ? 62.042 21.714 24.437 1.00 66.51 413 LYS B O 1
ATOM 5153 N N . PHE B 1 182 ? 62.807 19.774 25.308 1.00 51.36 414 PHE B N 1
ATOM 5154 C CA . PHE B 1 182 ? 61.494 19.186 25.547 1.00 48.02 414 PHE B CA 1
ATOM 5155 C C . PHE B 1 182 ? 61.162 19.328 27.037 1.00 48.76 414 PHE B C 1
ATOM 5156 O O . PHE B 1 182 ? 62.062 19.308 27.883 1.00 47.51 414 PHE B O 1
ATOM 5164 N N . THR B 1 183 ? 59.875 19.475 27.347 1.00 69.44 415 THR B N 1
ATOM 5165 C CA . THR B 1 183 ? 59.414 19.514 28.733 1.00 71.91 415 THR B CA 1
ATOM 5166 C C . THR B 1 183 ? 59.504 18.105 29.333 1.00 74.05 415 THR B C 1
ATOM 5167 O O . THR B 1 183 ? 59.594 17.119 28.600 1.00 74.02 415 THR B O 1
ATOM 5171 N N . GLN B 1 184 ? 59.490 18.017 30.662 1.00 56.28 416 GLN B N 1
ATOM 5172 C CA . GLN B 1 184 ? 59.472 16.726 31.350 1.00 57.21 416 GLN B CA 1
ATOM 5173 C C . GLN B 1 184 ? 58.202 15.937 31.015 1.00 55.58 416 GLN B C 1
ATOM 5174 O O . GLN B 1 184 ? 58.208 14.703 31.039 1.00 55.28 416 GLN B O 1
ATOM 5180 N N . CYS B 1 185 ? 57.125 16.660 30.710 1.00 48.13 417 CYS B N 1
ATOM 5181 C CA . CYS B 1 185 ? 55.873 16.057 30.266 1.00 48.18 417 CYS B CA 1
ATOM 5182 C C . CYS B 1 185 ? 56.057 15.384 28.896 1.00 43.08 417 CYS B C 1
ATOM 5183 O O . CYS B 1 185 ? 55.484 14.325 28.642 1.00 39.54 417 CYS B O 1
ATOM 5186 N N . ASN B 1 186 ? 56.854 16.010 28.030 1.00 61.84 418 ASN B N 1
ATOM 5187 C CA . ASN B 1 186 ? 57.194 15.463 26.719 1.00 56.85 418 ASN B CA 1
ATOM 5188 C C . ASN B 1 186 ? 57.932 14.126 26.831 1.00 56.44 418 ASN B C 1
ATOM 5189 O O . ASN B 1 186 ? 57.657 13.190 26.077 1.00 54.92 418 ASN B O 1
ATOM 5194 N N . ILE B 1 187 ? 58.875 14.059 27.771 1.00 41.87 419 ILE B N 1
ATOM 5195 C CA . ILE B 1 187 ? 59.669 12.856 28.006 1.00 41.66 419 ILE B CA 1
ATOM 5196 C C . ILE B 1 187 ? 58.795 11.715 28.519 1.00 42.43 419 ILE B C 1
ATOM 5197 O O . ILE B 1 187 ? 58.985 10.556 28.131 1.00 41.47 419 ILE B O 1
ATOM 5202 N N . GLU B 1 188 ? 57.827 12.051 29.376 1.00 52.37 420 GLU B N 1
ATOM 5203 C CA . GLU B 1 188 ? 56.892 11.072 29.936 1.00 52.65 420 GLU B CA 1
ATOM 5204 C C . GLU B 1 188 ? 55.968 10.498 28.865 1.00 49.63 420 GLU B C 1
ATOM 5205 O O . GLU B 1 188 ? 55.722 9.297 28.834 1.00 49.08 420 GLU B O 1
ATOM 5211 N N . GLU B 1 189 ? 55.463 11.369 27.993 1.00 48.21 421 GLU B N 1
ATOM 5212 C CA . GLU B 1 189 ? 54.605 10.976 26.872 1.00 42.03 421 GLU B CA 1
ATOM 5213 C C . GLU B 1 189 ? 55.330 10.002 25.932 1.00 38.47 421 GLU B C 1
ATOM 5214 O O . GLU B 1 189 ? 54.711 9.109 25.349 1.00 37.80 421 GLU B O 1
ATOM 5220 N N . TYR B 1 190 ? 56.638 10.191 25.795 1.00 37.02 422 TYR B N 1
ATOM 5221 C CA . TYR B 1 190 ? 57.473 9.324 24.979 1.00 37.90 422 TYR B CA 1
ATOM 5222 C C . TYR B 1 190 ? 57.723 7.983 25.673 1.00 38.96 422 TYR B C 1
ATOM 5223 O O . TYR B 1 190 ? 57.690 6.932 25.026 1.00 39.21 422 TYR B O 1
ATOM 5232 N N . HIS B 1 191 ? 57.965 8.026 26.986 1.00 32.78 423 HIS B N 1
ATOM 5233 C CA . HIS B 1 191 ? 58.143 6.806 27.781 1.00 33.40 423 HIS B CA 1
ATOM 5234 C C . HIS B 1 191 ? 56.873 5.954 27.765 1.00 32.76 423 HIS B C 1
ATOM 5235 O O . HIS B 1 191 ? 56.944 4.737 27.590 1.00 32.49 423 HIS B O 1
ATOM 5242 N N . ASP B 1 192 ? 55.724 6.607 27.949 1.00 39.87 424 ASP B N 1
ATOM 5243 C CA . ASP B 1 192 ? 54.424 5.943 27.957 1.00 39.56 424 ASP B CA 1
ATOM 5244 C C . ASP B 1 192 ? 54.109 5.285 26.619 1.00 39.39 424 ASP B C 1
ATOM 5245 O O . ASP B 1 192 ? 53.436 4.260 26.574 1.00 41.15 424 ASP B O 1
ATOM 5250 N N . PHE B 1 193 ? 54.600 5.883 25.538 1.00 35.60 425 PHE B N 1
ATOM 5251 C CA . PHE B 1 193 ? 54.421 5.350 24.187 1.00 33.78 425 PHE B CA 1
ATOM 5252 C C . PHE B 1 193 ? 55.242 4.070 23.983 1.00 34.83 425 PHE B C 1
ATOM 5253 O O . PHE B 1 193 ? 54.757 3.101 23.387 1.00 36.60 425 PHE B O 1
ATOM 5261 N N . LEU B 1 194 ? 56.481 4.076 24.474 1.00 31.20 426 LEU B N 1
ATOM 5262 C CA . LEU B 1 194 ? 57.369 2.918 24.387 1.00 31.50 426 LEU B CA 1
ATOM 5263 C C . LEU B 1 194 ? 56.894 1.792 25.308 1.00 34.96 426 LEU B C 1
ATOM 5264 O O . LEU B 1 194 ? 56.975 0.611 24.945 1.00 36.14 426 LEU B O 1
ATOM 5269 N N . ASN B 1 195 ? 56.411 2.168 26.494 1.00 46.93 427 ASN B N 1
ATOM 5270 C CA . ASN B 1 195 ? 55.855 1.211 27.452 1.00 46.21 427 ASN B CA 1
ATOM 5271 C C . ASN B 1 195 ? 54.497 0.673 26.992 1.00 43.87 427 ASN B C 1
ATOM 5272 O O . ASN B 1 195 ? 54.062 -0.392 27.431 1.00 43.75 427 ASN B O 1
ATOM 5277 N N . SER B 1 196 ? 53.840 1.413 26.104 1.00 31.32 428 SER B N 1
ATOM 5278 C CA . SER B 1 196 ? 52.570 0.997 25.523 1.00 29.50 428 SER B CA 1
ATOM 5279 C C . SER B 1 196 ? 52.777 -0.043 24.402 1.00 28.13 428 SER B C 1
ATOM 5280 O O . SER B 1 196 ? 51.842 -0.726 23.998 1.00 31.18 428 SER B O 1
ATOM 5283 N N . GLY B 1 197 ? 54.015 -0.147 23.914 1.00 30.02 429 GLY B N 1
ATOM 5284 C CA . GLY B 1 197 ? 54.355 -1.098 22.863 1.00 28.02 429 GLY B CA 1
ATOM 5285 C C . GLY B 1 197 ? 54.648 -0.453 21.520 1.00 25.67 429 GLY B C 1
ATOM 5286 O O . GLY B 1 197 ? 54.819 -1.147 20.514 1.00 26.52 429 GLY B O 1
ATOM 5287 N N . GLY B 1 198 ? 54.709 0.880 21.506 1.00 27.67 430 GLY B N 1
ATOM 5288 C CA . GLY B 1 198 ? 54.983 1.621 20.288 1.00 27.51 430 GLY B CA 1
ATOM 5289 C C . GLY B 1 198 ? 56.461 1.873 20.068 1.00 28.62 430 GLY B C 1
ATOM 5290 O O . GLY B 1 198 ? 57.218 2.049 21.022 1.00 33.34 430 GLY B O 1
ATOM 5291 N N . GLY B 1 199 ? 56.869 1.885 18.798 1.00 27.13 431 GLY B N 1
ATOM 5292 C CA . GLY B 1 199 ? 58.255 2.146 18.436 1.00 25.72 431 GLY B CA 1
ATOM 5293 C C . GLY B 1 199 ? 59.161 0.940 18.538 1.00 29.71 431 GLY B C 1
ATOM 5294 O O . GLY B 1 199 ? 60.287 1.042 19.035 1.00 30.35 431 GLY B O 1
ATOM 5295 N N . ALA B 1 200 ? 58.680 -0.205 18.056 1.00 41.39 432 ALA B N 1
ATOM 5296 C CA . ALA B 1 200 ? 59.445 -1.449 18.094 1.00 40.67 432 ALA B CA 1
ATOM 5297 C C . ALA B 1 200 ? 60.611 -1.448 17.112 1.00 42.31 432 ALA B C 1
ATOM 5298 O O . ALA B 1 200 ? 61.639 -2.084 17.361 1.00 42.48 432 ALA B O 1
ATOM 5300 N N . CYS B 1 201 ? 60.453 -0.729 16.005 1.00 29.47 433 CYS B N 1
ATOM 5301 C CA . CYS B 1 201 ? 61.479 -0.642 14.964 1.00 30.05 433 CYS B CA 1
ATOM 5302 C C . CYS B 1 201 ? 62.622 0.314 15.332 1.00 30.72 433 CYS B C 1
ATOM 5303 O O . CYS B 1 201 ? 63.584 0.471 14.568 1.00 32.06 433 CYS B O 1
ATOM 5306 N N . LEU B 1 202 ? 62.516 0.939 16.507 1.00 36.62 434 LEU B N 1
ATOM 5307 C CA . LEU B 1 202 ? 63.507 1.916 16.974 1.00 38.96 434 LEU B CA 1
ATOM 5308 C C . LEU B 1 202 ? 64.601 1.310 17.844 1.00 41.36 434 LEU B C 1
ATOM 5309 O O . LEU B 1 202 ? 65.309 2.042 18.547 1.00 44.12 434 LEU B O 1
ATOM 5314 N N . PHE B 1 203 ? 64.759 -0.011 17.789 1.00 53.70 435 PHE B N 1
ATOM 5315 C CA . PHE B 1 203 ? 65.693 -0.703 18.685 1.00 54.08 435 PHE B CA 1
ATOM 5316 C C . PHE B 1 203 ? 66.879 -1.399 18.034 1.00 56.92 435 PHE B C 1
ATOM 5317 O O . PHE B 1 203 ? 67.678 -2.040 18.718 1.00 58.67 435 PHE B O 1
ATOM 5325 N N . ASN B 1 204 ? 66.998 -1.271 16.712 1.00 47.09 436 ASN B N 1
ATOM 5326 C CA . ASN B 1 204 ? 68.152 -1.808 16.002 1.00 47.76 436 ASN B CA 1
ATOM 5327 C C . ASN B 1 204 ? 69.165 -0.711 15.663 1.00 50.39 436 ASN B C 1
ATOM 5328 O O . ASN B 1 204 ? 68.789 0.420 15.354 1.00 52.12 436 ASN B O 1
ATOM 5333 N N . LYS B 1 205 ? 70.449 -1.053 15.746 1.00 65.74 437 LYS B N 1
ATOM 5334 C CA . LYS B 1 205 ? 71.507 -0.107 15.439 1.00 66.48 437 LYS B CA 1
ATOM 5335 C C . LYS B 1 205 ? 71.996 -0.203 14.002 1.00 70.11 437 LYS B C 1
ATOM 5336 O O . LYS B 1 205 ? 72.384 -1.279 13.542 1.00 70.48 437 LYS B O 1
ATOM 5342 N N . PRO B 1 206 ? 71.930 0.923 13.265 1.00 61.18 438 PRO B N 1
ATOM 5343 C CA . PRO B 1 206 ? 72.442 1.008 11.893 1.00 63.29 438 PRO B CA 1
ATOM 5344 C C . PRO B 1 206 ? 73.979 0.841 11.882 1.00 67.11 438 PRO B C 1
ATOM 5345 O O . PRO B 1 206 ? 74.644 1.029 12.910 1.00 64.41 438 PRO B O 1
ATOM 5349 N N . SER B 1 207 ? 74.517 0.489 10.715 1.00 79.65 439 SER B N 1
ATOM 5350 C CA . SER B 1 207 ? 75.954 0.297 10.547 1.00 85.79 439 SER B CA 1
ATOM 5351 C C . SER B 1 207 ? 76.549 1.314 9.575 1.00 89.79 439 SER B C 1
ATOM 5352 O O . SER B 1 207 ? 77.325 2.182 9.978 1.00 91.25 439 SER B O 1
ATOM 5355 N N . LYS B 1 208 ? 76.176 1.205 8.301 1.00 176.36 440 LYS B N 1
ATOM 5356 C CA . LYS B 1 208 ? 76.682 2.100 7.273 1.00 179.74 440 LYS B CA 1
ATOM 5357 C C . LYS B 1 208 ? 75.841 3.363 7.136 1.00 179.37 440 LYS B C 1
ATOM 5358 O O . LYS B 1 208 ? 74.928 3.410 6.311 1.00 178.12 440 LYS B O 1
ATOM 5364 N N . LEU B 1 209 ? 76.200 4.374 7.909 1.00 79.69 441 LEU B N 1
ATOM 5365 C CA . LEU B 1 209 ? 75.554 5.687 7.786 1.00 79.44 441 LEU B CA 1
ATOM 5366 C C . LEU B 1 209 ? 76.056 6.250 6.443 1.00 81.38 441 LEU B C 1
ATOM 5367 O O . LEU B 1 209 ? 77.205 6.040 6.053 1.00 83.20 441 LEU B O 1
ATOM 5372 N N . LEU B 1 210 ? 75.179 6.969 5.735 1.00 71.88 442 LEU B N 1
ATOM 5373 C CA . LEU B 1 210 ? 75.487 7.517 4.392 1.00 74.15 442 LEU B CA 1
ATOM 5374 C C . LEU B 1 210 ? 76.723 8.393 4.314 1.00 77.19 442 LEU B C 1
ATOM 5375 O O . LEU B 1 210 ? 76.960 9.060 3.303 1.00 77.31 442 LEU B O 1
ATOM 5380 N N . ASP B 1 211 ? 77.509 8.392 5.390 1.00 99.69 443 AS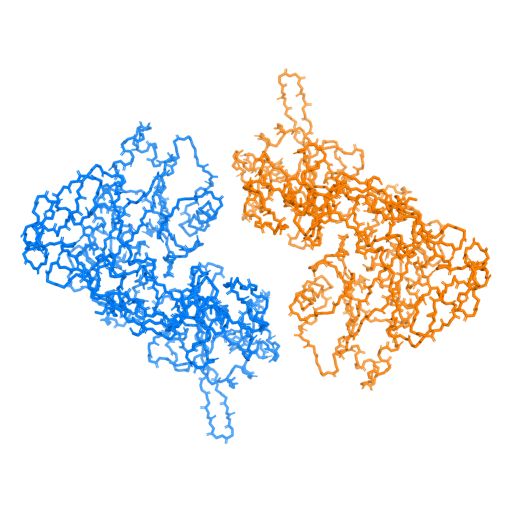P B N 1
ATOM 5381 C CA . ASP B 1 211 ? 78.732 9.175 5.4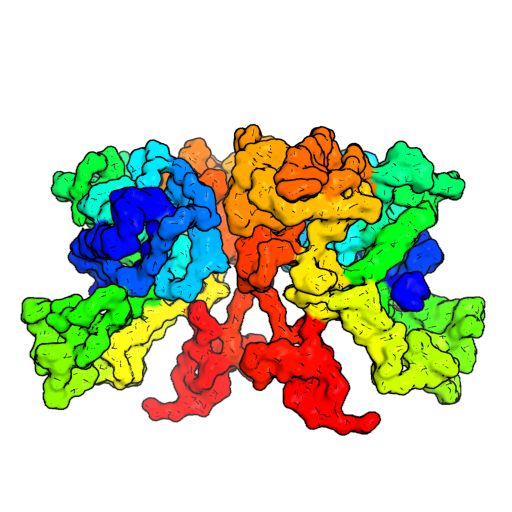84 1.00 103.10 443 ASP B CA 1
ATOM 5382 C C . ASP B 1 211 ? 79.932 8.267 5.759 1.00 105.50 443 ASP B C 1
ATOM 5383 O O . ASP B 1 211 ? 79.814 7.294 6.507 1.00 104.52 443 ASP B O 1
ATOM 5388 N N . PRO B 1 212 ? 81.097 8.604 5.145 1.00 105.37 444 PRO B N 1
ATOM 5389 C CA . PRO B 1 212 ? 82.343 7.806 5.311 1.00 106.50 444 PRO B CA 1
ATOM 5390 C C . PRO B 1 212 ? 82.665 7.513 6.779 1.00 105.96 444 PRO B C 1
ATOM 5391 O O . PRO B 1 212 ? 82.491 8.384 7.632 1.00 106.44 444 PRO B O 1
ATOM 5395 N N . PRO B 1 213 ? 83.150 6.288 7.071 1.00 106.58 445 PRO B N 1
ATOM 5396 C CA . PRO B 1 213 ? 83.461 5.832 8.429 1.00 106.35 445 PRO B CA 1
ATOM 5397 C C . PRO B 1 213 ? 84.360 6.744 9.245 1.00 107.10 445 PRO B C 1
ATOM 5398 O O . PRO B 1 213 ? 85.311 7.317 8.717 1.00 107.94 445 PRO B O 1
ATOM 5402 N N . GLU B 1 214 ? 84.038 6.871 10.530 1.00 97.81 446 GLU B N 1
ATOM 5403 C CA . GLU B 1 214 ? 84.810 7.673 11.473 1.00 99.71 446 GLU B CA 1
ATOM 5404 C C . GLU B 1 214 ? 84.854 6.914 12.798 1.00 100.02 446 GLU B C 1
ATOM 5405 O O . GLU B 1 214 ? 83.816 6.675 13.417 1.00 98.38 446 GLU B O 1
ATOM 5411 N N . CYS B 1 215 ? 86.058 6.527 13.219 1.00 78.27 447 CYS B N 1
ATOM 5412 C CA . CYS B 1 215 ? 86.226 5.746 14.439 1.00 78.34 447 CYS B CA 1
ATOM 5413 C C . CYS B 1 215 ? 86.024 6.579 15.700 1.00 75.66 447 CYS B C 1
ATOM 5414 O O . CYS B 1 215 ? 86.796 7.497 15.985 1.00 76.92 447 CYS B O 1
ATOM 5417 N N . GLY B 1 216 ? 84.965 6.258 16.443 1.00 91.85 448 GLY B N 1
ATOM 5418 C CA . GLY B 1 216 ? 84.672 6.941 17.696 1.00 90.60 448 GLY B CA 1
ATOM 5419 C C . GLY B 1 216 ? 83.340 7.668 17.745 1.00 87.69 448 GLY B C 1
ATOM 5420 O O . GLY B 1 216 ? 83.150 8.556 18.579 1.00 87.29 448 GLY B O 1
ATOM 5421 N N . ASN B 1 217 ? 82.423 7.307 16.850 1.00 84.99 449 ASN B N 1
ATOM 5422 C CA . ASN B 1 217 ? 81.082 7.896 16.838 1.00 80.64 449 ASN B CA 1
ATOM 5423 C C . ASN B 1 217 ? 80.051 7.003 17.539 1.00 78.42 449 ASN B C 1
ATOM 5424 O O . ASN B 1 217 ? 78.924 7.432 17.801 1.00 77.12 449 ASN B O 1
ATOM 5429 N N . GLY B 1 218 ? 80.447 5.765 17.833 1.00 83.15 450 GLY B N 1
ATOM 5430 C CA . GLY B 1 218 ? 79.576 4.803 18.503 1.00 80.79 450 GLY B CA 1
ATOM 5431 C C . GLY B 1 218 ? 78.842 3.879 17.548 1.00 79.85 450 GLY B C 1
ATOM 5432 O O . GLY B 1 218 ? 77.962 3.120 17.961 1.00 78.44 450 GLY B O 1
ATOM 5433 N N . PHE B 1 219 ? 79.210 3.946 16.271 1.00 54.63 451 PHE B N 1
ATOM 5434 C CA . PHE B 1 219 ? 78.578 3.145 15.228 1.00 53.85 451 PHE B CA 1
ATOM 5435 C C . PHE B 1 219 ? 79.618 2.308 14.497 1.00 55.16 451 PHE B C 1
ATOM 5436 O O . PHE B 1 219 ? 80.604 2.844 13.981 1.00 57.34 451 PHE B O 1
ATOM 5444 N N . ILE B 1 220 ? 79.395 0.992 14.464 1.00 59.94 452 ILE B N 1
ATOM 5445 C CA . ILE B 1 220 ? 80.310 0.074 13.786 1.00 61.73 452 ILE B CA 1
ATOM 5446 C C . ILE B 1 220 ? 80.090 0.133 12.275 1.00 60.91 452 ILE B C 1
ATOM 5447 O O . ILE B 1 220 ? 79.146 -0.457 11.742 1.00 57.44 452 ILE B O 1
ATOM 5452 N N . GLU B 1 221 ? 80.973 0.864 11.599 1.00 91.25 453 GLU B N 1
ATOM 5453 C CA . GLU B 1 221 ? 80.910 1.053 10.150 1.00 92.01 453 GLU B CA 1
ATOM 5454 C C . GLU B 1 221 ? 81.810 0.050 9.425 1.00 95.17 453 GLU B C 1
ATOM 5455 O O . GLU B 1 221 ? 82.296 -0.906 10.035 1.00 97.41 453 GLU B O 1
ATOM 5461 N N . THR B 1 222 ? 82.019 0.261 8.125 1.00 98.68 454 THR B N 1
ATOM 5462 C CA . THR B 1 222 ? 82.877 -0.625 7.328 1.00 99.18 454 THR B CA 1
ATOM 5463 C C . THR B 1 222 ? 84.359 -0.389 7.621 1.00 100.95 454 THR B C 1
ATOM 5464 O O . THR B 1 222 ? 84.842 0.745 7.570 1.00 102.03 454 THR B O 1
ATOM 5468 N N . GLY B 1 223 ? 85.067 -1.476 7.931 1.00 69.06 455 GLY B N 1
ATOM 5469 C CA . GLY B 1 223 ? 86.486 -1.417 8.248 1.00 70.74 455 GLY B CA 1
ATOM 5470 C C . GLY B 1 223 ? 86.776 -1.616 9.726 1.00 71.66 455 GLY B C 1
ATOM 5471 O O . GLY B 1 223 ? 87.761 -2.260 10.099 1.00 72.50 455 GLY B O 1
ATOM 5472 N N . GLU B 1 224 ? 85.911 -1.059 10.568 1.00 90.46 456 GLU B N 1
ATOM 5473 C CA . GLU B 1 224 ? 86.062 -1.139 12.019 1.00 92.51 456 GLU B CA 1
ATOM 5474 C C . GLU B 1 224 ? 85.900 -2.562 12.540 1.00 92.21 456 GLU B C 1
ATOM 5475 O O . GLU B 1 224 ? 85.099 -3.339 12.020 1.00 89.80 456 GLU B O 1
ATOM 5481 N N . GLU B 1 225 ? 85.991 -2.988 13.573 1.00 92.69 457 GLU B N 1
ATOM 5482 C CA . GLU B 1 225 ? 85.456 -4.182 14.230 1.00 93.10 457 GLU B CA 1
ATOM 5483 C C . GLU B 1 225 ? 84.522 -3.790 15.369 1.00 91.41 457 GLU B C 1
ATOM 5484 O O . GLU B 1 225 ? 83.375 -4.234 15.427 1.00 89.21 457 GLU B O 1
ATOM 5490 N N . CYS B 1 226 ? 85.033 -2.964 16.279 1.00 71.25 458 CYS B N 1
ATOM 5491 C CA . CYS B 1 226 ? 84.252 -2.455 17.400 1.00 69.61 458 CYS B CA 1
ATOM 5492 C C . CYS B 1 226 ? 84.172 -0.929 17.352 1.00 67.72 458 CYS B C 1
ATOM 5493 O O . CYS B 1 226 ? 84.750 -0.286 16.468 1.00 68.40 458 CYS B O 1
ATOM 5496 N N . ASP B 1 227 ? 83.440 -0.373 18.314 1.00 62.51 459 ASP B N 1
ATOM 5497 C CA . ASP B 1 227 ? 83.308 1.062 18.490 1.00 61.73 459 ASP B CA 1
ATOM 5498 C C . ASP B 1 227 ? 82.531 1.325 19.774 1.00 62.23 459 ASP B C 1
ATOM 5499 O O . ASP B 1 227 ? 81.356 0.968 19.879 1.00 61.07 459 ASP B O 1
ATOM 5504 N N . CYS B 1 228 ? 83.204 1.909 20.757 1.00 55.53 460 CYS B N 1
ATOM 5505 C CA . CYS B 1 228 ? 82.531 2.378 21.961 1.00 58.70 460 CYS B CA 1
ATOM 5506 C C . CYS B 1 228 ? 82.037 3.806 21.671 1.00 60.13 460 CYS B C 1
ATOM 5507 O O . CYS B 1 228 ? 82.179 4.289 20.548 1.00 60.46 460 CYS B O 1
ATOM 5510 N N . GLY B 1 229 ? 81.447 4.467 22.667 1.00 183.38 461 GLY B N 1
ATOM 5511 C CA . GLY B 1 229 ? 80.946 5.830 22.485 1.00 183.00 461 GLY B CA 1
ATOM 5512 C C . GLY B 1 229 ? 82.048 6.789 22.063 1.00 184.01 461 GLY B C 1
ATOM 5513 O O . GLY B 1 229 ? 82.321 6.951 20.872 1.00 183.95 461 GLY B O 1
ATOM 5514 N N . THR B 1 230 ? 82.661 7.435 23.051 1.00 102.21 462 THR B N 1
ATOM 5515 C CA . THR B 1 230 ? 83.824 8.305 22.866 1.00 105.01 462 THR B CA 1
ATOM 5516 C C . THR B 1 230 ? 84.697 8.065 24.097 1.00 107.20 462 THR B C 1
ATOM 5517 O O . THR B 1 230 ? 84.163 7.743 25.157 1.00 105.72 462 THR B O 1
ATOM 5521 N N . PRO B 1 231 ? 86.031 8.241 23.982 1.00 134.40 463 PRO B N 1
ATOM 5522 C CA . PRO B 1 231 ? 86.972 8.003 25.088 1.00 136.36 463 PRO B CA 1
ATOM 5523 C C . PRO B 1 231 ? 86.430 8.270 26.493 1.00 135.28 463 PRO B C 1
ATOM 5524 O O . PRO B 1 231 ? 86.796 7.571 27.437 1.00 135.50 463 PRO B O 1
ATOM 5528 N N . ALA B 1 232 ? 85.570 9.279 26.622 1.00 108.86 464 ALA B N 1
ATOM 5529 C CA . ALA B 1 232 ? 84.926 9.614 27.892 1.00 108.27 464 ALA B CA 1
ATOM 5530 C C . ALA B 1 232 ? 83.849 8.589 28.272 1.00 106.62 464 ALA B C 1
ATOM 5531 O O . ALA B 1 232 ? 83.947 7.934 29.313 1.00 107.14 464 ALA B O 1
ATOM 5533 N N . GLU B 1 233 ? 82.825 8.461 27.428 1.00 135.12 465 GLU B N 1
ATOM 5534 C CA . GLU B 1 233 ? 81.733 7.504 27.649 1.00 133.70 465 GLU B CA 1
ATOM 5535 C C . GLU B 1 233 ? 82.148 6.061 27.329 1.00 133.45 465 GLU B C 1
ATOM 5536 O O . GLU B 1 233 ? 81.395 5.116 27.577 1.00 133.30 465 GLU B O 1
ATOM 5542 N N . CYS B 1 234 ? 83.351 5.913 26.780 1.00 124.62 466 CYS B N 1
ATOM 5543 C CA . CYS B 1 234 ? 83.938 4.614 26.460 1.00 124.51 466 CYS B CA 1
ATOM 5544 C C . CYS B 1 234 ? 84.407 3.906 27.733 1.00 124.55 466 CYS B C 1
ATOM 5545 O O . CYS B 1 234 ? 84.317 2.683 27.837 1.00 124.20 466 CYS B O 1
ATOM 5548 N N . VAL B 1 235 ? 84.907 4.687 28.690 1.00 94.26 467 VAL B N 1
ATOM 5549 C CA . VAL B 1 235 ? 85.381 4.179 29.981 1.00 94.80 467 VAL B CA 1
ATOM 5550 C C . VAL B 1 235 ? 84.279 3.415 30.722 1.00 92.59 467 VAL B C 1
ATOM 5551 O O . VAL B 1 235 ? 84.543 2.402 31.376 1.00 93.66 467 VAL B O 1
ATOM 5555 N N . LEU B 1 236 ? 83.048 3.908 30.604 1.00 88.16 468 LEU B N 1
ATOM 5556 C CA . LEU B 1 236 ? 81.883 3.294 31.239 1.00 86.25 468 LEU B CA 1
ATOM 5557 C C . LEU B 1 236 ? 81.626 1.873 30.728 1.00 85.47 468 LEU B C 1
ATOM 5558 O O . LEU B 1 236 ? 81.325 0.973 31.515 1.00 84.93 468 LEU B O 1
ATOM 5563 N N . GLU B 1 237 ? 81.752 1.684 29.415 1.00 85.95 469 GLU B N 1
ATOM 5564 C CA . GLU B 1 237 ? 81.577 0.378 28.787 1.00 86.46 469 GLU B CA 1
ATOM 5565 C C . GLU B 1 237 ? 82.295 0.300 27.441 1.00 86.69 469 GLU B C 1
ATOM 5566 O O . GLU B 1 237 ? 82.062 1.129 26.560 1.00 84.86 469 GLU B O 1
ATOM 5572 N N . GLY B 1 238 ? 83.177 -0.687 27.299 1.00 122.32 470 GLY B N 1
ATOM 5573 C CA . GLY B 1 238 ? 83.840 -0.941 26.026 1.00 125.63 470 GLY B CA 1
ATOM 5574 C C . GLY B 1 238 ? 85.324 -0.648 25.939 1.00 129.31 470 GLY B C 1
ATOM 5575 O O . GLY B 1 238 ? 86.027 -1.241 25.118 1.00 130.39 470 GLY B O 1
ATOM 5576 N N . ALA B 1 239 ? 85.802 0.266 26.782 1.00 163.55 471 ALA B N 1
ATOM 5577 C CA . ALA B 1 239 ? 87.208 0.678 26.786 1.00 166.25 471 ALA B CA 1
ATOM 5578 C C . ALA B 1 239 ? 88.180 -0.465 27.065 1.00 167.54 471 ALA B C 1
ATOM 5579 O O . ALA B 1 239 ? 89.351 -0.404 26.685 1.00 168.74 471 ALA B O 1
ATOM 5581 N N . GLU B 1 240 ? 87.679 -1.505 27.723 1.00 106.24 472 GLU B N 1
ATOM 5582 C CA . GLU B 1 240 ? 88.488 -2.652 28.114 1.00 107.79 472 GLU B CA 1
ATOM 5583 C C . GLU B 1 240 ? 88.826 -3.568 26.939 1.00 106.35 472 GLU B C 1
ATOM 5584 O O . GLU B 1 240 ? 89.892 -4.186 26.916 1.00 108.67 472 GLU B O 1
ATOM 5590 N N . CYS B 1 241 ? 87.917 -3.643 25.967 1.00 85.33 473 CYS B N 1
ATOM 5591 C CA . CYS B 1 241 ? 88.071 -4.554 24.827 1.00 84.96 473 CYS B CA 1
ATOM 5592 C C . CYS B 1 241 ? 88.200 -3.886 23.462 1.00 84.06 473 CYS B C 1
ATOM 5593 O O . CYS B 1 241 ? 88.689 -4.505 22.514 1.00 84.32 473 CYS B O 1
ATOM 5596 N N . CYS B 1 242 ? 87.765 -2.632 23.358 1.00 98.36 474 CYS B N 1
ATOM 5597 C CA . CYS B 1 242 ? 87.878 -1.891 22.106 1.00 98.87 474 CYS B CA 1
ATOM 5598 C C . CYS B 1 242 ? 89.070 -0.933 22.147 1.00 101.47 474 CYS B C 1
ATOM 5599 O O . CYS B 1 242 ? 89.260 -0.199 23.122 1.00 102.47 474 CYS B O 1
ATOM 5602 N N . LYS B 1 243 ? 89.868 -0.959 21.081 1.00 72.86 475 LYS B N 1
ATOM 5603 C CA . LYS B 1 243 ? 91.058 -0.119 20.965 1.00 75.85 475 LYS B CA 1
ATOM 5604 C C . LYS B 1 243 ? 91.281 0.245 19.499 1.00 75.66 475 LYS B C 1
ATOM 5605 O O . LYS B 1 243 ? 91.566 -0.627 18.672 1.00 76.44 475 LYS B O 1
ATOM 5611 N N . LYS B 1 244 ? 91.150 1.537 19.194 1.00 114.55 476 LYS B N 1
ATOM 5612 C CA . LYS B 1 244 ? 91.281 2.061 17.829 1.00 115.32 476 LYS B CA 1
ATOM 5613 C C . LYS B 1 244 ? 90.338 1.324 16.866 1.00 114.38 476 LYS B C 1
ATOM 5614 O O . LYS B 1 244 ? 90.711 0.997 15.733 1.00 115.50 476 LYS B O 1
ATOM 5620 N N . CYS B 1 245 ? 89.117 1.072 17.340 1.00 117.71 477 CYS B N 1
ATOM 5621 C CA . CYS B 1 245 ? 88.095 0.324 16.600 1.00 115.92 477 CYS B CA 1
ATOM 5622 C C . CYS B 1 245 ? 88.508 -1.122 16.270 1.00 115.34 477 CYS B C 1
ATOM 5623 O O . CYS B 1 245 ? 88.085 -1.689 15.259 1.00 113.58 477 CYS B O 1
ATOM 5626 N N . THR B 1 246 ? 89.334 -1.704 17.140 1.00 87.33 478 THR B N 1
ATOM 5627 C CA . THR B 1 246 ? 89.783 -3.089 16.998 1.00 86.27 478 THR B CA 1
ATOM 5628 C C . THR B 1 246 ? 89.729 -3.812 18.341 1.00 85.38 478 THR B C 1
ATOM 5629 O O . THR B 1 246 ? 90.113 -3.258 19.375 1.00 85.06 478 THR B O 1
ATOM 5633 N N . LEU B 1 247 ? 89.242 -5.052 18.310 1.00 72.44 479 LEU B N 1
ATOM 5634 C CA . LEU B 1 247 ? 89.102 -5.871 19.513 1.00 72.31 479 LEU B CA 1
ATOM 5635 C C . LEU B 1 247 ? 90.451 -6.272 20.103 1.00 76.15 479 LEU B C 1
ATOM 5636 O O . LEU B 1 247 ? 91.420 -6.486 19.370 1.00 76.71 479 LEU B O 1
ATOM 5641 N N . THR B 1 248 ? 90.506 -6.365 21.430 1.00 126.25 480 THR B N 1
ATOM 5642 C CA . THR B 1 248 ? 91.715 -6.793 22.132 1.00 129.52 480 THR B CA 1
ATOM 5643 C C . THR B 1 248 ? 91.904 -8.311 22.010 1.00 131.58 480 THR B C 1
ATOM 5644 O O . THR B 1 248 ? 91.311 -8.947 21.132 1.00 129.59 480 THR B O 1
ATOM 5648 N N . GLN B 1 249 ? 92.729 -8.886 22.884 1.00 140.05 481 GLN B N 1
ATOM 5649 C CA . GLN B 1 249 ? 93.005 -10.320 22.861 1.00 141.92 481 GLN B CA 1
ATOM 5650 C C . GLN B 1 249 ? 91.760 -11.125 23.236 1.00 139.42 481 GLN B C 1
ATOM 5651 O O . GLN B 1 249 ? 91.194 -11.831 22.397 1.00 137.61 481 GLN B O 1
ATOM 5657 N N . ASP B 1 250 ? 91.337 -11.007 24.494 1.00 156.82 482 ASP B N 1
ATOM 5658 C CA . ASP B 1 250 ? 90.164 -11.726 24.992 1.00 154.41 482 ASP B CA 1
ATOM 5659 C C . ASP B 1 250 ? 88.901 -10.882 24.850 1.00 150.62 482 ASP B C 1
ATOM 5660 O O . ASP B 1 250 ? 88.467 -10.225 25.803 1.00 150.27 482 ASP B O 1
ATOM 5665 N N . SER B 1 251 ? 88.318 -10.907 23.654 1.00 120.10 483 SER B N 1
ATOM 5666 C CA . SER B 1 251 ? 87.115 -10.138 23.359 1.00 114.82 483 SER B CA 1
ATOM 5667 C C . SER B 1 251 ? 86.351 -10.660 22.147 1.00 112.26 483 SER B C 1
ATOM 5668 O O . SER B 1 251 ? 86.942 -11.115 21.164 1.00 111.00 483 SER B O 1
ATOM 5671 N N . GLN B 1 252 ? 85.026 -10.599 22.249 1.00 104.20 484 GLN B N 1
ATOM 5672 C CA . GLN B 1 252 ? 84.124 -10.940 21.154 1.00 101.36 484 GLN B CA 1
ATOM 5673 C C . GLN B 1 252 ? 83.297 -9.694 20.836 1.00 97.51 484 GLN B C 1
ATOM 5674 O O . GLN B 1 252 ? 82.815 -9.515 19.716 1.00 96.11 484 GLN B O 1
ATOM 5680 N N . CYS B 1 253 ? 83.150 -8.844 21.849 1.00 75.29 485 CYS B N 1
ATOM 5681 C CA . CYS B 1 253 ? 82.384 -7.608 21.756 1.00 72.78 485 CYS B CA 1
ATOM 5682 C C . CYS B 1 253 ? 83.013 -6.519 22.620 1.00 72.30 485 CYS B C 1
ATOM 5683 O O . CYS B 1 253 ? 83.925 -6.780 23.407 1.00 73.72 485 CYS B O 1
ATOM 5686 N N . SER B 1 254 ? 82.518 -5.296 22.456 1.00 75.50 486 SER B N 1
ATOM 5687 C CA . SER B 1 254 ? 82.975 -4.159 23.237 1.00 76.48 486 SER B CA 1
ATOM 5688 C C . SER B 1 254 ? 81.833 -3.618 24.095 1.00 74.78 486 SER B C 1
ATOM 5689 O O . SER B 1 254 ? 81.928 -3.578 25.323 1.00 75.56 486 SER B O 1
ATOM 5692 N N . ASP B 1 255 ? 80.750 -3.222 23.429 1.00 66.73 487 ASP B N 1
ATOM 5693 C CA . ASP B 1 255 ? 79.588 -2.631 24.090 1.00 65.13 487 ASP B CA 1
ATOM 5694 C C . ASP B 1 255 ? 78.283 -3.265 23.604 1.00 62.00 487 ASP B C 1
ATOM 5695 O O . ASP B 1 255 ? 78.233 -3.862 22.523 1.00 61.40 487 ASP B O 1
ATOM 5700 N N . GLY B 1 256 ? 77.233 -3.132 24.413 1.00 84.39 488 GLY B N 1
ATOM 5701 C CA . GLY B 1 256 ? 75.925 -3.672 24.074 1.00 79.31 488 GLY B CA 1
ATOM 5702 C C . GLY B 1 256 ? 75.274 -4.423 25.221 1.00 79.07 488 GLY B C 1
ATOM 5703 O O . GLY B 1 256 ? 75.931 -4.754 26.209 1.00 79.86 488 GLY B O 1
ATOM 5704 N N . LEU B 1 257 ? 73.976 -4.691 25.080 1.00 60.15 489 LEU B N 1
ATOM 5705 C CA . LEU B 1 257 ? 73.201 -5.415 26.091 1.00 58.32 489 LEU B CA 1
ATOM 5706 C C . LEU B 1 257 ? 73.602 -6.883 26.187 1.00 57.54 489 LEU B C 1
ATOM 5707 O O . LEU B 1 257 ? 73.449 -7.505 27.240 1.00 54.26 489 LEU B O 1
ATOM 5712 N N . CYS B 1 258 ? 74.103 -7.429 25.082 1.00 68.82 490 CYS B N 1
ATOM 5713 C CA . CYS B 1 258 ? 74.562 -8.815 25.040 1.00 72.65 490 CYS B CA 1
ATOM 5714 C C . CYS B 1 258 ? 76.092 -8.895 25.062 1.00 77.26 490 CYS B C 1
ATOM 5715 O O . CYS B 1 258 ? 76.711 -9.560 24.228 1.00 79.30 490 CYS B O 1
ATOM 5718 N N . CYS B 1 259 ? 76.682 -8.200 26.034 1.00 82.26 491 CYS B N 1
ATOM 5719 C CA . CYS B 1 259 ? 78.131 -8.162 26.230 1.00 86.35 491 CYS B CA 1
ATOM 5720 C C . CYS B 1 259 ? 78.405 -7.887 27.711 1.00 88.53 491 CYS B C 1
ATOM 5721 O O . CYS B 1 259 ? 78.262 -6.753 28.173 1.00 88.95 491 CYS B O 1
ATOM 5724 N N . LYS B 1 260 ? 78.798 -8.929 28.443 1.00 144.34 492 LYS B N 1
ATOM 5725 C CA . LYS B 1 260 ? 78.986 -8.828 29.892 1.00 148.16 492 LYS B CA 1
ATOM 5726 C C . LYS B 1 260 ? 80.282 -8.121 30.281 1.00 151.81 492 LYS B C 1
ATOM 5727 O O . LYS B 1 260 ? 80.290 -6.902 30.481 1.00 152.85 492 LYS B O 1
ATOM 5733 N N . LYS B 1 261 ? 81.370 -8.882 30.392 1.00 125.53 493 LYS B N 1
ATOM 5734 C CA . LYS B 1 261 ? 82.681 -8.327 30.743 1.00 128.69 493 LYS B CA 1
ATOM 5735 C C . LYS B 1 261 ? 83.314 -7.730 29.490 1.00 129.33 493 LYS B C 1
ATOM 5736 O O . LYS B 1 261 ? 83.479 -6.513 29.384 1.00 128.96 493 LYS B O 1
ATOM 5742 N N . CYS B 1 262 ? 83.663 -8.609 28.554 1.00 74.22 494 CYS B N 1
ATOM 5743 C CA . CYS B 1 262 ? 84.176 -8.241 27.233 1.00 75.15 494 CYS B CA 1
ATOM 5744 C C . CYS B 1 262 ? 83.822 -9.355 26.247 1.00 74.09 494 CYS B C 1
ATOM 5745 O O . CYS B 1 262 ? 84.168 -9.293 25.064 1.00 75.06 494 CYS B O 1
ATOM 5748 N N . LYS B 1 263 ? 83.128 -10.370 26.759 1.00 99.61 495 LYS B N 1
ATOM 5749 C CA . LYS B 1 263 ? 82.714 -11.528 25.974 1.00 99.25 495 LYS B CA 1
ATOM 5750 C C . LYS B 1 263 ? 81.199 -11.531 25.776 1.00 96.66 495 LYS B C 1
ATOM 5751 O O . LYS B 1 263 ? 80.477 -10.788 26.447 1.00 95.75 495 LYS B O 1
ATOM 5757 N N . PHE B 1 264 ? 80.728 -12.364 24.852 1.00 89.68 496 PHE B N 1
ATOM 5758 C CA . PHE B 1 264 ? 79.302 -12.470 24.554 1.00 86.56 496 PHE B CA 1
ATOM 5759 C C . PHE B 1 264 ? 78.485 -13.042 25.710 1.00 84.60 496 PHE B C 1
ATOM 5760 O O . PHE B 1 264 ? 79.013 -13.737 26.580 1.00 86.23 496 PHE B O 1
ATOM 5768 N N . GLN B 1 265 ? 77.192 -12.727 25.704 1.00 91.91 497 GLN B N 1
ATOM 5769 C CA . GLN B 1 265 ? 76.247 -13.275 26.669 1.00 87.75 497 GLN B CA 1
ATOM 5770 C C . GLN B 1 265 ? 75.698 -14.583 26.081 1.00 87.67 497 GLN B C 1
ATOM 5771 O O . GLN B 1 265 ? 75.378 -14.639 24.890 1.00 85.01 497 GLN B O 1
ATOM 5777 N N . PRO B 1 266 ? 75.589 -15.645 26.908 1.00 83.20 498 PRO B N 1
ATOM 5778 C CA . PRO B 1 266 ? 75.091 -16.945 26.435 1.00 81.54 498 PRO B CA 1
ATOM 5779 C C . PRO B 1 266 ? 73.737 -16.855 25.733 1.00 78.35 498 PRO B C 1
ATOM 5780 O O . PRO B 1 266 ? 72.873 -16.083 26.153 1.00 77.20 498 PRO B O 1
ATOM 5784 N N . MET B 1 267 ? 73.568 -17.643 24.670 1.00 97.51 499 MET B N 1
ATOM 5785 C CA . MET B 1 267 ? 72.337 -17.644 23.885 1.00 94.19 499 MET B CA 1
ATOM 5786 C C . MET B 1 267 ? 71.120 -17.986 24.738 1.00 91.06 499 MET B C 1
ATOM 5787 O O . MET B 1 267 ? 71.080 -19.027 25.393 1.00 91.58 499 MET B O 1
ATOM 5792 N N . GLY B 1 268 ? 70.135 -17.088 24.727 1.00 74.94 500 GLY B N 1
ATOM 5793 C CA . GLY B 1 268 ? 68.912 -17.278 25.493 1.00 69.55 500 GLY B CA 1
ATOM 5794 C C . GLY B 1 268 ? 68.828 -16.432 26.752 1.00 66.77 500 GLY B C 1
ATOM 5795 O O . GLY B 1 268 ? 67.951 -16.652 27.590 1.00 64.75 500 GLY B O 1
ATOM 5796 N N . THR B 1 269 ? 69.741 -15.476 26.892 1.00 64.83 501 THR B N 1
ATOM 5797 C CA . THR B 1 269 ? 69.733 -14.563 28.034 1.00 63.99 501 THR B CA 1
ATOM 5798 C C . THR B 1 269 ? 68.790 -13.391 27.744 1.00 62.82 501 THR B C 1
ATOM 5799 O O . THR B 1 269 ? 68.941 -12.694 26.737 1.00 64.16 501 THR B O 1
ATOM 5803 N N . VAL B 1 270 ? 67.823 -13.191 28.639 1.00 67.26 502 VAL B N 1
ATOM 5804 C CA . VAL B 1 270 ? 66.821 -12.141 28.488 1.00 66.33 502 VAL B CA 1
ATOM 5805 C C . VAL B 1 270 ? 67.461 -10.753 28.492 1.00 68.06 502 VAL B C 1
ATOM 5806 O O . VAL B 1 270 ? 67.972 -10.291 29.517 1.00 69.57 502 VAL B O 1
ATOM 5810 N N . CYS B 1 271 ? 67.442 -10.102 27.329 1.00 59.62 503 CYS B N 1
ATOM 5811 C CA . CYS B 1 271 ? 67.993 -8.760 27.184 1.00 57.79 503 CYS B CA 1
ATOM 5812 C C . CYS B 1 271 ? 66.911 -7.679 27.179 1.00 54.36 503 CYS B C 1
ATOM 5813 O O . CYS B 1 271 ? 67.168 -6.532 27.559 1.00 56.15 503 CYS B O 1
ATOM 5816 N N . ARG B 1 272 ? 65.707 -8.050 26.748 1.00 51.19 504 ARG B N 1
ATOM 5817 C CA . ARG B 1 272 ? 64.572 -7.131 26.739 1.00 48.78 504 ARG B CA 1
ATOM 5818 C C . ARG B 1 272 ? 63.271 -7.864 27.082 1.00 46.43 504 ARG B C 1
ATOM 5819 O O . ARG B 1 272 ? 62.859 -8.791 26.380 1.00 44.99 504 ARG B O 1
ATOM 5827 N N . GLU B 1 273 ? 62.639 -7.441 28.173 1.00 54.57 505 GLU B N 1
ATOM 5828 C CA . GLU B 1 273 ? 61.383 -8.018 28.625 1.00 53.98 505 GLU B CA 1
ATOM 5829 C C . GLU B 1 273 ? 60.204 -7.379 27.892 1.00 49.03 505 GLU B C 1
ATOM 5830 O O . GLU B 1 273 ? 60.313 -6.263 27.383 1.00 47.71 505 GLU B O 1
ATOM 5836 N N . ALA B 1 274 ? 59.084 -8.099 27.841 1.00 45.08 506 ALA B N 1
ATOM 5837 C CA . ALA B 1 274 ? 57.854 -7.618 27.209 1.00 39.29 506 ALA B CA 1
ATOM 5838 C C . ALA B 1 274 ? 57.256 -6.436 27.975 1.00 41.66 506 ALA B C 1
ATOM 5839 O O . ALA B 1 274 ? 57.115 -6.491 29.200 1.00 37.11 506 ALA B O 1
ATOM 5841 N N . VAL B 1 275 ? 56.914 -5.375 27.244 1.00 40.05 507 VAL B N 1
ATOM 5842 C CA . VAL B 1 275 ? 56.343 -4.164 27.847 1.00 40.32 507 VAL B CA 1
ATOM 5843 C C . VAL B 1 275 ? 54.858 -4.321 28.177 1.00 40.49 507 VAL B C 1
ATOM 5844 O O . VAL B 1 275 ? 54.357 -3.717 29.127 1.00 43.13 507 VAL B O 1
ATOM 5848 N N . ASN B 1 276 ? 54.165 -5.131 27.377 1.00 37.09 508 ASN B N 1
ATOM 5849 C CA . ASN B 1 276 ? 52.759 -5.440 27.586 1.00 33.58 508 ASN B CA 1
ATOM 5850 C C . ASN B 1 276 ? 52.440 -6.857 27.087 1.00 32.32 508 ASN B C 1
ATOM 5851 O O . ASN B 1 276 ? 53.353 -7.604 26.728 1.00 33.41 508 ASN B O 1
ATOM 5856 N N . ASP B 1 277 ? 51.157 -7.229 27.077 1.00 37.09 509 ASP B N 1
ATOM 5857 C CA . ASP B 1 277 ? 50.753 -8.558 26.610 1.00 39.65 509 ASP B CA 1
ATOM 5858 C C . ASP B 1 277 ? 50.633 -8.663 25.082 1.00 39.61 509 ASP B C 1
ATOM 5859 O O . ASP B 1 277 ? 50.209 -9.694 24.549 1.00 38.39 509 ASP B O 1
ATOM 5864 N N . CYS B 1 278 ? 51.016 -7.590 24.387 1.00 36.47 510 CYS B N 1
ATOM 5865 C CA . CYS B 1 278 ? 51.118 -7.594 22.929 1.00 37.21 510 CYS B CA 1
ATOM 5866 C C . CYS B 1 278 ? 52.568 -7.825 22.519 1.00 38.30 510 CYS B C 1
ATOM 5867 O O . CYS B 1 278 ? 52.858 -8.075 21.347 1.00 35.34 510 CYS B O 1
ATOM 5870 N N . ASP B 1 279 ? 53.468 -7.750 23.497 1.00 35.99 511 ASP B N 1
ATOM 5871 C CA . ASP B 1 279 ? 54.907 -7.801 23.249 1.00 39.04 511 ASP B CA 1
ATOM 5872 C C . ASP B 1 279 ? 55.516 -9.183 23.465 1.00 40.05 511 ASP B C 1
ATOM 5873 O O . ASP B 1 279 ? 55.005 -9.983 24.249 1.00 42.60 511 ASP B O 1
ATOM 5878 N N . ILE B 1 280 ? 56.612 -9.448 22.755 1.00 27.32 512 ILE B N 1
ATOM 5879 C CA . ILE B 1 280 ? 57.373 -10.683 22.894 1.00 26.97 512 ILE B CA 1
ATOM 5880 C C . ILE B 1 280 ? 58.764 -10.348 23.437 1.00 28.85 512 ILE B C 1
ATOM 5881 O O . ILE B 1 280 ? 59.427 -9.447 22.919 1.00 27.24 512 ILE B O 1
ATOM 5886 N N . ARG B 1 281 ? 59.191 -11.069 24.474 1.00 46.66 513 ARG B N 1
ATOM 5887 C CA . ARG B 1 281 ? 60.517 -10.871 25.068 1.00 50.54 513 ARG B CA 1
ATOM 5888 C C . ARG B 1 281 ? 61.639 -11.219 24.087 1.00 51.26 513 ARG B C 1
ATOM 5889 O O . ARG B 1 281 ? 61.480 -12.080 23.216 1.00 49.33 513 ARG B O 1
ATOM 5897 N N . GLU B 1 282 ? 62.770 -10.535 24.242 1.00 41.60 514 GLU B N 1
ATOM 5898 C CA . GLU B 1 282 ? 63.923 -10.730 23.367 1.00 41.07 514 GLU B CA 1
ATOM 5899 C C . GLU B 1 282 ? 65.090 -11.326 24.148 1.00 45.51 514 GLU B C 1
ATOM 5900 O O . GLU B 1 282 ? 65.350 -10.939 25.289 1.00 44.96 514 GLU B O 1
ATOM 5906 N N . THR B 1 283 ? 65.716 -12.354 23.498 1.00 45.08 515 THR B N 1
ATOM 5907 C CA . THR B 1 283 ? 66.847 -13.056 24.104 1.00 49.63 515 THR B CA 1
ATOM 5908 C C . THR B 1 283 ? 68.140 -12.787 23.344 1.00 52.57 515 THR B C 1
ATOM 5909 O O . THR B 1 283 ? 68.129 -12.609 22.122 1.00 51.52 515 THR B O 1
ATOM 5913 N N . CYS B 1 284 ? 69.249 -12.757 24.080 1.00 54.20 516 CYS B N 1
ATOM 5914 C CA . CYS B 1 284 ? 70.575 -12.595 23.483 1.00 57.59 516 CYS B CA 1
ATOM 5915 C C . CYS B 1 284 ? 70.875 -13.775 22.573 1.00 59.16 516 CYS B C 1
ATOM 5916 O O . CYS B 1 284 ? 70.634 -14.930 22.930 1.00 59.63 516 CYS B O 1
ATOM 5919 N N . SER B 1 285 ? 71.399 -13.473 21.392 1.00 59.57 517 SER B N 1
ATOM 5920 C CA . SER B 1 285 ? 71.678 -14.485 20.381 1.00 61.82 517 SER B CA 1
ATOM 5921 C C . SER B 1 285 ? 72.901 -15.344 20.696 1.00 65.43 517 SER B C 1
ATOM 5922 O O . SER B 1 285 ? 73.073 -16.419 20.121 1.00 67.56 517 SER B O 1
ATOM 5925 N N . GLY B 1 286 ? 73.743 -14.865 21.611 1.00 83.92 518 GLY B N 1
ATOM 5926 C CA . GLY B 1 286 ? 75.003 -15.530 21.921 1.00 88.48 518 GLY B CA 1
ATOM 5927 C C . GLY B 1 286 ? 76.007 -15.333 20.793 1.00 90.40 518 GLY B C 1
ATOM 5928 O O . GLY B 1 286 ? 77.168 -15.736 20.895 1.00 90.63 518 GLY B O 1
ATOM 5929 N N . ASN B 1 287 ? 75.538 -14.705 19.717 1.00 80.91 519 ASN B N 1
ATOM 5930 C CA . ASN B 1 287 ? 76.332 -14.460 18.521 1.00 83.65 519 ASN B CA 1
ATOM 5931 C C . ASN B 1 287 ? 76.590 -12.971 18.310 1.00 83.01 519 ASN B C 1
ATOM 5932 O O . ASN B 1 287 ? 77.618 -12.585 17.751 1.00 83.97 519 ASN B O 1
ATOM 5937 N N . SER B 1 288 ? 75.653 -12.142 18.766 1.00 108.56 520 SER B N 1
ATOM 5938 C CA . SER B 1 288 ? 75.737 -10.699 18.579 1.00 106.25 520 SER B CA 1
ATOM 5939 C C . SER B 1 288 ? 75.805 -9.939 19.902 1.00 104.06 520 SER B C 1
ATOM 5940 O O . SER B 1 288 ? 75.337 -10.423 20.934 1.00 104.30 520 SER B O 1
ATOM 5943 N N . SER B 1 289 ? 76.402 -8.750 19.856 1.00 57.16 521 SER B N 1
ATOM 5944 C CA . SER B 1 289 ? 76.504 -7.864 21.017 1.00 55.65 521 SER B CA 1
ATOM 5945 C C . SER B 1 289 ? 75.199 -7.101 21.243 1.00 53.54 521 SER B C 1
ATOM 5946 O O . SER B 1 289 ? 74.901 -6.679 22.363 1.00 52.61 521 SER B O 1
ATOM 5949 N N . GLN B 1 290 ? 74.436 -6.917 20.165 1.00 71.74 522 GLN B N 1
ATOM 5950 C CA . GLN B 1 290 ? 73.136 -6.260 20.236 1.00 68.89 522 GLN B CA 1
ATOM 5951 C C . GLN B 1 290 ? 72.052 -7.230 20.685 1.00 68.48 522 GLN B C 1
ATOM 5952 O O . GLN B 1 290 ? 72.118 -8.431 20.402 1.00 68.99 522 GLN B O 1
ATOM 5958 N N . CYS B 1 291 ? 71.063 -6.701 21.399 1.00 76.32 523 CYS B N 1
ATOM 5959 C CA . CYS B 1 291 ? 69.859 -7.456 21.733 1.00 74.29 523 CYS B CA 1
ATOM 5960 C C . CYS B 1 291 ? 68.993 -7.473 20.468 1.00 70.05 523 CYS B C 1
ATOM 5961 O O . CYS B 1 291 ? 68.698 -6.422 19.893 1.00 70.70 523 CYS B O 1
ATOM 5964 N N . ALA B 1 292 ? 68.605 -8.676 20.046 1.00 60.61 524 ALA B N 1
ATOM 5965 C CA . ALA B 1 292 ? 67.858 -8.915 18.798 1.00 57.39 524 ALA B CA 1
ATOM 5966 C C . ALA B 1 292 ? 66.752 -7.890 18.523 1.00 53.90 524 ALA B C 1
ATOM 5967 O O . ALA B 1 292 ? 66.045 -7.486 19.450 1.00 54.53 524 ALA B O 1
ATOM 5969 N N . PRO B 1 293 ? 66.579 -7.485 17.247 1.00 47.44 525 PRO B N 1
ATOM 5970 C CA . PRO B 1 293 ? 65.573 -6.490 16.850 1.00 43.48 525 PRO B CA 1
ATOM 5971 C C . PRO B 1 293 ? 64.243 -6.689 17.565 1.00 41.83 525 PRO B C 1
ATOM 5972 O O . PRO B 1 293 ? 63.693 -7.791 17.556 1.00 43.23 525 PRO B O 1
ATOM 5976 N N . ASN B 1 294 ? 63.732 -5.619 18.172 1.00 44.76 526 ASN B N 1
ATOM 5977 C CA . ASN B 1 294 ? 62.498 -5.676 18.949 1.00 40.63 526 ASN B CA 1
ATOM 5978 C C . ASN B 1 294 ? 61.280 -6.044 18.110 1.00 40.30 526 ASN B C 1
ATOM 5979 O O . ASN B 1 294 ? 60.895 -5.314 17.190 1.00 39.59 526 ASN B O 1
ATOM 5984 N N . ILE B 1 295 ? 60.690 -7.193 18.438 1.00 41.08 527 ILE B N 1
ATOM 5985 C CA . ILE B 1 295 ? 59.496 -7.683 17.757 1.00 38.39 527 ILE B CA 1
ATOM 5986 C C . ILE B 1 295 ? 58.387 -7.999 18.752 1.00 40.74 527 ILE B C 1
ATOM 5987 O O . ILE B 1 295 ? 58.649 -8.269 19.929 1.00 38.46 527 ILE B O 1
ATOM 5992 N N . HIS B 1 296 ? 57.146 -7.955 18.271 1.00 37.99 528 HIS B N 1
ATOM 5993 C CA . HIS B 1 296 ? 55.983 -8.223 19.103 1.00 36.63 528 HIS B CA 1
ATOM 5994 C C . HIS B 1 296 ? 54.998 -9.139 18.369 1.00 32.41 528 HIS B C 1
ATOM 5995 O O . HIS B 1 296 ? 55.246 -9.537 17.225 1.00 30.52 528 HIS B O 1
ATOM 6002 N N . LYS B 1 297 ? 53.895 -9.478 19.036 1.00 30.49 529 LYS B N 1
ATOM 6003 C CA . LYS B 1 297 ? 52.847 -10.296 18.442 1.00 30.99 529 LYS B CA 1
ATOM 6004 C C . LYS B 1 297 ? 52.216 -9.578 17.249 1.00 33.05 529 LYS B C 1
ATOM 6005 O O . LYS B 1 297 ? 52.086 -8.351 17.255 1.00 35.09 529 LYS B O 1
ATOM 6011 N N . MET B 1 298 ? 51.835 -10.346 16.230 1.00 32.71 530 MET B N 1
ATOM 6012 C CA . MET B 1 298 ? 51.205 -9.791 15.036 1.00 33.89 530 MET B CA 1
ATOM 6013 C C . MET B 1 298 ? 49.808 -9.234 15.340 1.00 36.11 530 MET B C 1
ATOM 6014 O O . MET B 1 298 ? 49.226 -9.528 16.392 1.00 35.12 530 MET B O 1
ATOM 6019 N N . ASP B 1 299 ? 49.279 -8.428 14.419 1.00 41.56 531 ASP B N 1
ATOM 6020 C CA . ASP B 1 299 ? 47.974 -7.809 14.583 1.00 42.23 531 ASP B CA 1
ATOM 6021 C C . ASP B 1 299 ? 46.848 -8.835 14.553 1.00 43.98 531 ASP B C 1
ATOM 6022 O O . ASP B 1 299 ? 46.638 -9.506 13.540 1.00 48.04 531 ASP B O 1
ATOM 6027 N N . GLY B 1 300 ? 46.121 -8.944 15.667 1.00 27.11 532 GLY B N 1
ATOM 6028 C CA . GLY B 1 300 ? 45.023 -9.902 15.773 1.00 24.36 532 GLY B CA 1
ATOM 6029 C C . GLY B 1 300 ? 44.939 -10.560 17.134 1.00 27.17 532 GLY B C 1
ATOM 6030 O O . GLY B 1 300 ? 43.856 -10.965 17.566 1.00 30.93 532 GLY B O 1
ATOM 6031 N N . TYR B 1 301 ? 46.089 -10.682 17.799 1.00 25.75 533 TYR B N 1
ATOM 6032 C CA . TYR B 1 301 ? 46.142 -11.248 19.146 1.00 25.02 533 TYR B CA 1
ATOM 6033 C C . TYR B 1 301 ? 45.373 -10.379 20.131 1.00 25.40 533 TYR B C 1
ATOM 6034 O O . TYR B 1 301 ? 45.477 -9.155 20.110 1.00 27.67 533 TYR B O 1
ATOM 6043 N N . SER B 1 302 ? 44.586 -11.026 20.984 1.00 32.38 534 SER B N 1
ATOM 6044 C CA . SER B 1 302 ? 43.814 -10.319 21.995 1.00 34.58 534 SER B CA 1
ATOM 6045 C C . SER B 1 302 ? 44.690 -9.885 23.167 1.00 32.88 534 SER B C 1
ATOM 6046 O O . SER B 1 302 ? 45.640 -10.568 23.532 1.00 31.32 534 SER B O 1
ATOM 6049 N N . CYS B 1 303 ? 44.368 -8.725 23.728 1.00 23.72 535 CYS B N 1
ATOM 6050 C CA . CYS B 1 303 ? 45.092 -8.179 24.882 1.00 22.81 535 CYS B CA 1
ATOM 6051 C C . CYS B 1 303 ? 44.108 -7.654 25.938 1.00 23.66 535 CYS B C 1
ATOM 6052 O O . CYS B 1 303 ? 42.912 -7.518 25.671 1.00 24.81 535 CYS B O 1
ATOM 6055 N N . ASP B 1 304 ? 44.627 -7.371 27.131 1.00 37.41 536 ASP B N 1
ATOM 6056 C CA . ASP B 1 304 ? 43.822 -6.944 28.286 1.00 38.63 536 ASP B CA 1
ATOM 6057 C C . ASP B 1 304 ? 42.701 -7.925 28.632 1.00 38.91 536 ASP B C 1
ATOM 6058 O O . ASP B 1 304 ? 41.701 -7.546 29.242 1.00 39.45 536 ASP B O 1
ATOM 6063 N N . GLY B 1 305 ? 42.892 -9.188 28.251 1.00 50.83 537 GLY B N 1
ATOM 6064 C CA . GLY B 1 305 ? 41.914 -10.242 28.490 1.00 53.42 537 GLY B CA 1
ATOM 6065 C C . GLY B 1 305 ? 40.644 -10.063 27.680 1.00 54.85 537 GLY B C 1
ATOM 6066 O O . GLY B 1 305 ? 39.636 -9.569 28.202 1.00 57.93 537 GLY B O 1
ATOM 6067 N N . VAL B 1 306 ? 40.704 -10.461 26.408 1.00 57.62 538 VAL B N 1
ATOM 6068 C CA . VAL B 1 306 ? 39.579 -10.380 25.451 1.00 59.10 538 VAL B CA 1
ATOM 6069 C C . VAL B 1 306 ? 38.968 -8.972 25.267 1.00 58.30 538 VAL B C 1
ATOM 6070 O O . VAL B 1 306 ? 38.094 -8.767 24.418 1.00 60.54 538 VAL B O 1
ATOM 6074 N N . GLN B 1 307 ? 39.453 -8.011 26.048 1.00 62.10 539 GLN B N 1
ATOM 6075 C CA . GLN B 1 307 ? 38.948 -6.644 26.022 1.00 59.90 539 GLN B CA 1
ATOM 6076 C C . GLN B 1 307 ? 39.581 -5.803 24.914 1.00 57.64 539 GLN B C 1
ATOM 6077 O O . GLN B 1 307 ? 38.999 -4.814 24.462 1.00 57.22 539 GLN B O 1
ATOM 6083 N N . GLY B 1 308 ? 40.783 -6.194 24.492 1.00 34.73 540 GLY B N 1
ATOM 6084 C CA . GLY B 1 308 ? 41.504 -5.482 23.447 1.00 29.94 540 GLY B CA 1
ATOM 6085 C C . GLY B 1 308 ? 42.120 -6.391 22.400 1.00 29.09 540 GLY B C 1
ATOM 6086 O O . GLY B 1 308 ? 42.154 -7.610 22.570 1.00 32.44 540 GLY B O 1
ATOM 6087 N N . ILE B 1 309 ? 42.595 -5.787 21.313 1.00 40.57 541 ILE B N 1
ATOM 6088 C CA . ILE B 1 309 ? 43.277 -6.498 20.230 1.00 36.16 541 ILE B CA 1
ATOM 6089 C C . ILE B 1 309 ? 44.522 -5.725 19.801 1.00 38.31 541 ILE B C 1
ATOM 6090 O O . ILE B 1 309 ? 44.458 -4.516 19.577 1.00 42.84 541 ILE B O 1
ATOM 6095 N N . CYS B 1 310 ? 45.641 -6.433 19.685 1.00 30.86 542 CYS B N 1
ATOM 6096 C CA . CYS B 1 310 ? 46.928 -5.833 19.359 1.00 31.38 542 CYS B CA 1
ATOM 6097 C C . CYS B 1 310 ? 47.019 -5.292 17.928 1.00 30.11 542 CYS B C 1
ATOM 6098 O O . CYS B 1 310 ? 46.629 -5.961 16.973 1.00 30.61 542 CYS B O 1
ATOM 6101 N N . PHE B 1 311 ? 47.519 -4.061 17.815 1.00 27.15 543 PHE B N 1
ATOM 6102 C CA . PHE B 1 311 ? 47.778 -3.418 16.529 1.00 27.50 543 PHE B CA 1
ATOM 6103 C C . PHE B 1 311 ? 49.064 -2.604 16.630 1.00 28.14 543 PHE B C 1
ATOM 6104 O O . PHE B 1 311 ? 49.129 -1.630 17.387 1.00 23.98 543 PHE B O 1
ATOM 6112 N N . GLY B 1 312 ? 50.076 -3.006 15.862 1.00 29.23 544 GLY B N 1
ATOM 6113 C CA . GLY B 1 312 ? 51.379 -2.344 15.878 1.00 27.43 544 GLY B CA 1
ATOM 6114 C C . GLY B 1 312 ? 52.081 -2.439 17.227 1.00 32.31 544 GLY B C 1
ATOM 6115 O O . GLY B 1 312 ? 52.905 -1.586 17.567 1.00 37.10 544 GLY B O 1
ATOM 6116 N N . GLY B 1 313 ? 51.751 -3.476 17.992 1.00 26.67 545 GLY B N 1
ATOM 6117 C CA . GLY B 1 313 ? 52.325 -3.684 19.312 1.00 25.60 545 GLY B CA 1
ATOM 6118 C C . GLY B 1 313 ? 51.544 -3.014 20.429 1.00 27.90 545 GLY B C 1
ATOM 6119 O O . GLY B 1 313 ? 51.901 -3.135 21.607 1.00 28.97 545 GLY B O 1
ATOM 6120 N N . ARG B 1 314 ? 50.473 -2.315 20.064 1.00 31.36 546 ARG B N 1
ATOM 6121 C CA . ARG B 1 314 ? 49.661 -1.579 21.024 1.00 31.90 546 ARG B CA 1
ATOM 6122 C C . ARG B 1 314 ? 48.251 -2.151 21.165 1.00 35.66 546 ARG B C 1
ATOM 6123 O O . ARG B 1 314 ? 47.661 -2.621 20.184 1.00 36.88 546 ARG B O 1
ATOM 6131 N N . CYS B 1 315 ? 47.726 -2.103 22.392 1.00 25.42 547 CYS B N 1
ATOM 6132 C CA . CYS B 1 315 ? 46.415 -2.657 22.702 1.00 25.99 547 CYS B CA 1
ATOM 6133 C C . CYS B 1 315 ? 45.298 -1.654 22.437 1.00 28.95 547 CYS B C 1
ATOM 6134 O O . CYS B 1 315 ? 45.367 -0.500 22.876 1.00 28.29 547 CYS B O 1
ATOM 6137 N N . LYS B 1 316 ? 44.269 -2.098 21.717 1.00 34.46 548 LYS B N 1
ATOM 6138 C CA . LYS B 1 316 ? 43.133 -1.239 21.388 1.00 33.20 548 LYS B CA 1
ATOM 6139 C C . LYS B 1 316 ? 41.869 -1.607 22.162 1.00 34.59 548 LYS B C 1
ATOM 6140 O O . LYS B 1 316 ? 41.156 -2.548 21.801 1.00 35.14 548 LYS B O 1
ATOM 6146 N N . THR B 1 317 ? 41.616 -0.871 23.244 1.00 41.80 549 THR B N 1
ATOM 6147 C CA . THR B 1 317 ? 40.366 -1.003 23.998 1.00 41.88 549 THR B CA 1
ATOM 6148 C C . THR B 1 317 ? 39.664 0.362 24.031 1.00 38.26 549 THR B C 1
ATOM 6149 O O . THR B 1 317 ? 40.272 1.387 23.723 1.00 41.14 549 THR B O 1
ATOM 6153 N N . ARG B 1 318 ? 38.382 0.363 24.393 1.00 25.10 550 ARG B N 1
ATOM 6154 C CA . ARG B 1 318 ? 37.608 1.593 24.516 1.00 28.30 550 ARG B CA 1
ATOM 6155 C C . ARG B 1 318 ? 38.034 2.404 25.739 1.00 29.14 550 ARG B C 1
ATOM 6156 O O . ARG B 1 318 ? 37.939 3.636 25.737 1.00 32.80 550 ARG B O 1
ATOM 6164 N N . ASP B 1 319 ? 38.501 1.704 26.777 1.00 32.81 551 ASP B N 1
ATOM 6165 C CA . ASP B 1 319 ? 38.968 2.347 28.005 1.00 33.40 551 ASP B CA 1
ATOM 6166 C C . ASP B 1 319 ? 40.279 3.091 27.778 1.00 34.90 551 ASP B C 1
ATOM 6167 O O . ASP B 1 319 ? 40.481 4.181 28.311 1.00 35.36 551 ASP B O 1
ATOM 6172 N N . ARG B 1 320 ? 41.162 2.502 26.973 1.00 35.60 552 ARG B N 1
ATOM 6173 C CA . ARG B 1 320 ? 42.446 3.116 26.635 1.00 32.81 552 ARG B CA 1
ATOM 6174 C C . ARG B 1 320 ? 42.276 4.279 25.673 1.00 32.74 552 ARG B C 1
ATOM 6175 O O . ARG B 1 320 ? 43.063 5.226 25.696 1.00 34.38 552 ARG B O 1
ATOM 6183 N N . GLN B 1 321 ? 41.255 4.199 24.823 1.00 45.62 553 GLN B N 1
ATOM 6184 C CA . GLN B 1 321 ? 40.932 5.274 23.884 1.00 48.32 553 GLN B CA 1
ATOM 6185 C C . GLN B 1 321 ? 40.362 6.483 24.636 1.00 51.42 553 GLN B C 1
ATOM 6186 O O . GLN B 1 321 ? 40.647 7.627 24.281 1.00 55.08 553 GLN B O 1
ATOM 6192 N N . CYS B 1 322 ? 39.562 6.219 25.670 1.00 40.36 554 CYS B N 1
ATOM 6193 C CA . CYS B 1 322 ? 39.009 7.267 26.526 1.00 42.16 554 CYS B CA 1
ATOM 6194 C C . CYS B 1 322 ? 40.112 7.998 27.298 1.00 40.52 554 CYS B C 1
ATOM 6195 O O . CYS B 1 322 ? 40.041 9.216 27.487 1.00 44.18 554 CYS B O 1
ATOM 6198 N N . LYS B 1 323 ? 41.123 7.249 27.740 1.00 37.22 555 LYS B N 1
ATOM 6199 C CA . LYS B 1 323 ? 42.255 7.820 28.472 1.00 38.57 555 LYS B CA 1
ATOM 6200 C C . LYS B 1 323 ? 43.197 8.593 27.557 1.00 39.48 555 LYS B C 1
ATOM 6201 O O . LYS B 1 323 ? 43.770 9.607 27.963 1.00 39.74 555 LYS B O 1
ATOM 6207 N N . TYR B 1 324 ? 43.344 8.111 26.325 1.00 35.61 556 TYR B N 1
ATOM 6208 C CA . TYR B 1 324 ? 44.212 8.732 25.327 1.00 38.32 556 TYR B CA 1
ATOM 6209 C C . TYR B 1 324 ? 43.724 10.124 24.933 1.00 40.50 556 TYR B C 1
ATOM 6210 O O . TYR B 1 324 ? 44.534 11.028 24.691 1.00 41.95 556 TYR B O 1
ATOM 6219 N N . ILE B 1 325 ? 42.406 10.291 24.882 1.00 37.34 557 ILE B N 1
ATOM 6220 C CA . ILE B 1 325 ? 41.808 11.561 24.493 1.00 35.63 557 ILE B CA 1
ATOM 6221 C C . ILE B 1 325 ? 41.596 12.508 25.680 1.00 39.91 557 ILE B C 1
ATOM 6222 O O . ILE B 1 325 ? 41.913 13.695 25.597 1.00 41.80 557 ILE B O 1
ATOM 6227 N N . TRP B 1 326 ? 41.093 11.971 26.791 1.00 54.44 558 TRP B N 1
ATOM 6228 C CA . TRP B 1 326 ? 40.635 12.808 27.902 1.00 54.89 558 TRP B CA 1
ATOM 6229 C C . TRP B 1 326 ? 41.459 12.802 29.186 1.00 54.60 558 TRP B C 1
ATOM 6230 O O . TRP B 1 326 ? 41.285 13.675 30.038 1.00 59.45 558 TRP B O 1
ATOM 6241 N N . GLY B 1 327 ? 42.350 11.824 29.327 1.00 50.39 559 GLY B N 1
ATOM 6242 C CA . GLY B 1 327 ? 43.213 11.751 30.501 1.00 52.21 559 GLY B CA 1
ATOM 6243 C C . GLY B 1 327 ? 43.163 10.420 31.227 1.00 54.05 559 GLY B C 1
ATOM 6244 O O . GLY B 1 327 ? 42.217 9.652 31.072 1.00 54.91 559 GLY B O 1
ATOM 6245 N N . GLN B 1 328 ? 44.179 10.171 32.047 1.00 50.92 560 GLN B N 1
ATOM 6246 C CA . GLN B 1 328 ? 44.336 8.909 32.765 1.00 52.90 560 GLN B CA 1
ATOM 6247 C C . GLN B 1 328 ? 43.253 8.648 33.812 1.00 55.17 560 GLN B C 1
ATOM 6248 O O . GLN B 1 328 ? 42.935 7.495 34.114 1.00 56.83 560 GLN B O 1
ATOM 6254 N N . LYS B 1 329 ? 42.681 9.721 34.350 1.00 62.78 561 LYS B N 1
ATOM 6255 C CA . LYS B 1 329 ? 41.642 9.621 35.378 1.00 64.12 561 LYS B CA 1
ATOM 6256 C C . LYS B 1 329 ? 40.282 9.218 34.801 1.00 63.00 561 LYS B C 1
ATOM 6257 O O . LYS B 1 329 ? 39.374 8.836 35.540 1.00 64.38 561 LYS B O 1
ATOM 6263 N N . VAL B 1 330 ? 40.162 9.295 33.476 1.00 44.45 562 VAL B N 1
ATOM 6264 C CA . VAL B 1 330 ? 38.919 8.974 32.778 1.00 43.74 562 VAL B CA 1
ATOM 6265 C C . VAL B 1 330 ? 38.821 7.479 32.473 1.00 42.93 562 VAL B C 1
ATOM 6266 O O . VAL B 1 330 ? 39.816 6.838 32.145 1.00 42.20 562 VAL B O 1
ATOM 6270 N N . THR B 1 331 ? 37.614 6.935 32.600 1.00 43.11 563 THR B N 1
ATOM 6271 C CA . THR B 1 331 ? 37.340 5.537 32.278 1.00 42.11 563 THR B CA 1
ATOM 6272 C C . THR B 1 331 ? 36.224 5.436 31.245 1.00 41.55 563 THR B C 1
ATOM 6273 O O . THR B 1 331 ? 35.409 6.349 31.108 1.00 44.75 563 THR B O 1
ATOM 6277 N N . ALA B 1 332 ? 36.193 4.325 30.514 1.00 48.01 564 ALA B N 1
ATOM 6278 C CA . ALA B 1 332 ? 35.139 4.073 29.534 1.00 46.90 564 ALA B CA 1
ATOM 6279 C C . ALA B 1 332 ? 33.818 3.770 30.243 1.00 48.73 564 ALA B C 1
ATOM 6280 O O . ALA B 1 332 ? 33.799 3.152 31.305 1.00 50.72 564 ALA B O 1
ATOM 6282 N N . SER B 1 333 ? 32.721 4.227 29.648 1.00 39.68 565 SER B N 1
ATOM 6283 C CA . SER B 1 333 ? 31.386 3.999 30.191 1.00 41.85 565 SER B CA 1
ATOM 6284 C C . SER B 1 333 ? 31.005 2.522 30.161 1.00 43.19 565 SER B C 1
ATOM 6285 O O . SER B 1 333 ? 31.642 1.715 29.464 1.00 39.02 565 SER B O 1
ATOM 6288 N N . ASP B 1 334 ? 29.970 2.176 30.930 1.00 40.30 566 ASP B N 1
ATOM 6289 C CA . ASP B 1 334 ? 29.438 0.820 30.971 1.00 43.81 566 ASP B CA 1
ATOM 6290 C C . ASP B 1 334 ? 28.917 0.422 29.589 1.00 43.97 566 ASP B C 1
ATOM 6291 O O . ASP B 1 334 ? 28.480 1.273 28.816 1.00 44.56 566 ASP B O 1
ATOM 6296 N N . LYS B 1 335 ? 28.969 -0.875 29.288 1.00 52.24 567 LYS B N 1
ATOM 6297 C CA . LYS B 1 335 ? 28.478 -1.405 28.014 1.00 54.10 567 LYS B CA 1
ATOM 6298 C C . LYS B 1 335 ? 27.017 -1.028 27.761 1.00 57.94 567 LYS B C 1
ATOM 6299 O O . LYS B 1 335 ? 26.582 -0.932 26.610 1.00 59.13 567 LYS B O 1
ATOM 6305 N N . TYR B 1 336 ? 26.276 -0.806 28.849 1.00 67.11 568 TYR B N 1
ATOM 6306 C CA . TYR B 1 336 ? 24.862 -0.426 28.795 1.00 69.79 568 TYR B CA 1
ATOM 6307 C C . TYR B 1 336 ? 24.668 0.997 28.272 1.00 68.68 568 TYR B C 1
ATOM 6308 O O . TYR B 1 336 ? 23.662 1.284 27.620 1.00 66.87 568 TYR B O 1
ATOM 6317 N N . CYS B 1 337 ? 25.623 1.880 28.569 1.00 54.99 569 CYS B N 1
ATOM 6318 C CA . CYS B 1 337 ? 25.618 3.254 28.050 1.00 54.83 569 CYS B CA 1
ATOM 6319 C C . CYS B 1 337 ? 25.612 3.233 26.517 1.00 51.97 569 CYS B C 1
ATOM 6320 O O . CYS B 1 337 ? 24.944 4.049 25.880 1.00 48.94 569 CYS B O 1
ATOM 6323 N N . TYR B 1 338 ? 26.375 2.300 25.945 1.00 49.41 570 TYR B N 1
ATOM 6324 C CA . TYR B 1 338 ? 26.423 2.098 24.502 1.00 49.11 570 TYR B CA 1
ATOM 6325 C C . TYR B 1 338 ? 25.117 1.481 24.002 1.00 51.34 570 TYR B C 1
ATOM 6326 O O . TYR B 1 338 ? 24.490 2.004 23.080 1.00 52.16 570 TYR B O 1
ATOM 6335 N N . GLU B 1 339 ? 24.713 0.383 24.639 1.00 53.12 571 GLU B N 1
ATOM 6336 C CA . GLU B 1 339 ? 23.529 -0.392 24.238 1.00 52.14 571 GLU B CA 1
ATOM 6337 C C . GLU B 1 339 ? 22.213 0.381 24.205 1.00 52.62 571 GLU B C 1
ATOM 6338 O O . GLU B 1 339 ? 21.260 -0.053 23.556 1.00 53.01 571 GLU B O 1
ATOM 6344 N N . LYS B 1 340 ? 22.162 1.518 24.896 1.00 53.95 572 LYS B N 1
ATOM 6345 C CA . LYS B 1 340 ? 20.936 2.302 24.974 1.00 56.05 572 LYS B CA 1
ATOM 6346 C C . LYS B 1 340 ? 20.978 3.640 24.251 1.00 56.26 572 LYS B C 1
ATOM 6347 O O . LYS B 1 340 ? 19.996 4.035 23.621 1.00 57.59 572 LYS B O 1
ATOM 6353 N N . LEU B 1 341 ? 22.110 4.331 24.326 1.00 60.59 573 LEU B N 1
ATOM 6354 C CA . LEU B 1 341 ? 22.235 5.657 23.728 1.00 57.14 573 LEU B CA 1
ATOM 6355 C C . LEU B 1 341 ? 22.537 5.658 22.232 1.00 56.02 573 LEU B C 1
ATOM 6356 O O . LEU B 1 341 ? 22.070 6.542 21.507 1.00 54.20 573 LEU B O 1
ATOM 6361 N N . ASN B 1 342 ? 23.306 4.672 21.772 1.00 60.86 574 ASN B N 1
ATOM 6362 C CA . ASN B 1 342 ? 23.715 4.618 20.367 1.00 58.73 574 ASN B CA 1
ATOM 6363 C C . ASN B 1 342 ? 22.616 4.260 19.368 1.00 60.47 574 ASN B C 1
ATOM 6364 O O . ASN B 1 342 ? 22.685 4.655 18.202 1.00 59.28 574 ASN B O 1
ATOM 6369 N N . ILE B 1 343 ? 21.601 3.530 19.828 1.00 87.91 575 ILE B N 1
ATOM 6370 C CA . ILE B 1 343 ? 20.474 3.149 18.969 1.00 92.21 575 ILE B CA 1
ATOM 6371 C C . ILE B 1 343 ? 19.456 4.288 18.828 1.00 95.12 575 ILE B C 1
ATOM 6372 O O . ILE B 1 343 ? 18.584 4.247 17.956 1.00 95.60 575 ILE B O 1
ATOM 6377 N N . GLU B 1 344 ? 19.579 5.306 19.678 1.00 76.72 576 GLU B N 1
ATOM 6378 C CA . GLU B 1 344 ? 18.681 6.461 19.655 1.00 81.53 576 GLU B CA 1
ATOM 6379 C C . GLU B 1 344 ? 18.848 7.305 18.391 1.00 82.98 576 GLU B C 1
ATOM 6380 O O . GLU B 1 344 ? 17.864 7.639 17.727 1.00 86.25 576 GLU B O 1
ATOM 6386 N N . GLY B 1 345 ? 20.096 7.643 18.067 1.00 82.57 577 GLY B N 1
ATOM 6387 C CA . GLY B 1 345 ? 20.395 8.470 16.902 1.00 84.17 577 GLY B CA 1
ATOM 6388 C C . GLY B 1 345 ? 20.360 9.953 17.216 1.00 85.13 577 GLY B C 1
ATOM 6389 O O . GLY B 1 345 ? 19.859 10.753 16.423 1.00 85.41 577 GLY B O 1
ATOM 6390 N N . THR B 1 346 ? 20.893 10.313 18.380 1.00 84.43 578 THR B N 1
ATOM 6391 C CA . THR B 1 346 ? 20.952 11.705 18.814 1.00 85.36 578 THR B CA 1
ATOM 6392 C C . THR B 1 346 ? 22.406 12.182 18.833 1.00 83.50 578 THR B C 1
ATOM 6393 O O . THR B 1 346 ? 23.306 11.470 18.384 1.00 131.10 578 THR B O 1
ATOM 6397 N N . GLU B 1 347 ? 22.623 13.394 19.341 1.00 64.27 579 GLU B N 1
ATOM 6398 C CA . GLU B 1 347 ? 23.969 13.937 19.515 1.00 62.79 579 GLU B CA 1
ATOM 6399 C C . GLU B 1 347 ? 24.644 13.231 20.695 1.00 61.95 579 GLU B C 1
ATOM 6400 O O . GLU B 1 347 ? 25.860 13.328 20.880 1.00 115.05 579 GLU B O 1
ATOM 6406 N N . LYS B 1 348 ? 23.839 12.508 21.469 1.00 79.41 580 LYS B N 1
ATOM 6407 C CA . LYS B 1 348 ? 24.288 11.854 22.696 1.00 78.94 580 LYS B CA 1
ATOM 6408 C C . LYS B 1 348 ? 24.632 10.376 22.504 1.00 77.37 580 LYS B C 1
ATOM 6409 O O . LYS B 1 348 ? 25.086 9.713 23.438 1.00 122.77 580 LYS B O 1
ATOM 6415 N N . GLY B 1 349 ? 24.417 9.877 21.287 1.00 84.62 581 GLY B N 1
ATOM 6416 C CA . GLY B 1 349 ? 24.705 8.484 20.953 1.00 81.47 581 GLY B CA 1
ATOM 6417 C C . GLY B 1 349 ? 24.264 8.154 19.538 1.00 79.30 581 GLY B C 1
ATOM 6418 O O . GLY B 1 349 ? 23.074 8.226 19.224 1.00 82.47 581 GLY B O 1
ATOM 6419 N N . ASN B 1 350 ? 25.224 7.777 18.695 1.00 59.02 582 ASN B N 1
ATOM 6420 C CA . ASN B 1 350 ? 24.969 7.533 17.273 1.00 57.75 582 ASN B CA 1
ATOM 6421 C C . ASN B 1 350 ? 26.040 6.681 16.586 1.00 57.17 582 ASN B C 1
ATOM 6422 O O . ASN B 1 350 ? 27.061 6.341 17.192 1.00 55.00 582 ASN B O 1
ATOM 6427 N N . CYS B 1 351 ? 25.788 6.337 15.320 1.00 58.89 583 CYS B N 1
ATOM 6428 C CA . CYS B 1 351 ? 26.753 5.614 14.481 1.00 58.13 583 CYS B CA 1
ATOM 6429 C C . CYS B 1 351 ? 27.357 6.533 13.408 1.00 58.12 583 CYS B C 1
ATOM 6430 O O . CYS B 1 351 ? 27.839 6.063 12.375 1.00 57.26 583 CYS B O 1
ATOM 6433 N N . GLY B 1 352 ? 27.332 7.838 13.670 1.00 53.93 584 GLY B N 1
ATOM 6434 C CA . GLY B 1 352 ? 27.856 8.822 12.733 1.00 55.57 584 GLY B CA 1
ATOM 6435 C C . GLY B 1 352 ? 26.841 9.895 12.371 1.00 59.15 584 GLY B C 1
ATOM 6436 O O . GLY B 1 352 ? 25.768 9.983 12.972 1.00 60.20 584 GLY B O 1
ATOM 6437 N N . LYS B 1 353 ? 27.189 10.705 11.374 1.00 67.78 585 LYS B N 1
ATOM 6438 C CA . LYS B 1 353 ? 26.339 11.795 10.916 1.00 70.73 585 LYS B CA 1
ATOM 6439 C C . LYS B 1 353 ? 26.238 11.768 9.391 1.00 72.79 585 LYS B C 1
ATOM 6440 O O . LYS B 1 353 ? 27.241 11.569 8.700 1.00 70.36 585 LYS B O 1
ATOM 6446 N N . ASP B 1 354 ? 25.025 11.966 8.875 1.00 116.58 586 ASP B N 1
ATOM 6447 C CA . ASP B 1 354 ? 24.782 11.935 7.435 1.00 120.00 586 ASP B CA 1
ATOM 6448 C C . ASP B 1 354 ? 24.609 13.343 6.860 1.00 122.12 586 ASP B C 1
ATOM 6449 O O . ASP B 1 354 ? 25.594 14.043 6.618 1.00 120.93 586 ASP B O 1
ATOM 6454 N N . LYS B 1 355 ? 23.359 13.746 6.642 1.00 144.09 587 LYS B N 1
ATOM 6455 C CA . LYS B 1 355 ? 23.042 15.076 6.116 1.00 146.20 587 LYS B CA 1
ATOM 6456 C C . LYS B 1 355 ? 22.509 15.946 7.251 1.00 147.81 587 LYS B C 1
ATOM 6457 O O . LYS B 1 355 ? 21.319 16.273 7.294 1.00 149.14 587 LYS B O 1
ATOM 6463 N N . ASP B 1 356 ? 23.410 16.312 8.163 1.00 126.17 588 ASP B N 1
ATOM 6464 C CA . ASP B 1 356 ? 23.076 17.066 9.376 1.00 127.92 588 ASP B CA 1
ATOM 6465 C C . ASP B 1 356 ? 22.071 16.318 10.267 1.00 127.51 588 ASP B C 1
ATOM 6466 O O . ASP B 1 356 ? 21.405 16.914 11.121 1.00 129.67 588 ASP B O 1
ATOM 6471 N N . THR B 1 357 ? 21.982 15.006 10.053 1.00 137.74 589 THR B N 1
ATOM 6472 C CA . THR B 1 357 ? 21.111 14.119 10.822 1.00 136.71 589 THR B CA 1
ATOM 6473 C C . THR B 1 357 ? 21.925 12.915 11.294 1.00 133.00 589 THR B C 1
ATOM 6474 O O . THR B 1 357 ? 22.556 12.229 10.484 1.00 131.34 589 THR B O 1
ATOM 6478 N N . TRP B 1 358 ? 21.913 12.669 12.603 1.00 73.47 590 TRP B N 1
ATOM 6479 C CA . TRP B 1 358 ? 22.673 11.573 13.198 1.00 70.41 590 TRP B CA 1
ATOM 6480 C C . TRP B 1 358 ? 22.155 10.206 12.762 1.00 68.61 590 TRP B C 1
ATOM 6481 O O . TRP B 1 358 ? 20.950 10.020 12.562 1.00 70.35 590 TRP B O 1
ATOM 6492 N N . ILE B 1 359 ? 23.077 9.256 12.610 1.00 102.12 591 ILE B N 1
ATOM 6493 C CA . ILE B 1 359 ? 22.736 7.882 12.241 1.00 99.11 591 ILE B CA 1
ATOM 6494 C C . ILE B 1 359 ? 22.577 7.036 13.501 1.00 97.61 591 ILE B C 1
ATOM 6495 O O . ILE B 1 359 ? 23.470 7.006 14.348 1.00 95.75 591 ILE B O 1
ATOM 6500 N N . GLN B 1 360 ? 21.443 6.353 13.625 1.00 56.69 592 GLN B N 1
ATOM 6501 C CA . GLN B 1 360 ? 21.227 5.466 14.763 1.00 55.35 592 GLN B CA 1
ATOM 6502 C C . GLN B 1 360 ? 21.815 4.079 14.517 1.00 53.39 592 GLN B C 1
ATOM 6503 O O . GLN B 1 360 ? 21.591 3.465 13.467 1.00 54.00 592 GLN B O 1
ATOM 6509 N N . CYS B 1 361 ? 22.582 3.603 15.499 1.00 54.36 593 CYS B N 1
ATOM 6510 C CA . CYS B 1 361 ? 23.250 2.312 15.407 1.00 51.31 593 CYS B CA 1
ATOM 6511 C C . CYS B 1 361 ? 22.296 1.132 15.408 1.00 49.35 593 CYS B C 1
ATOM 6512 O O . CYS B 1 361 ? 21.244 1.169 16.043 1.00 52.04 593 CYS B O 1
ATOM 6515 N N . ASN B 1 362 ? 22.676 0.095 14.671 1.00 64.13 594 ASN B N 1
ATOM 6516 C CA . ASN B 1 362 ? 22.006 -1.196 14.748 1.00 63.69 594 ASN B CA 1
ATOM 6517 C C . ASN B 1 362 ? 22.440 -1.840 16.073 1.00 63.38 594 ASN B C 1
ATOM 6518 O O . ASN B 1 362 ? 23.519 -1.535 16.588 1.00 62.94 594 ASN B O 1
ATOM 6523 N N . LYS B 1 363 ? 21.605 -2.724 16.616 1.00 59.28 595 LYS B N 1
ATOM 6524 C CA . LYS B 1 363 ? 21.909 -3.408 17.882 1.00 58.45 595 LYS B CA 1
ATOM 6525 C C . LYS B 1 363 ? 23.200 -4.232 17.818 1.00 58.39 595 LYS B C 1
ATOM 6526 O O . LYS B 1 363 ? 23.839 -4.482 18.848 1.00 58.33 595 LYS B O 1
ATOM 6532 N N . ARG B 1 364 ? 23.573 -4.652 16.610 1.00 44.90 596 ARG B N 1
ATOM 6533 C CA . ARG B 1 364 ? 24.809 -5.394 16.376 1.00 43.61 596 ARG B CA 1
ATOM 6534 C C . ARG B 1 364 ? 26.055 -4.504 16.485 1.00 40.79 596 ARG B C 1
ATOM 6535 O O . ARG B 1 364 ? 27.081 -4.933 17.022 1.00 38.53 596 ARG B O 1
ATOM 6543 N N . ASP B 1 365 ? 25.957 -3.271 15.988 1.00 49.03 597 ASP B N 1
ATOM 6544 C CA . ASP B 1 365 ? 27.111 -2.360 15.931 1.00 46.77 597 ASP B CA 1
ATOM 6545 C C . ASP B 1 365 ? 27.063 -1.285 17.006 1.00 47.27 597 ASP B C 1
ATOM 6546 O O . ASP B 1 365 ? 27.470 -0.145 16.776 1.00 45.50 597 ASP B O 1
ATOM 6551 N N . VAL B 1 366 ? 26.593 -1.657 18.192 1.00 58.27 598 VAL B N 1
ATOM 6552 C CA . VAL B 1 366 ? 26.383 -0.686 19.268 1.00 58.04 598 VAL B CA 1
ATOM 6553 C C . VAL B 1 366 ? 27.664 -0.306 20.016 1.00 57.73 598 VAL B C 1
ATOM 6554 O O . VAL B 1 366 ? 27.718 0.734 20.677 1.00 58.39 598 VAL B O 1
ATOM 6558 N N . LEU B 1 367 ? 28.694 -1.146 19.896 1.00 58.73 599 LEU B N 1
ATOM 6559 C CA . LEU B 1 367 ? 29.991 -0.886 20.529 1.00 56.85 599 LEU B CA 1
ATOM 6560 C C . LEU B 1 367 ? 31.001 -0.279 19.550 1.00 53.01 599 LEU B C 1
ATOM 6561 O O . LEU B 1 367 ? 32.172 -0.097 19.896 1.00 50.45 599 LEU B O 1
ATOM 6566 N N . CYS B 1 368 ? 30.548 0.038 18.337 1.00 40.95 600 CYS B N 1
ATOM 6567 C CA . CYS B 1 368 ? 31.429 0.586 17.301 1.00 40.13 600 CYS B CA 1
ATOM 6568 C C . CYS B 1 368 ? 31.079 2.017 16.896 1.00 41.42 600 CYS B C 1
ATOM 6569 O O . CYS B 1 368 ? 31.692 2.576 15.977 1.00 39.85 600 CYS B O 1
ATOM 6572 N N . GLY B 1 369 ? 30.103 2.608 17.581 1.00 45.15 601 GLY B N 1
ATOM 6573 C CA . GLY B 1 369 ? 29.655 3.958 17.267 1.00 45.97 601 GLY B CA 1
ATOM 6574 C C . GLY B 1 369 ? 30.336 5.038 18.078 1.00 46.73 601 GLY B C 1
ATOM 6575 O O . GLY B 1 369 ? 31.564 5.072 18.174 1.00 46.92 601 GLY B O 1
ATOM 6576 N N . TYR B 1 370 ? 29.523 5.920 18.657 1.00 46.12 602 TYR B N 1
ATOM 6577 C CA . TYR B 1 370 ? 29.986 7.045 19.469 1.00 45.48 602 TYR B CA 1
ATOM 6578 C C . TYR B 1 370 ? 30.718 6.554 20.722 1.00 43.29 602 TYR B C 1
ATOM 6579 O O . TYR B 1 370 ? 30.185 5.745 21.485 1.00 46.13 602 TYR B O 1
ATOM 6588 N N . LEU B 1 371 ? 31.944 7.038 20.912 1.00 49.95 603 LEU B N 1
ATOM 6589 C CA . LEU B 1 371 ? 32.743 6.674 22.078 1.00 46.03 603 LEU B CA 1
ATOM 6590 C C . LEU B 1 371 ? 32.172 7.328 23.332 1.00 49.83 603 LEU B C 1
ATOM 6591 O O . LEU B 1 371 ? 32.001 8.550 23.390 1.00 50.11 603 LEU B O 1
ATOM 6596 N N . LEU B 1 372 ? 31.880 6.499 24.329 1.00 43.77 604 LEU B N 1
ATOM 6597 C CA . LEU B 1 372 ? 31.298 6.966 25.577 1.00 45.55 604 LEU B CA 1
ATOM 6598 C C . LEU B 1 372 ? 32.208 6.692 26.772 1.00 45.68 604 LEU B C 1
ATOM 6599 O O . LEU B 1 372 ? 32.554 5.540 27.054 1.00 43.50 604 LEU B O 1
ATOM 6604 N N . CYS B 1 373 ? 32.604 7.768 27.450 1.00 61.96 605 CYS B N 1
ATOM 6605 C CA . CYS B 1 373 ? 33.431 7.683 28.644 1.00 64.79 605 CYS B CA 1
ATOM 6606 C C . CYS B 1 373 ? 32.618 8.179 29.852 1.00 70.30 605 CYS B C 1
ATOM 6607 O O . CYS B 1 373 ? 31.532 8.729 29.683 1.00 69.20 605 CYS B O 1
ATOM 6610 N N . THR B 1 374 ? 33.137 7.979 31.061 1.00 62.78 606 THR B N 1
ATOM 6611 C CA . THR B 1 374 ? 32.402 8.309 32.283 1.00 69.43 606 THR B CA 1
ATOM 6612 C C . THR B 1 374 ? 32.433 9.796 32.651 1.00 72.54 606 THR B C 1
ATOM 6613 O O . THR B 1 374 ? 31.636 10.580 32.131 1.00 75.05 606 THR B O 1
ATOM 6617 N N . ASN B 1 375 ? 33.343 10.177 33.549 1.00 86.32 607 ASN B N 1
ATOM 6618 C CA . ASN B 1 375 ? 33.475 11.572 33.974 1.00 90.10 607 ASN B CA 1
ATOM 6619 C C . ASN B 1 375 ? 34.500 12.281 33.093 1.00 89.18 607 ASN B C 1
ATOM 6620 O O . ASN B 1 375 ? 35.702 12.265 33.365 1.00 88.08 607 ASN B O 1
ATOM 6625 N N . ILE B 1 376 ? 33.994 12.907 32.036 1.00 55.25 608 ILE B N 1
ATOM 6626 C CA . ILE B 1 376 ? 34.829 13.495 30.998 1.00 56.73 608 ILE B CA 1
ATOM 6627 C C . ILE B 1 376 ? 35.148 14.966 31.253 1.00 58.93 608 ILE B C 1
ATOM 6628 O O . ILE B 1 376 ? 34.397 15.665 31.939 1.00 61.48 608 ILE B O 1
ATOM 6633 N N . GLY B 1 377 ? 36.279 15.424 30.719 1.00 69.11 609 GLY B N 1
ATOM 6634 C CA . GLY B 1 377 ? 36.649 16.832 30.821 1.00 69.00 609 GLY B CA 1
ATOM 6635 C C . GLY B 1 377 ? 36.014 17.627 29.690 1.00 68.62 609 GLY B C 1
ATOM 6636 O O . GLY B 1 377 ? 35.026 17.188 29.095 1.00 69.99 609 GLY B O 1
ATOM 6637 N N . ASN B 1 378 ? 36.561 18.806 29.407 1.00 71.30 610 ASN B N 1
ATOM 6638 C CA . ASN B 1 378 ? 36.099 19.601 28.269 1.00 69.93 610 ASN B CA 1
ATOM 6639 C C . ASN B 1 378 ? 37.266 20.098 27.413 1.00 67.14 610 ASN B C 1
ATOM 6640 O O . ASN B 1 378 ? 37.099 20.962 26.548 1.00 67.69 610 ASN B O 1
ATOM 6645 N N . ILE B 1 379 ? 38.444 19.533 27.666 1.00 65.32 611 ILE B N 1
ATOM 6646 C CA . ILE B 1 379 ? 39.651 19.853 26.910 1.00 62.35 611 ILE B CA 1
ATOM 6647 C C . ILE B 1 379 ? 40.445 18.568 26.643 1.00 58.02 611 ILE B C 1
ATOM 6648 O O . ILE B 1 379 ? 41.065 18.012 27.555 1.00 57.48 611 ILE B O 1
ATOM 6653 N N . PRO B 1 380 ? 40.402 18.068 25.390 1.00 62.69 612 PRO B N 1
ATOM 6654 C CA . PRO B 1 380 ? 41.131 16.848 25.042 1.00 59.31 612 PRO B CA 1
ATOM 6655 C C . PRO B 1 380 ? 42.637 17.065 25.020 1.00 58.20 612 PRO B C 1
ATOM 6656 O O . PRO B 1 380 ? 43.102 18.181 24.782 1.00 60.25 612 PRO B O 1
ATOM 6660 N N . ARG B 1 381 ? 43.388 15.994 25.280 1.00 59.65 613 ARG B N 1
ATOM 6661 C CA . ARG B 1 381 ? 44.851 16.037 25.309 1.00 58.20 613 ARG B CA 1
ATOM 6662 C C . ARG B 1 381 ? 45.439 16.374 23.938 1.00 58.31 613 ARG B C 1
ATOM 6663 O O . ARG B 1 381 ? 46.510 16.976 23.841 1.00 59.34 613 ARG B O 1
ATOM 6671 N N . LEU B 1 382 ? 44.724 15.982 22.888 1.00 52.44 614 LEU B N 1
ATOM 6672 C CA . LEU B 1 382 ? 45.129 16.243 21.511 1.00 53.02 614 LEU B CA 1
ATOM 6673 C C . LEU B 1 382 ? 43.914 16.631 20.668 1.00 55.74 614 LEU B C 1
ATOM 6674 O O . LEU B 1 382 ? 42.772 16.437 21.089 1.00 55.36 614 LEU B O 1
ATOM 6679 N N . GLY B 1 383 ? 44.172 17.184 19.484 1.00 58.07 615 GLY B N 1
ATOM 6680 C CA . GLY B 1 383 ? 43.111 17.531 18.543 1.00 63.74 615 GLY B CA 1
ATOM 6681 C C . GLY B 1 383 ? 42.249 18.714 18.934 1.00 68.98 615 GLY B C 1
ATOM 6682 O O . GLY B 1 383 ? 42.587 19.474 19.848 1.00 68.47 615 GLY B O 1
ATOM 6683 N N . GLU B 1 384 ? 41.124 18.858 18.239 1.00 47.84 616 GLU B N 1
ATOM 6684 C CA . GLU B 1 384 ? 40.203 19.967 18.468 1.00 53.02 616 GLU B CA 1
ATOM 6685 C C . GLU B 1 384 ? 38.809 19.485 18.847 1.00 56.37 616 GLU B C 1
ATOM 6686 O O . GLU B 1 384 ? 38.188 18.721 18.107 1.00 57.06 616 GLU B O 1
ATOM 6692 N N . LEU B 1 385 ? 38.332 19.934 20.008 1.00 69.31 617 LEU B N 1
ATOM 6693 C CA . LEU B 1 385 ? 36.964 19.658 20.437 1.00 71.59 617 LEU B CA 1
ATOM 6694 C C . LEU B 1 385 ? 36.005 20.451 19.551 1.00 76.05 617 LEU B C 1
ATOM 6695 O O . LEU B 1 385 ? 36.022 21.685 19.548 1.00 78.89 617 LEU B O 1
ATOM 6700 N N . ASP B 1 386 ? 35.172 19.733 18.804 1.00 76.38 618 ASP B N 1
ATOM 6701 C CA . ASP B 1 386 ? 34.236 20.356 17.883 1.00 77.89 618 ASP B CA 1
ATOM 6702 C C . ASP B 1 386 ? 32.830 20.438 18.482 1.00 80.18 618 ASP B C 1
ATOM 6703 O O . ASP B 1 386 ? 31.954 19.624 18.172 1.00 79.55 618 ASP B O 1
ATOM 6708 N N . GLY B 1 387 ? 32.636 21.425 19.356 1.00 55.56 619 GLY B N 1
ATOM 6709 C CA . GLY B 1 387 ? 31.345 21.643 19.989 1.00 57.32 619 GLY B CA 1
ATOM 6710 C C . GLY B 1 387 ? 31.359 21.478 21.494 1.00 57.91 619 GLY B C 1
ATOM 6711 O O . GLY B 1 387 ? 32.303 21.894 22.170 1.00 111.76 619 GLY B O 1
ATOM 6712 N N . GLU B 1 388 ? 30.301 20.857 22.013 1.00 82.55 620 GLU B N 1
ATOM 6713 C CA . GLU B 1 388 ? 30.122 20.681 23.455 1.00 82.11 620 GLU B CA 1
ATOM 6714 C C . GLU B 1 388 ? 30.255 19.219 23.867 1.00 80.20 620 GLU B C 1
ATOM 6715 O O . GLU B 1 388 ? 30.352 18.322 23.020 1.00 78.77 620 GLU B O 1
ATOM 6721 N N . ILE B 1 389 ? 30.255 18.993 25.177 1.00 70.38 621 ILE B N 1
ATOM 6722 C CA . ILE B 1 389 ? 30.360 17.659 25.744 1.00 68.48 621 ILE B CA 1
ATOM 6723 C C . ILE B 1 389 ? 28.982 17.018 25.928 1.00 69.31 621 ILE B C 1
ATOM 6724 O O . ILE B 1 389 ? 28.053 17.648 26.444 1.00 71.28 621 ILE B O 1
ATOM 6729 N N . THR B 1 390 ? 28.862 15.773 25.478 1.00 60.29 622 THR B N 1
ATOM 6730 C CA . THR B 1 390 ? 27.661 14.975 25.668 1.00 61.35 622 THR B CA 1
ATOM 6731 C C . THR B 1 390 ? 27.678 14.371 27.077 1.00 62.15 622 THR B C 1
ATOM 6732 O O . THR B 1 390 ? 28.727 13.940 27.553 1.00 60.56 622 THR B O 1
ATOM 6736 N N . SER B 1 391 ? 26.522 14.370 27.742 1.00 76.05 623 SER B N 1
ATOM 6737 C CA . SER B 1 391 ? 26.377 13.745 29.056 1.00 78.44 623 SER B CA 1
ATOM 6738 C C . SER B 1 391 ? 24.923 13.395 29.390 1.00 81.13 623 SER B C 1
ATOM 6739 O O . SER B 1 391 ? 24.159 14.243 29.855 1.00 83.38 623 SER B O 1
ATOM 6742 N N . THR B 1 392 ? 24.549 12.141 29.130 1.00 94.60 624 THR B N 1
ATOM 6743 C CA . THR B 1 392 ? 23.224 11.629 29.487 1.00 97.12 624 THR B CA 1
ATOM 6744 C C . THR B 1 392 ? 23.362 10.763 30.741 1.00 98.24 624 THR B C 1
ATOM 6745 O O . THR B 1 392 ? 24.473 10.386 31.123 1.00 96.72 624 THR B O 1
ATOM 6749 N N . LEU B 1 393 ? 22.235 10.451 31.377 1.00 100.00 625 LEU B N 1
ATOM 6750 C CA . LEU B 1 393 ? 22.240 9.629 32.583 1.00 100.48 625 LEU B CA 1
ATOM 6751 C C . LEU B 1 393 ? 21.185 8.526 32.502 1.00 103.14 625 LEU B C 1
ATOM 6752 O O . LEU B 1 393 ? 19.984 8.806 32.437 1.00 104.53 625 LEU B O 1
ATOM 6757 N N . VAL B 1 394 ? 21.641 7.276 32.504 1.00 72.02 626 VAL B N 1
ATOM 6758 C CA . VAL B 1 394 ? 20.747 6.121 32.433 1.00 73.44 626 VAL B CA 1
ATOM 6759 C C . VAL B 1 394 ? 20.756 5.298 33.718 1.00 75.58 626 VAL B C 1
ATOM 6760 O O . VAL B 1 394 ? 21.808 5.076 34.323 1.00 75.18 626 VAL B O 1
ATOM 6764 N N . VAL B 1 395 ? 19.568 4.855 34.127 1.00 82.41 627 VAL B N 1
ATOM 6765 C CA . VAL B 1 395 ? 19.415 4.025 35.318 1.00 84.28 627 VAL B CA 1
ATOM 6766 C C . VAL B 1 395 ? 19.434 2.540 34.956 1.00 82.89 627 VAL B C 1
ATOM 6767 O O . VAL B 1 395 ? 18.922 2.139 33.909 1.00 83.16 627 VAL B O 1
ATOM 6771 N N . GLN B 1 396 ? 20.045 1.735 35.821 1.00 133.60 628 GLN B N 1
ATOM 6772 C CA . GLN B 1 396 ? 20.094 0.292 35.626 1.00 131.24 628 GLN B CA 1
ATOM 6773 C C . GLN B 1 396 ? 19.730 -0.433 36.922 1.00 132.68 628 GLN B C 1
ATOM 6774 O O . GLN B 1 396 ? 20.605 -0.912 37.649 1.00 131.47 628 GLN B O 1
ATOM 6780 N N . GLN B 1 397 ? 18.425 -0.481 37.201 1.00 155.66 629 GLN B N 1
ATOM 6781 C CA . GLN B 1 397 ? 17.840 -1.169 38.364 1.00 157.57 629 GLN B CA 1
ATOM 6782 C C . GLN B 1 397 ? 18.590 -1.016 39.698 1.00 157.73 629 GLN B C 1
ATOM 6783 O O . GLN B 1 397 ? 18.549 -1.904 40.555 1.00 157.61 629 GLN B O 1
ATOM 6789 N N . GLY B 1 398 ? 19.251 0.128 39.869 1.00 145.38 630 GLY B N 1
ATOM 6790 C CA . GLY B 1 398 ? 20.015 0.408 41.080 1.00 145.70 630 GLY B CA 1
ATOM 6791 C C . GLY B 1 398 ? 21.304 1.171 40.826 1.00 143.71 630 GLY B C 1
ATOM 6792 O O . GLY B 1 398 ? 21.869 1.769 41.745 1.00 144.19 630 GLY B O 1
ATOM 6793 N N . ARG B 1 399 ? 21.769 1.150 39.578 1.00 173.29 631 ARG B N 1
ATOM 6794 C CA . ARG B 1 399 ? 22.999 1.836 39.195 1.00 170.75 631 ARG B CA 1
ATOM 6795 C C . ARG B 1 399 ? 22.745 2.929 38.161 1.00 169.06 631 ARG B C 1
ATOM 6796 O O . ARG B 1 399 ? 22.370 2.645 37.021 1.00 169.42 631 ARG B O 1
ATOM 6804 N N . THR B 1 400 ? 22.938 4.180 38.577 1.00 127.44 632 THR B N 1
ATOM 6805 C CA . THR B 1 400 ? 22.802 5.327 37.677 1.00 125.69 632 THR B CA 1
ATOM 6806 C C . THR B 1 400 ? 24.151 5.581 37.004 1.00 122.25 632 THR B C 1
ATOM 6807 O O . THR B 1 400 ? 25.133 5.935 37.663 1.00 120.15 632 THR B O 1
ATOM 6811 N N . LEU B 1 401 ? 24.186 5.395 35.686 1.00 95.25 633 LEU B N 1
ATOM 6812 C CA . LEU B 1 401 ? 25.430 5.489 34.927 1.00 90.14 633 LEU B CA 1
ATOM 6813 C C . LEU B 1 401 ? 25.584 6.812 34.194 1.00 88.79 633 LEU B C 1
ATOM 6814 O O . LEU B 1 401 ? 24.619 7.349 33.645 1.00 87.42 633 LEU B O 1
ATOM 6819 N N . ASN B 1 402 ? 26.810 7.335 34.202 1.00 70.13 634 ASN B N 1
ATOM 6820 C CA . ASN B 1 402 ? 27.130 8.593 33.531 1.00 69.04 634 ASN B CA 1
ATOM 6821 C C . ASN B 1 402 ? 27.860 8.332 32.215 1.00 67.13 634 ASN B C 1
ATOM 6822 O O . ASN B 1 402 ? 29.013 7.896 32.207 1.00 66.14 634 ASN B O 1
ATOM 6827 N N . CYS B 1 403 ? 27.176 8.597 31.105 1.00 70.85 635 CYS B N 1
ATOM 6828 C CA . CYS B 1 403 ? 27.736 8.377 29.775 1.00 68.84 635 CYS B CA 1
ATOM 6829 C C . CYS B 1 403 ? 28.048 9.720 29.124 1.00 67.85 635 CYS B C 1
ATOM 6830 O O . CYS B 1 403 ? 27.153 10.546 28.932 1.00 71.57 635 CYS B O 1
ATOM 6833 N N . SER B 1 404 ? 29.316 9.924 28.776 1.00 63.67 636 SER B N 1
ATOM 6834 C CA . SER B 1 404 ? 29.778 11.196 28.224 1.00 61.08 636 SER B CA 1
ATOM 6835 C C . SER B 1 404 ? 30.599 11.028 26.951 1.00 59.06 636 SER B C 1
ATOM 6836 O O . SER B 1 404 ? 31.229 9.993 26.740 1.00 57.14 636 SER B O 1
ATOM 6839 N N . GLY B 1 405 ? 30.592 12.062 26.110 1.00 66.49 637 GLY B N 1
ATOM 6840 C CA . GLY B 1 405 ? 31.333 12.034 24.856 1.00 64.50 637 GLY B CA 1
ATOM 6841 C C . GLY B 1 405 ? 31.865 13.384 24.409 1.00 61.78 637 GLY B C 1
ATOM 6842 O O . GLY B 1 405 ? 31.798 14.368 25.147 1.00 62.80 637 GLY B O 1
ATOM 6843 N N . GLY B 1 406 ? 32.396 13.418 23.187 1.00 50.43 638 GLY B N 1
ATOM 6844 C CA . GLY B 1 406 ? 32.961 14.632 22.607 1.00 51.65 638 GLY B CA 1
ATOM 6845 C C . GLY B 1 406 ? 33.559 14.374 21.236 1.00 51.82 638 GLY B C 1
ATOM 6846 O O . GLY B 1 406 ? 34.081 13.289 20.977 1.00 51.63 638 GLY B O 1
ATOM 6847 N N . HIS B 1 407 ? 33.481 15.372 20.360 1.00 59.81 639 HIS B N 1
ATOM 6848 C CA . HIS B 1 407 ? 34.004 15.249 19.001 1.00 59.06 639 HIS B CA 1
ATOM 6849 C C . HIS B 1 407 ? 35.375 15.895 18.857 1.00 58.76 639 HIS B C 1
ATOM 6850 O O . HIS B 1 407 ? 35.493 17.116 18.733 1.00 62.15 639 HIS B O 1
ATOM 6857 N N . VAL B 1 408 ? 36.410 15.057 18.875 1.00 40.39 640 VAL B N 1
ATOM 6858 C CA . VAL B 1 408 ? 37.789 15.529 18.794 1.00 40.22 640 VAL B CA 1
ATOM 6859 C C . VAL B 1 408 ? 38.360 15.298 17.398 1.00 43.40 640 VAL B C 1
ATOM 6860 O O . VAL B 1 408 ? 38.501 14.162 16.946 1.00 42.94 640 VAL B O 1
ATOM 6864 N N . LYS B 1 409 ? 38.684 16.397 16.723 1.00 49.42 641 LYS B N 1
ATOM 6865 C CA . LYS B 1 409 ? 39.151 16.360 15.342 1.00 51.21 641 LYS B CA 1
ATOM 6866 C C . LYS B 1 409 ? 40.660 16.536 15.237 1.00 53.40 641 LYS B C 1
ATOM 6867 O O . LYS B 1 409 ? 41.239 17.410 15.894 1.00 54.52 641 LYS B O 1
ATOM 6873 N N . LEU B 1 410 ? 41.288 15.699 14.417 1.00 96.74 642 LEU B N 1
ATOM 6874 C CA . LEU B 1 410 ? 42.708 15.836 14.081 1.00 97.98 642 LEU B CA 1
ATOM 6875 C C . LEU B 1 410 ? 42.799 16.246 12.608 1.00 101.06 642 LEU B C 1
ATOM 6876 O O . LEU B 1 410 ? 43.241 17.346 12.274 1.00 100.71 642 LEU B O 1
ATOM 6881 N N . GLU B 1 411 ? 42.388 15.325 11.742 1.00 126.91 643 GLU B N 1
ATOM 6882 C CA . GLU B 1 411 ? 42.259 15.583 10.318 1.00 131.74 643 GLU B CA 1
ATOM 6883 C C . GLU B 1 411 ? 40.790 15.945 10.063 1.00 134.39 643 GLU B C 1
ATOM 6884 O O . GLU B 1 411 ? 39.912 15.594 10.856 1.00 136.22 643 GLU B O 1
ATOM 6890 N N . GLU B 1 412 ? 40.536 16.661 8.969 1.00 95.48 644 GLU B N 1
ATOM 6891 C CA . GLU B 1 412 ? 39.172 17.013 8.564 1.00 96.60 644 GLU B CA 1
ATOM 6892 C C . GLU B 1 412 ? 38.358 15.752 8.258 1.00 96.76 644 GLU B C 1
ATOM 6893 O O . GLU B 1 412 ? 37.128 15.800 8.172 1.00 97.04 644 GLU B O 1
ATOM 6899 N N . ASP B 1 413 ? 39.062 14.631 8.104 1.00 134.04 645 ASP B N 1
ATOM 6900 C CA . ASP B 1 413 ? 38.449 13.333 7.840 1.00 132.26 645 ASP B CA 1
ATOM 6901 C C . ASP B 1 413 ? 38.406 12.470 9.107 1.00 129.19 645 ASP B C 1
ATOM 6902 O O . ASP B 1 413 ? 37.381 11.856 9.414 1.00 128.59 645 ASP B O 1
ATOM 6907 N N . VAL B 1 414 ? 39.521 12.435 9.832 1.00 103.09 646 VAL B N 1
ATOM 6908 C CA . VAL B 1 414 ? 39.666 11.603 11.028 1.00 99.57 646 VAL B CA 1
ATOM 6909 C C . VAL B 1 414 ? 39.051 12.265 12.259 1.00 98.20 646 VAL B C 1
ATOM 6910 O O . VAL B 1 414 ? 39.398 13.398 12.604 1.00 99.34 646 VAL B O 1
ATOM 6914 N N . ASP B 1 415 ? 38.140 11.549 12.916 1.00 47.35 647 ASP B N 1
ATOM 6915 C CA . ASP B 1 415 ? 37.476 12.061 14.114 1.00 46.32 647 ASP B CA 1
ATOM 6916 C C . ASP B 1 415 ? 37.536 11.092 15.292 1.00 41.08 647 ASP B C 1
ATOM 6917 O O . ASP B 1 415 ? 36.975 9.990 15.241 1.00 37.83 647 ASP B O 1
ATOM 6922 N N . LEU B 1 416 ? 38.241 11.514 16.341 1.00 58.80 648 LEU B N 1
ATOM 6923 C CA . LEU B 1 416 ? 38.259 10.791 17.608 1.00 56.45 648 LEU B CA 1
ATOM 6924 C C . LEU B 1 416 ? 36.967 11.155 18.345 1.00 58.16 648 LEU B C 1
ATOM 6925 O O . LEU B 1 416 ? 36.539 12.316 18.345 1.00 61.92 648 LEU B O 1
ATOM 6930 N N . GLY B 1 417 ? 36.356 10.160 18.976 1.00 46.27 649 GLY B N 1
ATOM 6931 C CA . GLY B 1 417 ? 35.040 10.333 19.579 1.00 42.57 649 GLY B CA 1
ATOM 6932 C C . GLY B 1 417 ? 34.115 9.242 19.065 1.00 43.05 649 GLY B C 1
ATOM 6933 O O . GLY B 1 417 ? 32.984 9.087 19.532 1.00 41.39 649 GLY B O 1
ATOM 6934 N N . TYR B 1 418 ? 34.604 8.511 18.068 1.00 46.54 650 TYR B N 1
ATOM 6935 C CA . TYR B 1 418 ? 33.963 7.298 17.579 1.00 44.98 650 TYR B CA 1
ATOM 6936 C C . TYR B 1 418 ? 34.940 6.149 17.792 1.00 40.63 650 TYR B C 1
ATOM 6937 O O . TYR B 1 418 ? 36.158 6.336 17.684 1.00 39.87 650 TYR B O 1
ATOM 6946 N N . VAL B 1 419 ? 34.402 4.964 18.084 1.00 42.40 651 VAL B N 1
ATOM 6947 C CA . VAL B 1 419 ? 35.228 3.794 18.392 1.00 40.07 651 VAL B CA 1
ATOM 6948 C C . VAL B 1 419 ? 36.195 3.452 17.269 1.00 39.33 651 VAL B C 1
ATOM 6949 O O . VAL B 1 419 ? 35.791 3.173 16.136 1.00 42.72 651 VAL B O 1
ATOM 6953 N N . GLU B 1 420 ? 37.481 3.506 17.606 1.00 36.88 652 GLU B N 1
ATOM 6954 C CA . GLU B 1 420 ? 38.579 3.259 16.683 1.00 33.66 652 GLU B CA 1
ATOM 6955 C C . GLU B 1 420 ? 38.488 1.872 16.037 1.00 31.20 652 GLU B C 1
ATOM 6956 O O . GLU B 1 420 ? 38.123 0.888 16.699 1.00 26.84 652 GLU B O 1
ATOM 6962 N N . ASP B 1 421 ? 38.803 1.807 14.737 1.00 32.87 653 ASP B N 1
ATOM 6963 C CA . ASP B 1 421 ? 38.758 0.559 13.978 1.00 31.72 653 ASP B CA 1
ATOM 6964 C C . ASP B 1 421 ? 39.737 -0.474 14.536 1.00 32.32 653 ASP B C 1
ATOM 6965 O O . ASP B 1 421 ? 40.908 -0.160 14.790 1.00 30.92 653 ASP B O 1
ATOM 6970 N N . GLY B 1 422 ? 39.247 -1.701 14.719 1.00 38.38 654 GLY B N 1
ATOM 6971 C CA . GLY B 1 422 ? 40.066 -2.790 15.239 1.00 37.39 654 GLY B CA 1
ATOM 6972 C C . GLY B 1 422 ? 39.759 -3.168 16.680 1.00 36.49 654 GLY B C 1
ATOM 6973 O O . GLY B 1 422 ? 40.236 -4.191 17.176 1.00 33.67 654 GLY B O 1
ATOM 6974 N N . THR B 1 423 ? 38.969 -2.327 17.350 1.00 24.88 655 THR B N 1
ATOM 6975 C CA . THR B 1 423 ? 38.561 -2.557 18.735 1.00 25.07 655 THR B CA 1
ATOM 6976 C C . THR B 1 423 ? 37.557 -3.713 18.811 1.00 28.78 655 THR B C 1
ATOM 6977 O O . THR B 1 423 ? 36.635 -3.786 17.992 1.00 29.07 655 THR B O 1
ATOM 6981 N N . PRO B 1 424 ? 37.732 -4.626 19.791 1.00 24.70 656 PRO B N 1
ATOM 6982 C CA . PRO B 1 424 ? 36.809 -5.753 19.940 1.00 26.86 656 PRO B CA 1
ATOM 6983 C C . PRO B 1 424 ? 35.384 -5.306 20.252 1.00 28.18 656 PRO B C 1
ATOM 6984 O O . PRO B 1 424 ? 35.173 -4.417 21.082 1.00 30.87 656 PRO B O 1
ATOM 6988 N N . CYS B 1 425 ? 34.417 -5.917 19.564 1.00 31.23 657 CYS B N 1
ATOM 6989 C CA . CYS B 1 425 ? 32.997 -5.665 19.812 1.00 33.23 657 CYS B CA 1
ATOM 6990 C C . CYS B 1 425 ? 32.287 -6.972 20.159 1.00 36.75 657 CYS B C 1
ATOM 6991 O O . CYS B 1 425 ? 31.050 -7.029 20.213 1.00 42.58 657 CYS B O 1
ATOM 6994 N N . GLY B 1 426 ? 33.081 -8.016 20.410 1.00 37.24 658 GLY B N 1
ATOM 6995 C CA . GLY B 1 426 ? 32.564 -9.335 20.746 1.00 36.64 658 GLY B CA 1
ATOM 6996 C C . GLY B 1 426 ? 33.590 -10.418 20.468 1.00 39.85 658 GLY B C 1
ATOM 6997 O O . GLY B 1 426 ? 34.727 -10.116 20.088 1.00 39.31 658 GLY B O 1
ATOM 6998 N N . PRO B 1 427 ? 33.213 -11.698 20.654 1.00 43.24 659 PRO B N 1
ATOM 6999 C CA . PRO B 1 427 ? 34.114 -12.826 20.405 1.00 40.77 659 PRO B CA 1
ATOM 7000 C C . PRO B 1 427 ? 34.429 -12.957 18.909 1.00 38.79 659 PRO B C 1
ATOM 7001 O O . PRO B 1 427 ? 33.518 -13.147 18.098 1.00 37.13 659 PRO B O 1
ATOM 7005 N N . GLN B 1 428 ? 35.712 -12.854 18.569 1.00 40.44 660 GLN B N 1
ATOM 7006 C CA . GLN B 1 428 ? 36.196 -12.924 17.185 1.00 38.80 660 GLN B CA 1
ATOM 7007 C C . GLN B 1 428 ? 35.589 -11.843 16.281 1.00 37.37 660 GLN B C 1
ATOM 7008 O O . GLN B 1 428 ? 35.451 -12.038 15.069 1.00 35.32 660 GLN B O 1
ATOM 7014 N N . MET B 1 429 ? 35.236 -10.706 16.874 1.00 41.85 661 MET B N 1
ATOM 7015 C CA . MET B 1 429 ? 34.618 -9.608 16.135 1.00 41.37 661 MET B CA 1
ATOM 7016 C C . MET B 1 429 ? 35.230 -8.253 16.480 1.00 40.33 661 MET B C 1
ATOM 7017 O O . MET B 1 429 ? 35.491 -7.960 17.649 1.00 39.44 661 MET B O 1
ATOM 7022 N N . MET B 1 430 ? 35.461 -7.440 15.448 1.00 37.63 662 MET B N 1
ATOM 7023 C CA . MET B 1 430 ? 36.083 -6.128 15.605 1.00 39.50 662 MET B CA 1
ATOM 7024 C C . MET B 1 430 ? 35.298 -5.018 14.915 1.00 38.63 662 MET B C 1
ATOM 7025 O O . MET B 1 430 ? 34.428 -5.282 14.085 1.00 40.18 662 MET B O 1
ATOM 7030 N N . CYS B 1 431 ? 35.608 -3.776 15.278 1.00 29.71 663 CYS B N 1
ATOM 7031 C CA . CYS B 1 431 ? 34.974 -2.606 14.671 1.00 32.40 663 CYS B CA 1
ATOM 7032 C C . CYS B 1 431 ? 35.698 -2.176 13.404 1.00 32.07 663 CYS B C 1
ATOM 7033 O O . CYS B 1 431 ? 36.927 -2.142 13.367 1.00 32.85 663 CYS B O 1
ATOM 7036 N N . LEU B 1 432 ? 34.923 -1.858 12.371 1.00 28.54 664 LEU B N 1
ATOM 7037 C CA . LEU B 1 432 ? 35.462 -1.358 11.108 1.00 32.07 664 LEU B CA 1
ATOM 7038 C C . LEU B 1 432 ? 34.403 -0.467 10.453 1.00 33.14 664 LEU B C 1
ATOM 7039 O O . LEU B 1 432 ? 33.331 -0.942 10.073 1.00 34.74 664 LEU B O 1
ATOM 7044 N N . GLU B 1 433 ? 34.717 0.819 10.331 1.00 40.53 665 GLU B N 1
ATOM 7045 C CA . GLU B 1 433 ? 33.810 1.819 9.765 1.00 44.05 665 GLU B CA 1
ATOM 7046 C C . GLU B 1 433 ? 32.462 1.816 10.501 1.00 44.92 665 GLU B C 1
ATOM 7047 O O . GLU B 1 433 ? 31.395 1.741 9.878 1.00 45.90 665 GLU B O 1
ATOM 7053 N N . HIS B 1 434 ? 32.534 1.885 11.832 1.00 38.84 666 HIS B N 1
ATOM 7054 C CA . HIS B 1 434 ? 31.364 1.902 12.717 1.00 42.54 666 HIS B CA 1
ATOM 7055 C C . HIS B 1 434 ? 30.489 0.647 12.619 1.00 44.58 666 HIS B C 1
ATOM 7056 O O . HIS B 1 434 ? 29.279 0.699 12.870 1.00 48.04 666 HIS B O 1
ATOM 7063 N N . ARG B 1 435 ? 31.105 -0.477 12.257 1.00 50.84 667 ARG B N 1
ATOM 7064 C CA . ARG B 1 435 ? 30.399 -1.747 12.122 1.00 49.00 667 ARG B CA 1
ATOM 7065 C C . ARG B 1 435 ? 31.142 -2.883 12.818 1.00 46.16 667 ARG B C 1
ATOM 7066 O O . ARG B 1 435 ? 32.364 -2.996 12.710 1.00 45.27 667 ARG B O 1
ATOM 7074 N N . CYS B 1 436 ? 30.394 -3.717 13.533 1.00 40.09 668 CYS B N 1
ATOM 7075 C CA . CYS B 1 436 ? 30.954 -4.880 14.210 1.00 39.44 668 CYS B CA 1
ATOM 7076 C C . CYS B 1 436 ? 31.034 -6.054 13.220 1.00 39.74 668 CYS B C 1
ATOM 7077 O O . CYS B 1 436 ? 30.027 -6.680 12.893 1.00 41.97 668 CYS B O 1
ATOM 7080 N N . LEU B 1 437 ? 32.250 -6.332 12.749 1.00 45.85 669 LEU B N 1
ATOM 7081 C CA . LEU B 1 437 ? 32.486 -7.361 11.747 1.00 42.36 669 LEU B CA 1
ATOM 7082 C C . LEU B 1 437 ? 33.364 -8.491 12.275 1.00 40.60 669 LEU B C 1
ATOM 7083 O O . LEU B 1 437 ? 34.127 -8.291 13.219 1.00 38.64 669 LEU B O 1
ATOM 7088 N N . PRO B 1 438 ? 33.254 -9.693 11.676 1.00 47.52 670 PRO B N 1
ATOM 7089 C CA . PRO B 1 438 ? 34.085 -10.833 12.071 1.00 45.86 670 PRO B CA 1
ATOM 7090 C C . PRO B 1 438 ? 35.568 -10.571 11.749 1.00 43.48 670 PRO B C 1
ATOM 7091 O O . PRO B 1 438 ? 35.879 -9.740 10.891 1.00 45.60 670 PRO B O 1
ATOM 7095 N N . VAL B 1 439 ? 36.461 -11.297 12.429 1.00 36.22 671 VAL B N 1
ATOM 7096 C CA . VAL B 1 439 ? 37.911 -11.153 12.243 1.00 36.90 671 VAL B CA 1
ATOM 7097 C C . VAL B 1 439 ? 38.374 -11.356 10.796 1.00 36.43 671 VAL B C 1
ATOM 7098 O O . VAL B 1 439 ? 39.406 -10.821 10.389 1.00 36.95 671 VAL B O 1
ATOM 7102 N N . ALA B 1 440 ? 37.605 -12.123 10.032 1.00 33.16 672 ALA B N 1
ATOM 7103 C CA . ALA B 1 440 ? 37.916 -12.429 8.639 1.00 36.28 672 ALA B CA 1
ATOM 7104 C C . ALA B 1 440 ? 37.852 -11.198 7.728 1.00 35.75 672 ALA B C 1
ATOM 7105 O O . ALA B 1 440 ? 38.568 -11.124 6.728 1.00 38.11 672 ALA B O 1
ATOM 7107 N N . SER B 1 441 ? 37.003 -10.238 8.084 1.00 34.60 673 SER B N 1
ATOM 7108 C CA . SER B 1 441 ? 36.825 -9.002 7.318 1.00 34.18 673 SER B CA 1
ATOM 7109 C C . SER B 1 441 ? 38.058 -8.090 7.355 1.00 37.35 673 SER B C 1
ATOM 7110 O O . SER B 1 441 ? 38.060 -7.006 6.758 1.00 40.31 673 SER B O 1
ATOM 7113 N N . PHE B 1 442 ? 39.095 -8.532 8.064 1.00 41.23 674 PHE B N 1
ATOM 7114 C CA . PHE B 1 442 ? 40.342 -7.789 8.177 1.00 39.62 674 PHE B CA 1
ATOM 7115 C C . PHE B 1 442 ? 41.462 -8.464 7.375 1.00 38.09 674 PHE B C 1
ATOM 7116 O O . PHE B 1 442 ? 42.504 -7.854 7.102 1.00 38.49 674 PHE B O 1
ATOM 7124 N N . ASN B 1 443 ? 41.221 -9.718 6.995 1.00 44.86 675 ASN B N 1
ATOM 7125 C CA . ASN B 1 443 ? 42.170 -10.537 6.224 1.00 46.14 675 ASN B CA 1
ATOM 7126 C C . ASN B 1 443 ? 43.613 -10.421 6.716 1.00 44.14 675 ASN B C 1
ATOM 7127 O O . ASN B 1 443 ? 44.491 -9.991 5.961 1.00 41.82 675 ASN B O 1
ATOM 7132 N N . PHE B 1 444 ? 43.843 -10.781 7.974 1.00 43.17 676 PHE B N 1
ATOM 7133 C CA . PHE B 1 444 ? 45.180 -10.756 8.551 1.00 42.49 676 PHE B CA 1
ATOM 7134 C C . PHE B 1 444 ? 46.078 -11.798 7.890 1.00 43.89 676 PHE B C 1
ATOM 7135 O O . PHE B 1 444 ? 45.630 -12.906 7.582 1.00 45.74 676 PHE B O 1
ATOM 7143 N N . SER B 1 445 ? 47.336 -11.423 7.663 1.00 37.77 677 SER B N 1
ATOM 7144 C CA . SER B 1 445 ? 48.346 -12.353 7.161 1.00 39.69 677 SER B CA 1
ATOM 7145 C C . SER B 1 445 ? 48.738 -13.294 8.307 1.00 41.05 677 SER B C 1
ATOM 7146 O O . SER B 1 445 ? 48.480 -13.000 9.473 1.00 38.93 677 SER B O 1
ATOM 7149 N N . THR B 1 446 ? 49.358 -14.424 7.978 1.00 49.45 678 THR B N 1
ATOM 7150 C CA . THR B 1 446 ? 49.708 -15.415 8.996 1.00 51.89 678 THR B CA 1
ATOM 7151 C C . THR B 1 446 ? 51.086 -16.018 8.805 1.00 51.38 678 THR B C 1
ATOM 7152 O O . THR B 1 446 ? 51.661 -15.961 7.720 1.00 52.87 678 THR B O 1
ATOM 7156 N N . CYS B 1 447 ? 51.606 -16.591 9.882 1.00 41.20 679 CYS B N 1
ATOM 7157 C CA . CYS B 1 447 ? 52.852 -17.342 9.874 1.00 36.02 679 CYS B CA 1
ATOM 7158 C C . CYS B 1 447 ? 52.594 -18.755 9.335 1.00 36.05 679 CYS B C 1
ATOM 7159 O O . CYS B 1 447 ? 51.445 -19.150 9.127 1.00 39.13 679 CYS B O 1
ATOM 7162 N N . LEU B 1 448 ? 53.668 -19.514 9.122 1.00 41.62 680 LEU B N 1
ATOM 7163 C CA . LEU B 1 448 ? 53.571 -20.900 8.658 1.00 40.27 680 LEU B CA 1
ATOM 7164 C C . LEU B 1 448 ? 53.097 -21.821 9.775 1.00 42.27 680 LEU B C 1
ATOM 7165 O O . LEU B 1 448 ? 53.480 -21.648 10.937 1.00 41.44 680 LEU B O 1
ATOM 7170 N N . SER B 1 449 ? 52.263 -22.797 9.419 1.00 46.68 681 SER B N 1
ATOM 7171 C CA . SER B 1 449 ? 51.747 -23.770 10.380 1.00 47.24 681 SER B CA 1
ATOM 7172 C C . SER B 1 449 ? 51.511 -25.126 9.716 1.00 50.20 681 SER B C 1
ATOM 7173 O O . SER B 1 449 ? 50.917 -25.209 8.643 1.00 52.34 681 SER B O 1
ATOM 7176 N N . SER B 1 450 ? 51.986 -26.184 10.365 1.00 38.33 682 SER B N 1
ATOM 7177 C CA . SER B 1 450 ? 51.870 -27.542 9.844 1.00 40.04 682 SER B CA 1
ATOM 7178 C C . SER B 1 450 ? 50.848 -28.391 10.607 1.00 40.20 682 SER B C 1
ATOM 7179 O O . SER B 1 450 ? 50.830 -29.621 10.483 1.00 44.06 682 SER B O 1
ATOM 7182 N N . LYS B 1 451 ? 50.009 -27.729 11.393 1.00 36.86 683 LYS B N 1
ATOM 7183 C CA . LYS B 1 451 ? 48.933 -28.397 12.122 1.00 40.90 683 LYS B CA 1
ATOM 7184 C C . LYS B 1 451 ? 47.608 -27.664 11.893 1.00 42.48 683 LYS B C 1
ATOM 7185 O O . LYS B 1 451 ? 47.550 -26.432 11.953 1.00 42.16 683 LYS B O 1
ATOM 7191 N N . GLU B 1 452 ? 46.555 -28.440 11.629 1.00 45.86 684 GLU B N 1
ATOM 7192 C CA . GLU B 1 452 ? 45.234 -27.907 11.301 1.00 46.31 684 GLU B CA 1
ATOM 7193 C C . GLU B 1 452 ? 44.618 -27.085 12.430 1.00 45.70 684 GLU B C 1
ATOM 7194 O O . GLU B 1 452 ? 44.389 -27.594 13.529 1.00 45.49 684 GLU B O 1
ATOM 7200 N N . GLY B 1 453 ? 44.363 -25.809 12.142 1.00 43.24 685 GLY B N 1
ATOM 7201 C CA . GLY B 1 453 ? 43.730 -24.902 13.097 1.00 41.77 685 GLY B CA 1
ATOM 7202 C C . GLY B 1 453 ? 44.618 -24.439 14.240 1.00 42.81 685 GLY B C 1
ATOM 7203 O O . GLY B 1 453 ? 44.144 -24.237 15.358 1.00 41.53 685 GLY B O 1
ATOM 7204 N N . THR B 1 454 ? 45.911 -24.276 13.959 1.00 52.74 686 THR B N 1
ATOM 7205 C CA . THR B 1 454 ? 46.873 -23.806 14.956 1.00 50.33 686 THR B CA 1
ATOM 7206 C C . THR B 1 454 ? 47.743 -22.685 14.400 1.00 47.08 686 THR B C 1
ATOM 7207 O O . THR B 1 454 ? 47.928 -22.572 13.186 1.00 47.55 686 THR B O 1
ATOM 7211 N N . ILE B 1 455 ? 48.268 -21.857 15.301 1.00 35.94 687 ILE B N 1
ATOM 7212 C CA . ILE B 1 455 ? 49.233 -20.823 14.924 1.00 33.10 687 ILE B CA 1
ATOM 7213 C C . ILE B 1 455 ? 50.636 -21.339 15.248 1.00 33.27 687 ILE B C 1
ATOM 7214 O O . ILE B 1 455 ? 50.923 -21.711 16.398 1.00 31.44 687 ILE B O 1
ATOM 7219 N N . CYS B 1 456 ? 51.495 -21.366 14.223 1.00 38.91 688 CYS B N 1
ATOM 7220 C CA . CYS B 1 456 ? 52.863 -21.880 14.330 1.00 41.91 688 CYS B CA 1
ATOM 7221 C C . CYS B 1 456 ? 52.898 -23.330 14.844 1.00 43.11 688 CYS B C 1
ATOM 7222 O O . CYS B 1 456 ? 53.613 -23.652 15.800 1.00 43.66 688 CYS B O 1
ATOM 7225 N N . SER B 1 457 ? 52.105 -24.192 14.199 1.00 31.80 689 SER B N 1
ATOM 7226 C CA . SER B 1 457 ? 51.968 -25.613 14.547 1.00 31.46 689 SER B CA 1
ATOM 7227 C C . SER B 1 457 ? 51.554 -25.853 16.010 1.00 33.13 689 SER B C 1
ATOM 7228 O O . SER B 1 457 ? 51.602 -26.981 16.503 1.00 31.15 689 SER B O 1
ATOM 7231 N N . GLY B 1 458 ? 51.129 -24.783 16.682 1.00 30.01 690 GLY B N 1
ATOM 7232 C CA . GLY B 1 458 ? 50.717 -24.845 18.080 1.00 31.51 690 GLY B CA 1
ATOM 7233 C C . GLY B 1 458 ? 51.876 -24.790 19.059 1.00 34.78 690 GLY B C 1
ATOM 7234 O O . GLY B 1 458 ? 51.705 -25.104 20.237 1.00 35.39 690 GLY B O 1
ATOM 7235 N N . ASN B 1 459 ? 53.048 -24.383 18.574 1.00 44.09 691 ASN B N 1
ATOM 7236 C CA . ASN B 1 459 ? 54.259 -24.327 19.401 1.00 45.97 691 ASN B CA 1
ATOM 7237 C C . ASN B 1 459 ? 55.045 -23.022 19.252 1.00 48.23 691 ASN B C 1
ATOM 7238 O O . ASN B 1 459 ? 56.264 -23.002 19.432 1.00 49.86 691 ASN B O 1
ATOM 7243 N N . GLY B 1 460 ? 54.340 -21.938 18.933 1.00 53.31 692 GLY B N 1
ATOM 7244 C CA . GLY B 1 460 ? 54.981 -20.642 18.759 1.00 52.87 692 GLY B CA 1
ATOM 7245 C C . GLY B 1 460 ? 54.036 -19.471 18.577 1.00 51.84 692 GLY B C 1
ATOM 7246 O O . GLY B 1 460 ? 52.826 -19.647 18.437 1.00 53.21 692 GLY B O 1
ATOM 7247 N N . VAL B 1 461 ? 54.605 -18.266 18.578 1.00 36.38 693 VAL B N 1
ATOM 7248 C CA . VAL B 1 461 ? 53.850 -17.025 18.411 1.00 32.82 693 VAL B CA 1
ATOM 7249 C C . VAL B 1 461 ? 54.222 -16.365 17.084 1.00 27.74 693 VAL B C 1
ATOM 7250 O O . VAL B 1 461 ? 55.404 -16.285 16.733 1.00 26.51 693 VAL B O 1
ATOM 7254 N N . CYS B 1 462 ? 53.215 -15.888 16.362 1.00 31.39 694 CYS B N 1
ATOM 7255 C CA . CYS B 1 462 ? 53.425 -15.198 15.094 1.00 29.43 694 CYS B CA 1
ATOM 7256 C C . CYS B 1 462 ? 53.809 -13.736 15.336 1.00 29.72 694 CYS B C 1
ATOM 7257 O O . CYS B 1 462 ? 53.006 -12.948 15.853 1.00 29.57 694 CYS B O 1
ATOM 7260 N N . SER B 1 463 ? 55.034 -13.384 14.953 1.00 33.72 695 SER B N 1
ATOM 7261 C CA . SER B 1 463 ? 55.555 -12.027 15.131 1.00 34.42 695 SER B CA 1
ATOM 7262 C C . SER B 1 463 ? 54.994 -11.059 14.093 1.00 35.51 695 SER B C 1
ATOM 7263 O O . SER B 1 463 ? 54.352 -11.482 13.123 1.00 34.09 695 SER B O 1
ATOM 7266 N N . ASN B 1 464 ? 55.235 -9.765 14.300 1.00 44.48 696 ASN B N 1
ATOM 7267 C CA . ASN B 1 464 ? 54.811 -8.739 13.351 1.00 44.25 696 ASN B CA 1
ATOM 7268 C C . ASN B 1 464 ? 55.600 -8.809 12.035 1.00 45.68 696 ASN B C 1
ATOM 7269 O O . ASN B 1 464 ? 55.180 -8.247 11.016 1.00 46.39 696 ASN B O 1
ATOM 7274 N N . GLU B 1 465 ? 56.736 -9.506 12.074 1.00 41.92 697 GLU B N 1
ATOM 7275 C CA . GLU B 1 465 ? 57.543 -9.763 10.883 1.00 45.14 697 GLU B CA 1
ATOM 7276 C C . GLU B 1 465 ? 57.003 -10.989 10.128 1.00 44.39 697 GLU B C 1
ATOM 7277 O O . GLU B 1 465 ? 57.566 -11.394 9.101 1.00 48.21 697 GLU B O 1
ATOM 7283 N N . LEU B 1 466 ? 55.908 -11.554 10.639 1.00 33.12 698 LEU B N 1
ATOM 7284 C CA . LEU B 1 466 ? 55.293 -12.777 10.110 1.00 30.61 698 LEU B CA 1
ATOM 7285 C C . LEU B 1 466 ? 56.251 -13.972 10.143 1.00 31.18 698 LEU B C 1
ATOM 7286 O O . LEU B 1 466 ? 56.360 -14.738 9.179 1.00 28.96 698 LEU B O 1
ATOM 7291 N N . LYS B 1 467 ? 56.940 -14.111 11.278 1.00 44.73 699 LYS B N 1
ATOM 7292 C CA . LYS B 1 467 ? 57.849 -15.227 11.527 1.00 46.16 699 LYS B CA 1
ATOM 7293 C C . LYS B 1 467 ? 57.464 -15.910 12.833 1.00 49.18 699 LYS B C 1
ATOM 7294 O O . LYS B 1 467 ? 57.013 -15.262 13.779 1.00 47.56 699 LYS B O 1
ATOM 7300 N N . CYS B 1 468 ? 57.644 -17.226 12.880 1.00 35.48 700 CYS B N 1
ATOM 7301 C CA . CYS B 1 468 ? 57.305 -18.004 14.065 1.00 33.27 700 CYS B CA 1
ATOM 7302 C C . CYS B 1 468 ? 58.385 -17.956 15.139 1.00 33.18 700 CYS B C 1
ATOM 7303 O O . CYS B 1 468 ? 59.515 -18.384 14.910 1.00 35.31 700 CYS B O 1
ATOM 7306 N N . VAL B 1 469 ? 58.027 -17.408 16.299 1.00 38.70 701 VAL B N 1
ATOM 7307 C CA . VAL B 1 469 ? 58.912 -17.404 17.461 1.00 38.55 701 VAL B CA 1
ATOM 7308 C C . VAL B 1 469 ? 58.530 -18.614 18.309 1.00 38.98 701 VAL B C 1
ATOM 7309 O O . VAL B 1 469 ? 57.556 -18.587 19.059 1.00 40.25 701 VAL B O 1
ATOM 7313 N N . CYS B 1 470 ? 59.315 -19.676 18.175 1.00 30.20 702 CYS B N 1
ATOM 7314 C CA . CYS B 1 470 ? 59.013 -20.964 18.807 1.00 28.45 702 CYS B CA 1
ATOM 7315 C C . CYS B 1 470 ? 59.237 -20.985 20.309 1.00 30.45 702 CYS B C 1
ATOM 7316 O O . CYS B 1 470 ? 60.070 -20.239 20.834 1.00 30.59 702 CYS B O 1
ATOM 7319 N N . ASN B 1 471 ? 58.483 -21.841 20.989 1.00 30.88 703 ASN B N 1
ATOM 7320 C CA . ASN B 1 471 ? 58.685 -22.117 22.408 1.00 37.27 703 ASN B CA 1
ATOM 7321 C C . ASN B 1 471 ? 59.959 -22.951 22.582 1.00 40.59 703 ASN B C 1
ATOM 7322 O O . ASN B 1 471 ? 60.568 -23.378 21.597 1.00 39.11 703 ASN B O 1
ATOM 7327 N N . ARG B 1 472 ? 60.353 -23.181 23.834 1.00 40.22 704 ARG B N 1
ATOM 7328 C CA . ARG B 1 472 ? 61.533 -23.989 24.130 1.00 45.20 704 ARG B CA 1
ATOM 7329 C C . ARG B 1 472 ? 61.416 -25.385 23.498 1.00 45.54 704 ARG B C 1
ATOM 7330 O O . ARG B 1 472 ? 60.323 -25.956 23.426 1.00 49.83 704 ARG B O 1
ATOM 7338 N N . HIS B 1 473 ? 62.547 -25.902 23.019 1.00 59.40 705 HIS B N 1
ATOM 7339 C CA . HIS B 1 473 ? 62.648 -27.247 22.435 1.00 56.25 705 HIS B CA 1
ATOM 7340 C C . HIS B 1 473 ? 61.999 -27.435 21.059 1.00 53.91 705 HIS B C 1
ATOM 7341 O O . HIS B 1 473 ? 62.053 -28.527 20.492 1.00 56.14 705 HIS B O 1
ATOM 7348 N N . TRP B 1 474 ? 61.388 -26.381 20.525 1.00 38.61 706 TRP B N 1
ATOM 7349 C CA . TRP B 1 474 ? 60.777 -26.449 19.197 1.00 35.31 706 TRP B CA 1
ATOM 7350 C C . TRP B 1 474 ? 61.551 -25.625 18.183 1.00 33.56 706 TRP B C 1
ATOM 7351 O O . TRP B 1 474 ? 61.934 -24.478 18.461 1.00 32.97 706 TRP B O 1
ATOM 7362 N N . ILE B 1 475 ? 61.801 -26.214 17.015 1.00 38.47 707 ILE B N 1
ATOM 7363 C CA . ILE B 1 475 ? 62.543 -25.540 15.944 1.00 39.32 707 ILE B CA 1
ATOM 7364 C C . ILE B 1 475 ? 61.788 -25.557 14.609 1.00 40.15 707 ILE B C 1
ATOM 7365 O O . ILE B 1 475 ? 60.757 -26.221 14.478 1.00 43.66 707 ILE B O 1
ATOM 7370 N N . GLY B 1 476 ? 62.310 -24.817 13.632 1.00 36.27 708 GLY B N 1
ATOM 7371 C CA . GLY B 1 476 ? 61.703 -24.737 12.312 1.00 31.22 708 GLY B CA 1
ATOM 7372 C C . GLY B 1 476 ? 60.968 -23.434 12.086 1.00 33.22 708 GLY B C 1
ATOM 7373 O O . GLY B 1 476 ? 60.575 -22.759 13.045 1.00 30.68 708 GLY B O 1
ATOM 7374 N N . SER B 1 477 ? 60.779 -23.080 10.815 1.00 28.02 709 SER B N 1
ATOM 7375 C CA . SER B 1 477 ? 60.063 -21.856 10.437 1.00 26.94 709 SER B CA 1
ATOM 7376 C C . SER B 1 477 ? 58.567 -21.951 10.758 1.00 27.15 709 SER B C 1
ATOM 7377 O O . SER B 1 477 ? 57.841 -20.949 10.696 1.00 26.94 709 SER B O 1
ATOM 7380 N N . ASP B 1 478 ? 58.115 -23.156 11.104 1.00 28.75 710 ASP B N 1
ATOM 7381 C CA . ASP B 1 478 ? 56.720 -23.399 11.462 1.00 28.87 710 ASP B CA 1
ATOM 7382 C C . ASP B 1 478 ? 56.569 -23.905 12.909 1.00 29.30 710 ASP B C 1
ATOM 7383 O O . ASP B 1 478 ? 55.446 -24.120 13.373 1.00 31.45 710 ASP B O 1
ATOM 7388 N N . CYS B 1 479 ? 57.698 -24.075 13.601 1.00 30.22 711 CYS B N 1
ATOM 7389 C CA . CYS B 1 479 ? 57.758 -24.630 14.970 1.00 30.31 711 CYS B CA 1
ATOM 7390 C C . CYS B 1 479 ? 57.112 -26.017 15.060 1.00 32.05 711 CYS B C 1
ATOM 7391 O O . CYS B 1 479 ? 56.425 -26.336 16.039 1.00 33.40 711 CYS B O 1
ATOM 7394 N N . ASN B 1 480 ? 57.352 -26.839 14.044 1.00 33.28 712 ASN B N 1
ATOM 7395 C CA . ASN B 1 480 ? 56.746 -28.159 13.953 1.00 36.69 712 ASN B CA 1
ATOM 7396 C C . ASN B 1 480 ? 57.664 -29.298 14.398 1.00 39.41 712 ASN B C 1
ATOM 7397 O O . ASN B 1 480 ? 57.193 -30.393 14.708 1.00 41.43 712 ASN B O 1
ATOM 7402 N N . THR B 1 481 ? 58.967 -29.029 14.444 1.00 47.27 713 THR B N 1
ATOM 7403 C CA . THR B 1 481 ? 59.957 -30.040 14.798 1.00 47.56 713 THR B CA 1
ATOM 7404 C C . THR B 1 481 ? 60.405 -29.930 16.253 1.00 48.70 713 THR B C 1
ATOM 7405 O O . THR B 1 481 ? 60.816 -28.858 16.708 1.00 50.61 713 THR B O 1
ATOM 7409 N N . TYR B 1 482 ? 60.308 -31.043 16.978 1.00 35.91 714 TYR B N 1
ATOM 7410 C CA . TYR B 1 482 ? 60.733 -31.094 18.378 1.00 37.46 714 TYR B CA 1
ATOM 7411 C C . TYR B 1 482 ? 62.223 -31.437 18.451 1.00 41.35 714 TYR B C 1
ATOM 7412 O O . TYR B 1 482 ? 62.664 -32.485 17.978 1.00 41.44 714 TYR B O 1
ATOM 7421 N N . PHE B 1 483 ? 62.987 -30.520 19.044 1.00 47.25 715 PHE B N 1
ATOM 7422 C CA . PHE B 1 483 ? 64.439 -30.623 19.122 1.00 48.56 715 PHE B CA 1
ATOM 7423 C C . PHE B 1 483 ? 64.929 -30.058 20.453 1.00 51.06 715 PHE B C 1
ATOM 7424 O O . PHE B 1 483 ? 65.269 -28.874 20.547 1.00 49.75 715 PHE B O 1
ATOM 7432 N N . PRO B 1 484 ? 64.955 -30.895 21.504 1.00 54.58 716 PRO B N 1
ATOM 7433 C CA . PRO B 1 484 ? 65.411 -30.444 22.824 1.00 59.91 716 PRO B CA 1
ATOM 7434 C C . PRO B 1 484 ? 66.931 -30.321 22.901 1.00 65.99 716 PRO B C 1
ATOM 7435 O O . PRO B 1 484 ? 67.647 -31.016 22.175 1.00 67.24 716 PRO B O 1
ATOM 7439 N N . HIS B 1 485 ? 67.415 -29.451 23.790 1.00 100.21 717 HIS B N 1
ATOM 7440 C CA . HIS B 1 485 ? 68.853 -29.176 23.905 1.00 108.77 717 HIS B CA 1
ATOM 7441 C C . HIS B 1 485 ? 69.400 -29.057 25.330 1.00 112.60 717 HIS B C 1
ATOM 7442 O O . HIS B 1 485 ? 70.622 -28.900 25.517 1.00 113.66 717 HIS B O 1
ATOM 7449 N N . ASN B 1 486 ? 68.503 -29.151 26.320 1.00 92.49 718 ASN B N 1
ATOM 7450 C CA . ASN B 1 486 ? 68.851 -28.988 27.740 1.00 97.53 718 ASN B CA 1
ATOM 7451 C C . ASN B 1 486 ? 69.215 -27.541 28.083 1.00 101.91 718 ASN B C 1
ATOM 7452 O O . ASN B 1 486 ? 70.189 -26.985 27.555 1.00 102.64 718 ASN B O 1
#

Organism: Homo sapiens (NCBI:txid9606)

CATH classification: 3.40.390.10 (+1 more: 4.10.70.10)

B-factor: mean 65.38, std 33.55, range [10.08, 200.8]

Foldseek 3Di:
DQQVAAWEFAEEEEEFQLLCVVQVLDPVRSVVLVVLLQVLLQVLCVPARSYGYFHAYYDYHSPHGPDDQDLAQVVNLQVVLVCCLPPPDDDGQAYEYEYADAHDDLLQKAAAALQTPHSSRRYMYGYDDHSQQRSLSVNVRVLRNLQQFQFFVCVVVVNWDFPDPVVTASNPSVDDDGHRHHTPVSSVRNVVCVLQFGDLQGQDADADGVDDDDAACQHHYPPAQAHHHHPVNQVVWQPVAADSSHGDDPAPYTDELQADRRAGHDWFQFSADQSFPQFDTWTGHSNDRYTPRGWGFAWADAGPPNQFTDDNRGTAHLQVLLCQWFHPVKGFWDLVLLQPQQQPFDPQHHQQDDPNGGHRDDNQLSQFGFTWIADGDFITRHADWDDGKHWDWDDDPHDIGITIFTWGDDDPPDTRRGRDWRGAPDDQWTHDSSGTGHVVVVVDDAFDEDDPPDHLVPAAGQINVRFTDGDAQFDDRSSNDGHHDD/DQQVAAWEFAEEEEEFQLLCVVQVLDPVRSVVLVVLLQVLLQVLCVPARSYGYFHAYYDYHSDHGPDDQDLAQVVNFQVVLVCCLPPPDDDGQAYEYEYADAHDDLLQKAAAALQTPHSSRRYMYGYDDHSQQRSLSVNVRVLRNLQQFQFFVCVVVVNWDFPDPVVTASNPSVDDDGHRHHTPVSSVRNVVCVLQFGDLQGQDADADGVDDDDAACQHHYPPAQAHHHHPVNQVVWQPVAADSSHGDDPADYTDELQADPRAGHDWFQFSADASFPQFDTWTGHSNDRYTPRGWGFAWADAGPPNQFTDDNRGTAHLQVLLCQWFHPVKGFWDPVLLQPQQQVFDPQHHQQDDPNGGHRDDNQLSQFGFTWIADGDFITRHADFDDGKHWDWDDDPHDIGITIFTWGDDDPPDTRRGRDWRGAPDDQWTHDSSGTGHVVVVVDDAFDEDDPPDHLVPAFGQINVRFTDGDAQFDDRSSNDGHHDD